Protein AF-0000000070115649 (afdb_homodimer)

Organism: Actinoplanes teichomyceticus (NCBI:txid1867)

Radius of gyration: 39.95 Å; Cα contacts (8 Å, |Δi|>4): 2301; chains: 2; bounding box: 101×120×76 Å

Foldseek 3Di:
DPPPPVVVVVVVVVVVVVVCCCVVVPCVPCPPVCVVVVPPPDLWPQFQDKDFFPWFFPFWEDFAQWIWTADQFKIWIAGNNPRHTQDMDGFRAWAWAADHCQIWIWTHHWPFDWIFTARRRHRDTPDIDRFFLEWEHANQWIWTWGDDPAQWIKIWIAGRRVRHTDAIETDTDQPPSGRYYDPDFQAAQWFWDPLAASCQQGHHHDDQWTWGHHPQKTFIAGSNVRYRFDIDHADVLWDWYQAQQWTKIWHWADDPNDIWIKIFTAHTPVRDTQDIDTQKAQPQDDPRRRRDHHGHEERFWTWTAGNVGWIFIAGSNRGDTQDTGDNQKDWQTYYPAWTWIDHAQKIFIAGSVVSGTQDMDGRQRPWHWYDHPQFIWIDDDQWIWTAGRRHRHTFDIIRRSWGFRYDDNFFTWTDDIRMITTNGGD/DPPPPVVVVVVVVVVVVVVVCCVVPPCVVCPPVCVVVVPPPPLWPQFQDKDFFPWFFPFWDDFAQWIWTADQFKIWIAGNNPRHTQDMDGFRAWAWAADHCQIWIWTHHAPFDWIFTADRRHRDTPDIDRFFLEWEHANQWIWTWGDDPAFFIKIWIAGRRVRHTPAMETDTHQPDSGSYYDPDFQAAQWFWDPLAASCQQGHHHDDQWTWGHHPQKTFIAGSNVRYRFDIDHADVLWDWYQAQQWTKIWHWADDPNDIWIKIFTAHTDVRDTQDIDTQKAQPQDDPRRRRDHHGHEERFWTWTAGNVGWIFIAGSNRGDTQDTGDNQKDWQTYYPAWTWIDHAQKIFIAGSVVSGTQDMDGRQRPWIWYDHPAFIWIDDDQWIWTAGRRHRHTFDIIRRSWGFRYQDNFFTWTDDIRMITTNGGD

pLDDT: mean 89.56, std 16.12, range [23.77, 98.81]

Secondary structure (DSSP, 8-state):
--GGGSHHHHHHHHHHHHHHHHHTTS--S-HHHHHHHTS---SSTT-SEEEE-SS--SEEEEETTEEEEE-SS-EEEEETTT--EEEEE--SEEEEES-GGG-EEEEE-TTS--EEEE-TTT--EEEEESSEEEEEEETTEEEEEEE-STT-EEEEEE-TTT--EEEEEEE---S---SSBS---SSPBPB--TTB-TTTT-PPPPPSEEEEEETTEEEEEETTTTEEEEEE---TTEEEEEETTEEEEEEEEEETTEEEEEEEEEETTTTEEEEEEET-B-S-B-STT-B-SPPBB-SSEEEEE-TTS-EEEEETTT--EEEE--TT-EEEEE-SSEEEEEETTEEEEEETTTTEEEEEEES-TT-EEEE-SS-EEEEETTEEEEE-TTT--EEEEEE--PEEEEE-SSEEEEEETTEEEEEE--/-GGGGSHHHHHHHHHHHHHHHHHTTS--S-HHHHHHHTS---SSTT-SEEEE-SS--SEEEEETTEEEEE-SS-EEEEETTT--EEEEE--SEEEEES-GGG-EEEEE-TTS--EEEE-TTT--EEEEESSEEEEEEETTEEEEEEE-STT-EEEEEE-TTT--EEEEEE----S---SSBS---SSPBPB--TTB-TTTT-PPPPPSEEEEEETTEEEEEETTTTEEEEEE---TTEEEEEETTEEEEEEEEEETTEEEEEEEEEETTTTEEEEEEET-B-S-B-GGG-B-SPPBB-SSEEEEE-TTS-EEEEETTT--EEEE--TT-EEEEE-SSEEEEEETTEEEEEETTTTEEEEEEES-TT-EEEE-SS-EEEEETTEEEEE-TTT--EEEEEE--PEEEEE-SSEEEEEETTEEEEEE--

InterPro domains:
  IPR002372 Pyrrolo-quinoline quinone repeat domain [PF13360] (263-397)
  IPR011047 Quinoprotein alcohol dehydrogenase-like superfamily [SSF50998] (36-276)
  IPR011047 Quinoprotein alcohol dehydrogenase-like superfamily [SSF50998] (149-415)
  IPR015943 WD40/YVTN repeat-like-containing domain superfamily [G3DSA:2.130.10.10] (150-422)

Structure (mmCIF, N/CA/C/O backbone):
data_AF-0000000070115649-model_v1
#
loop_
_entity.id
_entity.type
_entity.pdbx_description
1 polymer 'Putative pyrroloquinoline-quinone binding quinoprotein'
#
loop_
_atom_site.group_PDB
_atom_site.id
_atom_site.type_symbol
_atom_site.label_atom_id
_atom_site.label_alt_id
_atom_site.label_comp_id
_atom_site.label_asym_id
_atom_site.label_entity_id
_atom_site.label_seq_id
_atom_site.pdbx_PDB_ins_code
_atom_site.Cartn_x
_atom_site.Cartn_y
_atom_site.Cartn_z
_atom_site.occupancy
_atom_site.B_iso_or_equiv
_atom_site.auth_seq_id
_atom_site.auth_comp_id
_atom_site.auth_asym_id
_atom_site.auth_atom_id
_atom_site.pdbx_PDB_model_num
ATOM 1 N N . MET A 1 1 ? -28 -70.875 47.688 1 23.77 1 MET A N 1
ATOM 2 C CA . MET A 1 1 ? -28.188 -70.625 46.25 1 23.77 1 MET A CA 1
ATOM 3 C C . MET A 1 1 ? -27.078 -69.812 45.688 1 23.77 1 MET A C 1
ATOM 5 O O . MET A 1 1 ? -27.281 -68.625 45.344 1 23.77 1 MET A O 1
ATOM 9 N N . ALA A 1 2 ? -25.859 -70.062 46.188 1 33.75 2 ALA A N 1
ATOM 10 C CA . ALA A 1 2 ? -24.5 -69.5 46.281 1 33.75 2 ALA A CA 1
ATOM 11 C C . ALA A 1 2 ? -23.797 -69.625 44.938 1 33.75 2 ALA A C 1
ATOM 13 O O . ALA A 1 2 ? -22.859 -68.875 44.656 1 33.75 2 ALA A O 1
ATOM 14 N N . SER A 1 3 ? -24.188 -70.688 44.219 1 32.72 3 SER A N 1
ATOM 15 C CA . SER A 1 3 ? -23.172 -71.25 43.312 1 32.72 3 SER A CA 1
ATOM 16 C C . SER A 1 3 ? -23.109 -70.5 42 1 32.72 3 SER A C 1
ATOM 18 O O . SER A 1 3 ? -22.297 -70.812 41.125 1 32.72 3 SER A O 1
ATOM 20 N N . SER A 1 4 ? -24.234 -69.812 41.656 1 34.62 4 SER A N 1
ATOM 21 C CA . SER A 1 4 ? -24.391 -69.5 40.25 1 34.62 4 SER A CA 1
ATOM 22 C C . SER A 1 4 ? -23.578 -68.25 39.875 1 34.62 4 SER A C 1
ATOM 24 O O . SER A 1 4 ? -23.641 -67.812 38.719 1 34.62 4 SER A O 1
ATOM 26 N N . GLY A 1 5 ? -22.969 -67.562 40.906 1 35.31 5 GLY A N 1
ATOM 27 C CA . GLY A 1 5 ? -22.453 -66.25 40.625 1 35.31 5 GLY A CA 1
ATOM 28 C C . GLY A 1 5 ? -21.109 -66.312 39.938 1 35.31 5 GLY A C 1
ATOM 29 O O . GLY A 1 5 ? -20.531 -65.25 39.625 1 35.31 5 GLY A O 1
ATOM 30 N N . ALA A 1 6 ? -20.266 -67.5 40.062 1 36.81 6 ALA A N 1
ATOM 31 C CA . ALA A 1 6 ? -18.859 -67.5 39.688 1 36.81 6 ALA A CA 1
ATOM 32 C C . ALA A 1 6 ? -18.703 -67.625 38.188 1 36.81 6 ALA A C 1
ATOM 34 O O . ALA A 1 6 ? -17.625 -67.438 37.625 1 36.81 6 ALA A O 1
ATOM 35 N N . VAL A 1 7 ? -19.75 -68.188 37.531 1 37.25 7 VAL A N 1
ATOM 36 C CA . VAL A 1 7 ? -19.562 -68.5 36.094 1 37.25 7 VAL A CA 1
ATOM 37 C C . VAL A 1 7 ? -19.594 -67.188 35.312 1 37.25 7 VAL A C 1
ATOM 39 O O . VAL A 1 7 ? -19.078 -67.125 34.188 1 37.25 7 VAL A O 1
ATOM 42 N N . LYS A 1 8 ? -20.328 -66.125 35.844 1 47.12 8 LYS A N 1
ATOM 43 C CA . LYS A 1 8 ? -20.469 -64.938 35.062 1 47.12 8 LYS A CA 1
ATOM 44 C C . LYS A 1 8 ? -19.172 -64.125 35.031 1 47.12 8 LYS A C 1
ATOM 46 O O . LYS A 1 8 ? -18.984 -63.25 34.156 1 47.12 8 LYS A O 1
ATOM 51 N N . GLY A 1 9 ? -18.266 -64.375 35.938 1 41.25 9 GLY A N 1
ATOM 52 C CA . GLY A 1 9 ? -17 -63.656 35.969 1 41.25 9 GLY A CA 1
ATOM 53 C C . GLY A 1 9 ? -16.047 -64.125 34.875 1 41.25 9 GLY A C 1
ATOM 54 O O . GLY A 1 9 ? -15.227 -63.312 34.406 1 41.25 9 GLY A O 1
ATOM 55 N N . LEU A 1 10 ? -16.094 -65.5 34.594 1 45.78 10 LEU A N 1
ATOM 56 C CA . LEU A 1 10 ? -15.109 -66.062 33.688 1 45.78 10 LEU A CA 1
ATOM 57 C C . LEU A 1 10 ? -15.43 -65.625 32.25 1 45.78 10 LEU A C 1
ATOM 59 O O . LEU A 1 10 ? -14.523 -65.438 31.438 1 45.78 10 LEU A O 1
ATOM 63 N N . THR A 1 11 ? -16.75 -65.438 31.938 1 48.25 11 THR A N 1
ATOM 64 C CA . THR A 1 11 ? -17.125 -65.125 30.578 1 48.25 11 THR A CA 1
ATOM 65 C C . THR A 1 11 ? -16.719 -63.656 30.266 1 48.25 11 THR A C 1
ATOM 67 O O . THR A 1 11 ? -16.328 -63.344 29.141 1 48.25 11 THR A O 1
ATOM 70 N N . LEU A 1 12 ? -16.75 -62.781 31.359 1 49.69 12 LEU A N 1
ATOM 71 C CA . LEU A 1 12 ? -16.375 -61.406 31.078 1 49.69 12 LEU A CA 1
ATOM 72 C C . LEU A 1 12 ? -14.867 -61.281 30.859 1 49.69 12 LEU A C 1
ATOM 74 O O . LEU A 1 12 ? -14.414 -60.5 30.016 1 49.69 12 LEU A O 1
ATOM 78 N N . VAL A 1 13 ? -14.07 -62.125 31.531 1 48.62 13 VAL A N 1
ATOM 79 C CA . VAL A 1 13 ? -12.625 -62.031 31.375 1 48.62 13 VAL A CA 1
ATOM 80 C C . VAL A 1 13 ? -12.219 -62.562 30 1 48.62 13 VAL A C 1
ATOM 82 O O . VAL A 1 13 ? -11.297 -62.031 29.375 1 48.62 13 VAL A O 1
ATOM 85 N N . ALA A 1 14 ? -12.969 -63.594 29.438 1 48.34 14 ALA A N 1
ATOM 86 C CA . ALA A 1 14 ? -12.578 -64.125 28.141 1 48.34 14 ALA A CA 1
ATOM 87 C C . ALA A 1 14 ? -12.875 -63.125 27.031 1 48.34 14 ALA A C 1
ATOM 89 O O . ALA A 1 14 ? -12.078 -62.938 26.109 1 48.34 14 ALA A O 1
ATOM 90 N N . ALA A 1 15 ? -14.109 -62.375 27.156 1 51.25 15 ALA A N 1
ATOM 91 C CA . ALA A 1 15 ? -14.406 -61.406 26.125 1 51.25 15 ALA A CA 1
ATOM 92 C C . ALA A 1 15 ? -13.43 -60.219 26.188 1 51.25 15 ALA A C 1
ATOM 94 O O . ALA A 1 15 ? -12.992 -59.719 25.156 1 51.25 15 ALA A O 1
ATOM 95 N N . VAL A 1 16 ? -13.023 -59.844 27.453 1 52.16 16 VAL A N 1
ATOM 96 C CA . VAL A 1 16 ? -12.07 -58.719 27.562 1 52.16 16 VAL A CA 1
ATOM 97 C C . VAL A 1 16 ? -10.695 -59.188 27.094 1 52.16 16 VAL A C 1
ATOM 99 O O . VAL A 1 16 ? -9.953 -58.438 26.469 1 52.16 16 VAL A O 1
ATOM 102 N N . THR A 1 17 ? -10.367 -60.5 27.281 1 49.09 17 THR A N 1
ATOM 103 C CA . THR A 1 17 ? -9.047 -60.938 26.859 1 49.09 17 THR A CA 1
ATOM 104 C C . THR A 1 17 ? -8.961 -61.031 25.344 1 49.09 17 THR A C 1
ATOM 106 O O . THR A 1 17 ? -7.938 -60.688 24.75 1 49.09 17 THR A O 1
ATOM 109 N N . VAL A 1 18 ? -10.125 -61.5 24.688 1 48.66 18 VAL A N 1
ATOM 110 C CA . VAL A 1 18 ? -10.055 -61.562 23.219 1 48.66 18 VAL A CA 1
ATOM 111 C C . VAL A 1 18 ? -9.969 -60.156 22.656 1 48.66 18 VAL A C 1
ATOM 113 O O . VAL A 1 18 ? -9.242 -59.906 21.688 1 48.66 18 VAL A O 1
ATOM 116 N N . THR A 1 19 ? -10.711 -59.125 23.328 1 50.22 19 THR A N 1
ATOM 117 C CA . THR A 1 19 ? -10.609 -57.75 22.844 1 50.22 19 THR A CA 1
ATOM 118 C C . THR A 1 19 ? -9.227 -57.188 23.109 1 50.22 19 THR A C 1
ATOM 120 O O . THR A 1 19 ? -8.656 -56.469 22.266 1 50.22 19 THR A O 1
ATOM 123 N N . VAL A 1 20 ? -8.602 -57.469 24.312 1 48.81 20 VAL A N 1
ATOM 124 C CA . VAL A 1 20 ? -7.277 -56.906 24.594 1 48.81 20 VAL A CA 1
ATOM 125 C C . VAL A 1 20 ? -6.234 -57.625 23.719 1 48.81 20 VAL A C 1
ATOM 127 O O . VAL A 1 20 ? -5.32 -56.969 23.203 1 48.81 20 VAL A O 1
ATOM 130 N N . LEU A 1 21 ? -6.305 -58.969 23.562 1 46.81 21 LEU A N 1
ATOM 131 C CA . LEU A 1 21 ? -5.27 -59.594 22.766 1 46.81 21 LEU A CA 1
ATOM 132 C C . LEU A 1 21 ? -5.422 -59.25 21.281 1 46.81 21 LEU A C 1
ATOM 134 O O . LEU A 1 21 ? -4.43 -59.125 20.562 1 46.81 21 LEU A O 1
ATOM 138 N N . ALA A 1 22 ? -6.672 -59.094 20.672 1 45.41 22 ALA A N 1
ATOM 139 C CA . ALA A 1 22 ? -6.863 -58.562 19.312 1 45.41 22 ALA A CA 1
ATOM 140 C C . ALA A 1 22 ? -6.402 -57.125 19.203 1 45.41 22 ALA A C 1
ATOM 142 O O . ALA A 1 22 ? -5.812 -56.719 18.188 1 45.41 22 ALA A O 1
ATOM 143 N N . ALA A 1 23 ? -6.625 -56.281 20.281 1 46.41 23 ALA A N 1
ATOM 144 C CA . ALA A 1 23 ? -6.215 -54.875 20.234 1 46.41 23 ALA A CA 1
ATOM 145 C C . ALA A 1 23 ? -4.703 -54.75 20.422 1 46.41 23 ALA A C 1
ATOM 147 O O . ALA A 1 23 ? -4.105 -53.75 19.984 1 46.41 23 ALA A O 1
ATOM 148 N N . THR A 1 24 ? -4.172 -55.594 21.266 1 49.28 24 THR A N 1
ATOM 149 C CA . THR A 1 24 ? -2.744 -55.438 21.516 1 49.28 24 THR A CA 1
ATOM 150 C C . THR A 1 24 ? -1.923 -56.156 20.453 1 49.28 24 THR A C 1
ATOM 152 O O . THR A 1 24 ? -0.7 -56.25 20.578 1 49.28 24 THR A O 1
ATOM 155 N N . GLY A 1 25 ? -2.361 -56.375 19.188 1 45.03 25 GLY A N 1
ATOM 156 C CA . GLY A 1 25 ? -1.685 -56.906 18.016 1 45.03 25 GLY A CA 1
ATOM 157 C C . GLY A 1 25 ? -1.082 -58.281 18.234 1 45.03 25 GLY A C 1
ATOM 158 O O . GLY A 1 25 ? -0.319 -58.75 17.391 1 45.03 25 GLY A O 1
ATOM 159 N N . MET A 1 26 ? -1.043 -58.844 19.391 1 45.41 26 MET A N 1
ATOM 160 C CA . MET A 1 26 ? -0.317 -60.094 19.594 1 45.41 26 MET A CA 1
ATOM 161 C C . MET A 1 26 ? -1.029 -61.25 18.891 1 45.41 26 MET A C 1
ATOM 163 O O . MET A 1 26 ? -0.406 -62.281 18.562 1 45.41 26 MET A O 1
ATOM 167 N N . TRP A 1 27 ? -2.281 -61.562 19.062 1 44.88 27 TRP A N 1
ATOM 168 C CA . TRP A 1 27 ? -2.971 -62.625 18.359 1 44.88 27 TRP A CA 1
ATOM 169 C C . TRP A 1 27 ? -3.986 -62.094 17.375 1 44.88 27 TRP A C 1
ATOM 171 O O . TRP A 1 27 ? -4.941 -61.406 17.75 1 44.88 27 TRP A O 1
ATOM 181 N N . ASN A 1 28 ? -3.48 -61.656 16.203 1 44.94 28 ASN A N 1
ATOM 182 C CA . ASN A 1 28 ? -4.391 -61.312 15.109 1 44.94 28 ASN A CA 1
ATOM 183 C C . ASN A 1 28 ? -4.914 -62.562 14.406 1 44.94 28 ASN A C 1
ATOM 185 O O . ASN A 1 28 ? -4.207 -63.156 13.602 1 44.94 28 ASN A O 1
ATOM 189 N N . PRO A 1 29 ? -5.891 -63.25 14.984 1 49.03 29 PRO A N 1
ATOM 190 C CA . PRO A 1 29 ? -6.332 -64.5 14.406 1 49.03 29 PRO A CA 1
ATOM 191 C C . PRO A 1 29 ? -6.824 -64.375 12.961 1 49.03 29 PRO A C 1
ATOM 193 O O . PRO A 1 29 ? -6.984 -65.375 12.258 1 49.03 29 PRO A O 1
ATOM 196 N N . PHE A 1 30 ? -7.398 -63.25 12.703 1 45.03 30 PHE A N 1
ATOM 197 C CA . PHE A 1 30 ? -7.891 -63.188 11.336 1 45.03 30 PHE A CA 1
ATOM 198 C C . PHE A 1 30 ? -7.016 -62.281 10.492 1 45.03 30 PHE A C 1
ATOM 200 O O . PHE A 1 30 ? -7.387 -61.125 10.227 1 45.03 30 PHE A O 1
ATOM 207 N N . PRO A 1 31 ? -5.789 -62.656 10.242 1 46 31 PRO A N 1
ATOM 208 C CA . PRO A 1 31 ? -4.918 -61.781 9.438 1 46 31 PRO A CA 1
ATOM 209 C C . PRO A 1 31 ? -5.52 -61.438 8.078 1 46 31 PRO A C 1
ATOM 211 O O . PRO A 1 31 ? -5.32 -60.344 7.57 1 46 31 PRO A O 1
ATOM 214 N N . GLY A 1 32 ? -6.211 -62.438 7.543 1 43.94 32 GLY A N 1
ATOM 215 C CA . GLY A 1 32 ? -6.785 -62.219 6.227 1 43.94 32 GLY A CA 1
ATOM 216 C C . GLY A 1 32 ? -7.887 -61.156 6.227 1 43.94 32 GLY A C 1
ATOM 217 O O . GLY A 1 32 ? -8.109 -60.5 5.223 1 43.94 32 GLY A O 1
ATOM 218 N N . LEU A 1 33 ? -8.789 -61.219 7.277 1 44 33 LEU A N 1
ATOM 219 C CA . LEU A 1 33 ? -9.883 -60.281 7.355 1 44 33 LEU A CA 1
ATOM 220 C C . LEU A 1 33 ? -9.352 -58.844 7.445 1 44 33 LEU A C 1
ATOM 222 O O . LEU A 1 33 ? -9.906 -57.938 6.832 1 44 33 LEU A O 1
ATOM 226 N N . TRP A 1 34 ? -8.289 -58.625 8.164 1 42.06 34 TRP A N 1
ATOM 227 C CA . TRP A 1 34 ? -7.707 -57.312 8.188 1 42.06 34 TRP A CA 1
ATOM 228 C C . TRP A 1 34 ? -7.191 -56.906 6.812 1 42.06 34 TRP A C 1
ATOM 230 O O . TRP A 1 34 ? -7.277 -55.719 6.426 1 42.06 34 TRP A O 1
ATOM 240 N N . LYS A 1 35 ? -6.543 -57.812 6.074 1 46.47 35 LYS A N 1
ATOM 241 C CA . LYS A 1 35 ? -6.176 -57.531 4.688 1 46.47 35 LYS A CA 1
ATOM 242 C C . LYS A 1 35 ? -7.398 -57.188 3.854 1 46.47 35 LYS A C 1
ATOM 244 O O . LYS A 1 35 ? -7.328 -56.312 2.988 1 46.47 35 LYS A O 1
ATOM 249 N N . TRP A 1 36 ? -8.492 -57.906 4.043 1 42.72 36 TRP A N 1
ATOM 250 C CA . TRP A 1 36 ? -9.742 -57.562 3.367 1 42.72 36 TRP A CA 1
ATOM 251 C C . TRP A 1 36 ? -10.297 -56.25 3.869 1 42.72 36 TRP A C 1
ATOM 253 O O . TRP A 1 36 ? -10.758 -55.406 3.076 1 42.72 36 TRP A O 1
ATOM 263 N N . ILE A 1 37 ? -10.43 -56.031 5.223 1 43.5 37 ILE A N 1
ATOM 264 C CA . ILE A 1 37 ? -10.891 -54.781 5.781 1 43.5 37 ILE A CA 1
ATOM 265 C C . ILE A 1 37 ? -9.922 -53.656 5.387 1 43.5 37 ILE A C 1
ATOM 267 O O . ILE A 1 37 ? -10.344 -52.531 5.129 1 43.5 37 ILE A O 1
ATOM 271 N N . SER A 1 38 ? -8.656 -53.969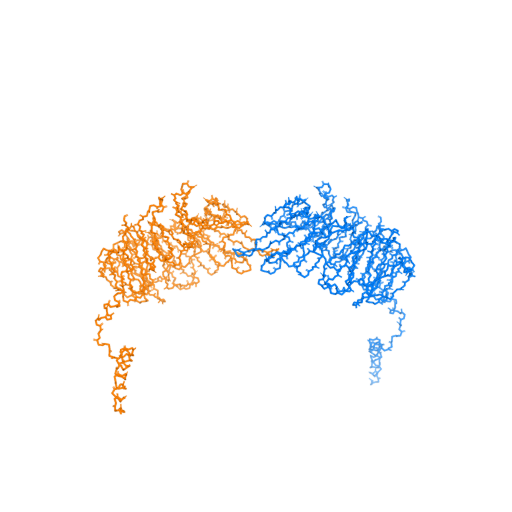 5.461 1 42.44 38 SER A N 1
ATOM 272 C CA . SER A 1 38 ? -7.707 -52.938 5.074 1 42.44 38 SER A CA 1
ATOM 273 C C . SER A 1 38 ? -7.719 -52.719 3.566 1 42.44 38 SER A C 1
ATOM 275 O O . SER A 1 38 ? -6.867 -52 3.035 1 42.44 38 SER A O 1
ATOM 277 N N . THR A 1 39 ? -8.266 -53.594 2.842 1 46.75 39 THR A N 1
ATOM 278 C CA . THR A 1 39 ? -8.375 -53.312 1.414 1 46.75 39 THR A CA 1
ATOM 279 C C . THR A 1 39 ? -9.086 -52 1.175 1 46.75 39 THR A C 1
ATOM 281 O O . THR A 1 39 ? -10.258 -51.844 1.517 1 46.75 39 THR A O 1
ATOM 284 N N . SER A 1 40 ? -8.359 -50.875 1.215 1 55.25 40 SER A N 1
ATOM 285 C CA . SER A 1 40 ? -8.781 -49.5 0.942 1 55.25 40 SER A CA 1
ATOM 286 C C . SER A 1 40 ? -9.789 -49.438 -0.206 1 55.25 40 SER A C 1
ATOM 288 O O . SER A 1 40 ? -9.609 -50.125 -1.219 1 55.25 40 SER A O 1
ATOM 290 N N . GLY A 1 41 ? -11.078 -49.406 0.107 1 68.75 41 GLY A N 1
ATOM 291 C CA . GLY A 1 41 ? -12.055 -49.125 -0.932 1 68.75 41 GLY A CA 1
ATOM 292 C C . GLY A 1 41 ? -11.477 -48.375 -2.104 1 68.75 41 GLY A C 1
ATOM 293 O O . GLY A 1 41 ? -10.312 -47.969 -2.07 1 68.75 41 GLY A O 1
ATOM 294 N N . PRO A 1 42 ? -12.172 -48.469 -3.262 1 83.88 42 PRO A N 1
ATOM 295 C CA . PRO A 1 42 ? -11.695 -47.75 -4.434 1 83.88 42 PRO A CA 1
ATOM 296 C C . PRO A 1 42 ? -11.406 -46.281 -4.137 1 83.88 42 PRO A C 1
ATOM 298 O O . PRO A 1 42 ? -12.156 -45.625 -3.393 1 83.88 42 PRO A O 1
ATOM 301 N N . LEU A 1 43 ? -10.148 -45.875 -4.531 1 91.75 43 LEU A N 1
ATOM 302 C CA . LEU A 1 43 ? -9.766 -44.469 -4.379 1 91.75 43 LEU A CA 1
ATOM 303 C C . LEU A 1 43 ? -10.844 -43.531 -4.965 1 91.75 43 LEU A C 1
ATOM 305 O O . LEU A 1 43 ? -11.086 -42.469 -4.438 1 91.75 43 LEU A O 1
ATOM 309 N N . ALA A 1 44 ? -11.398 -43.969 -6.078 1 92.44 44 ALA A N 1
ATOM 310 C CA . ALA A 1 44 ? -12.484 -43.25 -6.762 1 92.44 44 ALA A CA 1
ATOM 311 C C . ALA A 1 44 ? -13.281 -44.219 -7.652 1 92.44 44 ALA A C 1
ATOM 313 O O . ALA A 1 44 ? -12.727 -45.188 -8.18 1 92.44 44 ALA A O 1
ATOM 314 N N . PRO A 1 45 ? -14.586 -43.969 -7.742 1 93.06 45 PRO A N 1
ATOM 315 C CA . PRO A 1 45 ? -15.344 -44.781 -8.703 1 93.06 45 PRO A CA 1
ATOM 316 C C . PRO A 1 45 ? -14.867 -44.562 -10.141 1 93.06 45 PRO A C 1
ATOM 318 O O . PRO A 1 45 ? -14.445 -43.469 -10.508 1 93.06 45 PRO A O 1
ATOM 321 N N . GLY A 1 46 ? -14.883 -45.594 -10.898 1 93.44 46 GLY A N 1
ATOM 322 C CA . GLY A 1 46 ? -14.617 -45.469 -12.32 1 93.44 46 GLY A CA 1
ATOM 323 C C . GLY A 1 46 ? -13.141 -45.594 -12.664 1 93.44 46 GLY A C 1
ATOM 324 O O . GLY A 1 46 ? -12.75 -45.375 -13.812 1 93.44 46 GLY A O 1
ATOM 325 N N . THR A 1 47 ? -12.328 -45.938 -11.648 1 96.38 47 THR A N 1
ATOM 326 C CA . THR A 1 47 ? -10.906 -46.094 -11.938 1 96.38 47 THR A CA 1
ATOM 327 C C . THR A 1 47 ? -10.672 -47.375 -12.766 1 96.38 47 THR A C 1
ATOM 329 O O . THR A 1 47 ? -11.344 -48.375 -12.57 1 96.38 47 THR A O 1
ATOM 332 N N . ARG A 1 48 ? -9.82 -47.281 -13.727 1 96.5 48 ARG A N 1
ATOM 333 C CA . ARG A 1 48 ? -9.477 -48.438 -14.562 1 96.5 48 ARG A CA 1
ATOM 334 C C . ARG A 1 48 ? -8.672 -49.469 -13.773 1 96.5 48 ARG A C 1
ATOM 336 O O . ARG A 1 48 ? -8.867 -50.688 -13.938 1 96.5 48 ARG A O 1
ATOM 343 N N . TRP A 1 49 ? -7.742 -49 -13.039 1 97.06 49 TRP A N 1
ATOM 344 C CA . TRP A 1 49 ? -6.953 -49.844 -12.148 1 97.06 49 TRP A CA 1
ATOM 345 C C . TRP A 1 49 ? -6.59 -49.094 -10.875 1 97.06 49 TRP A C 1
ATOM 347 O O . TRP A 1 49 ? -6.66 -47.875 -10.82 1 97.06 49 TRP A O 1
ATOM 357 N N . GLN A 1 50 ? -6.289 -49.844 -9.867 1 96.06 50 GLN A N 1
ATOM 358 C CA . GLN A 1 50 ? -5.746 -49.344 -8.602 1 96.06 50 GLN A CA 1
ATOM 359 C C . GLN A 1 50 ? -4.586 -50.25 -8.141 1 96.06 50 GLN A C 1
ATOM 361 O O . GLN A 1 50 ? -4.641 -51.469 -8.258 1 96.06 50 GLN A O 1
ATOM 366 N N . GLN A 1 51 ? -3.578 -49.594 -7.812 1 95 51 GLN A N 1
ATOM 367 C CA . GLN A 1 51 ? -2.35 -50.281 -7.422 1 95 51 GLN A CA 1
ATOM 368 C C . GLN A 1 51 ? -1.887 -49.844 -6.039 1 95 51 GLN A C 1
ATOM 370 O O . GLN A 1 51 ? -1.898 -48.656 -5.734 1 95 51 GLN A O 1
ATOM 375 N N . GLN A 1 52 ? -1.468 -50.812 -5.203 1 95.06 52 GLN A N 1
ATOM 376 C CA . GLN A 1 52 ? -0.85 -50.469 -3.924 1 95.06 52 GLN A CA 1
ATOM 377 C C . GLN A 1 52 ? 0.667 -50.375 -4.059 1 95.06 52 GLN A C 1
ATOM 379 O O . GLN A 1 52 ? 1.33 -51.312 -4.449 1 95.06 52 GLN A O 1
ATOM 384 N N . LEU A 1 53 ? 1.155 -49.281 -3.756 1 96 53 LEU A N 1
ATOM 385 C CA . LEU A 1 53 ? 2.578 -49 -3.879 1 96 53 LEU A CA 1
ATOM 386 C C . LEU A 1 53 ? 3.334 -49.438 -2.627 1 96 53 LEU A C 1
ATOM 388 O O . LEU A 1 53 ? 2.721 -49.719 -1.597 1 96 53 LEU A O 1
ATOM 392 N N . GLY A 1 54 ? 4.637 -49.5 -2.795 1 93.94 54 GLY A N 1
ATOM 393 C CA . GLY A 1 54 ? 5.484 -49.875 -1.67 1 93.94 54 GLY A CA 1
ATOM 394 C C . GLY A 1 54 ? 5.551 -48.781 -0.604 1 93.94 54 GLY A C 1
ATOM 395 O O . GLY A 1 54 ? 5.93 -49.062 0.537 1 93.94 54 GLY A O 1
ATOM 396 N N . GLY A 1 55 ? 5.191 -47.656 -0.912 1 94.69 55 GLY A N 1
ATOM 397 C CA . GLY A 1 55 ? 5.172 -46.5 -0.048 1 94.69 55 GLY A CA 1
ATOM 398 C C . GLY A 1 55 ? 4.457 -45.312 -0.669 1 94.69 55 GLY A C 1
ATOM 399 O O . GLY A 1 55 ? 4.016 -45.375 -1.818 1 94.69 55 GLY A O 1
ATOM 400 N N . ALA A 1 56 ? 4.359 -44.281 0.167 1 95.81 56 ALA A N 1
ATOM 401 C CA . ALA A 1 56 ? 3.775 -43.062 -0.376 1 95.81 56 ALA A CA 1
ATOM 402 C C . ALA A 1 56 ? 4.715 -42.406 -1.384 1 95.81 56 ALA A C 1
ATOM 404 O O . ALA A 1 56 ? 5.883 -42.156 -1.08 1 95.81 56 ALA A O 1
ATOM 405 N N . PRO A 1 57 ? 4.238 -42.125 -2.514 1 97.31 57 PRO A N 1
ATOM 406 C CA . PRO A 1 57 ? 5.133 -41.531 -3.525 1 97.31 57 PRO A CA 1
ATOM 407 C C . PRO A 1 57 ? 5.41 -40.062 -3.293 1 97.31 57 PRO A C 1
ATOM 409 O O . PRO A 1 57 ? 4.578 -39.344 -2.723 1 97.31 57 PRO A O 1
ATOM 412 N N . GLN A 1 58 ? 6.57 -39.594 -3.717 1 95.06 58 GLN A N 1
ATOM 413 C CA . GLN A 1 58 ? 6.934 -38.188 -3.711 1 95.06 58 GLN A CA 1
ATOM 414 C C . GLN A 1 58 ? 6.422 -37.469 -4.965 1 95.06 58 GLN A C 1
ATOM 416 O O . GLN A 1 58 ? 6.066 -36.281 -4.918 1 95.06 58 GLN A O 1
ATOM 421 N N . SER A 1 59 ? 6.398 -38.188 -6.059 1 96.19 59 SER A N 1
ATOM 422 C CA . SER A 1 59 ? 5.844 -37.688 -7.312 1 96.19 59 SER A CA 1
ATOM 423 C C . SER A 1 59 ? 5.359 -38.812 -8.195 1 96.19 59 SER A C 1
ATOM 425 O O . SER A 1 59 ? 5.809 -39.969 -8.055 1 96.19 59 SER A O 1
ATOM 427 N N . VAL A 1 60 ? 4.41 -38.531 -8.992 1 98.31 60 VAL A N 1
ATOM 428 C CA . VAL A 1 60 ? 3.885 -39.469 -9.992 1 98.31 60 VAL A CA 1
ATOM 429 C C . VAL A 1 60 ? 3.715 -38.719 -11.328 1 98.31 60 VAL A C 1
ATOM 431 O O . VAL A 1 60 ? 3.086 -37.656 -11.383 1 98.31 60 VAL A O 1
ATOM 434 N N . ALA A 1 61 ? 4.297 -39.281 -12.344 1 97.88 61 ALA A N 1
ATOM 435 C CA . ALA A 1 61 ? 4.227 -38.625 -13.656 1 97.88 61 ALA A CA 1
ATOM 436 C C . ALA A 1 61 ? 3.947 -39.656 -14.75 1 97.88 61 ALA A C 1
ATOM 438 O O . ALA A 1 61 ? 4.121 -40.875 -14.539 1 97.88 61 ALA A O 1
ATOM 439 N N . ILE A 1 62 ? 3.477 -39.156 -15.82 1 97.88 62 ILE A N 1
ATOM 440 C CA . ILE A 1 62 ? 3.285 -40 -17 1 97.88 62 ILE A CA 1
ATOM 441 C C . ILE A 1 62 ? 4.383 -39.719 -18.016 1 97.88 62 ILE A C 1
ATOM 443 O O . ILE A 1 62 ? 4.641 -38.562 -18.359 1 97.88 62 ILE A O 1
ATOM 447 N N . ALA A 1 63 ? 5.023 -40.719 -18.484 1 98 63 ALA A N 1
ATOM 448 C CA . ALA A 1 63 ? 5.98 -40.656 -19.578 1 98 63 ALA A CA 1
ATOM 449 C C . ALA A 1 63 ? 5.625 -41.688 -20.656 1 98 63 ALA A C 1
ATOM 451 O O . ALA A 1 63 ? 5.949 -42.875 -20.531 1 98 63 ALA A O 1
ATOM 452 N N . GLY A 1 64 ? 5.004 -41.156 -21.734 1 95.06 64 GLY A N 1
ATOM 453 C CA . GLY A 1 64 ? 4.48 -42.094 -22.734 1 95.06 64 GLY A CA 1
ATOM 454 C C . GLY A 1 64 ? 3.387 -43 -22.188 1 95.06 64 GLY A C 1
ATOM 455 O O . GLY A 1 64 ? 2.359 -42.5 -21.719 1 95.06 64 GLY A O 1
ATOM 456 N N . GLU A 1 65 ? 3.738 -44.312 -22.219 1 96.38 65 GLU A N 1
ATOM 457 C CA . GLU A 1 65 ? 2.758 -45.281 -21.766 1 96.38 65 GLU A CA 1
ATOM 458 C C . GLU A 1 65 ? 3.125 -45.844 -20.375 1 96.38 65 GLU A C 1
ATOM 460 O O . GLU A 1 65 ? 2.691 -46.938 -20 1 96.38 65 GLU A O 1
ATOM 465 N N . SER A 1 66 ? 3.904 -45.094 -19.734 1 98.31 66 SER A N 1
ATOM 466 C CA . SER A 1 66 ? 4.363 -45.531 -18.422 1 98.31 66 SER A CA 1
ATOM 467 C C . SER A 1 66 ? 4.004 -44.5 -17.344 1 98.31 66 SER A C 1
ATOM 469 O O . SER A 1 66 ? 3.969 -43.312 -17.594 1 98.31 66 SER A O 1
ATOM 471 N N . VAL A 1 67 ? 3.723 -45 -16.188 1 98.62 67 VAL A N 1
ATOM 472 C CA . VAL A 1 67 ? 3.58 -44.188 -14.969 1 98.62 67 VAL A CA 1
ATOM 473 C C . VAL A 1 67 ? 4.859 -44.281 -14.141 1 98.62 67 VAL A C 1
ATOM 475 O O . VAL A 1 67 ? 5.293 -45.375 -13.758 1 98.62 67 VAL A O 1
ATOM 478 N N . ILE A 1 68 ? 5.496 -43.156 -13.906 1 98.75 68 ILE A N 1
ATOM 479 C CA . ILE A 1 68 ? 6.742 -43.094 -13.156 1 98.75 68 ILE A CA 1
ATOM 480 C C . ILE A 1 68 ? 6.457 -42.688 -11.711 1 98.75 68 ILE A C 1
ATOM 482 O O . ILE A 1 68 ? 5.898 -41.594 -11.461 1 98.75 68 ILE A O 1
ATOM 486 N N . VAL A 1 69 ? 6.801 -43.5 -10.781 1 98.69 69 VAL A N 1
ATOM 487 C CA . VAL A 1 69 ? 6.57 -43.281 -9.359 1 98.69 69 VAL A CA 1
ATOM 488 C C . VAL A 1 69 ? 7.902 -43.062 -8.648 1 98.69 69 VAL A C 1
ATOM 490 O O . VAL A 1 69 ? 8.773 -43.906 -8.664 1 98.69 69 VAL A O 1
ATOM 493 N N . GLU A 1 70 ? 8.031 -41.906 -8.055 1 97.56 70 GLU A N 1
ATOM 494 C CA . GLU A 1 70 ? 9.227 -41.531 -7.297 1 97.56 70 GLU A CA 1
ATOM 495 C C . GLU A 1 70 ? 9.008 -41.75 -5.801 1 97.56 70 GLU A C 1
ATOM 497 O O . GLU A 1 70 ? 8.055 -41.219 -5.223 1 97.56 70 GLU A O 1
ATOM 502 N N . TYR A 1 71 ? 9.898 -42.562 -5.227 1 96.44 71 TYR A N 1
ATOM 503 C CA . TYR A 1 71 ? 9.953 -42.688 -3.775 1 96.44 71 TYR A CA 1
ATOM 504 C C . TYR A 1 71 ? 11.164 -41.969 -3.201 1 96.44 71 TYR A C 1
ATOM 506 O O . TYR A 1 71 ? 11.805 -41.188 -3.898 1 96.44 71 TYR A O 1
ATOM 514 N N . ARG A 1 72 ? 11.461 -42.188 -1.917 1 93.31 72 ARG A N 1
ATOM 515 C CA . ARG A 1 72 ? 12.578 -41.531 -1.251 1 93.31 72 ARG A CA 1
ATOM 516 C C . ARG A 1 72 ? 13.914 -42.031 -1.774 1 93.31 72 ARG A C 1
ATOM 518 O O . ARG A 1 72 ? 14.867 -41.281 -1.919 1 93.31 72 ARG A O 1
ATOM 525 N N . THR A 1 73 ? 13.875 -43.469 -2.232 1 95 73 THR A N 1
ATOM 526 C CA . THR A 1 73 ? 15.18 -44.031 -2.568 1 95 73 THR A CA 1
ATOM 527 C C . THR A 1 73 ? 15.078 -44.875 -3.832 1 95 73 THR A C 1
ATOM 529 O O . THR A 1 73 ? 16 -45.656 -4.145 1 95 73 THR A O 1
ATOM 532 N N . SER A 1 74 ? 14.023 -44.875 -4.453 1 97.38 74 SER A N 1
ATOM 533 C CA . SER A 1 74 ? 13.867 -45.656 -5.676 1 97.38 74 SER A CA 1
ATOM 534 C C . SER A 1 74 ? 12.836 -45.031 -6.605 1 97.38 74 SER A C 1
ATOM 536 O O . SER A 1 74 ? 12.055 -44.156 -6.188 1 97.38 74 SER A O 1
ATOM 538 N N . VAL A 1 75 ? 12.867 -45.438 -7.812 1 98.31 75 VAL A N 1
ATOM 539 C CA . VAL A 1 75 ? 11.906 -45.062 -8.852 1 98.31 75 VAL A CA 1
ATOM 540 C C . VAL A 1 75 ? 11.352 -46.312 -9.523 1 98.31 75 VAL A C 1
ATOM 542 O O . VAL A 1 75 ? 12.102 -47.219 -9.844 1 98.31 75 VAL A O 1
ATOM 545 N N . GLU A 1 76 ? 10.094 -46.312 -9.656 1 98.69 76 GLU A N 1
ATOM 546 C CA . GLU A 1 76 ? 9.438 -47.438 -10.344 1 98.69 76 GLU A CA 1
ATOM 547 C C . GLU A 1 76 ? 8.609 -46.938 -11.523 1 98.69 76 GLU A C 1
ATOM 549 O O . GLU A 1 76 ? 8.102 -45.812 -11.508 1 98.69 76 GLU A O 1
ATOM 554 N N . ALA A 1 77 ? 8.516 -47.844 -12.461 1 98.75 77 ALA A N 1
ATOM 555 C CA . ALA A 1 77 ? 7.629 -47.562 -13.586 1 98.75 77 ALA A CA 1
ATOM 556 C C . ALA A 1 77 ? 6.543 -48.625 -13.703 1 98.75 77 ALA A C 1
ATOM 558 O O . ALA A 1 77 ? 6.809 -49.812 -13.508 1 98.75 77 ALA A O 1
ATOM 559 N N . TYR A 1 78 ? 5.379 -48.188 -13.984 1 98.62 78 TYR A N 1
ATOM 560 C CA . TYR A 1 78 ? 4.234 -49.062 -14.219 1 98.62 78 TYR A CA 1
ATOM 561 C C . TYR A 1 78 ? 3.639 -48.812 -15.602 1 98.62 78 TYR A C 1
ATOM 563 O O . TYR A 1 78 ? 3.701 -47.688 -16.125 1 98.62 78 TYR A O 1
ATOM 571 N N . ASN A 1 79 ? 3.125 -49.875 -16.156 1 98.12 79 ASN A N 1
ATOM 572 C CA . ASN A 1 79 ? 2.389 -49.719 -17.391 1 98.12 79 ASN A CA 1
ATOM 573 C C . ASN A 1 79 ? 1.098 -48.906 -17.172 1 98.12 79 ASN A C 1
ATOM 575 O O . ASN A 1 79 ? 0.321 -49.25 -16.281 1 98.12 79 ASN A O 1
ATOM 579 N N . LEU A 1 80 ? 0.888 -47.938 -17.969 1 97.62 80 LEU A N 1
ATOM 580 C CA . LEU A 1 80 ? -0.248 -47.031 -17.781 1 97.62 80 LEU A CA 1
ATOM 581 C C . LEU A 1 80 ? -1.565 -47.781 -17.969 1 97.62 80 LEU A C 1
ATOM 583 O O . LEU A 1 80 ? -2.562 -47.469 -17.328 1 97.62 80 LEU A O 1
ATOM 587 N N . THR A 1 81 ? -1.619 -48.75 -18.844 1 96.19 81 THR A N 1
ATOM 588 C CA . THR A 1 81 ? -2.848 -49.469 -19.188 1 96.19 81 THR A CA 1
ATOM 589 C C . THR A 1 81 ? -3.123 -50.594 -18.203 1 96.19 81 THR A C 1
ATOM 591 O O . THR A 1 81 ? -4.266 -50.781 -17.781 1 96.19 81 THR A O 1
ATOM 594 N N . THR A 1 82 ? -2.002 -51.25 -17.719 1 95.38 82 THR A N 1
ATOM 595 C CA . THR A 1 82 ? -2.211 -52.5 -16.984 1 95.38 82 THR A CA 1
ATOM 596 C C . THR A 1 82 ? -1.789 -52.344 -15.523 1 95.38 82 THR A C 1
ATOM 598 O O . THR A 1 82 ? -2.113 -53.156 -14.68 1 95.38 82 THR A O 1
ATOM 601 N N . ALA A 1 83 ? -0.995 -51.344 -15.227 1 95.62 83 ALA A N 1
ATOM 602 C CA . ALA A 1 83 ? -0.484 -51.031 -13.891 1 95.62 83 ALA A CA 1
ATOM 603 C C . ALA A 1 83 ? 0.563 -52.031 -13.453 1 95.62 83 ALA A C 1
ATOM 605 O O . ALA A 1 83 ? 0.92 -52.125 -12.273 1 95.62 83 ALA A O 1
ATOM 606 N N . VAL A 1 84 ? 0.962 -52.875 -14.422 1 97 84 VAL A N 1
ATOM 607 C CA . VAL A 1 84 ? 2.023 -53.812 -14.094 1 97 84 VAL A CA 1
ATOM 608 C C . VAL A 1 84 ? 3.354 -53.062 -13.961 1 97 84 VAL A C 1
ATOM 610 O O . VAL A 1 84 ? 3.666 -52.188 -14.766 1 97 84 VAL A O 1
ATOM 613 N N . ARG A 1 85 ? 4.062 -53.438 -12.953 1 98 85 ARG A N 1
ATOM 614 C CA . ARG A 1 85 ? 5.379 -52.812 -12.789 1 98 85 ARG A CA 1
ATOM 615 C C . ARG A 1 85 ? 6.305 -53.188 -13.938 1 98 85 ARG A C 1
ATOM 617 O O . ARG A 1 85 ? 6.402 -54.375 -14.297 1 98 85 ARG A O 1
ATOM 624 N N . LEU A 1 86 ? 6.934 -52.344 -14.453 1 98.5 86 LEU A N 1
ATOM 625 C CA . LEU A 1 86 ? 7.809 -52.531 -15.602 1 98.5 86 LEU A CA 1
ATOM 626 C C . LEU A 1 86 ? 9.266 -52.656 -15.156 1 98.5 86 LEU A C 1
ATOM 628 O O . LEU A 1 86 ? 9.992 -53.531 -15.617 1 98.5 86 LEU A O 1
ATOM 632 N N . TRP A 1 87 ? 9.734 -51.781 -14.383 1 98.5 87 TRP A N 1
ATOM 633 C CA . TRP A 1 87 ? 11.117 -51.75 -13.914 1 98.5 87 TRP A CA 1
ATOM 634 C C . TRP A 1 87 ? 11.234 -50.969 -12.625 1 98.5 87 TRP A C 1
ATOM 636 O O . TRP A 1 87 ? 10.297 -50.281 -12.219 1 98.5 87 TRP A O 1
ATOM 646 N N . GLU A 1 88 ? 12.25 -51.094 -11.93 1 98.19 88 GLU A N 1
ATOM 647 C CA . GLU A 1 88 ? 12.664 -50.344 -10.742 1 98.19 88 GLU A CA 1
ATOM 648 C C . GLU A 1 88 ? 14.117 -49.906 -10.867 1 98.19 88 GLU A C 1
ATOM 650 O O . GLU A 1 88 ? 14.961 -50.625 -11.398 1 98.19 88 GLU A O 1
ATOM 655 N N . ALA A 1 89 ? 14.352 -48.75 -10.438 1 98 89 ALA A N 1
ATOM 656 C CA . ALA A 1 89 ? 15.711 -48.219 -10.438 1 98 89 ALA A CA 1
ATOM 657 C C . ALA A 1 89 ? 16.047 -47.594 -9.078 1 98 89 ALA A C 1
ATOM 659 O O . ALA A 1 89 ? 15.188 -47.031 -8.414 1 98 89 ALA A O 1
ATOM 660 N N . ASP A 1 90 ? 17.312 -47.781 -8.703 1 97 90 ASP A N 1
ATOM 661 C CA . ASP A 1 90 ? 17.828 -47.125 -7.504 1 97 90 ASP A CA 1
ATOM 662 C C . ASP A 1 90 ? 18.156 -45.688 -7.77 1 97 90 ASP A C 1
ATOM 664 O O . ASP A 1 90 ? 19.141 -45.375 -8.43 1 97 90 ASP A O 1
ATOM 668 N N . ALA A 1 91 ? 17.312 -44.781 -7.355 1 96.81 91 ALA A N 1
ATOM 669 C CA . ALA A 1 91 ? 17.438 -43.344 -7.547 1 96.81 91 ALA A CA 1
ATOM 670 C C . ALA A 1 91 ? 16.672 -42.562 -6.473 1 96.81 91 ALA A C 1
ATOM 672 O O . ALA A 1 91 ? 15.695 -43.094 -5.922 1 96.81 91 ALA A O 1
ATOM 673 N N . ASP A 1 92 ? 17.109 -41.312 -6.141 1 95 92 ASP A N 1
ATOM 674 C CA . ASP A 1 92 ? 16.5 -40.5 -5.086 1 95 92 ASP A CA 1
ATOM 675 C C . ASP A 1 92 ? 15.516 -39.5 -5.672 1 95 92 ASP A C 1
ATOM 677 O O . ASP A 1 92 ? 14.695 -38.938 -4.945 1 95 92 ASP A O 1
ATOM 681 N N . TRP A 1 93 ? 15.578 -39.219 -6.949 1 95.44 93 TRP A N 1
ATOM 682 C CA . TRP A 1 93 ? 14.633 -38.312 -7.59 1 95.44 93 TRP A CA 1
ATOM 683 C C . TRP A 1 93 ? 14.375 -38.719 -9.031 1 95.44 93 TRP A C 1
ATOM 685 O O . TRP A 1 93 ? 15.156 -39.469 -9.625 1 95.44 93 TRP A O 1
ATOM 695 N N . ALA A 1 94 ? 13.227 -38.281 -9.578 1 96.88 94 ALA A N 1
ATOM 696 C CA . ALA A 1 94 ? 12.844 -38.531 -10.961 1 96.88 94 ALA A CA 1
ATOM 697 C C . ALA A 1 94 ? 12.023 -37.375 -11.531 1 96.88 94 ALA A C 1
ATOM 699 O O . ALA A 1 94 ? 11.281 -36.719 -10.797 1 96.88 94 ALA A O 1
ATOM 700 N N . THR A 1 95 ? 12.203 -37.125 -12.727 1 96.94 95 THR A N 1
ATOM 701 C CA . THR A 1 95 ? 11.391 -36.219 -13.508 1 96.94 95 THR A CA 1
ATOM 702 C C . THR A 1 95 ? 11.266 -36.688 -14.953 1 96.94 95 THR A C 1
ATOM 704 O O . THR A 1 95 ? 11.852 -37.688 -15.328 1 96.94 95 THR A O 1
ATOM 707 N N . VAL A 1 96 ? 10.414 -36.031 -15.641 1 98.12 96 VAL A N 1
ATOM 708 C CA . VAL A 1 96 ? 10.148 -36.469 -17.016 1 98.12 96 VAL A CA 1
ATOM 709 C C . VAL A 1 96 ? 10.492 -35.344 -17.984 1 98.12 96 VAL A C 1
ATOM 711 O O . VAL A 1 96 ? 10.234 -34.156 -17.703 1 98.12 96 VAL A O 1
ATOM 714 N N . ALA A 1 97 ? 11.094 -35.688 -19.109 1 98.56 97 ALA A N 1
ATOM 715 C CA . ALA A 1 97 ? 11.352 -34.781 -20.234 1 98.56 97 ALA A CA 1
ATOM 716 C C . ALA A 1 97 ? 10.789 -35.375 -21.531 1 98.56 97 ALA A C 1
ATOM 718 O O . ALA A 1 97 ? 10.5 -36.562 -21.609 1 98.56 97 ALA A O 1
ATOM 719 N N . GLY A 1 98 ? 10.609 -34.469 -22.484 1 97.75 98 GLY A N 1
ATOM 720 C CA . GLY A 1 98 ? 10.055 -34.938 -23.75 1 97.75 98 GLY A CA 1
ATOM 721 C C . GLY A 1 98 ? 8.539 -35 -23.734 1 97.75 98 GLY A C 1
ATOM 722 O O . GLY A 1 98 ? 7.895 -34.594 -22.766 1 97.75 98 GLY A O 1
ATOM 723 N N . ARG A 1 99 ? 8.016 -35.5 -24.891 1 94 99 ARG A N 1
ATOM 724 C CA . ARG A 1 99 ? 6.562 -35.625 -25.031 1 94 99 ARG A CA 1
ATOM 725 C C . ARG A 1 99 ? 6.191 -36.875 -25.781 1 94 99 ARG A C 1
ATOM 727 O O . ARG A 1 99 ? 6.945 -37.344 -26.625 1 94 99 ARG A O 1
ATOM 734 N N . GLY A 1 100 ? 5.055 -37.406 -25.375 1 91.81 100 GLY A N 1
ATOM 735 C CA . GLY A 1 100 ? 4.543 -38.562 -26.078 1 91.81 100 GLY A CA 1
ATOM 736 C C . GLY A 1 100 ? 5.527 -39.719 -26.094 1 91.81 100 GLY A C 1
ATOM 737 O O . GLY A 1 100 ? 6.062 -40.094 -25.062 1 91.81 100 GLY A O 1
ATOM 738 N N . ALA A 1 101 ? 5.75 -40.156 -27.266 1 90.25 101 ALA A N 1
ATOM 739 C CA . ALA A 1 101 ? 6.617 -41.344 -27.453 1 90.25 101 ALA A CA 1
ATOM 740 C C . ALA A 1 101 ? 8.078 -40.969 -27.219 1 90.25 101 ALA A C 1
ATOM 742 O O . ALA A 1 101 ? 8.922 -41.844 -27.016 1 90.25 101 ALA A O 1
ATOM 743 N N . ASP A 1 102 ? 8.367 -39.719 -27.25 1 93.88 102 ASP A N 1
ATOM 744 C CA . ASP A 1 102 ? 9.75 -39.281 -27.078 1 93.88 102 ASP A CA 1
ATOM 745 C C . ASP A 1 102 ? 10.047 -38.938 -25.625 1 93.88 102 ASP A C 1
ATOM 747 O O . ASP A 1 102 ? 11.141 -38.469 -25.297 1 93.88 102 ASP A O 1
ATOM 751 N N . ALA A 1 103 ? 9.094 -39.25 -24.75 1 98 103 ALA A N 1
ATOM 752 C CA . ALA A 1 103 ? 9.305 -38.969 -23.328 1 98 103 ALA A CA 1
ATOM 753 C C . ALA A 1 103 ? 10.375 -39.875 -22.75 1 98 103 ALA A C 1
ATOM 755 O O . ALA A 1 103 ? 10.508 -41.031 -23.156 1 98 103 ALA A O 1
ATOM 756 N N . VAL A 1 104 ? 11.141 -39.344 -21.844 1 98.69 104 VAL A N 1
ATOM 757 C CA . VAL A 1 104 ? 12.164 -40.062 -21.125 1 98.69 104 VAL A CA 1
ATOM 758 C C . VAL A 1 104 ? 12.055 -39.781 -19.625 1 98.69 104 VAL A C 1
ATOM 760 O O . VAL A 1 104 ? 11.367 -38.812 -19.219 1 98.69 104 VAL A O 1
ATOM 763 N N . VAL A 1 105 ? 12.648 -40.625 -18.828 1 98.69 105 VAL A N 1
ATOM 764 C CA . VAL A 1 105 ? 12.727 -40.406 -17.375 1 98.69 105 VAL A CA 1
ATOM 765 C C . VAL A 1 105 ? 14.133 -39.969 -16.984 1 98.69 105 VAL A C 1
ATOM 767 O O . VAL A 1 105 ? 15.117 -40.594 -17.391 1 98.69 105 VAL A O 1
ATOM 770 N N . VAL A 1 106 ? 14.234 -38.906 -16.328 1 98.25 106 VAL A N 1
ATOM 771 C CA . VAL A 1 106 ? 15.516 -38.406 -15.812 1 98.25 106 VAL A CA 1
ATOM 772 C C . VAL A 1 106 ? 15.594 -38.688 -14.305 1 98.25 106 VAL A C 1
ATOM 774 O O . VAL A 1 106 ? 14.719 -38.25 -13.547 1 98.25 106 VAL A O 1
ATOM 777 N N . THR A 1 107 ? 16.641 -39.406 -13.859 1 97.62 107 THR A N 1
ATOM 778 C CA . THR A 1 107 ? 16.766 -39.781 -12.461 1 97.62 107 THR A CA 1
ATOM 779 C C . THR A 1 107 ? 18.172 -39.469 -11.938 1 97.62 107 THR A C 1
ATOM 781 O O . THR A 1 107 ? 19.094 -39.281 -12.727 1 97.62 107 THR A O 1
ATOM 784 N N . GLY A 1 108 ? 18.25 -39.375 -10.609 1 95.38 108 GLY A N 1
ATOM 785 C CA . GLY A 1 108 ? 19.531 -39.188 -9.961 1 95.38 108 GLY A CA 1
ATOM 786 C C . GLY A 1 108 ? 19.484 -39.375 -8.461 1 95.38 108 GLY A C 1
ATOM 787 O O . GLY A 1 108 ? 18.5 -39.906 -7.934 1 95.38 108 GLY A O 1
ATOM 788 N N . ARG A 1 109 ? 20.625 -39.094 -7.875 1 92.56 109 ARG A N 1
ATOM 789 C CA . ARG A 1 109 ? 20.781 -39.25 -6.434 1 92.56 109 ARG A CA 1
ATOM 790 C C . ARG A 1 109 ? 20.969 -37.875 -5.777 1 92.56 109 ARG A C 1
ATOM 792 O O . ARG A 1 109 ? 21.562 -36.969 -6.367 1 92.56 109 ARG A O 1
ATOM 799 N N . LEU A 1 110 ? 20.391 -37.75 -4.57 1 89.56 110 LEU A N 1
ATOM 800 C CA . LEU A 1 110 ? 20.594 -36.531 -3.816 1 89.56 110 LEU A CA 1
ATOM 801 C C . LEU A 1 110 ? 22.047 -36.375 -3.383 1 89.56 110 LEU A C 1
ATOM 803 O O . LEU A 1 110 ? 22.688 -37.375 -2.996 1 89.56 110 LEU A O 1
ATOM 807 N N . LEU A 1 111 ? 22.594 -35.188 -3.438 1 86.19 111 LEU A N 1
ATOM 808 C CA . LEU A 1 111 ? 23.922 -34.812 -2.98 1 86.19 111 LEU A CA 1
ATOM 809 C C . LEU A 1 111 ? 25 -35.531 -3.797 1 86.19 111 LEU A C 1
ATOM 811 O O . LEU A 1 111 ? 26.109 -35.75 -3.318 1 86.19 111 LEU A O 1
ATOM 815 N N . THR A 1 112 ? 24.625 -36.062 -4.891 1 87.94 112 THR A N 1
ATOM 816 C CA . THR A 1 112 ? 25.547 -36.688 -5.828 1 87.94 112 THR A CA 1
ATOM 817 C C . THR A 1 112 ? 25.422 -36.062 -7.215 1 87.94 112 THR A C 1
ATOM 819 O O . THR A 1 112 ? 24.297 -35.906 -7.723 1 87.94 112 THR A O 1
ATOM 822 N N . LYS A 1 113 ? 26.5 -35.812 -7.805 1 89.31 113 LYS A N 1
ATOM 823 C CA . LYS A 1 113 ? 26.5 -35.281 -9.156 1 89.31 113 LYS A CA 1
ATOM 824 C C . LYS A 1 113 ? 26.016 -36.312 -10.164 1 89.31 113 LYS A C 1
ATOM 826 O O . LYS A 1 113 ? 26.203 -37.5 -9.977 1 89.31 113 LYS A O 1
ATOM 831 N N . GLY A 1 114 ? 25.422 -35.75 -11.258 1 92.19 114 GLY A N 1
ATOM 832 C CA . GLY A 1 114 ? 25.078 -36.594 -12.375 1 92.19 114 GLY A CA 1
ATOM 833 C C . GLY A 1 114 ? 23.609 -36.969 -12.391 1 92.19 114 GLY A C 1
ATOM 834 O O . GLY A 1 114 ? 22.875 -36.688 -11.445 1 92.19 114 GLY A O 1
ATOM 835 N N . TYR A 1 115 ? 23.234 -37.625 -13.469 1 95.81 115 TYR A N 1
ATOM 836 C CA . TYR A 1 115 ? 21.875 -38.125 -13.672 1 95.81 115 TYR A CA 1
ATOM 837 C C . TYR A 1 115 ? 21.844 -39.188 -14.781 1 95.81 115 TYR A C 1
ATOM 839 O O . TYR A 1 115 ? 22.828 -39.375 -15.492 1 95.81 115 TYR A O 1
ATOM 847 N N . GLN A 1 116 ? 20.812 -39.875 -14.836 1 97.75 116 GLN A N 1
ATOM 848 C CA . GLN A 1 116 ? 20.578 -40.844 -15.898 1 97.75 116 GLN A CA 1
ATOM 849 C C . GLN A 1 116 ? 19.281 -40.562 -16.641 1 97.75 116 GLN A C 1
ATOM 851 O O . GLN A 1 116 ? 18.328 -40.062 -16.062 1 97.75 116 GLN A O 1
ATOM 856 N N . VAL A 1 117 ? 19.328 -40.844 -17.906 1 98.56 117 VAL A N 1
ATOM 857 C CA . VAL A 1 117 ? 18.141 -40.781 -18.734 1 98.56 117 VAL A CA 1
ATOM 858 C C . VAL A 1 117 ? 17.688 -42.219 -19.062 1 98.56 117 VAL A C 1
ATOM 860 O O . VAL A 1 117 ? 18.422 -42.969 -19.688 1 98.56 117 VAL A O 1
ATOM 863 N N . LEU A 1 118 ? 16.469 -42.5 -18.656 1 98.69 118 LEU A N 1
ATOM 864 C CA . LEU A 1 118 ? 15.984 -43.875 -18.812 1 98.69 118 LEU A CA 1
ATOM 865 C C . LEU A 1 118 ? 14.836 -43.938 -19.828 1 98.69 118 LEU A C 1
ATOM 867 O O . LEU A 1 118 ? 14.07 -42.969 -19.953 1 98.69 118 LEU A O 1
ATOM 871 N N . ASP A 1 119 ? 14.812 -45.031 -20.516 1 98.38 119 ASP A N 1
ATOM 872 C CA . ASP A 1 119 ? 13.609 -45.344 -21.297 1 98.38 119 ASP A CA 1
ATOM 873 C C . ASP A 1 119 ? 12.43 -45.656 -20.375 1 98.38 119 ASP A C 1
ATOM 875 O O . ASP A 1 119 ? 12.531 -46.5 -19.484 1 98.38 119 ASP A O 1
ATOM 879 N N . PRO A 1 120 ? 11.32 -45.062 -20.547 1 98.38 120 PRO A N 1
ATOM 880 C CA . PRO A 1 120 ? 10.227 -45.219 -19.594 1 98.38 120 PRO A CA 1
ATOM 881 C C . PRO A 1 120 ? 9.648 -46.625 -19.594 1 98.38 120 PRO A C 1
ATOM 883 O O . PRO A 1 120 ? 9.109 -47.094 -18.578 1 98.38 120 PRO A O 1
ATOM 886 N N . ARG A 1 121 ? 9.672 -47.312 -20.703 1 97.31 121 ARG A N 1
ATOM 887 C CA . ARG A 1 121 ? 9.047 -48.625 -20.812 1 97.31 121 ARG A CA 1
ATOM 888 C C . ARG A 1 121 ? 9.969 -49.719 -20.281 1 97.31 121 ARG A C 1
ATOM 890 O O . ARG A 1 121 ? 9.508 -50.688 -19.641 1 97.31 121 ARG A O 1
ATOM 897 N N . THR A 1 122 ? 11.281 -49.531 -20.5 1 97.94 122 THR A N 1
ATOM 898 C CA . THR A 1 122 ? 12.188 -50.656 -20.219 1 97.94 122 THR A CA 1
ATOM 899 C C . THR A 1 122 ? 13.055 -50.344 -19 1 97.94 122 THR A C 1
ATOM 901 O O . THR A 1 122 ? 13.617 -51.25 -18.391 1 97.94 122 THR A O 1
ATOM 904 N N . GLY A 1 123 ? 13.25 -49.094 -18.734 1 98.25 123 GLY A N 1
ATOM 905 C CA . GLY A 1 123 ? 14.148 -48.719 -17.656 1 98.25 123 GLY A CA 1
ATOM 906 C C . GLY A 1 123 ? 15.609 -48.719 -18.078 1 98.25 123 GLY A C 1
ATOM 907 O O . GLY A 1 123 ? 16.484 -48.438 -17.25 1 98.25 123 GLY A O 1
ATOM 908 N N . THR A 1 124 ? 15.844 -49 -19.344 1 97.94 124 THR A N 1
ATOM 909 C CA . THR A 1 124 ? 17.219 -49.031 -19.828 1 97.94 124 THR A CA 1
ATOM 910 C C . THR A 1 124 ? 17.828 -47.625 -19.812 1 97.94 124 THR A C 1
ATOM 912 O O . THR A 1 124 ? 17.156 -46.656 -20.188 1 97.94 124 THR A O 1
ATOM 915 N N . VAL A 1 125 ? 19.047 -47.594 -19.422 1 98 125 VAL A N 1
ATOM 916 C CA . VAL A 1 125 ? 19.766 -46.312 -19.406 1 98 125 VAL A CA 1
ATOM 917 C C . VAL A 1 125 ? 20.141 -45.906 -20.828 1 98 125 VAL A C 1
ATOM 919 O O . VAL A 1 125 ? 20.891 -46.625 -21.5 1 98 125 VAL A O 1
ATOM 922 N N . ARG A 1 126 ? 19.688 -44.781 -21.266 1 97.31 126 ARG A N 1
ATOM 923 C CA . ARG A 1 126 ? 20.016 -44.281 -22.594 1 97.31 126 ARG A CA 1
ATOM 924 C C . ARG A 1 126 ? 21.219 -43.344 -22.547 1 97.31 126 ARG A C 1
ATOM 926 O O . ARG A 1 126 ? 21.953 -43.25 -23.531 1 97.31 126 ARG A O 1
ATOM 933 N N . ARG A 1 127 ? 21.312 -42.688 -21.484 1 96.94 127 ARG A N 1
ATOM 934 C CA . ARG A 1 127 ? 22.406 -41.75 -21.266 1 96.94 127 ARG A CA 1
ATOM 935 C C . ARG A 1 127 ? 22.734 -41.594 -19.781 1 96.94 127 ARG A C 1
ATOM 937 O O . ARG A 1 127 ? 21.844 -41.688 -18.938 1 96.94 127 ARG A O 1
ATOM 944 N N . SER A 1 128 ? 23.984 -41.406 -19.578 1 96.56 128 SER A N 1
ATOM 945 C CA . SER A 1 128 ? 24.453 -41.188 -18.203 1 96.56 128 SER A CA 1
ATOM 946 C C . SER A 1 128 ? 25.391 -40 -18.109 1 96.56 128 SER A C 1
ATOM 948 O O . SER A 1 128 ? 26.25 -39.812 -18.984 1 96.56 128 SER A O 1
ATOM 950 N N . ASP A 1 129 ? 25.125 -39.219 -17.156 1 94.19 129 ASP A N 1
ATOM 951 C CA . ASP A 1 129 ? 26 -38.094 -16.797 1 94.19 129 ASP A CA 1
ATOM 952 C C . ASP A 1 129 ? 26.5 -38.25 -15.359 1 94.19 129 ASP A C 1
ATOM 954 O O . ASP A 1 129 ? 25.734 -38.625 -14.461 1 94.19 129 ASP A O 1
ATOM 958 N N . THR A 1 130 ? 27.828 -37.875 -15.172 1 92.69 130 THR A N 1
ATOM 959 C CA . THR A 1 130 ? 28.391 -38.031 -13.828 1 92.69 130 THR A CA 1
ATOM 960 C C . THR A 1 130 ? 28.812 -36.656 -13.273 1 92.69 130 THR A C 1
ATOM 962 O O . THR A 1 130 ? 29.359 -36.594 -12.172 1 92.69 130 THR A O 1
ATOM 965 N N . GLU A 1 131 ? 28.516 -35.625 -13.969 1 89.19 131 GLU A N 1
ATOM 966 C CA . GLU A 1 131 ? 29.156 -34.375 -13.578 1 89.19 131 GLU A CA 1
ATOM 967 C C . GLU A 1 131 ? 28.109 -33.312 -13.281 1 89.19 131 GLU A C 1
ATOM 969 O O . GLU A 1 131 ? 28.406 -32.312 -12.617 1 89.19 131 GLU A O 1
ATOM 974 N N . ALA A 1 132 ? 26.938 -33.406 -13.789 1 90.69 132 ALA A N 1
ATOM 975 C CA . ALA A 1 132 ? 25.938 -32.344 -13.68 1 90.69 132 ALA A CA 1
ATOM 976 C C . ALA A 1 132 ? 25.578 -32.094 -12.219 1 90.69 132 ALA A C 1
ATOM 978 O O . ALA A 1 132 ? 25.438 -33.031 -11.438 1 90.69 132 ALA A O 1
ATOM 979 N N . THR A 1 133 ? 25.469 -30.828 -11.836 1 87.69 133 THR A N 1
ATOM 980 C CA . THR A 1 133 ? 25.094 -30.453 -10.477 1 87.69 133 THR A CA 1
ATOM 981 C C . THR A 1 133 ? 23.625 -30.094 -10.398 1 87.69 133 THR A C 1
ATOM 983 O O . THR A 1 133 ? 23.047 -30.047 -9.305 1 87.69 133 THR A O 1
ATOM 986 N N . ALA A 1 134 ? 22.969 -29.875 -11.5 1 90.75 134 ALA A N 1
ATOM 987 C CA . ALA A 1 134 ? 21.547 -29.578 -11.586 1 90.75 134 ALA A CA 1
ATOM 988 C C . ALA A 1 134 ? 20.984 -29.969 -12.945 1 90.75 134 ALA A C 1
ATOM 990 O O . ALA A 1 134 ? 21.703 -29.953 -13.945 1 90.75 134 ALA A O 1
ATOM 991 N N . VAL A 1 135 ? 19.719 -30.281 -12.953 1 93.94 135 VAL A N 1
ATOM 992 C CA . VAL A 1 135 ? 19.078 -30.672 -14.203 1 93.94 135 VAL A CA 1
ATOM 993 C C . VAL A 1 135 ? 17.656 -30.078 -14.25 1 93.94 135 VAL A C 1
ATOM 995 O O . VAL A 1 135 ? 16.938 -30.109 -13.25 1 93.94 135 VAL A O 1
ATOM 998 N N . TRP A 1 136 ? 17.266 -29.469 -15.344 1 95.12 136 TRP A N 1
ATOM 999 C CA . TRP A 1 136 ? 15.906 -29.047 -15.641 1 95.12 136 TRP A CA 1
ATOM 1000 C C . TRP A 1 136 ? 15.336 -29.812 -16.828 1 95.12 136 TRP A C 1
ATOM 1002 O O . TRP A 1 136 ? 16.047 -30.078 -17.797 1 95.12 136 TRP A O 1
ATOM 1012 N N . THR A 1 137 ? 14.109 -30.219 -16.75 1 97.44 137 THR A N 1
ATOM 1013 C CA . THR A 1 137 ? 13.516 -31.031 -17.797 1 97.44 137 THR A CA 1
ATOM 1014 C C . THR A 1 137 ? 12.344 -30.312 -18.453 1 97.44 137 THR A C 1
ATOM 1016 O O . THR A 1 137 ? 11.539 -29.672 -17.766 1 97.44 137 THR A O 1
ATOM 1019 N N . TYR A 1 138 ? 12.273 -30.297 -19.734 1 97.94 138 TYR A N 1
ATOM 1020 C CA . TYR A 1 138 ? 11.258 -29.703 -20.578 1 97.94 138 TYR A CA 1
ATOM 1021 C C . TYR A 1 138 ? 10.766 -30.688 -21.641 1 97.94 138 TYR A C 1
ATOM 1023 O O . TYR A 1 138 ? 11.359 -31.75 -21.812 1 97.94 138 TYR A O 1
ATOM 1031 N N . GLN A 1 139 ? 9.727 -30.312 -22.312 1 97.75 139 GLN A N 1
ATOM 1032 C CA . GLN A 1 139 ? 9.219 -31.156 -23.391 1 97.75 139 GLN A CA 1
ATOM 1033 C C . GLN A 1 139 ? 10.25 -31.297 -24.5 1 97.75 139 GLN A C 1
ATOM 1035 O O . GLN A 1 139 ? 10.328 -32.344 -25.156 1 97.75 139 GLN A O 1
ATOM 1040 N N . ASN A 1 140 ? 11.008 -30.234 -24.656 1 97.62 140 ASN A N 1
ATOM 1041 C CA . ASN A 1 140 ? 11.898 -30.203 -25.812 1 97.62 140 ASN A CA 1
ATOM 1042 C C . ASN A 1 140 ? 13.359 -30.109 -25.391 1 97.62 140 ASN A C 1
ATOM 1044 O O . ASN A 1 140 ? 14.195 -29.641 -26.172 1 97.62 140 ASN A O 1
ATOM 1048 N N . GLY A 1 141 ? 13.617 -30.547 -24.094 1 97.88 141 GLY A N 1
ATOM 1049 C CA . GLY A 1 141 ? 15.023 -30.484 -23.734 1 97.88 141 GLY A CA 1
ATOM 1050 C C . GLY A 1 141 ? 15.281 -30.891 -22.297 1 97.88 141 GLY A C 1
ATOM 1051 O O . GLY A 1 141 ? 14.383 -30.859 -21.453 1 97.88 141 GLY A O 1
ATOM 1052 N N . ILE A 1 142 ? 16.422 -31.375 -22.078 1 97.88 142 ILE A N 1
ATOM 1053 C CA . ILE A 1 142 ? 17.031 -31.531 -20.766 1 97.88 142 ILE A CA 1
ATOM 1054 C C . ILE A 1 142 ? 18.203 -30.562 -20.609 1 97.88 142 ILE A C 1
ATOM 1056 O O . ILE A 1 142 ? 19.156 -30.594 -21.375 1 97.88 142 ILE A O 1
ATOM 1060 N N . VAL A 1 143 ? 18.078 -29.672 -19.641 1 95.88 143 VAL A N 1
ATOM 1061 C CA . VAL A 1 143 ? 19.125 -28.672 -19.406 1 95.88 143 VAL A CA 1
ATOM 1062 C C . VAL A 1 143 ? 19.906 -29.047 -18.141 1 95.88 143 VAL A C 1
ATOM 1064 O O . VAL A 1 143 ? 19.328 -29.25 -17.078 1 95.88 143 VAL A O 1
ATOM 1067 N N . ASP A 1 144 ? 21.188 -29.156 -18.266 1 93.94 144 ASP A N 1
ATOM 1068 C CA . ASP A 1 144 ? 21.984 -29.484 -17.078 1 93.94 144 ASP A CA 1
ATOM 1069 C C . ASP A 1 144 ? 23.109 -28.469 -16.875 1 93.94 144 ASP A C 1
ATOM 1071 O O . ASP A 1 144 ? 23.469 -27.75 -17.812 1 93.94 144 ASP A O 1
ATOM 1075 N N . LEU A 1 145 ? 23.484 -28.312 -15.703 1 91.19 145 LEU A N 1
ATOM 1076 C CA . LEU A 1 145 ? 24.594 -27.438 -15.305 1 91.19 145 LEU A CA 1
ATOM 1077 C C . LEU A 1 145 ? 25.766 -28.25 -14.781 1 91.19 145 LEU A C 1
ATOM 1079 O O . LEU A 1 145 ? 25.609 -29.094 -13.891 1 91.19 145 LEU A O 1
ATOM 1083 N N . ARG A 1 146 ? 26.859 -28.031 -15.391 1 89.56 146 ARG A N 1
ATOM 1084 C CA . ARG A 1 146 ? 28.109 -28.656 -14.953 1 89.56 146 ARG A CA 1
ATOM 1085 C C . ARG A 1 146 ? 29.094 -27.609 -14.461 1 89.56 146 ARG A C 1
ATOM 1087 O O . ARG A 1 146 ? 29.344 -26.625 -15.141 1 89.56 146 ARG A O 1
ATOM 1094 N N . CYS A 1 147 ? 29.547 -27.875 -13.25 1 84.94 147 CYS A N 1
ATOM 1095 C CA . CYS A 1 147 ? 30.547 -26.953 -12.711 1 84.94 147 CYS A CA 1
ATOM 1096 C C . CYS A 1 147 ? 31.844 -27.688 -12.383 1 84.94 147 CYS A C 1
ATOM 1098 O O . CYS A 1 147 ? 31.828 -28.688 -11.648 1 84.94 147 CYS A O 1
ATOM 1100 N N . ALA A 1 148 ? 32.844 -27.516 -13.133 1 76.38 148 ALA A N 1
ATOM 1101 C CA . ALA A 1 148 ? 34.125 -28.109 -12.828 1 76.38 148 ALA A CA 1
ATOM 1102 C C . ALA A 1 148 ? 34.688 -27.562 -11.523 1 76.38 148 ALA A C 1
ATOM 1104 O O . ALA A 1 148 ? 33.938 -27.156 -10.641 1 76.38 148 ALA A O 1
ATOM 1105 N N . ASP A 1 149 ? 35.938 -26.938 -11.539 1 66.06 149 ASP A N 1
ATOM 1106 C CA . ASP A 1 149 ? 36.594 -26.312 -10.391 1 66.06 149 ASP A CA 1
ATOM 1107 C C . ASP A 1 149 ? 36.188 -24.859 -10.25 1 66.06 149 ASP A C 1
ATOM 1109 O O . ASP A 1 149 ? 36.25 -24.094 -11.211 1 66.06 149 ASP A O 1
ATOM 1113 N N . GLY A 1 150 ? 35.562 -24.547 -9.195 1 64.12 150 GLY A N 1
ATOM 1114 C CA . GLY A 1 150 ? 35.25 -23.172 -8.844 1 64.12 150 GLY A CA 1
ATOM 1115 C C . GLY A 1 150 ? 34.031 -22.609 -9.57 1 64.12 150 GLY A C 1
ATOM 1116 O O . GLY A 1 150 ? 32.969 -23.234 -9.57 1 64.12 150 GLY A O 1
ATOM 1117 N N . ASP A 1 151 ? 34.188 -21.469 -10.234 1 70.06 151 ASP A N 1
ATOM 1118 C CA . ASP A 1 151 ? 33.125 -20.625 -10.82 1 70.06 151 ASP A CA 1
ATOM 1119 C C . ASP A 1 151 ? 33 -20.891 -12.32 1 70.06 151 ASP A C 1
ATOM 1121 O O . ASP A 1 151 ? 32.281 -20.188 -13.016 1 70.06 151 ASP A O 1
ATOM 1125 N N . ASP A 1 152 ? 33.656 -22.016 -12.82 1 79.62 152 ASP A N 1
ATOM 1126 C CA . ASP A 1 152 ? 33.531 -22.312 -14.242 1 79.62 152 ASP A CA 1
ATOM 1127 C C . ASP A 1 152 ? 32.438 -23.312 -14.516 1 79.62 152 ASP A C 1
ATOM 1129 O O . ASP A 1 152 ? 32.656 -24.531 -14.414 1 79.62 152 ASP A O 1
ATOM 1133 N N . CYS A 1 153 ? 31.156 -22.844 -14.82 1 87.38 153 CYS A N 1
ATOM 1134 C CA . CYS A 1 153 ? 30 -23.703 -15.055 1 87.38 153 CYS A CA 1
ATOM 1135 C C . CYS A 1 153 ? 29.547 -23.609 -16.5 1 87.38 153 CYS A C 1
ATOM 1137 O O . CYS A 1 153 ? 29.828 -22.625 -17.188 1 87.38 153 CYS A O 1
ATOM 1139 N N . ARG A 1 154 ? 29.016 -24.656 -16.953 1 91.31 154 ARG A N 1
ATOM 1140 C CA . ARG A 1 154 ? 28.469 -24.734 -18.312 1 91.31 154 ARG A CA 1
ATOM 1141 C C . ARG A 1 154 ? 27.047 -25.281 -18.297 1 91.31 154 ARG A C 1
ATOM 1143 O O . ARG A 1 154 ? 26.781 -26.297 -17.641 1 91.31 154 ARG A O 1
ATOM 1150 N N . LEU A 1 155 ? 26.156 -24.516 -18.891 1 93.06 155 LEU A N 1
ATOM 1151 C CA . LEU A 1 155 ? 24.781 -24.953 -19.078 1 93.06 155 LEU A CA 1
ATOM 1152 C C . LEU A 1 155 ? 24.594 -25.594 -20.453 1 93.06 155 LEU A C 1
ATOM 1154 O O . LEU A 1 155 ? 24.969 -25 -21.469 1 93.06 155 LEU A O 1
ATOM 1158 N N . THR A 1 156 ? 24.094 -26.766 -20.484 1 95.31 156 THR A N 1
ATOM 1159 C CA . THR A 1 156 ? 23.953 -27.484 -21.75 1 95.31 156 THR A CA 1
ATOM 1160 C C . THR A 1 156 ? 22.547 -28.047 -21.891 1 95.31 156 THR A C 1
ATOM 1162 O O . THR A 1 156 ? 21.984 -28.578 -20.938 1 95.31 156 THR A O 1
ATOM 1165 N N . ALA A 1 157 ? 21.984 -27.875 -23.062 1 97.5 157 ALA A N 1
ATOM 1166 C CA . ALA A 1 157 ? 20.688 -28.484 -23.375 1 97.5 157 ALA A CA 1
ATOM 1167 C C . ALA A 1 157 ? 20.844 -29.688 -24.297 1 97.5 157 ALA A C 1
ATOM 1169 O O . ALA A 1 157 ? 21.656 -29.672 -25.234 1 97.5 157 ALA A O 1
ATOM 1170 N N . TRP A 1 158 ? 20.094 -30.688 -24 1 97.69 158 TRP A N 1
ATOM 1171 C CA . TRP A 1 158 ? 20.109 -31.938 -24.734 1 97.69 158 TRP A CA 1
ATOM 1172 C C . TRP A 1 158 ? 18.734 -32.281 -25.25 1 97.69 158 TRP A C 1
ATOM 1174 O O . TRP A 1 158 ? 17.734 -32.062 -24.562 1 97.69 158 TRP A O 1
ATOM 1184 N N . ASP A 1 159 ? 18.734 -32.844 -26.438 1 97.62 159 ASP A N 1
ATOM 1185 C CA . ASP A 1 159 ? 17.484 -33.438 -26.875 1 97.62 159 ASP A CA 1
ATOM 1186 C C . ASP A 1 159 ? 17.078 -34.594 -25.938 1 97.62 159 ASP A C 1
ATOM 1188 O O . ASP A 1 159 ? 17.891 -35.469 -25.625 1 97.62 159 ASP A O 1
ATOM 1192 N N . PRO A 1 160 ? 15.859 -34.656 -25.5 1 97.12 160 PRO A N 1
ATOM 1193 C CA . PRO A 1 160 ? 15.492 -35.625 -24.484 1 97.12 160 PRO A CA 1
ATOM 1194 C C . PRO A 1 160 ? 15.703 -37.062 -24.953 1 97.12 160 PRO A C 1
ATOM 1196 O O . PRO A 1 160 ? 16.312 -37.875 -24.25 1 97.12 160 PRO A O 1
ATOM 1199 N N . ARG A 1 161 ? 15.25 -37.375 -26.156 1 93.44 161 ARG A N 1
ATOM 1200 C CA . ARG A 1 161 ? 15.289 -38.781 -26.594 1 93.44 161 ARG A CA 1
ATOM 1201 C C . ARG A 1 161 ? 16.594 -39.062 -27.344 1 93.44 161 ARG A C 1
ATOM 1203 O O . ARG A 1 161 ? 17.266 -40.062 -27.047 1 93.44 161 ARG A O 1
ATOM 1210 N N . ALA A 1 162 ? 17 -38.188 -28.219 1 94.38 162 ALA A N 1
ATOM 1211 C CA . ALA A 1 162 ? 18.172 -38.438 -29.047 1 94.38 162 ALA A CA 1
ATOM 1212 C C . ALA A 1 162 ? 19.469 -38.281 -28.25 1 94.38 162 ALA A C 1
ATOM 1214 O O . ALA A 1 162 ? 20.484 -38.906 -28.562 1 94.38 162 ALA A O 1
ATOM 1215 N N . GLY A 1 163 ? 19.391 -37.438 -27.281 1 95.31 163 GLY A N 1
ATOM 1216 C CA . GLY A 1 163 ? 20.562 -37.188 -26.469 1 95.31 163 GLY A CA 1
ATOM 1217 C C . GLY A 1 163 ? 21.594 -36.312 -27.125 1 95.31 163 GLY A C 1
ATOM 1218 O O . GLY A 1 163 ? 22.734 -36.188 -26.641 1 95.31 163 GLY A O 1
ATOM 1219 N N . THR A 1 164 ? 21.219 -35.781 -28.25 1 96.81 164 THR A N 1
ATOM 1220 C CA . THR A 1 164 ? 22.125 -34.875 -28.938 1 96.81 164 THR A CA 1
ATOM 1221 C C . THR A 1 164 ? 22.125 -33.5 -28.266 1 96.81 164 THR A C 1
ATOM 1223 O O . THR A 1 164 ? 21.094 -33.031 -27.781 1 96.81 164 THR A O 1
ATOM 1226 N N . ARG A 1 165 ? 23.297 -32.906 -28.219 1 96.69 165 ARG A N 1
ATOM 1227 C CA . ARG A 1 165 ? 23.422 -31.578 -27.656 1 96.69 165 ARG A CA 1
ATOM 1228 C C . ARG A 1 165 ? 22.703 -30.547 -28.5 1 96.69 165 ARG A C 1
ATOM 1230 O O . ARG A 1 165 ? 22.859 -30.516 -29.719 1 96.69 165 ARG A O 1
ATOM 1237 N N . LEU A 1 166 ? 21.906 -29.75 -27.891 1 96.88 166 LEU A N 1
ATOM 1238 C CA . LEU A 1 166 ? 21.203 -28.672 -28.578 1 96.88 166 LEU A CA 1
ATOM 1239 C C . LEU A 1 166 ? 22.016 -27.375 -28.531 1 96.88 166 LEU A C 1
ATOM 1241 O O . LEU A 1 166 ? 22.188 -26.719 -29.562 1 96.88 166 LEU A O 1
ATOM 1245 N N . TRP A 1 167 ? 22.516 -26.953 -27.438 1 96 167 TRP A N 1
ATOM 1246 C CA . TRP A 1 167 ? 23.391 -25.797 -27.234 1 96 167 TRP A CA 1
ATOM 1247 C C . TRP A 1 167 ? 24.156 -25.938 -25.922 1 96 167 TRP A C 1
ATOM 1249 O O . TRP A 1 167 ? 23.844 -26.781 -25.094 1 96 167 TRP A O 1
ATOM 1259 N N . SER A 1 168 ? 25.172 -25.25 -25.781 1 95.12 168 SER A N 1
ATOM 1260 C CA . SER A 1 168 ? 26.016 -25.203 -24.594 1 95.12 168 SER A CA 1
ATOM 1261 C C . SER A 1 168 ? 26.594 -23.797 -24.375 1 95.12 168 SER A C 1
ATOM 1263 O O . SER A 1 168 ? 27.141 -23.203 -25.312 1 95.12 168 SER A O 1
ATOM 1265 N N . VAL A 1 169 ? 26.406 -23.359 -23.203 1 92.81 169 VAL A N 1
ATOM 1266 C CA . VAL A 1 169 ? 26.844 -22 -22.938 1 92.81 169 VAL A CA 1
ATOM 1267 C C . VAL A 1 169 ? 27.609 -21.953 -21.609 1 92.81 169 VAL A C 1
ATOM 1269 O O . VAL A 1 169 ? 27.156 -22.531 -20.609 1 92.81 169 VAL A O 1
ATOM 1272 N N . PRO A 1 170 ? 28.828 -21.359 -21.688 1 88 170 PRO A N 1
ATOM 1273 C CA . PRO A 1 170 ? 29.469 -21.125 -20.391 1 88 170 PRO A CA 1
ATOM 1274 C C . PRO A 1 170 ? 28.688 -20.156 -19.516 1 88 170 PRO A C 1
ATOM 1276 O O . PRO A 1 170 ? 28.203 -19.125 -20 1 88 170 PRO A O 1
ATOM 1279 N N . THR A 1 171 ? 28.422 -20.719 -18.359 1 82.38 171 THR A N 1
ATOM 1280 C CA . THR A 1 171 ? 27.75 -19.859 -17.391 1 82.38 171 THR A CA 1
ATOM 1281 C C . THR A 1 171 ? 28.625 -19.625 -16.172 1 82.38 171 THR A C 1
ATOM 1283 O O . THR A 1 171 ? 29.625 -20.312 -15.977 1 82.38 171 THR A O 1
ATOM 1286 N N . GLY A 1 172 ? 28.812 -18.5 -15.547 1 70.94 172 GLY A N 1
ATOM 1287 C CA . GLY A 1 172 ? 29.469 -18.328 -14.258 1 70.94 172 GLY A CA 1
ATOM 1288 C C . GLY A 1 172 ? 28.844 -19.188 -13.164 1 70.94 172 GLY A C 1
ATOM 1289 O O . GLY A 1 172 ? 27.891 -19.938 -13.414 1 70.94 172 GLY A O 1
ATOM 1290 N N . GLY A 1 173 ? 29.547 -19.406 -11.922 1 61.41 173 GLY A N 1
ATOM 1291 C CA . GLY A 1 173 ? 29.094 -20.219 -10.797 1 61.41 173 GLY A CA 1
ATOM 1292 C C . GLY A 1 173 ? 27.656 -19.938 -10.406 1 61.41 173 GLY A C 1
ATOM 1293 O O . GLY A 1 173 ? 27.125 -18.859 -10.688 1 61.41 173 GLY A O 1
ATOM 1294 N N . ILE A 1 174 ? 26.922 -20.969 -10.414 1 62.66 174 ILE A N 1
ATOM 1295 C CA . ILE A 1 174 ? 25.594 -20.797 -9.82 1 62.66 174 ILE A CA 1
ATOM 1296 C C . ILE A 1 174 ? 25.656 -21.062 -8.32 1 62.66 174 ILE A C 1
ATOM 1298 O O . ILE A 1 174 ? 26.5 -21.844 -7.863 1 62.66 174 ILE A O 1
ATOM 1302 N N . GLY A 1 175 ? 25.594 -19.969 -7.539 1 55.22 175 GLY A N 1
ATOM 1303 C CA . GLY A 1 175 ? 25.609 -20.344 -6.133 1 55.22 175 GLY A CA 1
ATOM 1304 C C . GLY A 1 175 ? 25.25 -21.797 -5.902 1 55.22 175 GLY A C 1
ATOM 1305 O O . GLY A 1 175 ? 25.328 -22.625 -6.82 1 55.22 175 GLY A O 1
ATOM 1306 N N . PHE A 1 176 ? 24.109 -22.188 -5.141 1 50.03 176 PHE A N 1
ATOM 1307 C CA . PHE A 1 176 ? 23.812 -23.438 -4.453 1 50.03 176 PHE A CA 1
ATOM 1308 C C . PHE A 1 176 ? 23.172 -24.438 -5.406 1 50.03 176 PHE A C 1
ATOM 1310 O O . PHE A 1 176 ? 22.219 -24.109 -6.113 1 50.03 176 PHE A O 1
ATOM 1317 N N . VAL A 1 177 ? 23.688 -25.203 -6.18 1 56.91 177 VAL A N 1
ATOM 1318 C CA . VAL A 1 177 ? 22.906 -26.094 -7.031 1 56.91 177 VAL A CA 1
ATOM 1319 C C . VAL A 1 177 ? 22.547 -27.359 -6.262 1 56.91 177 VAL A C 1
ATOM 1321 O O . VAL A 1 177 ? 23.406 -28.203 -5.984 1 56.91 177 VAL A O 1
ATOM 1324 N N . LEU A 1 178 ? 21.734 -27.562 -5.305 1 54.78 178 LEU A N 1
ATOM 1325 C CA . LEU A 1 178 ? 21.5 -28.688 -4.406 1 54.78 178 LEU A CA 1
ATOM 1326 C C . LEU A 1 178 ? 21.406 -29.984 -5.184 1 54.78 178 LEU A C 1
ATOM 1328 O O . LEU A 1 178 ? 20.828 -30.031 -6.273 1 54.78 178 LEU A O 1
ATOM 1332 N N . HIS A 1 179 ? 21.391 -30.812 -5.586 1 62.72 179 HIS A N 1
ATOM 1333 C CA . HIS A 1 179 ? 21.438 -32.219 -6.02 1 62.72 179 HIS A CA 1
ATOM 1334 C C . HIS A 1 179 ? 20.047 -32.781 -6.188 1 62.72 179 HIS A C 1
ATOM 1336 O O . HIS A 1 179 ? 19.812 -33.969 -5.871 1 62.72 179 HIS A O 1
ATOM 1342 N N . ALA A 1 180 ? 18.891 -31.922 -6.762 1 75.25 180 ALA A N 1
ATOM 1343 C CA . ALA A 1 180 ? 17.594 -32.406 -7.18 1 75.25 180 ALA A CA 1
ATOM 1344 C C . ALA A 1 180 ? 17.203 -31.859 -8.547 1 75.25 180 ALA A C 1
ATOM 1346 O O . ALA A 1 180 ? 17.922 -31.047 -9.125 1 75.25 180 ALA A O 1
ATOM 1347 N N . ALA A 1 181 ? 16.172 -32.438 -9.164 1 88.06 181 ALA A N 1
ATOM 1348 C CA . ALA A 1 181 ? 15.703 -31.984 -10.469 1 88.06 181 ALA A CA 1
ATOM 1349 C C . ALA A 1 181 ? 14.898 -30.688 -10.336 1 88.06 181 ALA A C 1
ATOM 1351 O O . ALA A 1 181 ? 14.281 -30.438 -9.305 1 88.06 181 ALA A O 1
ATOM 1352 N N . ASN A 1 182 ? 15.055 -29.875 -11.305 1 91.38 182 ASN A N 1
ATOM 1353 C CA . ASN A 1 182 ? 14.227 -28.703 -11.547 1 91.38 182 ASN A CA 1
ATOM 1354 C C . ASN A 1 182 ? 14.289 -27.703 -10.383 1 91.38 182 ASN A C 1
ATOM 1356 O O . ASN A 1 182 ? 13.258 -27.297 -9.867 1 91.38 182 ASN A O 1
ATOM 1360 N N . PRO A 1 183 ? 15.516 -27.359 -9.977 1 89.44 183 PRO A N 1
ATOM 1361 C CA . PRO A 1 183 ? 15.562 -26.297 -8.969 1 89.44 183 PRO A CA 1
ATOM 1362 C C . PRO A 1 183 ? 14.852 -25.031 -9.422 1 89.44 183 PRO A C 1
ATOM 1364 O O . PRO A 1 183 ? 14.766 -24.75 -10.625 1 89.44 183 PRO A O 1
ATOM 1367 N N . ASP A 1 184 ? 14.414 -24.25 -8.492 1 89.19 184 ASP A N 1
ATOM 1368 C CA . ASP A 1 184 ? 13.633 -23.047 -8.781 1 89.19 184 ASP A CA 1
ATOM 1369 C C . ASP A 1 184 ? 14.445 -22.047 -9.594 1 89.19 184 ASP A C 1
ATOM 1371 O O . ASP A 1 184 ? 15.633 -21.844 -9.336 1 89.19 184 ASP A O 1
ATOM 1375 N N . LEU A 1 185 ? 13.828 -21.5 -10.531 1 92.06 185 LEU A N 1
ATOM 1376 C CA . LEU A 1 185 ? 14.352 -20.391 -11.32 1 92.06 185 LEU A CA 1
ATOM 1377 C C . LEU A 1 185 ? 13.531 -19.125 -11.102 1 92.06 185 LEU A C 1
ATOM 1379 O O . LEU A 1 185 ? 12.406 -19.203 -10.602 1 92.06 185 LEU A O 1
ATOM 1383 N N . PRO A 1 186 ? 14.148 -17.906 -11.383 1 93.88 186 PRO A N 1
ATOM 1384 C CA . PRO A 1 186 ? 13.398 -16.672 -11.195 1 93.88 186 PRO A CA 1
ATOM 1385 C C . PRO A 1 186 ? 12.375 -16.422 -12.305 1 93.88 186 PRO A C 1
ATOM 1387 O O . PRO A 1 186 ? 12.562 -15.547 -13.141 1 93.88 186 PRO A O 1
ATOM 1390 N N . ASP A 1 187 ? 11.375 -17.156 -12.344 1 95.94 187 ASP A N 1
ATOM 1391 C CA . ASP A 1 187 ? 10.227 -17.031 -13.234 1 95.94 187 ASP A CA 1
ATOM 1392 C C . ASP A 1 187 ? 8.922 -17 -12.445 1 95.94 187 ASP A C 1
ATOM 1394 O O . ASP A 1 187 ? 8.914 -16.625 -11.266 1 95.94 187 ASP A O 1
ATOM 1398 N N . ALA A 1 188 ? 7.816 -17.203 -13.141 1 97.31 188 ALA A N 1
ATOM 1399 C CA . ALA A 1 188 ? 6.539 -17.188 -12.438 1 97.31 188 ALA A CA 1
ATOM 1400 C C . ALA A 1 188 ? 6.215 -18.578 -11.875 1 97.31 188 ALA A C 1
ATOM 1402 O O . ALA A 1 188 ? 6.523 -19.594 -12.492 1 97.31 188 ALA A O 1
ATOM 1403 N N . ARG A 1 189 ? 5.582 -18.562 -10.773 1 94.81 189 ARG A N 1
ATOM 1404 C CA . ARG A 1 189 ? 5.148 -19.797 -10.141 1 94.81 189 ARG A CA 1
ATOM 1405 C C . ARG A 1 189 ? 3.709 -20.125 -10.523 1 94.81 189 ARG A C 1
ATOM 1407 O O . ARG A 1 189 ? 2.869 -19.234 -10.633 1 94.81 189 ARG A O 1
ATOM 1414 N N . ARG A 1 190 ? 3.502 -21.359 -10.586 1 92.25 190 ARG A N 1
ATOM 1415 C CA . ARG A 1 190 ? 2.154 -21.812 -10.922 1 92.25 190 ARG A CA 1
ATOM 1416 C C . ARG A 1 190 ? 1.19 -21.562 -9.766 1 92.25 190 ARG A C 1
ATOM 1418 O O . ARG A 1 190 ? 1.543 -21.781 -8.602 1 92.25 190 ARG A O 1
ATOM 1425 N N . LEU A 1 191 ? 0.091 -21.078 -10.188 1 93.75 191 LEU A N 1
ATOM 1426 C CA . LEU A 1 191 ? -1.022 -20.969 -9.25 1 93.75 191 LEU A CA 1
ATOM 1427 C C . LEU A 1 191 ? -1.914 -22.203 -9.32 1 93.75 191 LEU A C 1
ATOM 1429 O O . LEU A 1 191 ? -2.252 -22.672 -10.414 1 93.75 191 LEU A O 1
ATOM 1433 N N . GLY A 1 192 ? -2.221 -22.734 -8.086 1 89.94 192 GLY A N 1
ATOM 1434 C CA . GLY A 1 192 ? -3.043 -23.938 -8.086 1 89.94 192 GLY A CA 1
ATOM 1435 C C . GLY A 1 192 ? -3.625 -24.266 -6.727 1 89.94 192 GLY A C 1
ATOM 1436 O O . GLY A 1 192 ? -3.834 -23.359 -5.906 1 89.94 192 GLY A O 1
ATOM 1437 N N . SER A 1 193 ? -4.039 -25.531 -6.676 1 92.25 193 SER A N 1
ATOM 1438 C CA . SER A 1 193 ? -4.66 -26.047 -5.461 1 92.25 193 SER A CA 1
ATOM 1439 C C . SER A 1 193 ? -3.752 -27.047 -4.762 1 92.25 193 SER A C 1
ATOM 1441 O O . SER A 1 193 ? -3.039 -27.812 -5.418 1 92.25 193 SER A O 1
ATOM 1443 N N . ALA A 1 194 ? -3.893 -27.109 -3.459 1 92 194 ALA A N 1
ATOM 1444 C CA . ALA A 1 194 ? -3.102 -28.062 -2.672 1 92 194 ALA A CA 1
ATOM 1445 C C . ALA A 1 194 ? -3.477 -29.5 -3.002 1 92 194 ALA A C 1
ATOM 1447 O O . ALA A 1 194 ? -2.676 -30.422 -2.807 1 92 194 ALA A O 1
ATOM 1448 N N . ASP A 1 195 ? -4.66 -29.688 -3.57 1 96 195 ASP A N 1
ATOM 1449 C CA . ASP A 1 195 ? -5.172 -31.031 -3.863 1 96 195 ASP A CA 1
ATOM 1450 C C . ASP A 1 195 ? -4.699 -31.5 -5.234 1 96 195 ASP A C 1
ATOM 1452 O O . ASP A 1 195 ? -5.004 -32.625 -5.645 1 96 195 ASP A O 1
ATOM 1456 N N . VAL A 1 196 ? -4.008 -30.656 -5.902 1 97.81 196 VAL A N 1
ATOM 1457 C CA . VAL A 1 196 ? -3.406 -31 -7.191 1 97.81 196 VAL A CA 1
ATOM 1458 C C . VAL A 1 196 ? -1.902 -30.734 -7.141 1 97.81 196 VAL A C 1
ATOM 1460 O O . VAL A 1 196 ? -1.466 -29.656 -6.715 1 97.81 196 VAL A O 1
ATOM 1463 N N . ASP A 1 197 ? -1.222 -31.719 -7.527 1 96.88 197 ASP A N 1
ATOM 1464 C CA . ASP A 1 197 ? 0.232 -31.594 -7.488 1 96.88 197 ASP A CA 1
ATOM 1465 C C . ASP A 1 197 ? 0.712 -30.453 -8.383 1 96.88 197 ASP A C 1
ATOM 1467 O O . ASP A 1 197 ? 0.177 -30.25 -9.477 1 96.88 197 ASP A O 1
ATOM 1471 N N . ASP A 1 198 ? 1.788 -29.797 -8.023 1 92.75 198 ASP A N 1
ATOM 1472 C CA . ASP A 1 198 ? 2.334 -28.656 -8.773 1 92.75 198 ASP A CA 1
ATOM 1473 C C . ASP A 1 198 ? 2.809 -29.094 -10.156 1 92.75 198 ASP A C 1
ATOM 1475 O O . ASP A 1 198 ? 2.838 -28.281 -11.086 1 92.75 198 ASP A O 1
ATOM 1479 N N . ASP A 1 199 ? 3.129 -30.391 -10.297 1 94.31 199 ASP A N 1
ATOM 1480 C CA . ASP A 1 199 ? 3.676 -30.875 -11.562 1 94.31 199 ASP A CA 1
ATOM 1481 C C . ASP A 1 199 ? 2.637 -31.703 -12.328 1 94.31 199 ASP A C 1
ATOM 1483 O O . ASP A 1 199 ? 2.986 -32.469 -13.211 1 94.31 199 ASP A O 1
ATOM 1487 N N . ALA A 1 200 ? 1.396 -31.453 -11.922 1 97.38 200 ALA A N 1
ATOM 1488 C CA . ALA A 1 200 ? 0.328 -32.25 -12.516 1 97.38 200 ALA A CA 1
ATOM 1489 C C . ALA A 1 200 ? 0.271 -32.062 -14.023 1 97.38 200 ALA A C 1
ATOM 1491 O O . ALA A 1 200 ? -0.215 -32.938 -14.75 1 97.38 200 ALA A O 1
ATOM 1492 N N . ALA A 1 201 ? 0.781 -30.953 -14.516 1 96.31 201 ALA A N 1
ATOM 1493 C CA . ALA A 1 201 ? 0.688 -30.609 -15.93 1 96.31 201 ALA A CA 1
ATOM 1494 C C . ALA A 1 201 ? 1.793 -31.281 -16.734 1 96.31 201 ALA A C 1
ATOM 1496 O O . ALA A 1 201 ? 1.758 -31.281 -17.969 1 96.31 201 ALA A O 1
ATOM 1497 N N . GLY A 1 202 ? 2.77 -31.891 -16.078 1 95.44 202 GLY A N 1
ATOM 1498 C CA . GLY A 1 202 ? 3.916 -32.406 -16.797 1 95.44 202 GLY A CA 1
ATOM 1499 C C . GLY A 1 202 ? 4.883 -31.328 -17.25 1 95.44 202 GLY A C 1
ATOM 1500 O O . GLY A 1 202 ? 4.723 -30.172 -16.906 1 95.44 202 GLY A O 1
ATOM 1501 N N . PRO A 1 203 ? 5.91 -31.75 -17.953 1 96.38 203 PRO A N 1
ATOM 1502 C CA . PRO A 1 203 ? 6.926 -30.781 -18.391 1 96.38 203 PRO A CA 1
ATOM 1503 C C . PRO A 1 203 ? 6.375 -29.75 -19.359 1 96.38 203 PRO A C 1
ATOM 1505 O O . PRO A 1 203 ? 5.527 -30.078 -20.203 1 96.38 203 PRO A O 1
ATOM 1508 N N . ALA A 1 204 ? 6.871 -28.562 -19.25 1 96 204 ALA A N 1
ATOM 1509 C CA . ALA A 1 204 ? 6.516 -27.469 -20.172 1 96 204 ALA A CA 1
ATOM 1510 C C . ALA A 1 204 ? 7.508 -27.391 -21.328 1 96 204 ALA A C 1
ATOM 1512 O O . ALA A 1 204 ? 8.523 -28.094 -21.344 1 96 204 ALA A O 1
ATOM 1513 N N . VAL A 1 205 ? 7.094 -26.578 -22.328 1 96.69 205 VAL A N 1
ATOM 1514 C CA . VAL A 1 205 ? 8.07 -26.234 -23.359 1 96.69 205 VAL A CA 1
ATOM 1515 C C . VAL A 1 205 ? 9.109 -25.266 -22.781 1 96.69 205 VAL A C 1
ATOM 1517 O O . VAL A 1 205 ? 8.766 -24.344 -22.031 1 96.69 205 VAL A O 1
ATOM 1520 N N . MET A 1 206 ? 10.359 -25.531 -23.062 1 97.31 206 MET A N 1
ATOM 1521 C CA . MET A 1 206 ? 11.445 -24.672 -22.594 1 97.31 206 MET A CA 1
ATOM 1522 C C . MET A 1 206 ? 11.203 -23.234 -23.016 1 97.31 206 MET A C 1
ATOM 1524 O O . MET A 1 206 ? 10.984 -22.938 -24.188 1 97.31 206 MET A O 1
ATOM 1528 N N . PRO A 1 207 ? 11.188 -22.297 -22.109 1 96.81 207 PRO A N 1
ATOM 1529 C CA . PRO A 1 207 ? 11.008 -20.891 -22.484 1 96.81 207 PRO A CA 1
ATOM 1530 C C . PRO A 1 207 ? 12.18 -20.328 -23.297 1 96.81 207 PRO A C 1
ATOM 1532 O O . PRO A 1 207 ? 13.281 -20.891 -23.234 1 96.81 207 PRO A O 1
ATOM 1535 N N . GLY A 1 208 ? 11.922 -19.266 -24 1 96.44 208 GLY A N 1
ATOM 1536 C CA . GLY A 1 208 ? 12.938 -18.641 -24.828 1 96.44 208 GLY A CA 1
ATOM 1537 C C . GLY A 1 208 ? 14.062 -18.031 -24.016 1 96.44 208 GLY A C 1
ATOM 1538 O O . GLY A 1 208 ? 15.18 -17.859 -24.516 1 96.44 208 GLY A O 1
ATOM 1539 N N . LEU A 1 209 ? 13.75 -17.641 -22.828 1 97.25 209 LEU A N 1
ATOM 1540 C CA . LEU A 1 209 ? 14.734 -17.125 -21.891 1 97.25 209 LEU A CA 1
ATOM 1541 C C . LEU A 1 209 ? 14.68 -17.875 -20.578 1 97.25 209 LEU A C 1
ATOM 1543 O O . LEU A 1 209 ? 13.594 -18.172 -20.062 1 97.25 209 LEU A O 1
ATOM 1547 N N . LEU A 1 210 ? 15.852 -18.188 -20.031 1 94.81 210 LEU A N 1
ATOM 1548 C CA . LEU A 1 210 ? 16 -18.766 -18.688 1 94.81 210 LEU A CA 1
ATOM 1549 C C . LEU A 1 210 ? 16.859 -17.859 -17.812 1 94.81 210 LEU A C 1
ATOM 1551 O O . LEU A 1 210 ? 17.891 -17.359 -18.25 1 94.81 210 LEU A O 1
ATOM 1555 N N . GLY A 1 211 ? 16.391 -17.594 -16.625 1 93.25 211 GLY A N 1
ATOM 1556 C CA . GLY A 1 211 ? 17.219 -16.938 -15.633 1 93.25 211 GLY A CA 1
ATOM 1557 C C . GLY A 1 211 ? 17.906 -17.906 -14.695 1 93.25 211 GLY A C 1
ATOM 1558 O O . GLY A 1 211 ? 17.234 -18.688 -14 1 93.25 211 GLY A O 1
ATOM 1559 N N . ILE A 1 212 ? 19.188 -17.875 -14.664 1 90.31 212 ILE A N 1
ATOM 1560 C CA . ILE A 1 212 ? 19.984 -18.734 -13.789 1 90.31 212 ILE A CA 1
ATOM 1561 C C . ILE A 1 212 ? 20.562 -17.906 -12.648 1 90.31 212 ILE A C 1
ATOM 1563 O O . ILE A 1 212 ? 21.359 -17 -12.875 1 90.31 212 ILE A O 1
ATOM 1567 N N . PRO A 1 213 ? 20.172 -18.203 -11.422 1 87.44 213 PRO A N 1
ATOM 1568 C CA . PRO A 1 213 ? 20.719 -17.438 -10.305 1 87.44 213 PRO A CA 1
ATOM 1569 C C . PRO A 1 213 ? 22.219 -17.688 -10.102 1 87.44 213 PRO A C 1
ATOM 1571 O O . PRO A 1 213 ? 22.688 -18.828 -10.219 1 87.44 213 PRO A O 1
ATOM 1574 N N . ASP A 1 214 ? 22.922 -16.609 -9.867 1 82.06 214 ASP A N 1
ATOM 1575 C CA . ASP A 1 214 ? 24.375 -16.656 -9.68 1 82.06 214 ASP A CA 1
ATOM 1576 C C . ASP A 1 214 ? 24.812 -15.625 -8.641 1 82.06 214 ASP A C 1
ATOM 1578 O O . ASP A 1 214 ? 25.203 -14.5 -8.992 1 82.06 214 ASP A O 1
ATOM 1582 N N . ASP A 1 215 ? 24.969 -15.969 -7.438 1 80.19 215 ASP A N 1
ATOM 1583 C CA . ASP A 1 215 ? 25.531 -15.125 -6.387 1 80.19 215 ASP A CA 1
ATOM 1584 C C . ASP A 1 215 ? 24.891 -13.734 -6.402 1 80.19 215 ASP A C 1
ATOM 1586 O O . ASP A 1 215 ? 25.594 -12.727 -6.5 1 80.19 215 ASP A O 1
ATOM 1590 N N . GLY A 1 216 ? 23.578 -13.711 -6.371 1 82.94 216 GLY A N 1
ATOM 1591 C CA . GLY A 1 216 ? 22.859 -12.445 -6.285 1 82.94 216 GLY A CA 1
ATOM 1592 C C . GLY A 1 216 ? 22.562 -11.836 -7.641 1 82.94 216 GLY A C 1
ATOM 1593 O O . GLY A 1 216 ? 21.875 -10.812 -7.727 1 82.94 216 GLY A O 1
ATOM 1594 N N . ARG A 1 217 ? 23.188 -12.398 -8.672 1 91.12 217 ARG A N 1
ATOM 1595 C CA . ARG A 1 217 ? 22.891 -11.992 -10.047 1 91.12 217 ARG A CA 1
ATOM 1596 C C . ARG A 1 217 ? 22.078 -13.055 -10.766 1 91.12 217 ARG A C 1
ATOM 1598 O O . ARG A 1 217 ? 21.953 -14.18 -10.281 1 91.12 217 ARG A O 1
ATOM 1605 N N . ILE A 1 218 ? 21.453 -12.648 -11.859 1 92.56 218 ILE A N 1
ATOM 1606 C CA . ILE A 1 218 ? 20.719 -13.562 -12.719 1 92.56 218 ILE A CA 1
ATOM 1607 C C . ILE A 1 218 ? 21.328 -13.555 -14.117 1 92.56 218 ILE A C 1
ATOM 1609 O O . ILE A 1 218 ? 21.453 -12.5 -14.75 1 92.56 218 ILE A O 1
ATOM 1613 N N . ARG A 1 219 ? 21.812 -14.672 -14.523 1 92.81 219 ARG A N 1
ATOM 1614 C CA . ARG A 1 219 ? 22.25 -14.828 -15.906 1 92.81 219 ARG A CA 1
ATOM 1615 C C . ARG A 1 219 ? 21.094 -15.227 -16.797 1 92.81 219 ARG A C 1
ATOM 1617 O O . ARG A 1 219 ? 20.516 -16.312 -16.641 1 92.81 219 ARG A O 1
ATOM 1624 N N . VAL A 1 220 ? 20.766 -14.367 -17.625 1 95.44 220 VAL A N 1
ATOM 1625 C CA . VAL A 1 220 ? 19.672 -14.609 -18.562 1 95.44 220 VAL A CA 1
ATOM 1626 C C . VAL A 1 220 ? 20.188 -15.305 -19.812 1 95.44 220 VAL A C 1
ATOM 1628 O O . VAL A 1 220 ? 21.016 -14.742 -20.547 1 95.44 220 VAL A O 1
ATOM 1631 N N . VAL A 1 221 ? 19.719 -16.5 -20.016 1 95.31 221 VAL A N 1
ATOM 1632 C CA . VAL A 1 221 ? 20.188 -17.312 -21.125 1 95.31 221 VAL A CA 1
ATOM 1633 C C . VAL A 1 221 ? 19.141 -17.375 -22.219 1 95.31 221 VAL A C 1
ATOM 1635 O O . VAL A 1 221 ? 17.969 -17.672 -21.969 1 95.31 221 VAL A O 1
ATOM 1638 N N . ASP A 1 222 ? 19.562 -17 -23.406 1 96.25 222 ASP A N 1
ATOM 1639 C CA . ASP A 1 222 ? 18.734 -17.203 -24.594 1 96.25 222 ASP A CA 1
ATOM 1640 C C . ASP A 1 222 ? 18.797 -18.656 -25.062 1 96.25 222 ASP A C 1
ATOM 1642 O O . ASP A 1 222 ? 19.828 -19.125 -25.531 1 96.25 222 ASP A O 1
ATOM 1646 N N . THR A 1 223 ? 17.703 -19.391 -24.984 1 95.62 223 THR A N 1
ATOM 1647 C CA . THR A 1 223 ? 17.719 -20.828 -25.188 1 95.62 223 THR A CA 1
ATOM 1648 C C . THR A 1 223 ? 17.672 -21.172 -26.672 1 95.62 223 THR A C 1
ATOM 1650 O O . THR A 1 223 ? 17.906 -22.328 -27.047 1 95.62 223 THR A O 1
ATOM 1653 N N . ALA A 1 224 ? 17.281 -20.219 -27.5 1 90.69 224 ALA A N 1
ATOM 1654 C CA . ALA A 1 224 ? 17.297 -20.453 -28.938 1 90.69 224 ALA A CA 1
ATOM 1655 C C . ALA A 1 224 ? 18.719 -20.359 -29.484 1 90.69 224 ALA A C 1
ATOM 1657 O O . ALA A 1 224 ? 19.094 -21.125 -30.375 1 90.69 224 ALA A O 1
ATOM 1658 N N . ARG A 1 225 ? 19.469 -19.484 -28.938 1 87.75 225 ARG A N 1
ATOM 1659 C CA . ARG A 1 225 ? 20.797 -19.234 -29.469 1 87.75 225 ARG A CA 1
ATOM 1660 C C . ARG A 1 225 ? 21.875 -19.906 -28.609 1 87.75 225 ARG A C 1
ATOM 1662 O O . ARG A 1 225 ? 23.016 -20.078 -29.062 1 87.75 225 ARG A O 1
ATOM 1669 N N . GLY A 1 226 ? 21.531 -20.266 -27.422 1 89.44 226 GLY A N 1
ATOM 1670 C CA . GLY A 1 226 ? 22.5 -20.859 -26.516 1 89.44 226 GLY A CA 1
ATOM 1671 C C . GLY A 1 226 ? 23.594 -19.891 -26.078 1 89.44 226 GLY A C 1
ATOM 1672 O O . GLY A 1 226 ? 24.781 -20.203 -26.188 1 89.44 226 GLY A O 1
ATOM 1673 N N . ARG A 1 227 ? 23.156 -18.719 -25.641 1 92.88 227 ARG A N 1
ATOM 1674 C CA . ARG A 1 227 ? 24.109 -17.719 -25.156 1 92.88 227 ARG A CA 1
ATOM 1675 C C . ARG A 1 227 ? 23.562 -16.969 -23.953 1 92.88 227 ARG A C 1
ATOM 1677 O O . ARG A 1 227 ? 22.344 -16.875 -23.781 1 92.88 227 ARG A O 1
ATOM 1684 N N . VAL A 1 228 ? 24.484 -16.531 -23.172 1 92.75 228 VAL A N 1
ATOM 1685 C CA . VAL A 1 228 ? 24.078 -15.602 -22.125 1 92.75 228 VAL A CA 1
ATOM 1686 C C . VAL A 1 228 ? 23.734 -14.25 -22.734 1 92.75 228 VAL A C 1
ATOM 1688 O O . VAL A 1 228 ? 24.609 -13.578 -23.297 1 92.75 228 VAL A O 1
ATOM 1691 N N . ALA A 1 229 ? 22.516 -13.883 -22.625 1 94.44 229 ALA A N 1
ATOM 1692 C CA . ALA A 1 229 ? 22.047 -12.648 -23.25 1 94.44 229 ALA A CA 1
ATOM 1693 C C . ALA A 1 229 ? 22.328 -11.438 -22.359 1 94.44 229 ALA A C 1
ATOM 1695 O O . ALA A 1 229 ? 22.547 -10.336 -22.859 1 94.44 229 ALA A O 1
ATOM 1696 N N . GLN A 1 230 ? 22.25 -11.633 -21.062 1 93.25 230 GLN A N 1
ATOM 1697 C CA . GLN A 1 230 ? 22.359 -10.531 -20.125 1 93.25 230 GLN A CA 1
ATOM 1698 C C . GLN A 1 230 ? 22.625 -11.047 -18.703 1 93.25 230 GLN A C 1
ATOM 1700 O O . GLN A 1 230 ? 22.203 -12.148 -18.359 1 93.25 230 GLN A O 1
ATOM 1705 N N . THR A 1 231 ? 23.438 -10.383 -18.031 1 92.5 231 THR A N 1
ATOM 1706 C CA . THR A 1 231 ? 23.578 -10.586 -16.594 1 92.5 231 THR A CA 1
ATOM 1707 C C . THR A 1 231 ? 23 -9.398 -15.82 1 92.5 231 THR A C 1
ATOM 1709 O O . THR A 1 231 ? 23.359 -8.25 -16.078 1 92.5 231 THR A O 1
ATOM 1712 N N . VAL A 1 232 ? 22.062 -9.719 -14.969 1 94.25 232 VAL A N 1
ATOM 1713 C CA . VAL A 1 232 ? 21.375 -8.633 -14.273 1 94.25 232 VAL A CA 1
ATOM 1714 C C . VAL A 1 232 ? 21.547 -8.781 -12.766 1 94.25 232 VAL A C 1
ATOM 1716 O O . VAL A 1 232 ? 21.484 -9.898 -12.234 1 94.25 232 VAL A O 1
ATOM 1719 N N . ARG A 1 233 ? 21.812 -7.723 -12.109 1 93.56 233 ARG A N 1
ATOM 1720 C CA . ARG A 1 233 ? 21.844 -7.656 -10.656 1 93.56 233 ARG A CA 1
ATOM 1721 C C . ARG A 1 233 ? 20.719 -6.762 -10.133 1 93.56 233 ARG A C 1
ATOM 1723 O O . ARG A 1 233 ? 20.688 -5.562 -10.422 1 93.56 233 ARG A O 1
ATOM 1730 N N . PRO A 1 234 ? 19.734 -7.367 -9.422 1 94.31 234 PRO A N 1
ATOM 1731 C CA . PRO A 1 234 ? 18.688 -6.516 -8.867 1 94.31 234 PRO A CA 1
ATOM 1732 C C . PRO A 1 234 ? 19.219 -5.48 -7.883 1 94.31 234 PRO A C 1
ATOM 1734 O O . PRO A 1 234 ? 20.172 -5.758 -7.141 1 94.31 234 PRO A O 1
ATOM 1737 N N . GLY A 1 235 ? 18.703 -4.285 -7.918 1 93.5 235 GLY A N 1
ATOM 1738 C CA . GLY A 1 235 ? 19 -3.287 -6.906 1 93.5 235 GLY A CA 1
ATOM 1739 C C . GLY A 1 235 ? 18.297 -3.537 -5.59 1 93.5 235 GLY A C 1
ATOM 1740 O O . GLY A 1 235 ? 17.578 -4.539 -5.441 1 93.5 235 GLY A O 1
ATOM 1741 N N . ALA A 1 236 ? 18.609 -2.66 -4.617 1 89.06 236 ALA A N 1
ATOM 1742 C CA . ALA A 1 236 ? 17.906 -2.74 -3.338 1 89.06 236 ALA A CA 1
ATOM 1743 C C . ALA A 1 236 ? 16.391 -2.656 -3.529 1 89.06 236 ALA A C 1
ATOM 1745 O O . ALA A 1 236 ? 15.906 -1.812 -4.285 1 89.06 236 ALA A O 1
ATOM 1746 N N . GLY A 1 237 ? 15.672 -3.564 -2.926 1 90.31 237 GLY A N 1
ATOM 1747 C CA . GLY A 1 237 ? 14.219 -3.562 -3.006 1 90.31 237 GLY A CA 1
ATOM 1748 C C . GLY A 1 237 ? 13.695 -4.105 -4.32 1 90.31 237 GLY A C 1
ATOM 1749 O O . GLY A 1 237 ? 12.531 -3.877 -4.672 1 90.31 237 GLY A O 1
ATOM 1750 N N . GLN A 1 238 ? 14.578 -4.738 -5.086 1 95.38 238 GLN A N 1
ATOM 1751 C CA . GLN A 1 238 ? 14.164 -5.238 -6.391 1 95.38 238 GLN A CA 1
ATOM 1752 C C . GLN A 1 238 ? 14.289 -6.758 -6.465 1 95.38 238 GLN A C 1
ATOM 1754 O O . GLN A 1 238 ? 15.078 -7.355 -5.723 1 95.38 238 GLN A O 1
ATOM 1759 N N . ARG A 1 239 ? 13.523 -7.348 -7.305 1 95.88 239 ARG A N 1
ATOM 1760 C CA . ARG A 1 239 ? 13.609 -8.758 -7.668 1 95.88 239 ARG A CA 1
ATOM 1761 C C . ARG A 1 239 ? 13.484 -8.945 -9.18 1 95.88 239 ARG A C 1
ATOM 1763 O O . ARG A 1 239 ? 12.742 -8.211 -9.836 1 95.88 239 ARG A O 1
ATOM 1770 N N . ILE A 1 240 ? 14.18 -9.938 -9.672 1 97.12 240 ILE A N 1
ATOM 1771 C CA . ILE A 1 240 ? 14.156 -10.211 -11.109 1 97.12 240 ILE A CA 1
ATOM 1772 C C . ILE A 1 240 ? 13.336 -11.469 -11.383 1 97.12 240 ILE A C 1
ATOM 1774 O O . ILE A 1 240 ? 13.461 -12.469 -10.672 1 97.12 240 ILE A O 1
ATOM 1778 N N . ALA A 1 241 ? 12.484 -11.398 -12.328 1 97.75 241 ALA A N 1
ATOM 1779 C CA . ALA A 1 241 ? 11.781 -12.555 -12.883 1 97.75 241 ALA A CA 1
ATOM 1780 C C . ALA A 1 241 ? 11.875 -12.57 -14.406 1 97.75 241 ALA A C 1
ATOM 1782 O O . ALA A 1 241 ? 11.82 -11.523 -15.047 1 97.75 241 ALA A O 1
ATOM 1783 N N . VAL A 1 242 ? 12.039 -13.703 -14.93 1 97.88 242 VAL A N 1
ATOM 1784 C CA . VAL A 1 242 ? 12.078 -13.867 -16.375 1 97.88 242 VAL A CA 1
ATOM 1785 C C . VAL A 1 242 ? 10.781 -14.516 -16.859 1 97.88 242 VAL A C 1
ATOM 1787 O O . VAL A 1 242 ? 10.555 -15.703 -16.625 1 97.88 242 VAL A O 1
ATOM 1790 N N . VAL A 1 243 ? 9.883 -13.734 -17.5 1 98.19 243 VAL A N 1
ATOM 1791 C CA . VAL A 1 243 ? 8.57 -14.172 -17.953 1 98.19 243 VAL A CA 1
ATOM 1792 C C . VAL A 1 243 ? 8.242 -13.539 -19.297 1 98.19 243 VAL A C 1
ATOM 1794 O O . VAL A 1 243 ? 8.531 -12.359 -19.531 1 98.19 243 VAL A O 1
ATOM 1797 N N . GLY A 1 244 ? 7.672 -14.273 -20.234 1 97.62 244 GLY A N 1
ATOM 1798 C CA . GLY A 1 244 ? 7.23 -13.742 -21.516 1 97.62 244 GLY A CA 1
ATOM 1799 C C . GLY A 1 244 ? 8.375 -13.281 -22.391 1 97.62 244 GLY A C 1
ATOM 1800 O O . GLY A 1 244 ? 8.234 -12.32 -23.156 1 97.62 244 GLY A O 1
ATOM 1801 N N . GLY A 1 245 ? 9.531 -13.852 -22.156 1 97.38 245 GLY A N 1
ATOM 1802 C CA . GLY A 1 245 ? 10.688 -13.438 -22.938 1 97.38 245 GLY A CA 1
ATOM 1803 C C . GLY A 1 245 ? 11.234 -12.086 -22.531 1 97.38 245 GLY A C 1
ATOM 1804 O O . GLY A 1 245 ? 11.828 -11.375 -23.344 1 97.38 245 GLY A O 1
ATOM 1805 N N . ARG A 1 246 ? 10.922 -11.688 -21.312 1 98.25 246 ARG A N 1
ATOM 1806 C CA . ARG A 1 246 ? 11.367 -10.406 -20.781 1 98.25 246 ARG A CA 1
ATOM 1807 C C . ARG A 1 246 ? 12.055 -10.586 -19.438 1 98.25 246 ARG A C 1
ATOM 1809 O O . ARG A 1 246 ? 11.828 -11.578 -18.75 1 98.25 246 ARG A O 1
ATOM 1816 N N . VAL A 1 247 ? 12.938 -9.688 -19.156 1 98.38 247 VAL A N 1
ATOM 1817 C CA . VAL A 1 247 ? 13.492 -9.547 -17.828 1 98.38 247 VAL A CA 1
ATOM 1818 C C . VAL A 1 247 ? 12.688 -8.516 -17.031 1 98.38 247 VAL A C 1
ATOM 1820 O O . VAL A 1 247 ? 12.734 -7.324 -17.328 1 98.38 247 VAL A O 1
ATOM 1823 N N . LEU A 1 248 ? 11.938 -8.984 -16.078 1 98.5 248 LEU A N 1
ATOM 1824 C CA . LEU A 1 248 ? 11.102 -8.109 -15.258 1 98.5 248 LEU A CA 1
ATOM 1825 C C . LEU A 1 248 ? 11.836 -7.703 -13.984 1 98.5 248 LEU A C 1
ATOM 1827 O O . LEU A 1 248 ? 12.344 -8.555 -13.25 1 98.5 248 LEU A O 1
ATOM 1831 N N . THR A 1 249 ? 11.984 -6.461 -13.789 1 98.19 249 THR A N 1
ATOM 1832 C CA . THR A 1 249 ? 12.422 -5.922 -12.508 1 98.19 249 THR A CA 1
ATOM 1833 C C . THR A 1 249 ? 11.219 -5.48 -11.68 1 98.19 249 THR A C 1
ATOM 1835 O O . THR A 1 249 ? 10.508 -4.543 -12.047 1 98.19 249 THR A O 1
ATOM 1838 N N . VAL A 1 250 ? 10.961 -6.195 -10.625 1 98.06 250 VAL A N 1
ATOM 1839 C CA . VAL A 1 250 ? 9.875 -5.898 -9.695 1 98.06 250 VAL A CA 1
ATOM 1840 C C . VAL A 1 250 ? 10.406 -5.055 -8.539 1 98.06 250 VAL A C 1
ATOM 1842 O O . VAL A 1 250 ? 11.414 -5.398 -7.922 1 98.06 250 VAL A O 1
ATOM 1845 N N . THR A 1 251 ? 9.742 -3.955 -8.273 1 96.75 251 THR A N 1
ATOM 1846 C CA . THR A 1 251 ? 10.188 -3.039 -7.23 1 96.75 251 THR A CA 1
ATOM 1847 C C . THR A 1 251 ? 9.094 -2.818 -6.195 1 96.75 251 THR A C 1
ATOM 1849 O O . THR A 1 251 ? 7.91 -2.734 -6.543 1 96.75 251 THR A O 1
ATOM 1852 N N . GLY A 1 252 ? 9.461 -2.807 -4.945 1 95 252 GLY A N 1
ATOM 1853 C CA . GLY A 1 252 ? 8.617 -2.389 -3.834 1 95 252 GLY A CA 1
ATOM 1854 C C . GLY A 1 252 ? 9.266 -1.341 -2.951 1 95 252 GLY A C 1
ATOM 1855 O O . GLY A 1 252 ? 10.422 -1.488 -2.553 1 95 252 GLY A O 1
ATOM 1856 N N . THR A 1 253 ? 8.547 -0.251 -2.686 1 92.38 253 THR A N 1
ATOM 1857 C CA . THR A 1 253 ? 9.047 0.846 -1.865 1 92.38 253 THR A CA 1
ATOM 1858 C C . THR A 1 253 ? 8.062 1.182 -0.75 1 92.38 253 THR A C 1
ATOM 1860 O O . THR A 1 253 ? 6.867 1.339 -0.999 1 92.38 253 THR A O 1
ATOM 1863 N N . ALA A 1 254 ? 8.594 1.188 0.477 1 91.19 254 ALA A N 1
ATOM 1864 C CA . ALA A 1 254 ? 7.781 1.612 1.614 1 91.19 254 ALA A CA 1
ATOM 1865 C C . ALA A 1 254 ? 7.773 3.133 1.745 1 91.19 254 ALA A C 1
ATOM 1867 O O . ALA A 1 254 ? 8.828 3.758 1.857 1 91.19 254 ALA A O 1
ATOM 1868 N N . ARG A 1 255 ? 6.629 3.723 1.669 1 89.81 255 ARG A N 1
ATOM 1869 C CA . ARG A 1 255 ? 6.441 5.16 1.852 1 89.81 255 ARG A CA 1
ATOM 1870 C C . ARG A 1 255 ? 4.996 5.48 2.219 1 89.81 255 ARG A C 1
ATOM 1872 O O . ARG A 1 255 ? 4.074 4.789 1.787 1 89.81 255 ARG A O 1
ATOM 1879 N N . ASP A 1 256 ? 4.723 6.551 3.023 1 88.62 256 ASP A N 1
ATOM 1880 C CA . ASP A 1 256 ? 3.393 7.051 3.35 1 88.62 256 ASP A CA 1
ATOM 1881 C C . ASP A 1 256 ? 2.58 6 4.102 1 88.62 256 ASP A C 1
ATOM 1883 O O . ASP A 1 256 ? 1.361 5.918 3.936 1 88.62 256 ASP A O 1
ATOM 1887 N N . GLY A 1 257 ? 3.254 5.098 4.77 1 86.12 257 GLY A N 1
ATOM 1888 C CA . GLY A 1 257 ? 2.572 4.082 5.551 1 86.12 257 GLY A CA 1
ATOM 1889 C C . GLY A 1 257 ? 2.027 2.943 4.707 1 86.12 257 GLY A C 1
ATOM 1890 O O . GLY A 1 257 ? 1.115 2.23 5.133 1 86.12 257 GLY A O 1
ATOM 1891 N N . THR A 1 258 ? 2.5 2.828 3.441 1 90.81 258 THR A N 1
ATOM 1892 C CA . THR A 1 258 ? 2.064 1.776 2.531 1 90.81 258 THR A CA 1
ATOM 1893 C C . THR A 1 258 ? 3.207 1.343 1.618 1 90.81 258 THR A C 1
ATOM 1895 O O . THR A 1 258 ? 4.344 1.785 1.787 1 90.81 258 THR A O 1
ATOM 1898 N N . CYS A 1 259 ? 2.91 0.407 0.761 1 93.5 259 CYS A N 1
ATOM 1899 C CA . CYS A 1 259 ? 3.881 -0.074 -0.216 1 93.5 259 CYS A CA 1
ATOM 1900 C C . CYS A 1 259 ? 3.488 0.345 -1.627 1 93.5 259 CYS A C 1
ATOM 1902 O O . CYS A 1 259 ? 2.33 0.196 -2.023 1 93.5 259 CYS A O 1
ATOM 1904 N N . TYR A 1 260 ? 4.438 0.978 -2.312 1 93.25 260 TYR A N 1
ATOM 1905 C CA . TYR A 1 260 ? 4.285 1.243 -3.738 1 93.25 260 TYR A CA 1
ATOM 1906 C C . TYR A 1 260 ? 5.043 0.217 -4.57 1 93.25 260 TYR A C 1
ATOM 1908 O O . TYR A 1 260 ? 6.207 -0.077 -4.293 1 93.25 260 TYR A O 1
ATOM 1916 N N . TYR A 1 261 ? 4.398 -0.338 -5.527 1 95.81 261 TYR A N 1
ATOM 1917 C CA . TYR A 1 261 ? 5.004 -1.373 -6.355 1 95.81 261 TYR A CA 1
ATOM 1918 C C . TYR A 1 261 ? 5.094 -0.927 -7.812 1 95.81 261 TYR A C 1
ATOM 1920 O O . TYR A 1 261 ? 4.418 0.021 -8.219 1 95.81 261 TYR A O 1
ATOM 1928 N N . GLY A 1 262 ? 5.934 -1.562 -8.547 1 96.94 262 GLY A N 1
ATOM 1929 C CA . GLY A 1 262 ? 6.09 -1.334 -9.969 1 96.94 262 GLY A CA 1
ATOM 1930 C C . GLY A 1 262 ? 6.852 -2.445 -10.672 1 96.94 262 GLY A C 1
ATOM 1931 O O . GLY A 1 262 ? 7.547 -3.23 -10.031 1 96.94 262 GLY A O 1
ATOM 1932 N N . VAL A 1 263 ? 6.668 -2.506 -11.969 1 98.5 263 VAL A N 1
ATOM 1933 C CA . VAL A 1 263 ? 7.336 -3.508 -12.789 1 98.5 263 VAL A CA 1
ATOM 1934 C C . VAL A 1 263 ? 7.898 -2.852 -14.047 1 98.5 263 VAL A C 1
ATOM 1936 O O . VAL A 1 263 ? 7.219 -2.055 -14.695 1 98.5 263 VAL A O 1
ATOM 1939 N N . VAL A 1 264 ? 9.102 -3.1 -14.336 1 98.56 264 VAL A N 1
ATOM 1940 C CA . VAL A 1 264 ? 9.727 -2.715 -15.594 1 98.56 264 VAL A CA 1
ATOM 1941 C C . VAL A 1 264 ? 10.195 -3.961 -16.344 1 98.56 264 VAL A C 1
ATOM 1943 O O . VAL A 1 264 ? 10.922 -4.793 -15.781 1 98.56 264 VAL A O 1
ATOM 1946 N N . ALA A 1 265 ? 9.773 -4.121 -17.547 1 98.69 265 ALA A N 1
ATOM 1947 C CA . ALA A 1 265 ? 10.172 -5.258 -18.375 1 98.69 265 ALA A CA 1
ATOM 1948 C C . ALA A 1 265 ? 11.109 -4.816 -19.5 1 98.69 265 ALA A C 1
ATOM 1950 O O . ALA A 1 265 ? 10.781 -3.902 -20.25 1 98.69 265 ALA A O 1
ATOM 1951 N N . THR A 1 266 ? 12.219 -5.473 -19.625 1 98.25 266 THR A N 1
ATOM 1952 C CA . THR A 1 266 ? 13.203 -5.145 -20.641 1 98.25 266 THR A CA 1
ATOM 1953 C C . THR A 1 266 ? 13.469 -6.344 -21.547 1 98.25 266 THR A C 1
ATOM 1955 O O . THR A 1 266 ? 13.125 -7.477 -21.188 1 98.25 266 THR A O 1
ATOM 1958 N N . SER A 1 267 ? 13.984 -6.062 -22.672 1 96.94 267 SER A N 1
ATOM 1959 C CA . SER A 1 267 ? 14.336 -7.102 -23.625 1 96.94 267 SER A CA 1
ATOM 1960 C C . SER A 1 267 ? 15.852 -7.305 -23.703 1 96.94 267 SER A C 1
ATOM 1962 O O . SER A 1 267 ? 16.578 -6.398 -24.094 1 96.94 267 SER A O 1
ATOM 1964 N N . PRO A 1 268 ? 16.312 -8.461 -23.359 1 94.38 268 PRO A N 1
ATOM 1965 C CA . PRO A 1 268 ? 17.75 -8.727 -23.531 1 94.38 268 PRO A CA 1
ATOM 1966 C C . PRO A 1 268 ? 18.141 -8.883 -24.984 1 94.38 268 PRO A C 1
ATOM 1968 O O . PRO A 1 268 ? 17.328 -9.305 -25.812 1 94.38 268 PRO A O 1
ATOM 1971 N N . PRO A 1 269 ? 19.391 -8.477 -25.484 1 91.31 269 PRO A N 1
ATOM 1972 C CA . PRO A 1 269 ? 20.5 -8.039 -24.625 1 91.31 269 PRO A CA 1
ATOM 1973 C C . PRO A 1 269 ? 20.484 -6.531 -24.375 1 91.31 269 PRO A C 1
ATOM 1975 O O . PRO A 1 269 ? 21.281 -6.027 -23.578 1 91.31 269 PRO A O 1
ATOM 1978 N N . SER A 1 270 ? 19.594 -5.746 -25.031 1 88.31 270 SER A N 1
ATOM 1979 C CA . SER A 1 270 ? 19.656 -4.289 -25.062 1 88.31 270 SER A CA 1
ATOM 1980 C C . SER A 1 270 ? 19.297 -3.699 -23.703 1 88.31 270 SER A C 1
ATOM 1982 O O . SER A 1 270 ? 19.75 -2.607 -23.344 1 88.31 270 SER A O 1
ATOM 1984 N N . GLY A 1 271 ? 18.547 -4.352 -23 1 88.5 271 GLY A N 1
ATOM 1985 C CA . GLY A 1 271 ? 18.031 -3.777 -21.766 1 88.5 271 GLY A CA 1
ATOM 1986 C C . GLY A 1 271 ? 16.984 -2.701 -22 1 88.5 271 GLY A C 1
ATOM 1987 O O . GLY A 1 271 ? 16.625 -1.975 -21.062 1 88.5 271 GLY A O 1
ATOM 1988 N N . ARG A 1 272 ? 16.516 -2.547 -23.234 1 96.19 272 ARG A N 1
ATOM 1989 C CA . ARG A 1 272 ? 15.492 -1.565 -23.547 1 96.19 272 ARG A CA 1
ATOM 1990 C C . ARG A 1 272 ? 14.18 -1.898 -22.844 1 96.19 272 ARG A C 1
ATOM 1992 O O . ARG A 1 272 ? 13.75 -3.053 -22.844 1 96.19 272 ARG A O 1
ATOM 1999 N N . VAL A 1 273 ? 13.555 -0.833 -22.328 1 98.25 273 VAL A N 1
ATOM 2000 C CA . VAL A 1 273 ? 12.266 -1.022 -21.672 1 98.25 273 VAL A CA 1
ATOM 2001 C C . VAL A 1 273 ? 11.188 -1.307 -22.703 1 98.25 273 VAL A C 1
ATOM 2003 O O . VAL A 1 273 ? 11 -0.527 -23.641 1 98.25 273 VAL A O 1
ATOM 2006 N N . VAL A 1 274 ? 10.555 -2.381 -22.609 1 98.56 274 VAL A N 1
ATOM 2007 C CA . VAL A 1 274 ? 9.453 -2.744 -23.5 1 98.56 274 VAL A CA 1
ATOM 2008 C C . VAL A 1 274 ? 8.125 -2.271 -22.906 1 98.56 274 VAL A C 1
ATOM 2010 O O . VAL A 1 274 ? 7.273 -1.736 -23.609 1 98.56 274 VAL A O 1
ATOM 2013 N N . TRP A 1 275 ? 7.93 -2.467 -21.609 1 98.56 275 TRP A N 1
ATOM 2014 C CA . TRP A 1 275 ? 6.762 -1.938 -20.906 1 98.56 275 TRP A CA 1
ATOM 2015 C C . TRP A 1 275 ? 7.074 -1.661 -19.453 1 98.56 275 TRP A C 1
ATOM 2017 O O . TRP A 1 275 ? 8.039 -2.197 -18.906 1 98.56 275 TRP A O 1
ATOM 2027 N N . LYS A 1 276 ? 6.406 -0.764 -18.922 1 98.44 276 LYS A N 1
ATOM 2028 C CA . LYS A 1 276 ? 6.492 -0.365 -17.531 1 98.44 276 LYS A CA 1
ATOM 2029 C C . LYS A 1 276 ? 5.105 -0.109 -16.938 1 98.44 276 LYS A C 1
ATOM 2031 O O . LYS A 1 276 ? 4.234 0.442 -17.625 1 98.44 276 LYS A O 1
ATOM 2036 N N . ARG A 1 277 ? 4.887 -0.542 -15.758 1 97.94 277 ARG A N 1
ATOM 2037 C CA . ARG A 1 277 ? 3.625 -0.326 -15.055 1 97.94 277 ARG A CA 1
ATOM 2038 C C . ARG A 1 277 ? 3.867 0.121 -13.617 1 97.94 277 ARG A C 1
ATOM 2040 O O . ARG A 1 277 ? 4.242 -0.687 -12.766 1 97.94 277 ARG A O 1
ATOM 2047 N N . ASP A 1 278 ? 3.523 1.412 -13.383 1 95.38 278 ASP A N 1
ATOM 2048 C CA . ASP A 1 278 ? 3.518 1.896 -12.008 1 95.38 278 ASP A CA 1
ATOM 2049 C C . ASP A 1 278 ? 2.283 1.401 -11.25 1 95.38 278 ASP A C 1
ATOM 2051 O O . ASP A 1 278 ? 1.179 1.39 -11.805 1 95.38 278 ASP A O 1
ATOM 2055 N N . GLY A 1 279 ? 2.486 0.952 -10.062 1 96 279 GLY A N 1
ATOM 2056 C CA . GLY A 1 279 ? 1.369 0.557 -9.219 1 96 279 GLY A CA 1
ATOM 2057 C C . GLY A 1 279 ? 1.004 -0.909 -9.359 1 96 279 GLY A C 1
ATOM 2058 O O . GLY A 1 279 ? 0.161 -1.417 -8.617 1 96 279 GLY A O 1
ATOM 2059 N N . LEU A 1 280 ? 1.66 -1.604 -10.281 1 97.56 280 LEU A N 1
ATOM 2060 C CA . LEU A 1 280 ? 1.378 -3.023 -10.453 1 97.56 280 LEU A CA 1
ATOM 2061 C C . LEU A 1 280 ? 2.041 -3.848 -9.359 1 97.56 280 LEU A C 1
ATOM 2063 O O . LEU A 1 280 ? 3.266 -3.824 -9.211 1 97.56 280 LEU A O 1
ATOM 2067 N N . ASN A 1 281 ? 1.234 -4.531 -8.586 1 97.56 281 ASN A N 1
ATOM 2068 C CA . ASN A 1 281 ? 1.672 -5.43 -7.527 1 97.56 281 ASN A CA 1
ATOM 2069 C C . ASN A 1 281 ? 1.629 -6.887 -7.977 1 97.56 281 ASN A C 1
ATOM 2071 O O . ASN A 1 281 ? 0.551 -7.438 -8.211 1 97.56 281 ASN A O 1
ATOM 2075 N N . LEU A 1 282 ? 2.744 -7.516 -8.055 1 98.12 282 LEU A N 1
ATOM 2076 C CA . LEU A 1 282 ? 2.789 -8.914 -8.477 1 98.12 282 LEU A CA 1
ATOM 2077 C C . LEU A 1 282 ? 2.771 -9.844 -7.266 1 98.12 282 LEU A C 1
ATOM 2079 O O . LEU A 1 282 ? 3.064 -11.031 -7.387 1 98.12 282 LEU A O 1
ATOM 2083 N N . ARG A 1 283 ? 2.527 -9.273 -6.098 1 95.69 283 ARG A N 1
ATOM 2084 C CA . ARG A 1 283 ? 2.355 -10 -4.848 1 95.69 283 ARG A CA 1
ATOM 2085 C C . ARG A 1 283 ? 3.607 -10.797 -4.504 1 95.69 283 ARG A C 1
ATOM 2087 O O . ARG A 1 283 ? 3.521 -11.969 -4.133 1 95.69 283 ARG A O 1
ATOM 2094 N N . THR A 1 284 ? 4.703 -10.141 -4.691 1 95.81 284 THR A N 1
ATOM 2095 C CA . THR A 1 284 ? 5.98 -10.797 -4.441 1 95.81 284 THR A CA 1
ATOM 2096 C C . THR A 1 284 ? 6.543 -10.398 -3.082 1 95.81 284 THR A C 1
ATOM 2098 O O . THR A 1 284 ? 7.547 -10.953 -2.629 1 95.81 284 THR A O 1
ATOM 2101 N N . ALA A 1 285 ? 5.852 -9.359 -2.465 1 92.31 285 ALA A N 1
ATOM 2102 C CA . ALA A 1 285 ? 6.395 -8.82 -1.222 1 92.31 285 ALA A CA 1
ATOM 2103 C C . ALA A 1 285 ? 5.805 -9.531 -0.009 1 92.31 285 ALA A C 1
ATOM 2105 O O . ALA A 1 285 ? 4.637 -9.93 -0.023 1 92.31 285 ALA A O 1
ATOM 2106 N N . GLU A 1 286 ? 6.547 -9.836 0.907 1 76.5 286 GLU A N 1
ATOM 2107 C CA . GLU A 1 286 ? 6.086 -10.336 2.197 1 76.5 286 GLU A CA 1
ATOM 2108 C C . GLU A 1 286 ? 6.098 -9.234 3.254 1 76.5 286 GLU A C 1
ATOM 2110 O O . GLU A 1 286 ? 5.18 -8.414 3.316 1 76.5 286 GLU A O 1
ATOM 2115 N N . SER A 1 287 ? 7.438 -8.984 3.857 1 73.19 287 SER A N 1
ATOM 2116 C CA . SER A 1 287 ? 7.605 -7.969 4.895 1 73.19 287 SER A CA 1
ATOM 2117 C C . SER A 1 287 ? 8.25 -6.707 4.34 1 73.19 287 SER A C 1
ATOM 2119 O O . SER A 1 287 ? 9.039 -6.773 3.395 1 73.19 287 SER A O 1
ATOM 2121 N N . ASP A 1 288 ? 7.934 -5.492 4.742 1 80.69 288 ASP A N 1
ATOM 2122 C CA . ASP A 1 288 ? 8.602 -4.215 4.527 1 80.69 288 ASP A CA 1
ATOM 2123 C C . ASP A 1 288 ? 8.586 -3.83 3.049 1 80.69 288 ASP A C 1
ATOM 2125 O O . ASP A 1 288 ? 9.523 -3.207 2.553 1 80.69 288 ASP A O 1
ATOM 2129 N N . CYS A 1 289 ? 7.688 -4.395 2.174 1 91.88 289 CYS A N 1
ATOM 2130 C CA . CYS A 1 289 ? 7.441 -4.039 0.781 1 91.88 289 CYS A CA 1
ATOM 2131 C C . CYS A 1 289 ? 8.492 -4.656 -0.134 1 91.88 289 CYS A C 1
ATOM 2133 O O . CYS A 1 289 ? 8.414 -4.52 -1.355 1 91.88 289 CYS A O 1
ATOM 2135 N N . ARG A 1 290 ? 9.5 -5.379 0.418 1 91.31 290 ARG A N 1
ATOM 2136 C CA . ARG A 1 290 ? 10.57 -5.977 -0.379 1 91.31 290 ARG A CA 1
ATOM 2137 C C . ARG A 1 290 ? 10.086 -7.254 -1.065 1 91.31 290 ARG A C 1
ATOM 2139 O O . ARG A 1 290 ? 9.562 -8.156 -0.411 1 91.31 290 ARG A O 1
ATOM 2146 N N . PRO A 1 291 ? 10.281 -7.297 -2.377 1 92.69 291 PRO A N 1
ATOM 2147 C CA . PRO A 1 291 ? 9.922 -8.531 -3.072 1 92.69 291 PRO A CA 1
ATOM 2148 C C . PRO A 1 291 ? 10.812 -9.711 -2.68 1 92.69 291 PRO A C 1
ATOM 2150 O O . PRO A 1 291 ? 12.039 -9.617 -2.762 1 92.69 291 PRO A O 1
ATOM 2153 N N . GLU A 1 292 ? 10.188 -10.797 -2.182 1 91.44 292 GLU A N 1
ATOM 2154 C CA . GLU A 1 292 ? 10.953 -11.938 -1.688 1 91.44 292 GLU A CA 1
ATOM 2155 C C . GLU A 1 292 ? 10.523 -13.234 -2.375 1 91.44 292 GLU A C 1
ATOM 2157 O O . GLU A 1 292 ? 11.227 -14.242 -2.297 1 91.44 292 GLU A O 1
ATOM 2162 N N . ARG A 1 293 ? 9.461 -13.242 -3.072 1 92.94 293 ARG A N 1
ATOM 2163 C CA . ARG A 1 293 ? 9 -14.453 -3.754 1 92.94 293 ARG A CA 1
ATOM 2164 C C . ARG A 1 293 ? 8.734 -14.18 -5.23 1 92.94 293 ARG A C 1
ATOM 2166 O O . ARG A 1 293 ? 8.625 -13.016 -5.645 1 92.94 293 ARG A O 1
ATOM 2173 N N . ASP A 1 294 ? 8.633 -15.203 -5.984 1 94.44 294 ASP A N 1
ATOM 2174 C CA . ASP A 1 294 ? 8.352 -15.078 -7.414 1 94.44 294 ASP A CA 1
ATOM 2175 C C . ASP A 1 294 ? 6.875 -14.773 -7.656 1 94.44 294 ASP A C 1
ATOM 2177 O O . ASP A 1 294 ? 6.016 -15.156 -6.855 1 94.44 294 ASP A O 1
ATOM 2181 N N . PRO A 1 295 ? 6.594 -14.086 -8.719 1 97.5 295 PRO A N 1
ATOM 2182 C CA . PRO A 1 295 ? 5.188 -13.836 -9.047 1 97.5 295 PRO A CA 1
ATOM 2183 C C . PRO A 1 295 ? 4.445 -15.102 -9.469 1 97.5 295 PRO A C 1
ATOM 2185 O O . PRO A 1 295 ? 5.07 -16.109 -9.797 1 97.5 295 PRO A O 1
ATOM 2188 N N . ALA A 1 296 ? 3.15 -15.023 -9.383 1 97.38 296 ALA A N 1
ATOM 2189 C CA . ALA A 1 296 ? 2.322 -16.141 -9.844 1 97.38 296 ALA A CA 1
ATOM 2190 C C . ALA A 1 296 ? 1.981 -15.984 -11.32 1 97.38 296 ALA A C 1
ATOM 2192 O O . ALA A 1 296 ? 1.816 -14.867 -11.82 1 97.38 296 ALA A O 1
ATOM 2193 N N . GLY A 1 297 ? 1.898 -17.047 -12.023 1 97.75 297 GLY A N 1
ATOM 2194 C CA . GLY A 1 297 ? 1.531 -17.031 -13.43 1 97.75 297 GLY A CA 1
ATOM 2195 C C . GLY A 1 297 ? 1.999 -18.25 -14.195 1 97.75 297 GLY A C 1
ATOM 2196 O O . GLY A 1 297 ? 2.059 -19.344 -13.633 1 97.75 297 GLY A O 1
ATOM 2197 N N . GLY A 1 298 ? 2.066 -18.078 -15.516 1 96.56 298 GLY A N 1
ATOM 2198 C CA . GLY A 1 298 ? 2.668 -19.047 -16.422 1 96.56 298 GLY A CA 1
ATOM 2199 C C . GLY A 1 298 ? 4.008 -18.594 -16.969 1 96.56 298 GLY A C 1
ATOM 2200 O O . GLY A 1 298 ? 4.766 -17.906 -16.281 1 96.56 298 GLY A O 1
ATOM 2201 N N . TYR A 1 299 ? 4.312 -19.094 -18.109 1 96.44 299 TYR A N 1
ATOM 2202 C CA . TYR A 1 299 ? 5.562 -18.719 -18.75 1 96.44 299 TYR A CA 1
ATOM 2203 C C . TYR A 1 299 ? 5.418 -17.375 -19.453 1 96.44 299 TYR A C 1
ATOM 2205 O O . TYR A 1 299 ? 6.414 -16.688 -19.719 1 96.44 299 TYR A O 1
ATOM 2213 N N . ASP A 1 300 ? 4.121 -17 -19.703 1 97.62 300 ASP A N 1
ATOM 2214 C CA . ASP A 1 300 ? 3.898 -15.781 -20.469 1 97.62 300 ASP A CA 1
ATOM 2215 C C . ASP A 1 300 ? 2.912 -14.859 -19.75 1 97.62 300 ASP A C 1
ATOM 2217 O O . ASP A 1 300 ? 2.785 -13.688 -20.094 1 97.62 300 ASP A O 1
ATOM 2221 N N . VAL A 1 301 ? 2.188 -15.383 -18.828 1 98.44 301 VAL A N 1
ATOM 2222 C CA . VAL A 1 301 ? 1.111 -14.648 -18.172 1 98.44 301 VAL A CA 1
ATOM 2223 C C . VAL A 1 301 ? 1.448 -14.445 -16.703 1 98.44 301 VAL A C 1
ATOM 2225 O O . VAL A 1 301 ? 1.961 -15.359 -16.047 1 98.44 301 VAL A O 1
ATOM 2228 N N . LEU A 1 302 ? 1.182 -13.281 -16.172 1 98.56 302 LEU A N 1
ATOM 2229 C CA . LEU A 1 302 ? 1.404 -12.938 -14.766 1 98.56 302 LEU A CA 1
ATOM 2230 C C . LEU A 1 302 ? 0.096 -12.547 -14.086 1 98.56 302 LEU A C 1
ATOM 2232 O O . LEU A 1 302 ? -0.756 -11.898 -14.703 1 98.56 302 LEU A O 1
ATOM 2236 N N . LEU A 1 303 ? 0.004 -12.922 -12.852 1 98.69 303 LEU A N 1
ATOM 2237 C CA . LEU A 1 303 ? -1.058 -12.414 -11.992 1 98.69 303 LEU A CA 1
ATOM 2238 C C . LEU A 1 303 ? -0.597 -11.164 -11.242 1 98.69 303 LEU A C 1
ATOM 2240 O O . LEU A 1 303 ? 0.465 -11.172 -10.617 1 98.69 303 LEU A O 1
ATOM 2244 N N . GLY A 1 304 ? -1.347 -10.109 -11.383 1 98.31 304 GLY A N 1
ATOM 2245 C CA . GLY A 1 304 ? -1.083 -8.875 -10.664 1 98.31 304 GLY A CA 1
ATOM 2246 C C . GLY A 1 304 ? -2.318 -8.297 -10 1 98.31 304 GLY A C 1
ATOM 2247 O O . GLY A 1 304 ? -3.432 -8.781 -10.219 1 98.31 304 GLY A O 1
ATOM 2248 N N . VAL A 1 305 ? -2.102 -7.301 -9.18 1 97.31 305 VAL A N 1
ATOM 2249 C CA . VAL A 1 305 ? -3.154 -6.535 -8.523 1 97.31 305 VAL A CA 1
ATOM 2250 C C . VAL A 1 305 ? -2.916 -5.039 -8.742 1 97.31 305 VAL A C 1
ATOM 2252 O O . VAL A 1 305 ? -1.792 -4.559 -8.594 1 97.31 305 VAL A O 1
ATOM 2255 N N . ASP A 1 306 ? -3.951 -4.352 -9.164 1 96.31 306 ASP A N 1
ATOM 2256 C CA . ASP A 1 306 ? -3.795 -2.916 -9.367 1 96.31 306 ASP A CA 1
ATOM 2257 C C . ASP A 1 306 ? -3.881 -2.156 -8.047 1 96.31 306 ASP A C 1
ATOM 2259 O O . ASP A 1 306 ? -4.098 -2.758 -6.996 1 96.31 306 ASP A O 1
ATOM 2263 N N . PRO A 1 307 ? -3.633 -0.893 -8.047 1 94.12 307 PRO A N 1
ATOM 2264 C CA . PRO A 1 307 ? -3.561 -0.148 -6.789 1 94.12 307 PRO A CA 1
ATOM 2265 C C . PRO A 1 307 ? -4.898 -0.092 -6.059 1 94.12 307 PRO A C 1
ATOM 2267 O O . PRO A 1 307 ? -4.965 0.373 -4.918 1 94.12 307 PRO A O 1
ATOM 2270 N N . TYR A 1 308 ? -5.973 -0.533 -6.656 1 93.81 308 TYR A N 1
ATOM 2271 C CA . TYR A 1 308 ? -7.297 -0.503 -6.043 1 93.81 308 TYR A CA 1
ATOM 2272 C C . TYR A 1 308 ? -7.703 -1.887 -5.551 1 93.81 308 TYR A C 1
ATOM 2274 O O . TYR A 1 308 ? -8.828 -2.082 -5.086 1 93.81 308 TYR A O 1
ATOM 2282 N N . GLY A 1 309 ? -6.809 -2.859 -5.68 1 94.44 309 GLY A N 1
ATOM 2283 C CA . GLY A 1 309 ? -7.035 -4.188 -5.129 1 94.44 309 GLY A CA 1
ATOM 2284 C C . GLY A 1 309 ? -7.711 -5.129 -6.109 1 94.44 309 GLY A C 1
ATOM 2285 O O . GLY A 1 309 ? -8.234 -6.172 -5.711 1 94.44 309 GLY A O 1
ATOM 2286 N N . ARG A 1 310 ? -7.77 -4.762 -7.328 1 96.81 310 ARG A N 1
ATOM 2287 C CA . ARG A 1 310 ? -8.383 -5.613 -8.344 1 96.81 310 ARG A CA 1
ATOM 2288 C C . ARG A 1 310 ? -7.332 -6.48 -9.031 1 96.81 310 ARG A C 1
ATOM 2290 O O . ARG A 1 310 ? -6.293 -5.984 -9.461 1 96.81 310 ARG A O 1
ATOM 2297 N N . GLN A 1 311 ? -7.629 -7.762 -9.141 1 98.12 311 GLN A N 1
ATOM 2298 C CA . GLN A 1 311 ? -6.695 -8.68 -9.781 1 98.12 311 GLN A CA 1
ATOM 2299 C C . GLN A 1 311 ? -6.738 -8.539 -11.305 1 98.12 311 GLN A C 1
ATOM 2301 O O . GLN A 1 311 ? -7.793 -8.258 -11.875 1 98.12 311 GLN A O 1
ATOM 2306 N N . GLU A 1 312 ? -5.621 -8.656 -11.891 1 98.38 312 GLU A N 1
ATOM 2307 C CA . GLU A 1 312 ? -5.516 -8.633 -13.352 1 98.38 312 GLU A CA 1
ATOM 2308 C C . GLU A 1 312 ? -4.516 -9.672 -13.852 1 98.38 312 GLU A C 1
ATOM 2310 O O . GLU A 1 312 ? -3.584 -10.039 -13.133 1 98.38 312 GLU A O 1
ATOM 2315 N N . LEU A 1 313 ? -4.73 -10.234 -14.953 1 98.81 313 LEU A N 1
ATOM 2316 C CA . LEU A 1 313 ? -3.781 -11.07 -15.68 1 98.81 313 LEU A CA 1
ATOM 2317 C C . LEU A 1 313 ? -3.113 -10.281 -16.797 1 98.81 313 LEU A C 1
ATOM 2319 O O . LEU A 1 313 ? -3.789 -9.609 -17.578 1 98.81 313 LEU A O 1
ATOM 2323 N N . ILE A 1 314 ? -1.796 -10.383 -16.844 1 98.69 314 ILE A N 1
ATOM 2324 C CA . ILE A 1 314 ? -1.002 -9.516 -17.703 1 98.69 314 ILE A CA 1
ATOM 2325 C C . ILE A 1 314 ? -0.078 -10.359 -18.578 1 98.69 314 ILE A C 1
ATOM 2327 O O . ILE A 1 314 ? 0.488 -11.352 -18.109 1 98.69 314 ILE A O 1
ATOM 2331 N N . SER A 1 315 ? 0.071 -9.93 -19.812 1 98.69 315 SER A N 1
ATOM 2332 C CA . SER A 1 315 ? 1.085 -10.531 -20.672 1 98.69 315 SER A CA 1
ATOM 2333 C C . SER A 1 315 ? 2.488 -10.102 -20.25 1 98.69 315 SER A C 1
ATOM 2335 O O . SER A 1 315 ? 2.811 -8.914 -20.266 1 98.69 315 SER A O 1
ATOM 2337 N N . GLY A 1 316 ? 3.305 -11.016 -19.938 1 98.38 316 GLY A N 1
ATOM 2338 C CA . GLY A 1 316 ? 4.684 -10.703 -19.594 1 98.38 316 GLY A CA 1
ATOM 2339 C C . GLY A 1 316 ? 5.469 -10.117 -20.75 1 98.38 316 GLY A C 1
ATOM 2340 O O . GLY A 1 316 ? 6.434 -9.375 -20.531 1 98.38 316 GLY A O 1
ATOM 2341 N N . SER A 1 317 ? 5.062 -10.328 -21.969 1 98.25 317 SER A N 1
ATOM 2342 C CA . SER A 1 317 ? 5.824 -9.961 -23.156 1 98.25 317 SER A CA 1
ATOM 2343 C C . SER A 1 317 ? 5.688 -8.469 -23.453 1 98.25 317 SER A C 1
ATOM 2345 O O . SER A 1 317 ? 6.656 -7.82 -23.844 1 98.25 317 SER A O 1
ATOM 2347 N N . ASP A 1 318 ? 4.398 -7.973 -23.219 1 98.38 318 ASP A N 1
ATOM 2348 C CA . ASP A 1 318 ? 4.203 -6.59 -23.656 1 98.38 318 ASP A CA 1
ATOM 2349 C C . ASP A 1 318 ? 3.418 -5.797 -22.609 1 98.38 318 ASP A C 1
ATOM 2351 O O . ASP A 1 318 ? 3.109 -4.621 -22.828 1 98.38 318 ASP A O 1
ATOM 2355 N N . GLY A 1 319 ? 3.035 -6.383 -21.531 1 98.31 319 GLY A N 1
ATOM 2356 C CA . GLY A 1 319 ? 2.42 -5.664 -20.438 1 98.31 319 GLY A CA 1
ATOM 2357 C C . GLY A 1 319 ? 0.927 -5.461 -20.609 1 98.31 319 GLY A C 1
ATOM 2358 O O . GLY A 1 319 ? 0.269 -4.871 -19.75 1 98.31 319 GLY A O 1
ATOM 2359 N N . ARG A 1 320 ? 0.298 -5.953 -21.703 1 97.69 320 ARG A N 1
ATOM 2360 C CA . ARG A 1 320 ? -1.132 -5.789 -21.938 1 97.69 320 ARG A CA 1
ATOM 2361 C C . ARG A 1 320 ? -1.953 -6.531 -20.891 1 97.69 320 ARG A C 1
ATOM 2363 O O . ARG A 1 320 ? -1.56 -7.605 -20.438 1 97.69 320 ARG A O 1
ATOM 2370 N N . ILE A 1 321 ? -3.078 -5.977 -20.547 1 98.5 321 ILE A N 1
ATOM 2371 C CA . ILE A 1 321 ? -4.031 -6.637 -19.672 1 98.5 321 ILE A CA 1
ATOM 2372 C C . ILE A 1 321 ? -4.809 -7.695 -20.438 1 98.5 321 ILE A C 1
ATOM 2374 O O . ILE A 1 321 ? -5.48 -7.383 -21.438 1 98.5 321 ILE A O 1
ATOM 2378 N N . LEU A 1 322 ? -4.742 -8.883 -20 1 98.56 322 LEU A N 1
ATOM 2379 C CA . LEU A 1 322 ? -5.422 -9.992 -20.656 1 98.56 322 LEU A CA 1
ATOM 2380 C C . LEU A 1 322 ? -6.777 -10.258 -20.016 1 98.56 322 LEU A C 1
ATOM 2382 O O . LEU A 1 322 ? -7.664 -10.844 -20.641 1 98.56 322 LEU A O 1
ATOM 2386 N N . TRP A 1 323 ? -6.922 -9.93 -18.844 1 98.5 323 TRP A N 1
ATOM 2387 C CA . TRP A 1 323 ? -8.141 -10.023 -18.047 1 98.5 323 TRP A CA 1
ATOM 2388 C C . TRP A 1 323 ? -8.102 -9.039 -16.875 1 98.5 323 TRP A C 1
ATOM 2390 O O . TRP A 1 323 ? -7.059 -8.852 -16.25 1 98.5 323 TRP A O 1
ATOM 2400 N N . TYR A 1 324 ? -9.195 -8.469 -16.562 1 98 324 TYR A N 1
ATOM 2401 C CA . TYR A 1 324 ? -9.328 -7.508 -15.477 1 98 324 TYR A CA 1
ATOM 2402 C C . TYR A 1 324 ? -10.539 -7.824 -14.609 1 98 324 TYR A C 1
ATOM 2404 O O . TYR A 1 324 ? -11.672 -7.777 -15.086 1 98 324 TYR A O 1
ATOM 2412 N N . GLY A 1 325 ? -10.328 -8.148 -13.344 1 97.06 325 GLY A N 1
ATOM 2413 C CA . GLY A 1 325 ? -11.391 -8.594 -12.453 1 97.06 325 GLY A CA 1
ATOM 2414 C C . GLY A 1 325 ? -12.055 -7.461 -11.703 1 97.06 325 GLY A C 1
ATOM 2415 O O . GLY A 1 325 ? -11.461 -6.395 -11.523 1 97.06 325 GLY A O 1
ATOM 2416 N N . ASP A 1 326 ? -13.234 -7.746 -11.32 1 93.88 326 ASP A N 1
ATOM 2417 C CA . ASP A 1 326 ? -13.828 -6.844 -10.336 1 93.88 326 ASP A CA 1
ATOM 2418 C C . ASP A 1 326 ? -13.281 -7.121 -8.938 1 93.88 326 ASP A C 1
ATOM 2420 O O . ASP A 1 326 ? -12.438 -8.008 -8.758 1 93.88 326 ASP A O 1
ATOM 2424 N N . ARG A 1 327 ? -13.68 -6.387 -7.941 1 88.62 327 ARG A N 1
ATOM 2425 C CA . ARG A 1 327 ? -13.109 -6.445 -6.602 1 88.62 327 ARG A CA 1
ATOM 2426 C C . ARG A 1 327 ? -13.352 -7.809 -5.961 1 88.62 327 ARG A C 1
ATOM 2428 O O . ARG A 1 327 ? -12.57 -8.25 -5.113 1 88.62 327 ARG A O 1
ATOM 2435 N N . SER A 1 328 ? -14.336 -8.523 -6.398 1 91.69 328 SER A N 1
ATOM 2436 C CA . SER A 1 328 ? -14.703 -9.781 -5.754 1 91.69 328 SER A CA 1
ATOM 2437 C C . SER A 1 328 ? -14.133 -10.969 -6.512 1 91.69 328 SER A C 1
ATOM 2439 O O . SER A 1 328 ? -14.219 -12.109 -6.047 1 91.69 328 SER A O 1
ATOM 2441 N N . ALA A 1 329 ? -13.555 -10.711 -7.645 1 96.5 329 ALA A N 1
ATOM 2442 C CA . ALA A 1 329 ? -13.062 -11.812 -8.469 1 96.5 329 ALA A CA 1
ATOM 2443 C C . ALA A 1 329 ? -11.703 -12.305 -7.98 1 96.5 329 ALA A C 1
ATOM 2445 O O . ALA A 1 329 ? -10.875 -11.508 -7.535 1 96.5 329 ALA A O 1
ATOM 2446 N N . GLU A 1 330 ? -11.508 -13.594 -8.07 1 97.44 330 GLU A N 1
ATOM 2447 C CA . GLU A 1 330 ? -10.258 -14.219 -7.652 1 97.44 330 GLU A CA 1
ATOM 2448 C C . GLU A 1 330 ? -9.758 -15.211 -8.695 1 97.44 330 GLU A C 1
ATOM 2450 O O . GLU A 1 330 ? -10.508 -16.094 -9.133 1 97.44 330 GLU A O 1
ATOM 2455 N N . VAL A 1 331 ? -8.531 -15.039 -9.109 1 98.31 331 VAL A N 1
ATOM 2456 C CA . VAL A 1 331 ? -7.918 -16.016 -10 1 98.31 331 VAL A CA 1
ATOM 2457 C C . VAL A 1 331 ? -7.477 -17.234 -9.211 1 98.31 331 VAL A C 1
ATOM 2459 O O . VAL A 1 331 ? -6.641 -17.141 -8.305 1 98.31 331 VAL A O 1
ATOM 2462 N N . LEU A 1 332 ? -7.984 -18.422 -9.547 1 98 332 LEU A N 1
ATOM 2463 C CA . LEU A 1 332 ? -7.668 -19.656 -8.828 1 98 332 LEU A CA 1
ATOM 2464 C C . LEU A 1 332 ? -6.477 -20.359 -9.461 1 98 332 LEU A C 1
ATOM 2466 O O . LEU A 1 332 ? -5.711 -21.047 -8.773 1 98 332 LEU A O 1
ATOM 2470 N N . ALA A 1 333 ? -6.359 -20.281 -10.734 1 98.31 333 ALA A N 1
ATOM 2471 C CA . ALA A 1 333 ? -5.316 -20.953 -11.508 1 98.31 333 ALA A CA 1
ATOM 2472 C C . ALA A 1 333 ? -5.121 -20.297 -12.867 1 98.31 333 ALA A C 1
ATOM 2474 O O . ALA A 1 333 ? -6.047 -19.688 -13.406 1 98.31 333 ALA A O 1
ATOM 2475 N N . VAL A 1 334 ? -3.955 -20.406 -13.359 1 98.19 334 VAL A N 1
ATOM 2476 C CA . VAL A 1 334 ? -3.676 -19.781 -14.656 1 98.19 334 VAL A CA 1
ATOM 2477 C C . VAL A 1 334 ? -2.479 -20.469 -15.305 1 98.19 334 VAL A C 1
ATOM 2479 O O . VAL A 1 334 ? -1.533 -20.875 -14.625 1 98.19 334 VAL A O 1
ATOM 2482 N N . ASP A 1 335 ? -2.555 -20.719 -16.562 1 97.12 335 ASP A N 1
ATOM 2483 C CA . ASP A 1 335 ? -1.401 -20.969 -17.422 1 97.12 335 ASP A CA 1
ATOM 2484 C C . ASP A 1 335 ? -1.368 -20.016 -18.609 1 97.12 335 ASP A C 1
ATOM 2486 O O . ASP A 1 335 ? -1.889 -18.891 -18.516 1 97.12 335 ASP A O 1
ATOM 2490 N N . ASP A 1 336 ? -0.717 -20.359 -19.688 1 97.69 336 ASP A N 1
ATOM 2491 C CA . ASP A 1 336 ? -0.521 -19.375 -20.75 1 97.69 336 ASP A CA 1
ATOM 2492 C C . ASP A 1 336 ? -1.711 -19.359 -21.703 1 97.69 336 ASP A C 1
ATOM 2494 O O . ASP A 1 336 ? -1.777 -18.531 -22.609 1 97.69 336 ASP A O 1
ATOM 2498 N N . ARG A 1 337 ? -2.721 -20.219 -21.469 1 97.94 337 ARG A N 1
ATOM 2499 C CA . ARG A 1 337 ? -3.834 -20.328 -22.406 1 97.94 337 ARG A CA 1
ATOM 2500 C C . ARG A 1 337 ? -5.16 -20.016 -21.719 1 97.94 337 ARG A C 1
ATOM 2502 O O . ARG A 1 337 ? -6.051 -19.406 -22.328 1 97.94 337 ARG A O 1
ATOM 2509 N N . TYR A 1 338 ? -5.238 -20.469 -20.422 1 98.5 338 TYR A N 1
ATOM 2510 C CA . TYR A 1 338 ? -6.516 -20.344 -19.734 1 98.5 338 TYR A CA 1
ATOM 2511 C C . TYR A 1 338 ? -6.312 -19.906 -18.281 1 98.5 338 TYR A C 1
ATOM 2513 O O . TYR A 1 338 ? -5.227 -20.062 -17.719 1 98.5 338 TYR A O 1
ATOM 2521 N N . ALA A 1 339 ? -7.301 -19.344 -17.703 1 98.75 339 ALA A N 1
ATOM 2522 C CA . ALA A 1 339 ? -7.379 -19.047 -16.281 1 98.75 339 ALA A CA 1
ATOM 2523 C C . ALA A 1 339 ? -8.719 -19.5 -15.695 1 98.75 339 ALA A C 1
ATOM 2525 O O . ALA A 1 339 ? -9.703 -19.609 -16.422 1 98.75 339 ALA A O 1
ATOM 2526 N N . VAL A 1 340 ? -8.734 -19.797 -14.43 1 98.69 340 VAL A N 1
ATOM 2527 C CA . VAL A 1 340 ? -9.953 -20.094 -13.688 1 98.69 340 VAL A CA 1
ATOM 2528 C C . VAL A 1 340 ? -10.234 -18.984 -12.68 1 98.69 340 VAL A C 1
ATOM 2530 O O . VAL A 1 340 ? -9.414 -18.719 -11.797 1 98.69 340 VAL A O 1
ATOM 2533 N N . ILE A 1 341 ? -11.375 -18.391 -12.844 1 98.62 341 ILE A N 1
ATOM 2534 C CA . ILE A 1 341 ? -11.75 -17.219 -12.047 1 98.62 341 ILE A CA 1
ATOM 2535 C C . ILE A 1 341 ? -12.945 -17.562 -11.164 1 98.62 341 ILE A C 1
ATOM 2537 O O . ILE A 1 341 ? -13.922 -18.156 -11.625 1 98.62 341 ILE A O 1
ATOM 2541 N N . ARG A 1 342 ? -12.867 -17.219 -9.922 1 98.19 342 ARG A N 1
ATOM 2542 C CA . ARG A 1 342 ? -14 -17.359 -9.016 1 98.19 342 ARG A CA 1
ATOM 2543 C C . ARG A 1 342 ? -14.672 -16 -8.773 1 98.19 342 ARG A C 1
ATOM 2545 O O . ARG A 1 342 ? -13.992 -14.992 -8.594 1 98.19 342 ARG A O 1
ATOM 2552 N N . SER A 1 343 ? -15.883 -15.969 -8.836 1 96.06 343 SER A N 1
ATOM 2553 C CA . SER A 1 343 ? -16.734 -14.875 -8.398 1 96.06 343 SER A CA 1
ATOM 2554 C C . SER A 1 343 ? -17.953 -15.391 -7.641 1 96.06 343 SER A C 1
ATOM 2556 O O . SER A 1 343 ? -18.859 -15.992 -8.242 1 96.06 343 SER A O 1
ATOM 2558 N N . GLY A 1 344 ? -18.016 -15.117 -6.379 1 95.06 344 GLY A N 1
ATOM 2559 C CA . GLY A 1 344 ? -19.078 -15.703 -5.57 1 95.06 344 GLY A CA 1
ATOM 2560 C C . GLY A 1 344 ? -19.016 -17.219 -5.512 1 95.06 344 GLY A C 1
ATOM 2561 O O . GLY A 1 344 ? -17.984 -17.781 -5.129 1 95.06 344 GLY A O 1
ATOM 2562 N N . ASP A 1 345 ? -20.125 -17.828 -5.922 1 95.25 345 ASP A N 1
ATOM 2563 C CA . ASP A 1 345 ? -20.219 -19.281 -5.879 1 95.25 345 ASP A CA 1
ATOM 2564 C C . ASP A 1 345 ? -19.969 -19.891 -7.254 1 95.25 345 ASP A C 1
ATOM 2566 O O . ASP A 1 345 ? -20.281 -21.062 -7.484 1 95.25 345 ASP A O 1
ATOM 2570 N N . THR A 1 346 ? -19.453 -19.078 -8.109 1 96.69 346 THR A N 1
ATOM 2571 C CA . THR A 1 346 ? -19.266 -19.516 -9.492 1 96.69 346 THR A CA 1
ATOM 2572 C C . THR A 1 346 ? -17.797 -19.484 -9.883 1 96.69 346 THR A C 1
ATOM 2574 O O . THR A 1 346 ? -17.062 -18.562 -9.516 1 96.69 346 THR A O 1
ATOM 2577 N N . ILE A 1 347 ? -17.359 -20.562 -10.57 1 97.62 347 ILE A N 1
ATOM 2578 C CA . ILE A 1 347 ? -16.047 -20.516 -11.211 1 97.62 347 ILE A CA 1
ATOM 2579 C C . ILE A 1 347 ? -16.203 -20.5 -12.727 1 97.62 347 ILE A C 1
ATOM 2581 O O . ILE A 1 347 ? -17.125 -21.141 -13.266 1 97.62 347 ILE A O 1
ATOM 2585 N N . ARG A 1 348 ? -15.391 -19.734 -13.398 1 98.31 348 ARG A N 1
ATOM 2586 C CA . ARG A 1 348 ? -15.43 -19.594 -14.852 1 98.31 348 ARG A CA 1
ATOM 2587 C C . ARG A 1 348 ? -14.047 -19.812 -15.461 1 98.31 348 ARG A C 1
ATOM 2589 O O . ARG A 1 348 ? -13.031 -19.516 -14.828 1 98.31 348 ARG A O 1
ATOM 2596 N N . GLY A 1 349 ? -14.086 -20.422 -16.641 1 98.62 349 GLY A N 1
ATOM 2597 C CA . GLY A 1 349 ? -12.867 -20.531 -17.422 1 98.62 349 GLY A CA 1
ATOM 2598 C C . GLY A 1 349 ? -12.68 -19.375 -18.391 1 98.62 349 GLY A C 1
ATOM 2599 O O . GLY A 1 349 ? -13.625 -18.984 -19.078 1 98.62 349 GLY A O 1
ATOM 2600 N N . TRP A 1 350 ? -11.531 -18.719 -18.359 1 98.62 350 TRP A N 1
ATOM 2601 C CA . TRP A 1 350 ? -11.164 -17.625 -19.266 1 98.62 350 TRP A CA 1
ATOM 2602 C C . TRP A 1 350 ? -10.156 -18.094 -20.312 1 98.62 350 TRP A C 1
ATOM 2604 O O . TRP A 1 350 ? -9.148 -18.719 -19.969 1 98.62 350 TRP A O 1
ATOM 2614 N N . SER A 1 351 ? -10.453 -17.844 -21.531 1 98.75 351 SER A N 1
ATOM 2615 C CA . SER A 1 351 ? -9.531 -18.141 -22.625 1 98.75 351 SER A CA 1
ATOM 2616 C C . SER A 1 351 ? -8.773 -16.906 -23.062 1 98.75 351 SER A C 1
ATOM 2618 O O . SER A 1 351 ? -9.383 -15.906 -23.469 1 98.75 351 SER A O 1
ATOM 2620 N N . PHE A 1 352 ? -7.512 -16.891 -23.062 1 98.38 352 PHE A N 1
ATOM 2621 C CA . PHE A 1 352 ? -6.727 -15.75 -23.5 1 98.38 352 PHE A CA 1
ATOM 2622 C C . PHE A 1 352 ? -6.82 -15.562 -25.016 1 98.38 352 PHE A C 1
ATOM 2624 O O . PHE A 1 352 ? -6.859 -14.43 -25.5 1 98.38 352 PHE A O 1
ATOM 2631 N N . ALA A 1 353 ? -6.863 -16.656 -25.75 1 97.56 353 ALA A N 1
ATOM 2632 C CA . ALA A 1 353 ? -6.949 -16.578 -27.203 1 97.56 353 ALA A CA 1
ATOM 2633 C C . ALA A 1 353 ? -8.266 -15.945 -27.641 1 97.56 353 ALA A C 1
ATOM 2635 O O . ALA A 1 353 ? -8.297 -15.148 -28.578 1 97.56 353 ALA A O 1
ATOM 2636 N N . LYS A 1 354 ? -9.297 -16.266 -26.875 1 97.69 354 LYS A N 1
ATOM 2637 C CA . LYS A 1 354 ? -10.617 -15.766 -27.25 1 97.69 354 LYS A CA 1
ATOM 2638 C C . LYS A 1 354 ? -10.938 -14.453 -26.531 1 97.69 354 LYS A C 1
ATOM 2640 O O . LYS A 1 354 ? -11.812 -13.703 -26.969 1 97.69 354 LYS A O 1
ATOM 2645 N N . GLY A 1 355 ? -10.344 -14.234 -25.406 1 97.5 355 GLY A N 1
ATOM 2646 C CA . GLY A 1 355 ? -10.555 -13.016 -24.641 1 97.5 355 GLY A CA 1
ATOM 2647 C C . GLY A 1 355 ? -11.914 -12.969 -23.953 1 97.5 355 GLY A C 1
ATOM 2648 O O . GLY A 1 355 ? -12.539 -11.914 -23.859 1 97.5 355 GLY A O 1
ATOM 2649 N N . ARG A 1 356 ? -12.375 -14.141 -23.594 1 97.75 356 ARG A N 1
ATOM 2650 C CA . ARG A 1 356 ? -13.688 -14.195 -22.953 1 97.75 356 ARG A CA 1
ATOM 2651 C C . ARG A 1 356 ? -13.812 -15.438 -22.078 1 97.75 356 ARG A C 1
ATOM 2653 O O . ARG A 1 356 ? -12.961 -16.328 -22.141 1 97.75 356 ARG A O 1
ATOM 2660 N N . MET A 1 357 ? -14.844 -15.469 -21.297 1 97.56 357 MET A N 1
ATOM 2661 C CA . MET A 1 357 ? -15.195 -16.656 -20.516 1 97.56 357 MET A CA 1
ATOM 2662 C C . MET A 1 357 ? -15.719 -17.766 -21.422 1 97.56 357 MET A C 1
ATOM 2664 O O . MET A 1 357 ? -16.562 -17.516 -22.297 1 97.56 357 MET A O 1
ATOM 2668 N N . VAL A 1 358 ? -15.297 -18.953 -21.25 1 98.38 358 VAL A N 1
ATOM 2669 C CA . VAL A 1 358 ? -15.656 -20 -22.188 1 98.38 358 VAL A CA 1
ATOM 2670 C C . VAL A 1 358 ? -16.469 -21.078 -21.484 1 98.38 358 VAL A C 1
ATOM 2672 O O . VAL A 1 358 ? -17.125 -21.906 -22.125 1 98.38 358 VAL A O 1
ATOM 2675 N N . TRP A 1 359 ? -16.562 -21.172 -20.203 1 98.25 359 TRP A N 1
ATOM 2676 C CA . TRP A 1 359 ? -17.422 -22.094 -19.453 1 98.25 359 TRP A CA 1
ATOM 2677 C C . TRP A 1 359 ? -17.672 -21.578 -18.047 1 98.25 359 TRP A C 1
ATOM 2679 O O . TRP A 1 359 ? -17.016 -20.641 -17.594 1 98.25 359 TRP A O 1
ATOM 2689 N N . ARG A 1 360 ? -18.625 -22.109 -17.406 1 97.5 360 ARG A N 1
ATOM 2690 C CA . ARG A 1 360 ? -19.047 -21.734 -16.062 1 97.5 360 ARG A CA 1
ATOM 2691 C C . ARG A 1 360 ? -19.484 -22.953 -15.258 1 97.5 360 ARG A C 1
ATOM 2693 O O . ARG A 1 360 ? -20.125 -23.844 -15.789 1 97.5 360 ARG A O 1
ATOM 2700 N N . GLN A 1 361 ? -19.062 -22.984 -14.031 1 95.38 361 GLN A N 1
ATOM 2701 C CA . GLN A 1 361 ? -19.531 -23.969 -13.062 1 95.38 361 GLN A CA 1
ATOM 2702 C C . GLN A 1 361 ? -20.109 -23.281 -11.82 1 95.38 361 GLN A C 1
ATOM 2704 O O . GLN A 1 361 ? -19.422 -22.453 -11.203 1 95.38 361 GLN A O 1
ATOM 2709 N N . ASN A 1 362 ? -21.297 -23.688 -11.414 1 95.25 362 ASN A N 1
ATOM 2710 C CA . ASN A 1 362 ? -21.922 -23.109 -10.227 1 95.25 362 ASN A CA 1
ATOM 2711 C C . ASN A 1 362 ? -21.703 -23.984 -9 1 95.25 362 ASN A C 1
ATOM 2713 O O . ASN A 1 362 ? -21.312 -25.156 -9.117 1 95.25 362 ASN A O 1
ATOM 2717 N N . GLY A 1 363 ? -21.953 -23.422 -7.852 1 91.94 363 GLY A N 1
ATOM 2718 C CA . GLY A 1 363 ? -21.859 -24.156 -6.602 1 91.94 363 GLY A CA 1
ATOM 2719 C C . GLY A 1 363 ? -20.438 -24.516 -6.219 1 91.94 363 GLY A C 1
ATOM 2720 O O . GLY A 1 363 ? -20.172 -25.594 -5.688 1 91.94 363 GLY A O 1
ATOM 2721 N N . ARG A 1 364 ? -19.5 -23.641 -6.531 1 89.75 364 ARG A N 1
ATOM 2722 C CA . ARG A 1 364 ? -18.078 -23.938 -6.344 1 89.75 364 ARG A CA 1
ATOM 2723 C C . ARG A 1 364 ? -17.422 -22.859 -5.496 1 89.75 364 ARG A C 1
ATOM 2725 O O . ARG A 1 364 ? -16.266 -22.469 -5.75 1 89.75 364 ARG A O 1
ATOM 2732 N N . ALA A 1 365 ? -18.062 -22.359 -4.453 1 90.19 365 ALA A N 1
ATOM 2733 C CA . ALA A 1 365 ? -17.594 -21.219 -3.676 1 90.19 365 ALA A CA 1
ATOM 2734 C C . ALA A 1 365 ? -16.281 -21.547 -2.975 1 90.19 365 ALA A C 1
ATOM 2736 O O . ALA A 1 365 ? -15.445 -20.656 -2.773 1 90.19 365 ALA A O 1
ATOM 2737 N N . LYS A 1 366 ? -15.984 -22.781 -2.633 1 92.62 366 LYS A N 1
ATOM 2738 C CA . LYS A 1 366 ? -14.789 -23.125 -1.877 1 92.62 366 LYS A CA 1
ATOM 2739 C C . LYS A 1 366 ? -13.859 -24.016 -2.695 1 92.62 366 LYS A C 1
ATOM 2741 O O . LYS A 1 366 ? -12.961 -24.656 -2.145 1 92.62 366 LYS A O 1
ATOM 2746 N N . ALA A 1 367 ? -14.047 -24.016 -3.975 1 95.5 367 ALA A N 1
ATOM 2747 C CA . ALA A 1 367 ? -13.289 -24.922 -4.824 1 95.5 367 ALA A CA 1
ATOM 2748 C C . ALA A 1 367 ? -11.867 -24.422 -5.051 1 95.5 367 ALA A C 1
ATOM 2750 O O . ALA A 1 367 ? -11.633 -23.203 -5.07 1 95.5 367 ALA A O 1
ATOM 2751 N N . GLY A 1 368 ? -10.922 -25.359 -5.145 1 97.38 368 GLY A N 1
ATOM 2752 C CA . GLY A 1 368 ? -9.625 -25.109 -5.758 1 97.38 368 GLY A CA 1
ATOM 2753 C C . GLY A 1 368 ? -9.555 -25.547 -7.207 1 97.38 368 GLY A C 1
ATOM 2754 O O . GLY A 1 368 ? -10.43 -26.266 -7.684 1 97.38 368 GLY A O 1
ATOM 2755 N N . ALA A 1 369 ? -8.555 -25 -7.852 1 98.25 369 ALA A N 1
ATOM 2756 C CA . ALA A 1 369 ? -8.43 -25.375 -9.258 1 98.25 369 ALA A CA 1
ATOM 2757 C C . ALA A 1 369 ? -6.965 -25.391 -9.695 1 98.25 369 ALA A C 1
ATOM 2759 O O . ALA A 1 369 ? -6.125 -24.719 -9.094 1 98.25 369 ALA A O 1
ATOM 2760 N N . ALA A 1 370 ? -6.719 -26.141 -10.688 1 98.31 370 ALA A N 1
ATOM 2761 C CA . ALA A 1 370 ? -5.449 -26.172 -11.406 1 98.31 370 ALA A CA 1
ATOM 2762 C C . ALA A 1 370 ? -5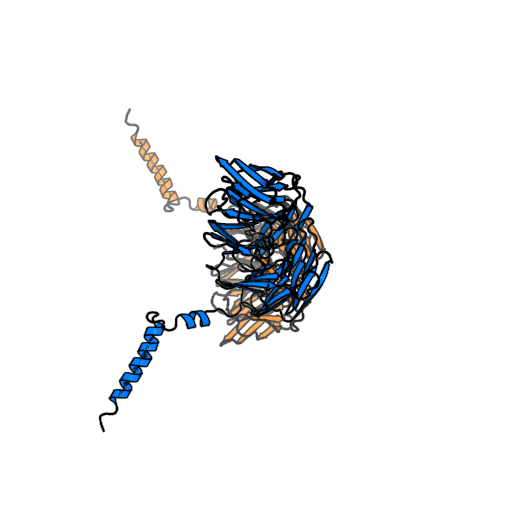.68 -26.312 -12.914 1 98.31 370 ALA A C 1
ATOM 2764 O O . ALA A 1 370 ? -6.59 -27.031 -13.344 1 98.31 370 ALA A O 1
ATOM 2765 N N . VAL A 1 371 ? -4.875 -25.609 -13.641 1 98.25 371 VAL A N 1
ATOM 2766 C CA . VAL A 1 371 ? -4.973 -25.703 -15.094 1 98.25 371 VAL A CA 1
ATOM 2767 C C . VAL A 1 371 ? -3.807 -26.531 -15.641 1 98.25 371 VAL A C 1
ATOM 2769 O O . VAL A 1 371 ? -2.65 -26.297 -15.281 1 98.25 371 VAL A O 1
ATOM 2772 N N . THR A 1 372 ? -4.129 -27.547 -16.438 1 97.56 372 THR A N 1
ATOM 2773 C CA . THR A 1 372 ? -3.148 -28.344 -17.172 1 97.56 372 THR A CA 1
ATOM 2774 C C . THR A 1 372 ? -3.465 -28.344 -18.672 1 97.56 372 THR A C 1
ATOM 2776 O O . THR A 1 372 ? -4.535 -27.891 -19.078 1 97.56 372 THR A O 1
ATOM 2779 N N . PRO A 1 373 ? -2.516 -28.781 -19.484 1 96.44 373 PRO A N 1
ATOM 2780 C CA . PRO A 1 373 ? -2.789 -28.844 -20.922 1 96.44 373 PRO A CA 1
ATOM 2781 C C . PRO A 1 373 ? -3.971 -29.75 -21.266 1 96.44 373 PRO A C 1
ATOM 2783 O O . PRO A 1 373 ? -4.629 -29.547 -22.281 1 96.44 373 PRO A O 1
ATOM 2786 N N . HIS A 1 374 ? -4.336 -30.656 -20.406 1 97.5 374 HIS A N 1
ATOM 2787 C CA . HIS A 1 374 ? -5.289 -31.688 -20.797 1 97.5 374 HIS A CA 1
ATOM 2788 C C . HIS A 1 374 ? -6.609 -31.531 -20.047 1 97.5 374 HIS A C 1
ATOM 2790 O O . HIS A 1 374 ? -7.629 -32.094 -20.453 1 97.5 374 HIS A O 1
ATOM 2796 N N . ALA A 1 375 ? -6.512 -30.797 -18.938 1 98.62 375 ALA A N 1
ATOM 2797 C CA . ALA A 1 375 ? -7.738 -30.641 -18.156 1 98.62 375 ALA A CA 1
ATOM 2798 C C . ALA A 1 375 ? -7.605 -29.5 -17.156 1 98.62 375 ALA A C 1
ATOM 2800 O O . ALA A 1 375 ? -6.5 -29.172 -16.719 1 98.62 375 ALA A O 1
ATOM 2801 N N . VAL A 1 376 ? -8.695 -28.891 -16.875 1 98.69 376 VAL A N 1
ATOM 2802 C CA . VAL A 1 376 ? -8.844 -28.094 -15.648 1 98.69 376 VAL A CA 1
ATOM 2803 C C . VAL A 1 376 ? -9.367 -28.984 -14.523 1 98.69 376 VAL A C 1
ATOM 2805 O O . VAL A 1 376 ? -10.422 -29.594 -14.648 1 98.69 376 VAL A O 1
ATOM 2808 N N . ILE A 1 377 ? -8.648 -29.016 -13.438 1 98.75 377 ILE A N 1
ATOM 2809 C CA . ILE A 1 377 ? -9.047 -29.828 -12.289 1 98.75 377 ILE A CA 1
ATOM 2810 C C . ILE A 1 377 ? -9.68 -28.938 -11.219 1 98.75 377 ILE A C 1
ATOM 2812 O O . ILE A 1 377 ? -9.039 -28.016 -10.719 1 98.75 377 ILE A O 1
ATOM 2816 N N . VAL A 1 378 ? -10.875 -29.188 -10.922 1 98.38 378 VAL A N 1
ATOM 2817 C CA . VAL A 1 378 ? -11.586 -28.5 -9.859 1 98.38 378 VAL A CA 1
ATOM 2818 C C . VAL A 1 378 ? -11.797 -29.438 -8.672 1 98.38 378 VAL A C 1
ATOM 2820 O O . VAL A 1 378 ? -12.289 -30.547 -8.836 1 98.38 378 VAL A O 1
ATOM 2823 N N . VAL A 1 379 ? -11.375 -29.016 -7.543 1 97.56 379 VAL A N 1
ATOM 2824 C CA . VAL A 1 379 ? -11.531 -29.828 -6.336 1 97.56 379 VAL A CA 1
ATOM 2825 C C . VAL A 1 379 ? -12.406 -29.078 -5.328 1 97.56 379 VAL A C 1
ATOM 2827 O O . VAL A 1 379 ? -12.141 -27.922 -5 1 97.56 379 VAL A O 1
ATOM 2830 N N . SER A 1 380 ? -13.406 -29.734 -4.895 1 92.75 380 SER A N 1
ATOM 2831 C CA . SER A 1 380 ? -14.297 -29.141 -3.906 1 92.75 380 SER A CA 1
ATOM 2832 C C . SER A 1 380 ? -14.953 -30.203 -3.035 1 92.75 380 SER A C 1
ATOM 2834 O O . SER A 1 380 ? -15.633 -31.109 -3.545 1 92.75 380 SER A O 1
ATOM 2836 N N . SER A 1 381 ? -14.844 -30.172 -1.714 1 88.81 381 SER A N 1
ATOM 2837 C CA . SER A 1 381 ? -15.594 -30.984 -0.761 1 88.81 381 SER A CA 1
ATOM 2838 C C . SER A 1 381 ? -15.477 -32.469 -1.093 1 88.81 381 SER A C 1
ATOM 2840 O O . SER A 1 381 ? -16.5 -33.156 -1.205 1 88.81 381 SER A O 1
ATOM 2842 N N . GLY A 1 382 ? -14.352 -33 -1.388 1 91.69 382 GLY A N 1
ATOM 2843 C CA . GLY A 1 382 ? -14.156 -34.438 -1.636 1 91.69 382 GLY A CA 1
ATOM 2844 C C . GLY A 1 382 ? -14.547 -34.844 -3.041 1 91.69 382 GLY A C 1
ATOM 2845 O O . GLY A 1 382 ? -14.914 -36 -3.27 1 91.69 382 GLY A O 1
ATOM 2846 N N . ARG A 1 383 ? -14.641 -33.906 -3.859 1 95.75 383 ARG A N 1
ATOM 2847 C CA . ARG A 1 383 ? -14.984 -34.156 -5.254 1 95.75 383 ARG A CA 1
ATOM 2848 C C . ARG A 1 383 ? -13.922 -33.594 -6.195 1 95.75 383 ARG A C 1
ATOM 2850 O O . ARG A 1 383 ? -13.422 -32.5 -5.988 1 95.75 383 ARG A O 1
ATOM 2857 N N . VAL A 1 384 ? -13.57 -34.375 -7.168 1 97.56 384 VAL A N 1
ATOM 2858 C CA . VAL A 1 384 ? -12.648 -33.969 -8.219 1 97.56 384 VAL A CA 1
ATOM 2859 C C . VAL A 1 384 ? -13.367 -33.938 -9.562 1 97.56 384 VAL A C 1
ATOM 2861 O O . VAL A 1 384 ? -13.977 -34.938 -9.969 1 97.56 384 VAL A O 1
ATOM 2864 N N . THR A 1 385 ? -13.352 -32.781 -10.18 1 97.75 385 THR A N 1
ATOM 2865 C CA . THR A 1 385 ? -13.922 -32.625 -11.516 1 97.75 385 THR A CA 1
ATOM 2866 C C . THR A 1 385 ? -12.844 -32.219 -12.516 1 97.75 385 THR A C 1
ATOM 2868 O O . THR A 1 385 ? -12.109 -31.266 -12.281 1 97.75 385 THR A O 1
ATOM 2871 N N . ALA A 1 386 ? -12.68 -33 -13.555 1 98.62 386 ALA A N 1
ATOM 2872 C CA . ALA A 1 386 ? -11.805 -32.656 -14.672 1 98.62 386 ALA A CA 1
ATOM 2873 C C . ALA A 1 386 ? -12.609 -32.062 -15.836 1 98.62 386 ALA A C 1
ATOM 2875 O O . ALA A 1 386 ? -13.547 -32.719 -16.312 1 98.62 386 ALA A O 1
ATOM 2876 N N . LEU A 1 387 ? -12.25 -30.891 -16.25 1 98.69 387 LEU A N 1
ATOM 2877 C CA . LEU A 1 387 ? -12.945 -30.203 -17.344 1 98.69 387 LEU A CA 1
ATOM 2878 C C . LEU A 1 387 ? -12.023 -30.016 -18.531 1 98.69 387 LEU A C 1
ATOM 2880 O O . LEU A 1 387 ? -10.828 -29.766 -18.359 1 98.69 387 LEU A O 1
ATOM 2884 N N . ASP A 1 388 ? -12.633 -30.156 -19.672 1 98.5 388 ASP A N 1
ATOM 2885 C CA . ASP A 1 388 ? -11.898 -29.688 -20.844 1 98.5 388 ASP A CA 1
ATOM 2886 C C . ASP A 1 388 ? -11.602 -28.188 -20.75 1 98.5 388 ASP A C 1
ATOM 2888 O O . ASP A 1 388 ? -12.508 -27.375 -20.578 1 98.5 388 ASP A O 1
ATOM 2892 N N . PRO A 1 389 ? -10.398 -27.766 -20.875 1 98.12 389 PRO A N 1
ATOM 2893 C CA . PRO A 1 389 ? -10.055 -26.359 -20.641 1 98.12 389 PRO A CA 1
ATOM 2894 C C . PRO A 1 389 ? -10.758 -25.406 -21.594 1 98.12 389 PRO A C 1
ATOM 2896 O O . PRO A 1 389 ? -11.117 -24.297 -21.219 1 98.12 389 PRO A O 1
ATOM 2899 N N . ALA A 1 390 ? -10.977 -25.797 -22.844 1 98 390 ALA A N 1
ATOM 2900 C CA . ALA A 1 390 ? -11.508 -24.906 -23.859 1 98 390 ALA A CA 1
ATOM 2901 C C . ALA A 1 390 ? -13.031 -24.812 -23.781 1 98 390 ALA A C 1
ATOM 2903 O O . ALA A 1 390 ? -13.609 -23.75 -23.969 1 98 390 ALA A O 1
ATOM 2904 N N . SER A 1 391 ? -13.68 -25.984 -23.438 1 97.69 391 SER A N 1
ATOM 2905 C CA . SER A 1 391 ? -15.133 -26.016 -23.531 1 97.69 391 SER A CA 1
ATOM 2906 C C . SER A 1 391 ? -15.781 -26.094 -22.156 1 97.69 391 SER A C 1
ATOM 2908 O O . SER A 1 391 ? -16.953 -25.75 -22 1 97.69 391 SER A O 1
ATOM 2910 N N . GLY A 1 392 ? -15.07 -26.641 -21.219 1 98.06 392 GLY A N 1
ATOM 2911 C CA . GLY A 1 392 ? -15.664 -26.875 -19.922 1 98.06 392 GLY A CA 1
ATOM 2912 C C . GLY A 1 392 ? -16.422 -28.188 -19.828 1 98.06 392 GLY A C 1
ATOM 2913 O O . GLY A 1 392 ? -17.062 -28.469 -18.812 1 98.06 392 GLY A O 1
ATOM 2914 N N . ALA A 1 393 ? -16.328 -28.922 -20.922 1 98.12 393 ALA A N 1
ATOM 2915 C CA . ALA A 1 393 ? -16.984 -30.234 -20.875 1 98.12 393 ALA A CA 1
ATOM 2916 C C . ALA A 1 393 ? -16.375 -31.109 -19.781 1 98.12 393 ALA A C 1
ATOM 2918 O O . ALA A 1 393 ? -15.148 -31.125 -19.594 1 98.12 393 ALA A O 1
ATOM 2919 N N . VAL A 1 394 ? -17.188 -31.844 -19.078 1 98.12 394 VAL A N 1
ATOM 2920 C CA . VAL A 1 394 ? -16.734 -32.688 -17.969 1 98.12 394 VAL A CA 1
ATOM 2921 C C . VAL A 1 394 ? -16.062 -33.938 -18.531 1 98.12 394 VAL A C 1
ATOM 2923 O O . VAL A 1 394 ? -16.672 -34.688 -19.281 1 98.12 394 VAL A O 1
ATOM 2926 N N . ARG A 1 395 ? -14.875 -34.125 -18.219 1 98.19 395 ARG A N 1
ATOM 2927 C CA . ARG A 1 395 ? -14.125 -35.312 -18.625 1 98.19 395 ARG A CA 1
ATOM 2928 C C . ARG A 1 395 ? -14.141 -36.375 -17.547 1 98.19 395 ARG A C 1
ATOM 2930 O O . ARG A 1 395 ? -14.016 -37.562 -17.844 1 98.19 395 ARG A O 1
ATOM 2937 N N . ALA A 1 396 ? -14.242 -36 -16.344 1 98.06 396 ALA A N 1
ATOM 2938 C CA . ALA A 1 396 ? -14.359 -36.844 -15.172 1 98.06 396 ALA A CA 1
ATOM 2939 C C . ALA A 1 396 ? -14.992 -36.125 -14 1 98.06 396 ALA A C 1
ATOM 2941 O O . ALA A 1 396 ? -14.797 -34.906 -13.852 1 98.06 396 ALA A O 1
ATOM 2942 N N . ASP A 1 397 ? -15.781 -36.781 -13.195 1 96.94 397 ASP A N 1
ATOM 2943 C CA . ASP A 1 397 ? -16.438 -36.25 -12.008 1 96.94 397 ASP A CA 1
ATOM 2944 C C . ASP A 1 397 ? -16.641 -37.344 -10.969 1 96.94 397 ASP A C 1
ATOM 2946 O O . ASP A 1 397 ? -17.531 -38.188 -11.117 1 96.94 397 ASP A O 1
ATOM 2950 N N . VAL A 1 398 ? -15.797 -37.25 -9.953 1 97.12 398 VAL A N 1
ATOM 2951 C CA . VAL A 1 398 ? -15.859 -38.344 -9.008 1 97.12 398 VAL A CA 1
ATOM 2952 C C . VAL A 1 398 ? -15.734 -37.812 -7.578 1 97.12 398 VAL A C 1
ATOM 2954 O O . VAL A 1 398 ? -15.078 -36.812 -7.344 1 97.12 398 VAL A O 1
ATOM 2957 N N . ARG A 1 399 ? -16.406 -38.5 -6.621 1 96 399 ARG A N 1
ATOM 2958 C CA . ARG A 1 399 ? -16.156 -38.25 -5.199 1 96 399 ARG A CA 1
ATO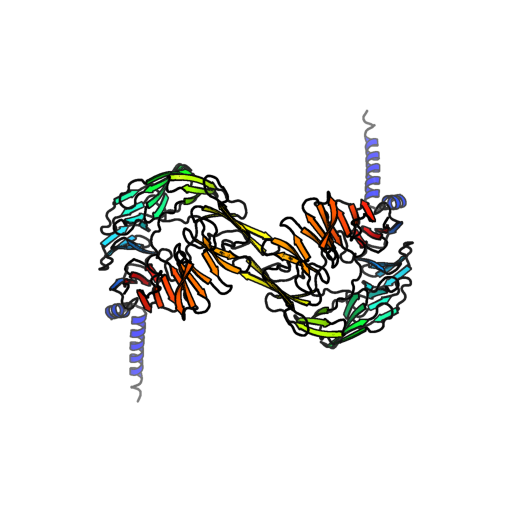M 2959 C C . ARG A 1 399 ? -14.891 -38.938 -4.734 1 96 399 ARG A C 1
ATOM 2961 O O . ARG A 1 399 ? -14.75 -40.156 -4.91 1 96 399 ARG A O 1
ATOM 2968 N N . THR A 1 400 ? -13.953 -38.25 -4.316 1 96.81 400 THR A N 1
ATOM 2969 C CA . THR A 1 400 ? -12.695 -38.812 -3.814 1 96.81 400 THR A CA 1
ATOM 2970 C C . THR A 1 400 ? -11.945 -37.781 -2.975 1 96.81 400 THR A C 1
ATOM 2972 O O . THR A 1 400 ? -12.062 -36.594 -3.211 1 96.81 400 THR A O 1
ATOM 2975 N N . ASP A 1 401 ? -11.219 -38.281 -2.072 1 94.25 401 ASP A N 1
ATOM 2976 C CA . ASP A 1 401 ? -10.344 -37.406 -1.281 1 94.25 401 ASP A CA 1
ATOM 2977 C C . ASP A 1 401 ? -8.891 -37.562 -1.728 1 94.25 401 ASP A C 1
ATOM 2979 O O . ASP A 1 401 ? -7.988 -37 -1.104 1 94.25 401 ASP A O 1
ATOM 2983 N N . ALA A 1 402 ? -8.719 -38.312 -2.826 1 96.81 402 ALA A N 1
ATOM 2984 C CA . ALA A 1 402 ? -7.359 -38.531 -3.328 1 96.81 402 ALA A CA 1
ATOM 2985 C C . ALA A 1 402 ? -6.805 -37.25 -3.957 1 96.81 402 ALA A C 1
ATOM 2987 O O . ALA A 1 402 ? -7.559 -36.438 -4.469 1 96.81 402 ALA A O 1
ATOM 2988 N N . LYS A 1 403 ? -5.508 -37.125 -3.891 1 97.44 403 LYS A N 1
ATOM 2989 C CA . LYS A 1 403 ? -4.797 -36.031 -4.551 1 97.44 403 LYS A CA 1
ATOM 2990 C C . LYS A 1 403 ? -4.547 -36.344 -6.023 1 97.44 403 LYS A C 1
ATOM 2992 O O . LYS A 1 403 ? -4.246 -37.5 -6.375 1 97.44 403 LYS A O 1
ATOM 2997 N N . VAL A 1 404 ? -4.754 -35.344 -6.855 1 98.38 404 VAL A N 1
ATOM 2998 C CA . VAL A 1 404 ? -4.422 -35.531 -8.266 1 98.38 404 VAL A CA 1
ATOM 2999 C C . VAL A 1 404 ? -2.934 -35.281 -8.477 1 98.38 404 VAL A C 1
ATOM 3001 O O . VAL A 1 404 ? -2.469 -34.125 -8.328 1 98.38 404 VAL A O 1
ATOM 3004 N N . PHE A 1 405 ? -2.199 -36.188 -8.922 1 98.25 405 PHE A N 1
ATOM 3005 C CA . PHE A 1 405 ? -0.76 -36.031 -9.094 1 98.25 405 PHE A CA 1
ATOM 3006 C C . PHE A 1 405 ? -0.425 -35.656 -10.531 1 98.25 405 PHE A C 1
ATOM 3008 O O . PHE A 1 405 ? 0.565 -34.969 -10.797 1 98.25 405 PHE A O 1
ATOM 3015 N N . THR A 1 406 ? -1.232 -36.25 -11.422 1 98.31 406 THR A N 1
ATOM 3016 C CA . THR A 1 406 ? -0.944 -36 -12.836 1 98.31 406 THR A CA 1
ATOM 3017 C C . THR A 1 406 ? -2.232 -35.969 -13.648 1 98.31 406 THR A C 1
ATOM 3019 O O . THR A 1 406 ? -3.133 -36.781 -13.438 1 98.31 406 THR A O 1
ATOM 3022 N N . ALA A 1 407 ? -2.281 -35.062 -14.531 1 98.31 407 ALA A N 1
ATOM 3023 C CA . ALA A 1 407 ? -3.32 -35 -15.555 1 98.31 407 ALA A CA 1
ATOM 3024 C C . ALA A 1 407 ? -2.736 -35.281 -16.938 1 98.31 407 ALA A C 1
ATOM 3026 O O . ALA A 1 407 ? -2.107 -34.406 -17.531 1 98.31 407 ALA A O 1
ATOM 3027 N N . GLY A 1 408 ? -2.971 -36.438 -17.406 1 97 408 GLY A N 1
ATOM 3028 C CA . GLY A 1 408 ? -2.488 -36.812 -18.734 1 97 408 GLY A CA 1
ATOM 3029 C C . GLY A 1 408 ? -3.547 -36.688 -19.812 1 97 408 GLY A C 1
ATOM 3030 O O . GLY A 1 408 ? -4.668 -36.25 -19.531 1 97 408 GLY A O 1
ATOM 3031 N N . PRO A 1 409 ? -3.188 -37.031 -21.031 1 95.75 409 PRO A N 1
ATOM 3032 C CA . PRO A 1 409 ? -4.121 -36.906 -22.156 1 95.75 409 PRO A CA 1
ATOM 3033 C C . PRO A 1 409 ? -5.355 -37.781 -22 1 95.75 409 PRO A C 1
ATOM 3035 O O . PRO A 1 409 ? -6.434 -37.438 -22.484 1 95.75 409 PRO A O 1
ATOM 3038 N N . GLY A 1 410 ? -5.172 -38.875 -21.312 1 97.19 410 GLY A N 1
ATOM 3039 C CA . GLY A 1 410 ? -6.258 -39.812 -21.281 1 97.19 410 GLY A CA 1
ATOM 3040 C C . GLY A 1 410 ? -6.957 -39.906 -19.938 1 97.19 410 GLY A C 1
ATOM 3041 O O . GLY A 1 410 ? -7.977 -40.562 -19.797 1 97.19 410 GLY A O 1
ATOM 3042 N N . GLY A 1 411 ? -6.359 -39.312 -18.984 1 98.19 411 GLY A N 1
ATOM 3043 C CA . GLY A 1 411 ? -6.965 -39.438 -17.672 1 98.19 411 GLY A CA 1
ATOM 3044 C C . GLY A 1 411 ? -6.09 -38.844 -16.562 1 98.19 411 GLY A C 1
ATOM 3045 O O . GLY A 1 411 ? -5.078 -38.219 -16.844 1 98.19 411 GLY A O 1
ATOM 3046 N N . LEU A 1 412 ? -6.566 -39.062 -15.328 1 98.56 412 LEU A N 1
ATOM 3047 C CA . LEU A 1 412 ? -5.895 -38.562 -14.133 1 98.56 412 LEU A CA 1
ATOM 3048 C C . LEU A 1 412 ? -5.227 -39.688 -13.367 1 98.56 412 LEU A C 1
ATOM 3050 O O . LEU A 1 412 ? -5.73 -40.812 -13.344 1 98.56 412 LEU A O 1
ATOM 3054 N N . LEU A 1 413 ? -4.137 -39.406 -12.75 1 98.69 413 LEU A N 1
ATOM 3055 C CA . LEU A 1 413 ? -3.551 -40.281 -11.734 1 98.69 413 LEU A CA 1
ATOM 3056 C C . LEU A 1 413 ? -3.85 -39.75 -10.336 1 98.69 413 LEU A C 1
ATOM 3058 O O . LEU A 1 413 ? -3.469 -38.625 -9.992 1 98.69 413 LEU A O 1
ATOM 3062 N N . LEU A 1 414 ? -4.543 -40.562 -9.523 1 98.38 414 LEU A N 1
ATOM 3063 C CA . LEU A 1 414 ? -4.949 -40.25 -8.156 1 98.38 414 LEU A CA 1
ATOM 3064 C C . LEU A 1 414 ? -4.113 -41 -7.148 1 98.38 414 LEU A C 1
ATOM 3066 O O . LEU A 1 414 ? -3.803 -42.188 -7.367 1 98.38 414 LEU A O 1
ATOM 3070 N N . VAL A 1 415 ? -3.74 -40.312 -6.059 1 97.94 415 VAL A N 1
ATOM 3071 C CA . VAL A 1 415 ? -2.988 -41 -5.016 1 97.94 415 VAL A CA 1
ATOM 3072 C C . VAL A 1 415 ? -3.557 -40.625 -3.645 1 97.94 415 VAL A C 1
ATOM 3074 O O . VAL A 1 415 ? -3.877 -39.469 -3.389 1 97.94 415 VAL A O 1
ATOM 3077 N N . SER A 1 416 ? -3.709 -41.562 -2.801 1 96.56 416 SER A N 1
ATOM 3078 C CA . SER A 1 416 ? -3.99 -41.406 -1.375 1 96.56 416 SER A CA 1
ATOM 3079 C C . SER A 1 416 ? -3.162 -42.406 -0.556 1 96.56 416 SER A C 1
ATOM 3081 O O . SER A 1 416 ? -3.355 -43.625 -0.655 1 96.56 416 SER A O 1
ATOM 3083 N N . GLY A 1 417 ? -2.225 -41.844 0.244 1 94.69 417 GLY A N 1
ATOM 3084 C CA . GLY A 1 417 ? -1.291 -42.719 0.915 1 94.69 417 GLY A CA 1
ATOM 3085 C C . GLY A 1 417 ? -0.443 -43.531 -0.047 1 94.69 417 GLY A C 1
ATOM 3086 O O . GLY A 1 417 ? 0.307 -42.969 -0.847 1 94.69 417 GLY A O 1
ATOM 3087 N N . ARG A 1 418 ? -0.698 -44.906 0.041 1 95.31 418 ARG A N 1
ATOM 3088 C CA . ARG A 1 418 ? 0.088 -45.812 -0.809 1 95.31 418 ARG A CA 1
ATOM 3089 C C . ARG A 1 418 ? -0.737 -46.312 -1.989 1 95.31 418 ARG A C 1
ATOM 3091 O O . ARG A 1 418 ? -0.267 -47.125 -2.777 1 95.31 418 ARG A O 1
ATOM 3098 N N . ASP A 1 419 ? -1.94 -45.781 -2.096 1 96.5 419 ASP A N 1
ATOM 3099 C CA . ASP A 1 419 ? -2.799 -46.25 -3.182 1 96.5 419 ASP A CA 1
ATOM 3100 C C . ASP A 1 419 ? -2.725 -45.312 -4.379 1 96.5 419 ASP A C 1
ATOM 3102 O O . ASP A 1 419 ? -2.877 -44.094 -4.227 1 96.5 419 ASP A O 1
ATOM 3106 N N . MET A 1 420 ? -2.484 -45.812 -5.508 1 97.94 420 MET A N 1
ATOM 3107 C CA . MET A 1 420 ? -2.484 -45.094 -6.773 1 97.94 420 MET A CA 1
ATOM 3108 C C . MET A 1 420 ? -3.543 -45.656 -7.723 1 97.94 420 MET A C 1
ATOM 3110 O O . MET A 1 420 ? -3.725 -46.875 -7.816 1 97.94 420 MET A O 1
ATOM 3114 N N . ALA A 1 421 ? -4.258 -44.781 -8.375 1 98.06 421 ALA A N 1
ATOM 3115 C CA . ALA A 1 421 ? -5.281 -45.219 -9.312 1 98.06 421 ALA A CA 1
ATOM 3116 C C . ALA A 1 421 ? -5.289 -44.375 -10.57 1 98.06 421 ALA A C 1
ATOM 3118 O O . ALA A 1 421 ? -4.863 -43.219 -10.531 1 98.06 421 ALA A O 1
ATOM 3119 N N . TYR A 1 422 ? -5.684 -44.969 -11.617 1 98.25 422 TYR A N 1
ATOM 3120 C CA . TYR A 1 422 ? -5.855 -44.281 -12.883 1 98.25 422 TYR A CA 1
ATOM 3121 C C . TYR A 1 422 ? -7.332 -44.094 -13.203 1 98.25 422 TYR A C 1
ATOM 3123 O O . TYR A 1 422 ? -8.086 -45.062 -13.297 1 98.25 422 TYR A O 1
ATOM 3131 N N . LEU A 1 423 ? -7.723 -42.812 -13.305 1 98 423 LEU A N 1
ATOM 3132 C CA . LEU A 1 423 ? -9.086 -42.438 -13.656 1 98 423 LEU A CA 1
ATOM 3133 C C . LEU A 1 423 ? -9.164 -41.938 -15.102 1 98 423 LEU A C 1
ATOM 3135 O O . LEU A 1 423 ? -8.805 -40.812 -15.391 1 98 423 LEU A O 1
ATOM 3139 N N . PRO A 1 424 ? -9.617 -42.781 -16.031 1 97.69 424 PRO A N 1
ATOM 3140 C CA . PRO A 1 424 ? -9.711 -42.344 -17.422 1 97.69 424 PRO A CA 1
ATOM 3141 C C . PRO A 1 424 ? -10.781 -41.281 -17.641 1 97.69 424 PRO A C 1
ATOM 3143 O O . PRO A 1 424 ? -11.766 -41.25 -16.891 1 97.69 424 PRO A O 1
ATOM 3146 N N . TYR A 1 425 ? -10.477 -40.5 -18.625 1 97.75 425 TYR A N 1
ATOM 3147 C CA . TYR A 1 425 ? -11.516 -39.562 -19.031 1 97.75 425 TYR A CA 1
ATOM 3148 C C . TYR A 1 425 ? -12.656 -40.281 -19.734 1 97.75 425 TYR A C 1
ATOM 3150 O O . TYR A 1 425 ? -12.469 -41.375 -20.281 1 97.75 425 TYR A O 1
ATOM 3158 N N . GLY A 1 426 ? -13.891 -39.719 -19.703 1 89.56 426 GLY A N 1
ATOM 3159 C CA . GLY A 1 426 ? -15.039 -40.281 -20.406 1 89.56 426 GLY A CA 1
ATOM 3160 C C . GLY A 1 426 ? -15.406 -39.5 -21.656 1 89.56 426 GLY A C 1
ATOM 3161 O O . GLY A 1 426 ? -14.961 -38.375 -21.844 1 89.56 426 GLY A O 1
ATOM 3162 N N . MET B 1 1 ? 73.25 28.281 39.281 1 23.98 1 MET B N 1
ATOM 3163 C CA . MET B 1 1 ? 72.312 29.188 38.656 1 23.98 1 MET B CA 1
ATOM 3164 C C . MET B 1 1 ? 70.875 28.703 38.875 1 23.98 1 MET B C 1
ATOM 3166 O O . MET B 1 1 ? 70 29.047 38.125 1 23.98 1 MET B O 1
ATOM 3170 N N . ALA B 1 2 ? 70.75 27.922 39.938 1 33.44 2 ALA B N 1
ATOM 3171 C CA . ALA B 1 2 ? 69.75 26.984 40.406 1 33.44 2 ALA B CA 1
ATOM 3172 C C . ALA B 1 2 ? 68.5 27.703 41 1 33.44 2 ALA B C 1
ATOM 3174 O O . ALA B 1 2 ? 67.5 27.078 41.312 1 33.44 2 ALA B O 1
ATOM 3175 N N . SER B 1 3 ? 68.812 29 41.312 1 32.47 3 SER B N 1
ATOM 3176 C CA . SER B 1 3 ? 67.875 29.562 42.281 1 32.47 3 SER B CA 1
ATOM 3177 C C . SER B 1 3 ? 66.562 29.953 41.625 1 32.47 3 SER B C 1
ATOM 3179 O O . SER B 1 3 ? 65.625 30.453 42.281 1 32.47 3 SER B O 1
ATOM 3181 N N . SER B 1 4 ? 66.625 30.172 40.281 1 34.5 4 SER B N 1
ATOM 3182 C CA . SER B 1 4 ? 65.562 30.969 39.688 1 34.5 4 SER B CA 1
ATOM 3183 C C . SER B 1 4 ? 64.312 30.125 39.438 1 34.5 4 SER B C 1
ATOM 3185 O O . SER B 1 4 ? 63.344 30.594 38.844 1 34.5 4 SER B O 1
ATOM 3187 N N . GLY B 1 5 ? 64.312 28.766 39.844 1 34.38 5 GLY B N 1
ATOM 3188 C CA . GLY B 1 5 ? 63.281 27.875 39.375 1 34.38 5 GLY B CA 1
ATOM 3189 C C . GLY B 1 5 ? 62 28 40.188 1 34.38 5 GLY B C 1
ATOM 3190 O O . GLY B 1 5 ? 61 27.344 39.906 1 34.38 5 GLY B O 1
ATOM 3191 N N . ALA B 1 6 ? 62.094 28.406 41.594 1 36.56 6 ALA B N 1
ATOM 3192 C CA . ALA B 1 6 ? 60.969 28.234 42.531 1 36.56 6 ALA B CA 1
ATOM 3193 C C . ALA B 1 6 ? 59.906 29.312 42.312 1 36.56 6 ALA B C 1
ATOM 3195 O O . ALA B 1 6 ? 58.781 29.156 42.781 1 36.56 6 ALA B O 1
ATOM 3196 N N . VAL B 1 7 ? 60.312 30.469 41.812 1 37.72 7 VAL B N 1
ATOM 3197 C CA . VAL B 1 7 ? 59.344 31.562 41.719 1 37.72 7 VAL B CA 1
ATOM 3198 C C . VAL B 1 7 ? 58.344 31.266 40.625 1 37.72 7 VAL B C 1
ATOM 3200 O O . VAL B 1 7 ? 57.25 31.828 40.594 1 37.72 7 VAL B O 1
ATOM 3203 N N . LYS B 1 8 ? 58.75 30.391 39.562 1 45.88 8 LYS B N 1
ATOM 3204 C CA . LYS B 1 8 ? 57.844 30.156 38.469 1 45.88 8 LYS B CA 1
ATOM 3205 C C . LYS B 1 8 ? 56.688 29.234 38.875 1 45.88 8 LYS B C 1
ATOM 3207 O O . LYS B 1 8 ? 55.688 29.141 38.188 1 45.88 8 LYS B O 1
ATOM 3212 N N . GLY B 1 9 ? 56.812 28.578 40 1 40.31 9 GLY B N 1
ATOM 3213 C CA . GLY B 1 9 ? 55.75 27.688 40.438 1 40.31 9 GLY B CA 1
ATOM 3214 C C . GLY B 1 9 ? 54.562 28.406 41.031 1 40.31 9 GLY B C 1
ATOM 3215 O O . GLY B 1 9 ? 53.438 27.938 40.938 1 40.31 9 GLY B O 1
ATOM 3216 N N . LEU B 1 10 ? 54.906 29.547 41.812 1 45.16 10 LEU B N 1
ATOM 3217 C CA . LEU B 1 10 ? 53.844 30.203 42.531 1 45.16 10 LEU B CA 1
ATOM 3218 C C . LEU B 1 10 ? 52.938 31 41.594 1 45.16 10 LEU B C 1
ATOM 3220 O O . LEU B 1 10 ? 51.75 31.109 41.812 1 45.16 10 LEU B O 1
ATOM 3224 N N . THR B 1 11 ? 53.531 31.484 40.438 1 47.19 11 THR B N 1
ATOM 3225 C CA . THR B 1 11 ? 52.688 32.25 39.5 1 47.19 11 THR B CA 1
ATOM 3226 C C . THR B 1 11 ? 51.719 31.344 38.75 1 47.19 11 THR B C 1
ATOM 3228 O O . THR B 1 11 ? 50.625 31.75 38.438 1 47.19 11 THR B O 1
ATOM 3231 N N . LEU B 1 12 ? 52.188 30.016 38.562 1 48.72 12 LEU B N 1
ATOM 3232 C CA . LEU B 1 12 ? 51.25 29.125 37.875 1 48.72 12 LEU B CA 1
ATOM 3233 C C . LEU B 1 12 ? 50.094 28.719 38.781 1 48.72 12 LEU B C 1
ATOM 3235 O O . LEU B 1 12 ? 48.969 28.594 38.312 1 48.72 12 LEU B O 1
ATOM 3239 N N . VAL B 1 13 ? 50.312 28.672 40.062 1 49.16 13 VAL B N 1
ATOM 3240 C CA . VAL B 1 13 ? 49.219 28.25 40.969 1 49.16 13 VAL B CA 1
ATOM 3241 C C . VAL B 1 13 ? 48.219 29.391 41.094 1 49.16 13 VAL B C 1
ATOM 3243 O O . VAL B 1 13 ? 47 29.141 41.156 1 49.16 13 VAL B O 1
ATOM 3246 N N . ALA B 1 14 ? 48.688 30.703 41.062 1 48.47 14 ALA B N 1
ATOM 3247 C CA . ALA B 1 14 ? 47.75 31.797 41.188 1 48.47 14 ALA B CA 1
ATOM 3248 C C . ALA B 1 14 ? 46.844 31.906 39.969 1 48.47 14 ALA B C 1
ATOM 3250 O O . ALA B 1 14 ? 45.656 32.156 40.094 1 48.47 14 ALA B O 1
ATOM 3251 N N . ALA B 1 15 ? 47.5 31.703 38.719 1 50.94 15 ALA B N 1
ATOM 3252 C CA . ALA B 1 15 ? 46.625 31.766 37.531 1 50.94 15 ALA B CA 1
ATOM 3253 C C . ALA B 1 15 ? 45.656 30.609 37.5 1 50.94 15 ALA B C 1
ATOM 3255 O O . ALA B 1 15 ? 44.5 30.781 37.094 1 50.94 15 ALA B O 1
ATOM 3256 N N . VAL B 1 16 ? 46.094 29.391 38 1 51.81 16 VAL B N 1
ATOM 3257 C CA . VAL B 1 16 ? 45.156 28.266 38 1 51.81 16 VAL B CA 1
ATOM 3258 C C . VAL B 1 16 ? 44.094 28.469 39.062 1 51.81 16 VAL B C 1
ATOM 3260 O O . VAL B 1 16 ? 42.938 28.125 38.875 1 51.81 16 VAL B O 1
ATOM 3263 N N . THR B 1 17 ? 44.438 29.172 40.156 1 49.22 17 THR B N 1
ATOM 3264 C CA . THR B 1 17 ? 43.438 29.344 41.219 1 49.22 17 THR B CA 1
ATOM 3265 C C . THR B 1 17 ? 42.406 30.359 40.781 1 49.22 17 THR B C 1
ATOM 3267 O O . THR B 1 17 ? 41.219 30.188 41.062 1 49.22 17 THR B O 1
ATOM 3270 N N . VAL B 1 18 ? 42.875 31.5 40.062 1 48.59 18 VAL B N 1
ATOM 3271 C CA . VAL B 1 18 ? 41.844 32.438 39.656 1 48.59 18 VAL B CA 1
ATOM 3272 C C . VAL B 1 18 ? 40.938 31.812 38.594 1 48.59 18 VAL B C 1
ATOM 3274 O O . VAL B 1 18 ? 39.719 32.031 38.594 1 48.59 18 VAL B O 1
ATOM 3277 N N . THR B 1 19 ? 41.562 30.891 37.656 1 50.34 19 THR B N 1
ATOM 3278 C CA . THR B 1 19 ? 40.688 30.219 36.688 1 50.34 19 THR B CA 1
ATOM 3279 C C . THR B 1 19 ? 39.781 29.203 37.375 1 50.34 19 THR B C 1
ATOM 3281 O O . THR B 1 19 ? 38.625 29.094 37.031 1 50.34 19 THR B O 1
ATOM 3284 N N . VAL B 1 20 ? 40.281 28.469 38.406 1 49.16 20 VAL B N 1
ATOM 3285 C CA . VAL B 1 20 ? 39.406 27.484 39.062 1 49.16 20 VAL B CA 1
ATOM 3286 C C . VAL B 1 20 ? 38.375 28.219 39.906 1 49.16 20 VAL B C 1
ATOM 3288 O O . VAL B 1 20 ? 37.188 27.828 39.938 1 49.16 20 VAL B O 1
ATOM 3291 N N . LEU B 1 21 ? 38.719 29.281 40.656 1 47.53 21 LEU B N 1
ATOM 3292 C CA . LEU B 1 21 ? 37.719 29.922 41.469 1 47.53 21 LEU B CA 1
ATOM 3293 C C . LEU B 1 21 ? 36.688 30.672 40.625 1 47.53 21 LEU B C 1
ATOM 3295 O O . LEU B 1 21 ? 35.531 30.734 40.969 1 47.53 21 LEU B O 1
ATOM 3299 N N . ALA B 1 22 ? 37.062 31.359 39.469 1 47.69 22 ALA B N 1
ATOM 3300 C CA . ALA B 1 22 ? 36.094 31.953 38.531 1 47.69 22 ALA B CA 1
ATOM 3301 C C . ALA B 1 22 ? 35.219 30.875 37.875 1 47.69 22 ALA B C 1
ATOM 3303 O O . ALA B 1 22 ? 34.031 31.078 37.688 1 47.69 22 ALA B O 1
ATOM 3304 N N . ALA B 1 23 ? 35.812 29.641 37.531 1 48.09 23 ALA B N 1
ATOM 3305 C CA . ALA B 1 23 ? 35.031 28.578 36.906 1 48.09 23 ALA B CA 1
ATOM 3306 C C . ALA B 1 23 ? 34.125 27.906 37.938 1 48.09 23 ALA B C 1
ATOM 3308 O O . ALA B 1 23 ? 33.125 27.266 37.562 1 48.09 23 ALA B O 1
ATOM 3309 N N . THR B 1 24 ? 34.531 27.797 39.188 1 50.44 24 THR B N 1
ATOM 3310 C CA . THR B 1 24 ? 33.719 27.062 40.125 1 50.44 24 THR B CA 1
ATOM 3311 C C . THR B 1 24 ? 32.688 28 40.781 1 50.44 24 THR B C 1
ATOM 3313 O O . THR B 1 24 ? 31.969 27.609 41.688 1 50.44 24 THR B O 1
ATOM 3316 N N . GLY B 1 25 ? 32.156 29.109 40.219 1 45.41 25 GLY B N 1
ATOM 3317 C CA . GLY B 1 25 ? 31.062 30 40.562 1 45.41 25 GLY B CA 1
ATOM 3318 C C . GLY B 1 25 ? 31.25 30.656 41.938 1 45.41 25 GLY B C 1
ATOM 3319 O O . GLY B 1 25 ? 30.328 31.297 42.438 1 45.41 25 GLY B O 1
ATOM 3320 N N . MET B 1 26 ? 32.219 30.344 42.75 1 45.78 26 MET B N 1
ATOM 3321 C CA . MET B 1 26 ? 32.25 30.891 44.094 1 45.78 26 MET B CA 1
ATOM 3322 C C . MET B 1 26 ? 32.594 32.375 44.062 1 45.78 26 MET B C 1
ATOM 3324 O O . MET B 1 26 ? 32.25 33.094 45 1 45.78 26 MET B O 1
ATOM 3328 N N . TRP B 1 27 ? 33.625 32.875 43.5 1 44.94 27 TRP B N 1
ATOM 3329 C CA . TRP B 1 27 ? 33.938 34.312 43.469 1 44.94 27 TRP B CA 1
ATOM 3330 C C . TRP B 1 27 ? 33.812 34.844 42.062 1 44.94 27 TRP B C 1
ATOM 3332 O O . TRP B 1 27 ? 34.5 34.438 41.125 1 44.94 27 TRP B O 1
ATOM 3342 N N . ASN B 1 28 ? 32.531 35.125 41.625 1 44.88 28 ASN B N 1
ATOM 3343 C CA . ASN B 1 28 ? 32.312 35.844 40.375 1 44.88 28 ASN B CA 1
ATOM 3344 C C . ASN B 1 28 ? 32.562 37.344 40.562 1 44.88 28 ASN B C 1
ATOM 3346 O O . ASN B 1 28 ? 31.734 38.062 41.125 1 44.88 28 ASN B O 1
ATOM 3350 N N . PRO B 1 29 ? 33.812 37.812 40.594 1 49.09 29 PRO B N 1
ATOM 3351 C CA . PRO B 1 29 ? 34.094 39.219 40.875 1 49.09 29 PRO B CA 1
ATOM 3352 C C . PRO B 1 29 ? 33.406 40.156 39.875 1 49.09 29 PRO B C 1
ATOM 3354 O O . PRO B 1 29 ? 33.344 41.375 40.125 1 49.09 29 PRO B O 1
ATOM 3357 N N . PHE B 1 30 ? 33.25 39.719 38.719 1 45.19 30 PHE B N 1
ATOM 3358 C CA . PHE B 1 30 ? 32.625 40.656 37.781 1 45.19 30 PHE B CA 1
ATOM 3359 C C . PHE B 1 30 ? 31.203 40.281 37.5 1 45.19 30 PHE B C 1
ATOM 3361 O O . PHE B 1 30 ? 30.906 39.719 36.438 1 45.19 30 PHE B O 1
ATOM 3368 N N . PRO B 1 31 ? 30.328 40.344 38.438 1 45.88 31 PRO B N 1
ATOM 3369 C CA . PRO B 1 31 ? 28.938 39.969 38.188 1 45.88 31 PRO B CA 1
ATOM 3370 C C . PRO B 1 31 ? 28.297 40.75 37.031 1 45.88 31 PRO B C 1
ATOM 3372 O O . PRO B 1 31 ? 27.484 40.188 36.281 1 45.88 31 PRO B O 1
ATOM 3375 N N . GLY B 1 32 ? 28.703 42 36.969 1 43.56 32 GLY B N 1
ATOM 3376 C CA . GLY B 1 32 ? 28.109 42.812 35.938 1 43.56 32 GLY B CA 1
ATOM 3377 C C . GLY B 1 32 ? 28.531 42.406 34.531 1 43.56 32 GLY B C 1
ATOM 3378 O O . GLY B 1 32 ? 27.797 42.625 33.562 1 43.56 32 GLY B O 1
ATOM 3379 N N . LEU B 1 33 ? 29.859 42.094 34.344 1 43.81 33 LEU B N 1
ATOM 3380 C CA . LEU B 1 33 ? 30.344 41.719 33.031 1 43.81 33 LEU B CA 1
ATOM 3381 C C . LEU B 1 33 ? 29.625 40.469 32.531 1 43.81 33 LEU B C 1
ATOM 3383 O O . LEU B 1 33 ? 29.297 40.375 31.344 1 43.81 33 LEU B O 1
ATOM 3387 N N . TRP B 1 34 ? 29.328 39.531 33.375 1 41.75 34 TRP B N 1
ATOM 3388 C CA . TRP B 1 34 ? 28.547 38.375 32.938 1 41.75 34 TRP B CA 1
ATOM 3389 C C . TRP B 1 34 ? 27.141 38.812 32.531 1 41.75 34 TRP B C 1
ATOM 3391 O O . TRP B 1 34 ? 26.578 38.219 31.594 1 41.75 34 TRP B O 1
ATOM 3401 N N . LYS B 1 35 ? 26.484 39.719 33.25 1 46.47 35 LYS B N 1
ATOM 3402 C CA . LYS B 1 35 ? 25.203 40.281 32.812 1 46.47 35 LYS B CA 1
ATOM 3403 C C . LYS B 1 35 ? 25.344 40.938 31.438 1 46.47 35 LYS B C 1
ATOM 3405 O O . LYS B 1 35 ? 24.438 40.812 30.609 1 46.47 35 LYS B O 1
ATOM 3410 N N . TRP B 1 36 ? 26.422 41.656 31.219 1 42.59 36 TRP B N 1
ATOM 3411 C CA . TRP B 1 36 ? 26.688 42.25 29.906 1 42.59 36 TRP B CA 1
ATOM 3412 C C . TRP B 1 36 ? 27 41.156 28.891 1 42.59 36 TRP B C 1
ATOM 3414 O O . TRP B 1 36 ? 26.5 41.188 27.75 1 42.59 36 TRP B O 1
ATOM 3424 N N . ILE B 1 37 ? 27.953 40.188 29.172 1 43.31 37 ILE B N 1
ATOM 3425 C CA . ILE B 1 37 ? 28.25 39.094 28.266 1 43.31 37 ILE B CA 1
ATOM 3426 C C . ILE B 1 37 ? 27 38.219 28.062 1 43.31 37 ILE B C 1
ATOM 3428 O O . ILE B 1 37 ? 26.766 37.719 26.969 1 43.31 37 ILE B O 1
ATOM 3432 N N . SER B 1 38 ? 26.312 38 29.156 1 42.19 38 SER B N 1
ATOM 3433 C CA . SER B 1 38 ? 25.094 37.219 29 1 42.19 38 SER B CA 1
ATOM 3434 C C . SER B 1 38 ? 24.016 38 28.281 1 42.19 38 SER B C 1
ATOM 3436 O O . SER B 1 38 ? 22.859 37.562 28.219 1 42.19 38 SER B O 1
ATOM 3438 N N . THR B 1 39 ? 24.156 39.281 28.188 1 46.5 39 THR B N 1
ATOM 3439 C CA . THR B 1 39 ? 23.188 40 27.406 1 46.5 39 THR B CA 1
ATOM 3440 C C . THR B 1 39 ? 23.094 39.438 25.984 1 46.5 39 THR B C 1
ATOM 3442 O O . THR B 1 39 ? 24.062 39.469 25.234 1 46.5 39 THR B O 1
ATOM 3445 N N . SER B 1 40 ? 22.344 38.344 25.797 1 54.75 40 SER B N 1
ATOM 3446 C CA . SER B 1 40 ? 22.016 37.688 24.547 1 54.75 40 SER B CA 1
ATOM 3447 C C . SER B 1 40 ? 21.844 38.656 23.391 1 54.75 40 SER B C 1
ATOM 3449 O O . SER B 1 40 ? 21.234 39.719 23.562 1 54.75 40 SER B O 1
ATOM 3451 N N . GLY B 1 41 ? 22.891 38.875 22.594 1 68.31 41 GLY B N 1
ATOM 3452 C CA . GLY B 1 41 ? 22.719 39.625 21.359 1 68.31 41 GLY B CA 1
ATOM 3453 C C . GLY B 1 41 ? 21.281 39.594 20.859 1 68.31 41 GLY B C 1
ATOM 3454 O O . GLY B 1 41 ? 20.422 38.906 21.406 1 68.31 41 GLY B O 1
ATOM 3455 N N . PRO B 1 42 ? 20.984 40.625 20.016 1 83.88 42 PRO B N 1
ATOM 3456 C CA . PRO B 1 42 ? 19.625 40.656 19.469 1 83.88 42 PRO B CA 1
ATOM 3457 C C . PRO B 1 42 ? 19.188 39.312 18.859 1 83.88 42 PRO B C 1
ATOM 3459 O O . PRO B 1 42 ? 20 38.625 18.234 1 83.88 42 PRO B O 1
ATOM 3462 N N . LEU B 1 43 ? 17.984 38.875 19.328 1 91.81 43 LEU B N 1
ATOM 3463 C CA . LEU B 1 43 ? 17.406 37.656 18.781 1 91.81 43 LEU B CA 1
ATOM 3464 C C . LEU B 1 43 ? 17.406 37.688 17.266 1 91.81 43 LEU B C 1
ATOM 3466 O O . LEU B 1 43 ? 17.594 36.656 16.609 1 91.81 43 LEU B O 1
ATOM 3470 N N . ALA B 1 44 ? 17.125 38.844 16.719 1 92.5 44 ALA B N 1
ATOM 3471 C CA . ALA B 1 44 ? 17.141 39.125 15.281 1 92.5 44 ALA B CA 1
ATOM 3472 C C . ALA B 1 44 ? 17.328 40.594 14.984 1 92.5 44 ALA B C 1
ATOM 3474 O O . ALA B 1 44 ? 16.906 41.438 15.766 1 92.5 44 ALA B O 1
ATOM 3475 N N . PRO B 1 45 ? 18.047 40.875 13.883 1 93.12 45 PRO B N 1
ATOM 3476 C CA . PRO B 1 45 ? 18.109 42.281 13.492 1 93.12 45 PRO B CA 1
ATOM 3477 C C . PRO B 1 45 ? 16.75 42.875 13.164 1 93.12 45 PRO B C 1
ATOM 3479 O O . PRO B 1 45 ? 15.883 42.156 12.633 1 93.12 45 PRO B O 1
ATOM 3482 N N . GLY B 1 46 ? 16.547 44.062 13.516 1 93.5 46 GLY B N 1
ATOM 3483 C CA . GLY B 1 46 ? 15.352 44.781 13.102 1 93.5 46 GLY B CA 1
ATOM 3484 C C . GLY B 1 46 ? 14.188 44.625 14.07 1 93.5 46 GLY B C 1
ATOM 3485 O O . GLY B 1 46 ? 13.07 45.062 13.781 1 93.5 46 GLY B O 1
ATOM 3486 N N . THR B 1 47 ? 14.477 44 15.227 1 96.38 47 THR B N 1
ATOM 3487 C CA . THR B 1 47 ? 13.414 43.844 16.219 1 96.38 47 THR B CA 1
ATOM 3488 C C . THR B 1 47 ? 13.07 45.219 16.828 1 96.38 47 THR B C 1
ATOM 3490 O O . THR B 1 47 ? 13.961 46.031 17.078 1 96.38 47 THR B O 1
ATOM 3493 N N . ARG B 1 48 ? 11.836 45.469 17.031 1 96.5 48 ARG B N 1
ATOM 3494 C CA . ARG B 1 48 ? 11.383 46.719 17.672 1 96.5 48 ARG B CA 1
ATOM 3495 C C . ARG B 1 48 ? 11.727 46.719 19.156 1 96.5 48 ARG B C 1
ATOM 3497 O O . ARG B 1 48 ? 12.117 47.75 19.703 1 96.5 48 ARG B O 1
ATOM 3504 N N . TRP B 1 49 ? 11.484 45.625 19.781 1 97.06 49 TRP B N 1
ATOM 3505 C CA . TRP B 1 49 ? 11.852 45.438 21.188 1 97.06 49 TRP B CA 1
ATOM 3506 C C . TRP B 1 49 ? 12.273 44 21.453 1 97.06 49 TRP B C 1
ATOM 3508 O O . TRP B 1 49 ? 11.977 43.094 20.656 1 97.06 49 TRP B O 1
ATOM 3518 N N . GLN B 1 50 ? 12.992 43.812 22.484 1 96.06 50 GLN B N 1
ATOM 3519 C CA . GLN B 1 50 ? 13.375 42.531 23.031 1 96.06 50 GLN B CA 1
ATOM 3520 C C . GLN B 1 50 ? 13.211 42.531 24.547 1 96.06 50 GLN B C 1
ATOM 3522 O O . GLN B 1 50 ? 13.547 43.5 25.234 1 96.06 50 GLN B O 1
ATOM 3527 N N . GLN B 1 51 ? 12.602 41.531 24.984 1 95.06 51 GLN B N 1
ATOM 3528 C CA . GLN B 1 51 ? 12.289 41.406 26.406 1 95.06 51 GLN B CA 1
ATOM 3529 C C . GLN B 1 51 ? 12.805 40.094 26.953 1 95.06 51 GLN B C 1
ATOM 3531 O O . GLN B 1 51 ? 12.672 39.031 26.312 1 95.06 51 GLN B O 1
ATOM 3536 N N . GLN B 1 52 ? 13.406 40.156 28.141 1 95.06 52 GLN B N 1
ATOM 3537 C CA . GLN B 1 52 ? 13.789 38.938 28.844 1 95.06 52 GLN B CA 1
ATOM 3538 C C . GLN B 1 52 ? 12.68 38.469 29.781 1 95.06 52 GLN B C 1
ATOM 3540 O O . GLN B 1 52 ? 12.273 39.188 30.688 1 95.06 52 GLN B O 1
ATOM 3545 N N . LEU B 1 53 ? 12.234 37.344 29.578 1 95.94 53 LEU B N 1
ATOM 3546 C CA . LEU B 1 53 ? 11.141 36.75 30.328 1 95.94 53 LEU B CA 1
ATOM 3547 C C . LEU B 1 53 ? 11.656 36.062 31.594 1 95.94 53 LEU B C 1
ATOM 3549 O O . LEU B 1 53 ? 12.859 35.812 31.719 1 95.94 53 LEU B O 1
ATOM 3553 N N . GLY B 1 54 ? 10.719 35.812 32.469 1 93.94 54 GLY B N 1
ATOM 3554 C CA . GLY B 1 54 ? 11.062 35.125 33.688 1 93.94 54 GLY B CA 1
ATOM 3555 C C . GLY B 1 54 ? 11.422 33.656 33.469 1 93.94 54 GLY B C 1
ATOM 3556 O O . GLY B 1 54 ? 12.055 33.031 34.344 1 93.94 54 GLY B O 1
ATOM 3557 N N . GLY B 1 55 ? 11.078 33.156 32.406 1 94.69 55 GLY B N 1
ATOM 3558 C CA . GLY B 1 55 ? 11.32 31.781 32 1 94.69 55 GLY B CA 1
ATOM 3559 C C . GLY B 1 55 ? 10.984 31.516 30.547 1 94.69 55 GLY B C 1
ATOM 3560 O O . GLY B 1 55 ? 10.516 32.406 29.844 1 94.69 55 GLY B O 1
ATOM 3561 N N . ALA B 1 56 ? 11.305 30.281 30.156 1 95.75 56 ALA B N 1
ATOM 3562 C CA . ALA B 1 56 ? 10.93 29.922 28.797 1 95.75 56 ALA B CA 1
ATOM 3563 C C . ALA B 1 56 ? 9.414 29.781 28.672 1 95.75 56 ALA B C 1
ATOM 3565 O O . ALA B 1 56 ? 8.789 29.047 29.438 1 95.75 56 ALA B O 1
ATOM 3566 N N . PRO B 1 57 ? 8.859 30.422 27.734 1 97.31 57 PRO B N 1
ATOM 3567 C CA . PRO B 1 57 ? 7.398 30.344 27.625 1 97.31 57 PRO B CA 1
ATOM 3568 C C . PRO B 1 57 ? 6.918 29.047 26.984 1 97.31 57 PRO B C 1
ATOM 3570 O O . PRO B 1 57 ? 7.637 28.453 26.188 1 97.31 57 PRO B O 1
ATOM 3573 N N . GLN B 1 58 ? 5.711 28.609 27.344 1 95 58 GLN B N 1
ATOM 3574 C CA . GLN B 1 58 ? 5.043 27.484 26.734 1 95 58 GLN B CA 1
ATOM 3575 C C . GLN B 1 58 ? 4.285 27.906 25.469 1 95 58 GLN B C 1
ATOM 3577 O O . GLN B 1 58 ? 4.172 27.125 24.516 1 95 58 GLN B O 1
ATOM 3582 N N . SER B 1 59 ? 3.771 29.094 25.484 1 96.12 59 SER B N 1
ATOM 3583 C CA . SER B 1 59 ? 3.107 29.672 24.328 1 96.12 59 SER B CA 1
ATOM 3584 C C . SER B 1 59 ? 3.16 31.203 24.375 1 96.12 59 SER B C 1
ATOM 3586 O O . SER B 1 59 ? 3.328 31.797 25.438 1 96.12 59 SER B O 1
ATOM 3588 N N . VAL B 1 60 ? 3.146 31.781 23.25 1 98.31 60 VAL B N 1
ATOM 3589 C CA . VAL B 1 60 ? 3.078 33.219 23.078 1 98.31 60 VAL B CA 1
ATOM 3590 C C . VAL B 1 60 ? 2.041 33.562 22 1 98.31 60 VAL B C 1
ATOM 3592 O O . VAL B 1 60 ? 2.088 33.031 20.891 1 98.31 60 VAL B O 1
ATOM 3595 N N . ALA B 1 61 ? 1.117 34.406 22.375 1 97.88 61 ALA B N 1
ATOM 3596 C CA . ALA B 1 61 ? 0.055 34.781 21.438 1 97.88 61 ALA B CA 1
ATOM 3597 C C . ALA B 1 61 ? -0.205 36.281 21.469 1 97.88 61 ALA B C 1
ATOM 3599 O O . ALA B 1 61 ? 0.205 36.969 22.406 1 97.88 61 ALA B O 1
ATOM 3600 N N . ILE B 1 62 ? -0.788 36.719 20.438 1 97.88 62 ILE B N 1
ATOM 3601 C CA . ILE B 1 62 ? -1.218 38.125 20.375 1 97.88 62 ILE B CA 1
ATOM 3602 C C . ILE B 1 62 ? -2.729 38.188 20.594 1 97.88 62 ILE B C 1
ATOM 3604 O O . ILE B 1 62 ? -3.49 37.469 19.938 1 97.88 62 ILE B O 1
ATOM 3608 N N . ALA B 1 63 ? -3.164 39 21.469 1 98 63 ALA B N 1
ATOM 3609 C CA . ALA B 1 63 ? -4.562 39.344 21.688 1 98 63 ALA B CA 1
ATOM 3610 C C . ALA B 1 63 ? -4.762 40.875 21.672 1 98 63 ALA B C 1
ATOM 3612 O O . ALA B 1 63 ? -4.52 41.531 22.672 1 98 63 ALA B O 1
ATOM 3613 N N . GLY B 1 64 ? -5.27 41.344 20.531 1 94.94 64 GLY B N 1
ATOM 3614 C CA . GLY B 1 64 ? -5.336 42.812 20.375 1 94.94 64 GLY B CA 1
ATOM 3615 C C . GLY B 1 64 ? -3.971 43.469 20.375 1 94.94 64 GLY B C 1
ATOM 3616 O O . GLY B 1 64 ? -3.115 43.125 19.547 1 94.94 64 GLY B O 1
ATOM 3617 N N . GLU B 1 65 ? -3.809 44.344 21.406 1 96.31 65 GLU B N 1
ATOM 3618 C CA . GLU B 1 65 ? -2.549 45.062 21.516 1 96.31 65 GLU B CA 1
ATOM 3619 C C . GLU B 1 65 ? -1.664 44.5 22.609 1 96.31 65 GLU B C 1
ATOM 3621 O O . GLU B 1 65 ? -0.783 45.188 23.125 1 96.31 65 GLU B O 1
ATOM 3626 N N . SER B 1 66 ? -1.956 43.281 22.922 1 98.31 66 SER B N 1
ATOM 3627 C CA . SER B 1 66 ? -1.205 42.656 24 1 98.31 66 SER B CA 1
ATOM 3628 C C . SER B 1 66 ? -0.532 41.375 23.531 1 98.31 66 SER B C 1
ATOM 3630 O O . SER B 1 66 ? -1.059 40.688 22.672 1 98.31 66 SER B O 1
ATOM 3632 N N . VAL B 1 67 ? 0.602 41.094 24.078 1 98.62 67 VAL B N 1
ATOM 3633 C CA . VAL B 1 67 ? 1.286 39.812 23.938 1 98.62 67 VAL B CA 1
ATOM 3634 C C . VAL B 1 67 ? 1.051 38.969 25.188 1 98.62 67 VAL B C 1
ATOM 3636 O O . VAL B 1 67 ? 1.368 39.406 26.297 1 98.62 67 VAL B O 1
ATOM 3639 N N . ILE B 1 68 ? 0.46 37.812 25 1 98.75 68 ILE B N 1
ATOM 3640 C CA . ILE B 1 68 ? 0.148 36.906 26.109 1 98.75 68 ILE B CA 1
ATOM 3641 C C . ILE B 1 68 ? 1.209 35.812 26.203 1 98.75 68 ILE B C 1
ATOM 3643 O O . ILE B 1 68 ? 1.407 35.062 25.25 1 98.75 68 ILE B O 1
ATOM 3647 N N . VAL B 1 69 ? 1.879 35.719 27.297 1 98.69 69 VAL B N 1
ATOM 3648 C CA . VAL B 1 69 ? 2.941 34.75 27.531 1 98.69 69 VAL B CA 1
ATOM 3649 C C . VAL B 1 69 ? 2.502 33.75 28.578 1 98.69 69 VAL B C 1
ATOM 3651 O O . VAL B 1 69 ? 2.201 34.094 29.719 1 98.69 69 VAL B O 1
ATOM 3654 N N . GLU B 1 70 ? 2.471 32.5 28.172 1 97.5 70 GLU B N 1
ATOM 3655 C CA . GLU B 1 70 ? 2.115 31.406 29.062 1 97.5 70 GLU B CA 1
ATOM 3656 C C . GLU B 1 70 ? 3.359 30.703 29.609 1 97.5 70 GLU B C 1
ATOM 3658 O O . GLU B 1 70 ? 4.207 30.25 28.828 1 97.5 70 GLU B O 1
ATOM 3663 N N . TYR B 1 71 ? 3.424 30.672 30.906 1 96.5 71 TYR B N 1
ATOM 3664 C CA . TYR B 1 71 ? 4.438 29.859 31.578 1 96.5 71 TYR B CA 1
ATOM 3665 C C . TYR B 1 71 ? 3.824 28.594 32.188 1 96.5 71 TYR B C 1
ATOM 3667 O O . TYR B 1 71 ? 2.676 28.266 31.875 1 96.5 71 TYR B O 1
ATOM 3675 N N . ARG B 1 72 ? 4.586 27.859 33 1 93.06 72 ARG B N 1
ATOM 3676 C CA . ARG B 1 72 ? 4.117 26.625 33.594 1 93.06 72 ARG B CA 1
ATOM 3677 C C . ARG B 1 72 ? 3.051 26.891 34.656 1 93.06 72 ARG B C 1
ATOM 3679 O O . ARG B 1 72 ? 2.096 26.125 34.812 1 93.06 72 ARG B O 1
ATOM 3686 N N . THR B 1 73 ? 3.211 28.234 35.344 1 94.88 73 THR B N 1
ATOM 3687 C CA . THR B 1 73 ? 2.316 28.453 36.469 1 94.88 73 THR B CA 1
ATOM 3688 C C . THR B 1 73 ? 1.769 29.875 36.469 1 94.88 73 THR B C 1
ATOM 3690 O O . THR B 1 73 ? 1.205 30.328 37.438 1 94.88 73 THR B O 1
ATOM 3693 N N . SER B 1 74 ? 2.021 30.562 35.469 1 97.25 74 SER B N 1
ATOM 3694 C CA . SER B 1 74 ? 1.514 31.938 35.406 1 97.25 74 SER B CA 1
ATOM 3695 C C . SER B 1 74 ? 1.342 32.375 33.969 1 97.25 74 SER B C 1
ATOM 3697 O O . SER B 1 74 ? 1.872 31.734 33.031 1 97.25 74 SER B O 1
ATOM 3699 N N . VAL B 1 75 ? 0.602 33.406 33.781 1 98.25 75 VAL B N 1
ATOM 3700 C CA . VAL B 1 75 ? 0.384 34.062 32.5 1 98.25 75 VAL B CA 1
ATOM 3701 C C . VAL B 1 75 ? 0.665 35.562 32.625 1 98.25 75 VAL B C 1
ATOM 3703 O O . VAL B 1 75 ? 0.245 36.188 33.625 1 98.25 75 VAL B O 1
ATOM 3706 N N . GLU B 1 76 ? 1.421 36.031 31.734 1 98.69 76 GLU B N 1
ATOM 3707 C CA . GLU B 1 76 ? 1.713 37.469 31.703 1 98.69 76 GLU B CA 1
ATOM 3708 C C . GLU B 1 76 ? 1.284 38.094 30.391 1 98.69 76 GLU B C 1
ATOM 3710 O O . GLU B 1 76 ? 1.283 37.438 29.344 1 98.69 76 GLU B O 1
ATOM 3715 N N . ALA B 1 77 ? 0.945 39.375 30.531 1 98.75 77 ALA B N 1
ATOM 3716 C CA . ALA B 1 77 ? 0.66 40.125 29.328 1 98.75 77 ALA B CA 1
ATOM 3717 C C . ALA B 1 77 ? 1.615 41.312 29.188 1 98.75 77 ALA B C 1
ATOM 3719 O O . ALA B 1 77 ? 1.947 41.969 30.172 1 98.75 77 ALA B O 1
ATOM 3720 N N . TYR B 1 78 ? 2.051 41.531 28 1 98.62 78 TYR B N 1
ATOM 3721 C CA . TYR B 1 78 ? 2.904 42.656 27.656 1 98.62 78 TYR B CA 1
ATOM 3722 C C . TYR B 1 78 ? 2.258 43.531 26.578 1 98.62 78 TYR B C 1
ATOM 3724 O O . TYR B 1 78 ? 1.508 43.031 25.734 1 98.62 78 TYR B O 1
ATOM 3732 N N . ASN B 1 79 ? 2.535 44.781 26.688 1 98.12 79 ASN B N 1
ATOM 3733 C CA . ASN B 1 79 ? 2.092 45.656 25.609 1 98.12 79 ASN B CA 1
ATOM 3734 C C . ASN B 1 79 ? 2.838 45.375 24.312 1 98.12 79 ASN B C 1
ATOM 3736 O O . ASN B 1 79 ? 4.066 45.281 24.297 1 98.12 79 ASN B O 1
ATOM 3740 N N . LEU B 1 80 ? 2.121 45.188 23.25 1 97.62 80 LEU B N 1
ATOM 3741 C CA . LEU B 1 80 ? 2.711 44.781 21.969 1 97.62 80 LEU B CA 1
ATOM 3742 C C . LEU B 1 80 ? 3.666 45.844 21.453 1 97.62 80 LEU B C 1
ATOM 3744 O O . LEU B 1 80 ? 4.672 45.531 20.812 1 97.62 80 LEU B O 1
ATOM 3748 N N . THR B 1 81 ? 3.406 47.125 21.688 1 96.12 81 THR B N 1
ATOM 3749 C CA . THR B 1 81 ? 4.188 48.219 21.156 1 96.12 81 THR B CA 1
ATOM 3750 C C . THR B 1 81 ? 5.402 48.531 22.031 1 96.12 81 THR B C 1
ATOM 3752 O O . THR B 1 81 ? 6.496 48.75 21.516 1 96.12 81 THR B O 1
ATOM 3755 N N . THR B 1 82 ? 5.211 48.344 23.406 1 95.38 82 THR B N 1
ATOM 3756 C CA . THR B 1 82 ? 6.25 48.875 24.297 1 95.38 82 THR B CA 1
ATOM 3757 C C . THR B 1 82 ? 6.938 47.719 25.031 1 95.38 82 THR B C 1
ATOM 3759 O O . THR B 1 82 ? 7.996 47.906 25.641 1 95.38 82 THR B O 1
ATOM 3762 N N . ALA B 1 83 ? 6.305 46.562 25.062 1 95.69 83 ALA B N 1
ATOM 3763 C CA . ALA B 1 83 ? 6.805 45.344 25.734 1 95.69 83 ALA B CA 1
ATOM 3764 C C . ALA B 1 83 ? 6.75 45.5 27.25 1 95.69 83 ALA B C 1
ATOM 3766 O O . ALA B 1 83 ? 7.371 44.719 27.969 1 95.69 83 ALA B O 1
ATOM 3767 N N . VAL B 1 84 ? 6.074 46.562 27.672 1 96.94 84 VAL B N 1
ATOM 3768 C CA . VAL B 1 84 ? 5.91 46.719 29.109 1 96.94 84 VAL B CA 1
ATOM 3769 C C . VAL B 1 84 ? 4.906 45.688 29.625 1 96.94 84 VAL B C 1
ATOM 3771 O O . VAL B 1 84 ? 3.867 45.469 29 1 96.94 84 VAL B O 1
ATOM 3774 N N . ARG B 1 85 ? 5.246 45.094 30.719 1 98 85 ARG B N 1
ATOM 3775 C CA . ARG B 1 85 ? 4.312 44.156 31.312 1 98 85 ARG B CA 1
ATOM 3776 C C . ARG B 1 85 ? 3.033 44.844 31.766 1 98 85 ARG B C 1
ATOM 3778 O O . ARG B 1 85 ? 3.082 45.875 32.406 1 98 85 ARG B O 1
ATOM 3785 N N . LEU B 1 86 ? 1.999 44.312 31.469 1 98.5 86 LEU B N 1
ATOM 3786 C CA . LEU B 1 86 ? 0.7 44.906 31.781 1 98.5 86 LEU B CA 1
ATOM 3787 C C . LEU B 1 86 ? 0.091 44.25 33.031 1 98.5 86 LEU B C 1
ATOM 3789 O O . LEU B 1 86 ? -0.421 44.938 33.906 1 98.5 86 LEU B O 1
ATOM 3793 N N . TRP B 1 87 ? 0.054 43.031 33.094 1 98.5 87 TRP B N 1
ATOM 3794 C CA . TRP B 1 87 ? -0.521 42.281 34.219 1 98.5 87 TRP B CA 1
ATOM 3795 C C . TRP B 1 87 ? 0.049 40.875 34.281 1 98.5 87 TRP B C 1
ATOM 3797 O O . TRP B 1 87 ? 0.727 40.406 33.344 1 98.5 87 TRP B O 1
ATOM 3807 N N . GLU B 1 88 ? -0.098 40.219 35.344 1 98.12 88 GLU B N 1
ATOM 3808 C CA . GLU B 1 88 ? 0.223 38.844 35.594 1 98.12 88 GLU B CA 1
ATOM 3809 C C . GLU B 1 88 ? -0.944 38.125 36.281 1 98.12 88 GLU B C 1
ATOM 3811 O O . GLU B 1 88 ? -1.65 38.719 37.094 1 98.12 88 GLU B O 1
ATOM 3816 N N . ALA B 1 89 ? -1.143 36.969 35.906 1 98 89 ALA B N 1
ATOM 3817 C CA . ALA B 1 89 ? -2.189 36.125 36.5 1 98 89 ALA B CA 1
ATOM 3818 C C . ALA B 1 89 ? -1.659 34.75 36.875 1 98 89 ALA B C 1
ATOM 3820 O O . ALA B 1 89 ? -0.812 34.188 36.156 1 98 89 ALA B O 1
ATOM 3821 N N . ASP B 1 90 ? -2.17 34.281 38 1 97 90 ASP B N 1
ATOM 3822 C CA . ASP B 1 90 ? -1.871 32.906 38.406 1 97 90 ASP B CA 1
ATOM 3823 C C . ASP B 1 90 ? -2.723 31.906 37.625 1 97 90 ASP B C 1
ATOM 3825 O O . ASP B 1 90 ? -3.918 31.766 37.875 1 97 90 ASP B O 1
ATOM 3829 N N . ALA B 1 91 ? -2.164 31.266 36.656 1 96.62 91 ALA B N 1
ATOM 3830 C CA . ALA B 1 91 ? -2.828 30.312 35.781 1 96.62 91 ALA B CA 1
ATOM 3831 C C . ALA B 1 91 ? -1.822 29.328 35.156 1 96.62 91 ALA B C 1
ATOM 3833 O O . ALA B 1 91 ? -0.645 29.656 35 1 96.62 91 ALA B O 1
ATOM 3834 N N . ASP B 1 92 ? -2.285 28.078 34.812 1 95 92 ASP B N 1
ATOM 3835 C CA . ASP B 1 92 ? -1.411 27.031 34.281 1 95 92 ASP B CA 1
ATOM 3836 C C . ASP B 1 92 ? -1.482 26.969 32.781 1 95 92 ASP B C 1
ATOM 3838 O O . ASP B 1 92 ? -0.628 26.359 32.125 1 95 92 ASP B O 1
ATOM 3842 N N . TRP B 1 93 ? -2.486 27.531 32.156 1 95.38 93 TRP B N 1
ATOM 3843 C CA . TRP B 1 93 ? -2.596 27.562 30.703 1 95.38 93 TRP B CA 1
ATOM 3844 C C . TRP B 1 93 ? -3.297 28.844 30.234 1 95.38 93 TRP B C 1
ATOM 3846 O O . TRP B 1 93 ? -3.982 29.5 31.016 1 95.38 93 TRP B O 1
ATOM 3856 N N . ALA B 1 94 ? -3.07 29.219 28.969 1 96.75 94 ALA B N 1
ATOM 3857 C CA . ALA B 1 94 ? -3.703 30.375 28.344 1 96.75 94 ALA B CA 1
ATOM 3858 C C . ALA B 1 94 ? -3.922 30.141 26.859 1 96.75 94 ALA B C 1
ATOM 3860 O O . ALA B 1 94 ? -3.131 29.453 26.203 1 96.75 94 ALA B O 1
ATOM 3861 N N . THR B 1 95 ? -4.953 30.641 26.375 1 96.75 95 THR B N 1
ATOM 3862 C CA . THR B 1 95 ? -5.254 30.703 24.953 1 96.75 95 THR B CA 1
ATOM 3863 C C . THR B 1 95 ? -6.031 31.969 24.625 1 96.75 95 THR B C 1
ATOM 3865 O O . THR B 1 95 ? -6.352 32.75 25.516 1 96.75 95 THR B O 1
ATOM 3868 N N . VAL B 1 96 ? -6.152 32.188 23.359 1 98.06 96 VAL B N 1
ATOM 3869 C CA . VAL B 1 96 ? -6.793 33.438 22.938 1 98.06 96 VAL B CA 1
ATOM 3870 C C . VAL B 1 96 ? -8.039 33.125 22.125 1 98.06 96 VAL B C 1
ATOM 3872 O O . VAL B 1 96 ? -8.055 32.156 21.328 1 98.06 96 VAL B O 1
ATOM 3875 N N . ALA B 1 97 ? -9.109 33.875 22.328 1 98.56 97 ALA B N 1
ATOM 3876 C CA . ALA B 1 97 ? -10.336 33.844 21.547 1 98.56 97 ALA B CA 1
ATOM 3877 C C . ALA B 1 97 ? -10.688 35.219 21.031 1 98.56 97 ALA B C 1
ATOM 3879 O O . ALA B 1 97 ? -10.18 36.25 21.531 1 98.56 97 ALA B O 1
ATOM 3880 N N . GLY B 1 98 ? -11.508 35.219 20 1 97.75 98 GLY B N 1
ATOM 3881 C CA . GLY B 1 98 ? -11.875 36.5 19.422 1 97.75 98 GLY B CA 1
ATOM 3882 C C . GLY B 1 98 ? -10.859 37.031 18.422 1 97.75 98 GLY B C 1
ATOM 3883 O O . GLY B 1 98 ? -9.898 36.344 18.094 1 97.75 98 GLY B O 1
ATOM 3884 N N . ARG B 1 99 ? -11.18 38.25 17.922 1 93.94 99 ARG B N 1
ATOM 3885 C CA . ARG B 1 99 ? -10.297 38.906 16.953 1 93.94 99 ARG B CA 1
ATOM 3886 C C . ARG B 1 99 ? -10.172 40.375 17.203 1 93.94 99 ARG B C 1
ATOM 3888 O O . ARG B 1 99 ? -11.109 41.031 17.703 1 93.94 99 ARG B O 1
ATOM 3895 N N . GLY B 1 100 ? -9 40.844 16.875 1 91.62 100 GLY B N 1
ATOM 3896 C CA . GLY B 1 100 ? -8.781 42.281 16.984 1 91.62 100 GLY B CA 1
ATOM 3897 C C . GLY B 1 100 ? -9.078 42.844 18.375 1 91.62 100 GLY B C 1
ATOM 3898 O O . GLY B 1 100 ? -8.594 42.312 19.375 1 91.62 100 GLY B O 1
ATOM 3899 N N . ALA B 1 101 ? -9.906 43.812 18.375 1 90.06 101 ALA B N 1
ATOM 3900 C CA . ALA B 1 101 ? -10.234 44.5 19.625 1 90.06 101 ALA B CA 1
ATOM 3901 C C . ALA B 1 101 ? -11.141 43.625 20.484 1 90.06 101 ALA B C 1
ATOM 3903 O O . ALA B 1 101 ? -11.281 43.875 21.688 1 90.06 101 ALA B O 1
ATOM 3904 N N . ASP B 1 102 ? -11.742 42.656 19.906 1 93.81 102 ASP B N 1
ATOM 3905 C CA . ASP B 1 102 ? -12.664 41.781 20.641 1 93.81 102 ASP B CA 1
ATOM 3906 C C . ASP B 1 102 ? -11.945 40.562 21.188 1 93.81 102 ASP B C 1
ATOM 3908 O O . ASP B 1 102 ? -12.578 39.688 21.781 1 93.81 102 ASP B O 1
ATOM 3912 N N . ALA B 1 103 ? -10.641 40.531 21.047 1 98 103 ALA B N 1
ATOM 3913 C CA . ALA B 1 103 ? -9.875 39.406 21.547 1 98 103 ALA B CA 1
ATOM 3914 C C . ALA B 1 103 ? -9.883 39.375 23.062 1 98 103 ALA B C 1
ATOM 3916 O O . ALA B 1 103 ? -9.891 40.406 23.719 1 98 103 ALA B O 1
ATOM 3917 N N . VAL B 1 104 ? -9.914 38.188 23.609 1 98.69 104 VAL B N 1
ATOM 3918 C CA . VAL B 1 104 ? -9.84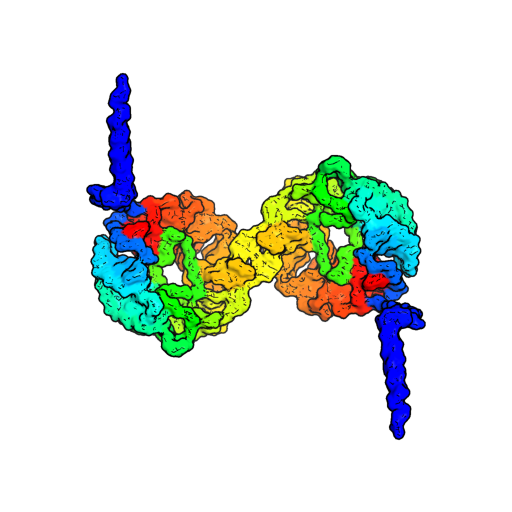4 37.938 25.047 1 98.69 104 VAL B CA 1
ATOM 3919 C C . VAL B 1 104 ? -8.828 36.844 25.344 1 98.69 104 VAL B C 1
ATOM 3921 O O . VAL B 1 104 ? -8.391 36.125 24.422 1 98.69 104 VAL B O 1
ATOM 3924 N N . VAL B 1 105 ? -8.398 36.781 26.562 1 98.62 105 VAL B N 1
ATOM 3925 C CA . VAL B 1 105 ? -7.504 35.719 27.031 1 98.62 105 VAL B CA 1
ATOM 3926 C C . VAL B 1 105 ? -8.281 34.719 27.875 1 98.62 105 VAL B C 1
ATOM 3928 O O . VAL B 1 105 ? -9.008 35.125 28.797 1 98.62 105 VAL B O 1
ATOM 3931 N N . VAL B 1 106 ? -8.211 33.5 27.531 1 98.19 106 VAL B N 1
ATOM 3932 C CA . VAL B 1 106 ? -8.836 32.438 28.312 1 98.19 106 VAL B CA 1
ATOM 3933 C C . VAL B 1 106 ? -7.77 31.672 29.094 1 98.19 106 VAL B C 1
ATOM 3935 O O . VAL B 1 106 ? -6.797 31.188 28.516 1 98.19 106 VAL B O 1
ATOM 3938 N N . THR B 1 107 ? -7.914 31.594 30.438 1 97.56 107 THR B N 1
ATOM 3939 C CA . THR B 1 107 ? -6.906 30.969 31.281 1 97.56 107 THR B CA 1
ATOM 3940 C C . THR B 1 107 ? -7.559 29.984 32.25 1 97.56 107 THR B C 1
ATOM 3942 O O . THR B 1 107 ? -8.766 30.047 32.469 1 97.56 107 THR B O 1
ATOM 3945 N N . GLY B 1 108 ? -6.707 29.078 32.75 1 95.31 108 GLY B N 1
ATOM 3946 C CA . GLY B 1 108 ? -7.156 28.125 33.75 1 95.31 108 GLY B CA 1
ATOM 3947 C C . GLY B 1 108 ? -6.02 27.375 34.406 1 95.31 108 GLY B C 1
ATOM 3948 O O . GLY B 1 108 ? -4.852 27.719 34.25 1 95.31 108 GLY B O 1
ATOM 3949 N N . ARG B 1 109 ? -6.445 26.469 35.25 1 92.5 109 ARG B N 1
ATOM 3950 C CA . ARG B 1 109 ? -5.508 25.609 35.969 1 92.5 109 ARG B CA 1
ATOM 3951 C C . ARG B 1 109 ? -5.594 24.172 35.5 1 92.5 109 ARG B C 1
ATOM 3953 O O . ARG B 1 109 ? -6.672 23.688 35.125 1 92.5 109 ARG B O 1
ATOM 3960 N N . LEU B 1 110 ? -4.426 23.5 35.469 1 89.5 110 LEU B N 1
ATOM 3961 C CA . LEU B 1 110 ? -4.414 22.094 35.125 1 89.5 110 LEU B CA 1
ATOM 3962 C C . LEU B 1 110 ? -5.102 21.266 36.188 1 89.5 110 LEU B C 1
ATOM 3964 O O . LEU B 1 110 ? -4.941 21.531 37.375 1 89.5 110 LEU B O 1
ATOM 3968 N N . LEU B 1 111 ? -5.848 20.266 35.812 1 86 111 LEU B N 1
ATOM 3969 C CA . LEU B 1 111 ? -6.516 19.297 36.688 1 86 111 LEU B CA 1
ATOM 3970 C C . LEU B 1 111 ? -7.555 19.984 37.562 1 86 111 LEU B C 1
ATOM 3972 O O . LEU B 1 111 ? -7.875 19.5 38.656 1 86 111 LEU B O 1
ATOM 3976 N N . THR B 1 112 ? -7.898 21.141 37.25 1 87.62 112 THR B N 1
ATOM 3977 C CA . THR B 1 112 ? -8.945 21.891 37.906 1 87.62 112 THR B CA 1
ATOM 3978 C C . THR B 1 112 ? -10.023 22.344 36.938 1 87.62 112 THR B C 1
ATOM 3980 O O . THR B 1 112 ? -9.703 22.875 35.844 1 87.62 112 THR B O 1
ATOM 3983 N N . LYS B 1 113 ? -11.227 22.188 37.312 1 89.19 113 LYS B N 1
ATOM 3984 C CA . LYS B 1 113 ? -12.328 22.625 36.469 1 89.19 113 LYS B CA 1
ATOM 3985 C C . LYS B 1 113 ? -12.391 24.156 36.406 1 89.19 113 LYS B C 1
ATOM 3987 O O . LYS B 1 113 ? -12 24.844 37.344 1 89.19 113 LYS B O 1
ATOM 3992 N N . GLY B 1 114 ? -12.953 24.594 35.219 1 92.12 114 GLY B N 1
ATOM 3993 C CA . GLY B 1 114 ? -13.242 26 35.094 1 92.12 114 GLY B CA 1
ATOM 3994 C C . GLY B 1 114 ? -12.18 26.766 34.312 1 92.12 114 GLY B C 1
ATOM 3995 O O . GLY B 1 114 ? -11.141 26.188 33.969 1 92.12 114 GLY B O 1
ATOM 3996 N N . TYR B 1 115 ? -12.477 28 34.031 1 95.69 115 TYR B N 1
ATOM 3997 C CA . TYR B 1 115 ? -11.586 28.922 33.344 1 95.69 115 TYR B CA 1
ATOM 3998 C C . TYR B 1 115 ? -12.008 30.359 33.562 1 95.69 115 TYR B C 1
ATOM 4000 O O . TYR B 1 115 ? -13.086 30.625 34.094 1 95.69 115 TYR B O 1
ATOM 4008 N N . GLN B 1 116 ? -11.156 31.234 33.25 1 97.62 116 GLN B N 1
ATOM 4009 C CA . GLN B 1 116 ? -11.453 32.656 33.312 1 97.62 116 GLN B CA 1
ATOM 4010 C C . GLN B 1 116 ? -11.211 33.344 31.953 1 97.62 116 GLN B C 1
ATOM 4012 O O . GLN B 1 116 ? -10.344 32.906 31.188 1 97.62 116 GLN B O 1
ATOM 4017 N N . VAL B 1 117 ? -12.039 34.281 31.672 1 98.56 117 VAL B N 1
ATOM 4018 C CA . VAL B 1 117 ? -11.852 35.125 30.5 1 98.56 117 VAL B CA 1
ATOM 4019 C C . VAL B 1 117 ? -11.352 36.5 30.938 1 98.56 117 VAL B C 1
ATOM 4021 O O . VAL B 1 117 ? -12.016 37.219 31.703 1 98.56 117 VAL B O 1
ATOM 4024 N N . LEU B 1 118 ? -10.18 36.844 30.438 1 98.69 118 LEU B N 1
ATOM 4025 C CA . LEU B 1 118 ? -9.547 38.094 30.875 1 98.69 118 LEU B CA 1
ATOM 4026 C C . LEU B 1 118 ? -9.484 39.094 29.75 1 98.69 118 LEU B C 1
ATOM 4028 O O . LEU B 1 118 ? -9.367 38.719 28.578 1 98.69 118 LEU B O 1
ATOM 4032 N N . ASP B 1 119 ? -9.602 40.344 30.141 1 98.38 119 ASP B N 1
ATOM 4033 C CA . ASP B 1 119 ? -9.258 41.406 29.219 1 98.38 119 ASP B CA 1
ATOM 4034 C C . ASP B 1 119 ? -7.762 41.438 28.938 1 98.38 119 ASP B C 1
ATOM 4036 O O . ASP B 1 119 ? -6.949 41.469 29.859 1 98.38 119 ASP B O 1
ATOM 4040 N N . PRO B 1 120 ? -7.352 41.438 27.734 1 98.38 120 PRO B N 1
ATOM 4041 C CA . PRO B 1 120 ? -5.926 41.312 27.422 1 98.38 120 PRO B CA 1
ATOM 4042 C C . PRO B 1 120 ? -5.113 42.531 27.906 1 98.38 120 PRO B C 1
ATOM 4044 O O . PRO B 1 120 ? -3.922 42.406 28.188 1 98.38 120 PRO B O 1
ATOM 4047 N N . ARG B 1 121 ? -5.672 43.719 27.938 1 97.31 121 ARG B N 1
ATOM 4048 C CA . ARG B 1 121 ? -4.934 44.906 28.266 1 97.31 121 ARG B CA 1
ATOM 4049 C C . ARG B 1 121 ? -4.824 45.094 29.781 1 97.31 121 ARG B C 1
ATOM 4051 O O . ARG B 1 121 ? -3.791 45.531 30.297 1 97.31 121 ARG B O 1
ATOM 4058 N N . THR B 1 122 ? -5.906 44.688 30.484 1 97.88 122 THR B N 1
ATOM 4059 C CA . THR B 1 122 ? -5.953 45.031 31.906 1 97.88 122 THR B CA 1
ATOM 4060 C C . THR B 1 122 ? -5.762 43.781 32.781 1 97.88 122 THR B C 1
ATOM 4062 O O . THR B 1 122 ? -5.43 43.906 33.969 1 97.88 122 THR B O 1
ATOM 4065 N N . GLY B 1 123 ? -6.098 42.656 32.219 1 98.25 123 GLY B N 1
ATOM 4066 C CA . GLY B 1 123 ? -6.047 41.438 33.031 1 98.25 123 GLY B CA 1
ATOM 4067 C C . GLY B 1 123 ? -7.277 41.25 33.875 1 98.25 123 GLY B C 1
ATOM 4068 O O . GLY B 1 123 ? -7.363 40.281 34.625 1 98.25 123 GLY B O 1
ATOM 4069 N N . THR B 1 124 ? -8.211 42.156 33.75 1 97.94 124 THR B N 1
ATOM 4070 C CA . THR B 1 124 ? -9.438 42.031 34.531 1 97.94 124 THR B CA 1
ATOM 4071 C C . THR B 1 124 ? -10.258 40.844 34.094 1 97.94 124 THR B C 1
ATOM 4073 O O . THR B 1 124 ? -10.375 40.562 32.906 1 97.94 124 THR B O 1
ATOM 4076 N N . VAL B 1 125 ? -10.805 40.156 35.062 1 98 125 VAL B N 1
ATOM 4077 C CA . VAL B 1 125 ? -11.656 39 34.781 1 98 125 VAL B CA 1
ATOM 4078 C C . VAL B 1 125 ? -13.008 39.469 34.281 1 98 125 VAL B C 1
ATOM 4080 O O . VAL B 1 125 ? -13.742 40.188 34.969 1 98 125 VAL B O 1
ATOM 4083 N N . ARG B 1 126 ? -13.367 39.094 33.094 1 97.31 126 ARG B N 1
ATOM 4084 C CA . ARG B 1 126 ? -14.648 39.438 32.5 1 97.31 126 ARG B CA 1
ATOM 4085 C C . ARG B 1 126 ? -15.695 38.375 32.781 1 97.31 126 ARG B C 1
ATOM 4087 O O . ARG B 1 126 ? -16.891 38.656 32.875 1 97.31 126 ARG B O 1
ATOM 4094 N N . ARG B 1 127 ? -15.227 37.188 32.844 1 96.94 127 ARG B N 1
ATOM 4095 C CA . ARG B 1 127 ? -16.078 36.031 33.094 1 96.94 127 ARG B CA 1
ATOM 4096 C C . ARG B 1 127 ? -15.305 34.938 33.812 1 96.94 127 ARG B C 1
ATOM 4098 O O . ARG B 1 127 ? -14.109 34.75 33.562 1 96.94 127 ARG B O 1
ATOM 4105 N N . SER B 1 128 ? -16.031 34.281 34.625 1 96.56 128 SER B N 1
ATOM 4106 C CA . SER B 1 128 ? -15.445 33.125 35.344 1 96.56 128 SER B CA 1
ATOM 4107 C C . SER B 1 128 ? -16.375 31.922 35.281 1 96.56 128 SER B C 1
ATOM 4109 O O . SER B 1 128 ? -17.594 32.062 35.438 1 96.56 128 SER B O 1
ATOM 4111 N N . ASP B 1 129 ? -15.758 30.844 34.969 1 94.06 129 ASP B N 1
ATOM 4112 C CA . ASP B 1 129 ? -16.422 29.547 35.031 1 94.06 129 ASP B CA 1
ATOM 4113 C C . ASP B 1 129 ? -15.711 28.594 36 1 94.06 129 ASP B C 1
ATOM 4115 O O . ASP B 1 129 ? -14.477 28.562 36.031 1 94.06 129 ASP B O 1
ATOM 4119 N N . THR B 1 130 ? -16.562 27.812 36.75 1 92.56 130 THR B N 1
ATOM 4120 C CA . THR B 1 130 ? -15.945 26.922 37.75 1 92.56 130 THR B CA 1
ATOM 4121 C C . THR B 1 130 ? -16.266 25.469 37.406 1 92.56 130 THR B C 1
ATOM 4123 O O . THR B 1 130 ? -15.883 24.547 38.156 1 92.56 130 THR B O 1
ATOM 4126 N N . GLU B 1 131 ? -16.859 25.234 36.281 1 88.94 131 GLU B N 1
ATOM 4127 C CA . GLU B 1 131 ? -17.406 23.891 36.094 1 88.94 131 GLU B CA 1
ATOM 4128 C C . GLU B 1 131 ? -16.859 23.25 34.812 1 88.94 131 GLU B C 1
ATOM 4130 O O . GLU B 1 131 ? -16.906 22.031 34.656 1 88.94 131 GLU B O 1
ATOM 4135 N N . ALA B 1 132 ? -16.422 24 33.906 1 90.81 132 ALA B N 1
ATOM 4136 C CA . ALA B 1 132 ? -16.016 23.484 32.594 1 90.81 132 ALA B CA 1
ATOM 4137 C C . ALA B 1 132 ? -14.852 22.516 32.719 1 90.81 132 ALA B C 1
ATOM 4139 O O . ALA B 1 132 ? -13.93 22.75 33.5 1 90.81 132 ALA B O 1
ATOM 4140 N N . THR B 1 133 ? -14.914 21.391 32 1 87.75 133 THR B N 1
ATOM 4141 C CA . THR B 1 133 ? -13.852 20.391 32.031 1 87.75 133 THR B CA 1
ATOM 4142 C C . THR B 1 133 ? -12.938 20.562 30.812 1 87.75 133 THR B C 1
ATOM 4144 O O . THR B 1 133 ? -11.828 20.031 30.797 1 87.75 133 THR B O 1
ATOM 4147 N N . ALA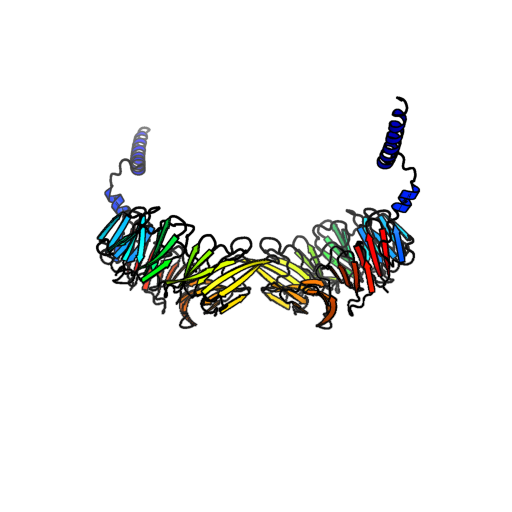 B 1 134 ? -13.359 21.266 29.812 1 90.62 134 ALA B N 1
ATOM 4148 C CA . ALA B 1 134 ? -12.578 21.562 28.609 1 90.62 134 ALA B CA 1
ATOM 4149 C C . ALA B 1 134 ? -13.039 22.859 27.969 1 90.62 134 ALA B C 1
ATOM 4151 O O . ALA B 1 134 ? -14.203 23.234 28.078 1 90.62 134 ALA B O 1
ATOM 4152 N N . VAL B 1 135 ? -12.133 23.484 27.281 1 93.81 135 VAL B N 1
ATOM 4153 C CA . VAL B 1 135 ? -12.453 24.734 26.609 1 93.81 135 VAL B CA 1
ATOM 4154 C C . VAL B 1 135 ? -11.758 24.781 25.25 1 93.81 135 VAL B C 1
ATOM 4156 O O . VAL B 1 135 ? -10.586 24.406 25.141 1 93.81 135 VAL B O 1
ATOM 4159 N N . TRP B 1 136 ? -12.445 25.125 24.188 1 95.06 136 TRP B N 1
ATOM 4160 C CA . TRP B 1 136 ? -11.898 25.422 22.875 1 95.06 136 TRP B CA 1
ATOM 4161 C C . TRP B 1 136 ? -12.102 26.891 22.516 1 95.06 136 TRP B C 1
ATOM 4163 O O . TRP B 1 136 ? -13.164 27.469 22.781 1 95.06 136 TRP B O 1
ATOM 4173 N N . THR B 1 137 ? -11.125 27.516 21.938 1 97.31 137 THR B N 1
ATOM 4174 C CA . THR B 1 137 ? -11.203 28.938 21.641 1 97.31 137 THR B CA 1
ATOM 4175 C C . THR B 1 137 ? -11.133 29.188 20.125 1 97.31 137 THR B C 1
ATOM 4177 O O . THR B 1 137 ? -10.336 28.547 19.438 1 97.31 137 THR B O 1
ATOM 4180 N N . TYR B 1 138 ? -11.977 29.984 19.609 1 97.94 138 TYR B N 1
ATOM 4181 C CA . TYR B 1 138 ? -12.094 30.391 18.203 1 97.94 138 TYR B CA 1
ATOM 4182 C C . TYR B 1 138 ? -12.203 31.906 18.078 1 97.94 138 TYR B C 1
ATOM 4184 O O . TYR B 1 138 ? -12.367 32.625 19.094 1 97.94 138 TYR B O 1
ATOM 4192 N N . GLN B 1 139 ? -12.094 32.375 16.891 1 97.75 139 GLN B N 1
ATOM 4193 C CA . GLN B 1 139 ? -12.258 33.812 16.641 1 97.75 139 GLN B CA 1
ATOM 4194 C C . GLN B 1 139 ? -13.656 34.281 17.031 1 97.75 139 GLN B C 1
ATOM 4196 O O . GLN B 1 139 ? -13.836 35.406 17.484 1 97.75 139 GLN B O 1
ATOM 4201 N N . ASN B 1 140 ? -14.586 33.375 16.859 1 97.56 140 ASN B N 1
ATOM 4202 C CA . ASN B 1 140 ? -15.977 33.781 17.016 1 97.56 140 ASN B CA 1
ATOM 4203 C C . ASN B 1 140 ? -16.672 33 18.125 1 97.56 140 ASN B C 1
ATOM 4205 O O . ASN B 1 140 ? -17.891 32.875 18.141 1 97.56 140 ASN B O 1
ATOM 4209 N N . GLY B 1 141 ? -15.805 32.438 19.062 1 97.81 141 GLY B N 1
ATOM 4210 C CA . GLY B 1 141 ? -16.484 31.734 20.125 1 97.81 141 GLY B CA 1
ATOM 4211 C C . GLY B 1 141 ? -15.539 31.062 21.109 1 97.81 141 GLY B C 1
ATOM 4212 O O . GLY B 1 141 ? -14.383 30.781 20.766 1 97.81 141 GLY B O 1
ATOM 4213 N N . ILE B 1 142 ? -15.969 30.922 22.266 1 97.88 142 ILE B N 1
ATOM 4214 C CA . ILE B 1 142 ? -15.406 30.031 23.281 1 97.88 142 ILE B CA 1
ATOM 4215 C C . ILE B 1 142 ? -16.359 28.875 23.547 1 97.88 142 ILE B C 1
ATOM 4217 O O . ILE B 1 142 ? -17.5 29.078 23.953 1 97.88 142 ILE B O 1
ATOM 4221 N N . VAL B 1 143 ? -15.875 27.656 23.266 1 95.75 143 VAL B N 1
ATOM 4222 C CA . VAL B 1 143 ? -16.703 26.484 23.469 1 95.75 143 VAL B CA 1
ATOM 4223 C C . VAL B 1 143 ? -16.234 25.719 24.719 1 95.75 143 VAL B C 1
ATOM 4225 O O . VAL B 1 143 ? -15.047 25.406 24.828 1 95.75 143 VAL B O 1
ATOM 4228 N N . ASP B 1 144 ? -17.094 25.484 25.625 1 93.88 144 ASP B N 1
ATOM 4229 C CA . ASP B 1 144 ? -16.688 24.734 26.812 1 93.88 144 ASP B CA 1
ATOM 4230 C C . ASP B 1 144 ? -17.609 23.531 27.031 1 93.88 144 ASP B C 1
ATOM 4232 O O . ASP B 1 144 ? -18.719 23.484 26.5 1 93.88 144 ASP B O 1
ATOM 4236 N N . LEU B 1 145 ? -17.078 22.578 27.641 1 91.31 145 LEU B N 1
ATOM 4237 C CA . LEU B 1 145 ? -17.781 21.359 28.016 1 91.31 145 LEU B CA 1
ATOM 4238 C C . LEU B 1 145 ? -17.938 21.266 29.531 1 91.31 145 LEU B C 1
ATOM 4240 O O . LEU B 1 145 ? -16.953 21.391 30.266 1 91.31 145 LEU B O 1
ATOM 4244 N N . ARG B 1 146 ? -19.141 21.141 29.922 1 89.56 146 ARG B N 1
ATOM 4245 C CA . ARG B 1 146 ? -19.453 20.922 31.328 1 89.56 146 ARG B CA 1
ATOM 4246 C C . ARG B 1 146 ? -20.078 19.547 31.562 1 89.56 146 ARG B C 1
ATOM 4248 O O . ARG B 1 146 ? -21.016 19.172 30.859 1 89.56 146 ARG B O 1
ATOM 4255 N N . CYS B 1 147 ? -19.453 18.844 32.469 1 85 147 CYS B N 1
ATOM 4256 C CA . CYS B 1 147 ? -20.016 17.531 32.812 1 85 147 CYS B CA 1
ATOM 4257 C C . CYS B 1 147 ? -20.406 17.469 34.281 1 85 147 CYS B C 1
ATOM 4259 O O . CYS B 1 147 ? -19.594 17.75 35.156 1 85 147 CYS B O 1
ATOM 4261 N N . ALA B 1 148 ? -21.641 17.453 34.531 1 76.38 148 ALA B N 1
ATOM 4262 C CA . ALA B 1 148 ? -22.094 17.281 35.906 1 76.38 148 ALA B CA 1
ATOM 4263 C C . ALA B 1 148 ? -21.734 15.898 36.438 1 76.38 148 ALA B C 1
ATOM 4265 O O . ALA B 1 148 ? -20.812 15.25 35.938 1 76.38 148 ALA B O 1
ATOM 4266 N N . ASP B 1 149 ? -22.688 15.133 37.094 1 65.56 149 ASP B N 1
ATOM 4267 C CA . ASP B 1 149 ? -22.516 13.773 37.594 1 65.56 149 ASP B CA 1
ATOM 4268 C C . ASP B 1 149 ? -22.641 12.75 36.469 1 65.56 149 ASP B C 1
ATOM 4270 O O . ASP B 1 149 ? -23.609 12.781 35.688 1 65.56 149 ASP B O 1
ATOM 4274 N N . GLY B 1 150 ? -21.625 12.078 36.156 1 63.78 150 GLY B N 1
ATOM 4275 C CA . GLY B 1 150 ? -21.641 10.945 35.25 1 63.78 150 GLY B CA 1
ATOM 4276 C C . GLY B 1 150 ? -21.516 11.359 33.781 1 63.78 150 GLY B C 1
ATOM 4277 O O . GLY B 1 150 ? -20.609 12.117 33.438 1 63.78 150 GLY B O 1
ATOM 4278 N N . ASP B 1 151 ? -22.391 10.906 32.938 1 70.31 151 ASP B N 1
ATOM 4279 C CA . ASP B 1 151 ? -22.375 10.969 31.469 1 70.31 151 ASP B CA 1
ATOM 4280 C C . ASP B 1 151 ? -23.234 12.125 30.953 1 70.31 151 ASP B C 1
ATOM 4282 O O . ASP B 1 151 ? -23.469 12.25 29.75 1 70.31 151 ASP B O 1
ATOM 4286 N N . ASP B 1 152 ? -23.641 13.078 31.891 1 79.81 152 ASP B N 1
ATOM 4287 C CA . ASP B 1 152 ? -24.469 14.195 31.438 1 79.81 152 ASP B CA 1
ATOM 4288 C C . ASP B 1 152 ? -23.625 15.438 31.188 1 79.81 152 ASP B C 1
ATOM 4290 O O . ASP B 1 152 ? -23.375 16.234 32.094 1 79.81 152 ASP B O 1
ATOM 4294 N N . CYS B 1 153 ? -23.125 15.656 29.906 1 87.5 153 CYS B N 1
ATOM 4295 C CA . CYS B 1 153 ? -22.266 16.781 29.547 1 87.5 153 CYS B CA 1
ATOM 4296 C C . CYS B 1 153 ? -23 17.75 28.609 1 87.5 153 CYS B C 1
ATOM 4298 O O . CYS B 1 153 ? -23.953 17.359 27.938 1 87.5 153 CYS B O 1
ATOM 4300 N N . ARG B 1 154 ? -22.656 18.969 28.75 1 91.31 154 ARG B N 1
ATOM 4301 C CA . ARG B 1 154 ? -23.203 20.016 27.906 1 91.31 154 ARG B CA 1
ATOM 4302 C C . ARG B 1 154 ? -22.109 20.844 27.266 1 91.31 154 ARG B C 1
ATOM 4304 O O . ARG B 1 154 ? -21.156 21.266 27.953 1 91.31 154 ARG B O 1
ATOM 4311 N N . LEU B 1 155 ? -22.188 20.969 25.953 1 93.06 155 LEU B N 1
ATOM 4312 C CA . LEU B 1 155 ? -21.297 21.828 25.203 1 93.06 155 LEU B CA 1
ATOM 4313 C C . LEU B 1 155 ? -21.938 23.188 24.969 1 93.06 155 LEU B C 1
ATOM 4315 O O . LEU B 1 155 ? -23.062 23.281 24.469 1 93.06 155 LEU B O 1
ATOM 4319 N N . THR B 1 156 ? -21.281 24.219 25.344 1 95.31 156 THR B N 1
ATOM 4320 C CA . THR B 1 156 ? -21.828 25.562 25.203 1 95.31 156 THR B CA 1
ATOM 4321 C C . THR B 1 156 ? -20.844 26.5 24.516 1 95.31 156 THR B C 1
ATOM 4323 O O . THR B 1 156 ? -19.641 26.469 24.828 1 95.31 156 THR B O 1
ATOM 4326 N N . ALA B 1 157 ? -21.344 27.266 23.594 1 97.5 157 ALA B N 1
ATOM 4327 C CA . ALA B 1 157 ? -20.531 28.297 22.953 1 97.5 157 ALA B CA 1
ATOM 4328 C C . ALA B 1 157 ? -20.906 29.688 23.469 1 97.5 157 ALA B C 1
ATOM 4330 O O . ALA B 1 157 ? -22.078 29.984 23.672 1 97.5 157 ALA B O 1
ATOM 4331 N N . TRP B 1 158 ? -19.875 30.453 23.656 1 97.62 158 TRP B N 1
ATOM 4332 C CA . TRP B 1 158 ? -20.031 31.812 24.188 1 97.62 158 TRP B CA 1
ATOM 4333 C C . TRP B 1 158 ? -19.375 32.844 23.25 1 97.62 158 TRP B C 1
ATOM 4335 O O . TRP B 1 158 ? -18.312 32.562 22.672 1 97.62 158 TRP B O 1
ATOM 4345 N N . ASP B 1 159 ? -20.031 33.938 23.141 1 97.56 159 ASP B N 1
ATOM 4346 C CA . ASP B 1 159 ? -19.328 35.062 22.5 1 97.56 159 ASP B CA 1
ATOM 4347 C C . ASP B 1 159 ? -18.062 35.438 23.266 1 97.56 159 ASP B C 1
ATOM 4349 O O . ASP B 1 159 ? -18.109 35.594 24.484 1 97.56 159 ASP B O 1
ATOM 4353 N N . PRO B 1 160 ? -16.953 35.594 22.625 1 97.12 160 PRO B N 1
ATOM 4354 C CA . PRO B 1 160 ? -15.703 35.781 23.359 1 97.12 160 PRO B CA 1
ATOM 4355 C C . PRO B 1 160 ? -15.727 37.062 24.219 1 97.12 160 PRO B C 1
ATOM 4357 O O . PRO B 1 160 ? -15.383 37 25.406 1 97.12 160 PRO B O 1
ATOM 4360 N N . ARG B 1 161 ? -16.156 38.156 23.641 1 93.44 161 ARG B N 1
ATOM 4361 C CA . ARG B 1 161 ? -16.062 39.406 24.359 1 93.44 161 ARG B CA 1
ATOM 4362 C C . ARG B 1 161 ? -17.328 39.688 25.172 1 93.44 161 ARG B C 1
ATOM 4364 O O . ARG B 1 161 ? -17.25 40 26.359 1 93.44 161 ARG B O 1
ATOM 4371 N N . ALA B 1 162 ? -18.469 39.438 24.594 1 94.31 162 ALA B N 1
ATOM 4372 C CA . ALA B 1 162 ? -19.734 39.781 25.25 1 94.31 162 ALA B CA 1
ATOM 4373 C C . ALA B 1 162 ? -20.062 38.75 26.344 1 94.31 162 ALA B C 1
ATOM 4375 O O . ALA B 1 162 ? -20.766 39.062 27.312 1 94.31 162 ALA B O 1
ATOM 4376 N N . GLY B 1 163 ? -19.625 37.562 26.141 1 95.31 163 GLY B N 1
ATOM 4377 C CA . GLY B 1 163 ? -19.891 36.531 27.109 1 95.31 163 GLY B CA 1
ATOM 4378 C C . GLY B 1 163 ? -21.297 35.969 27.031 1 95.31 163 GLY B C 1
ATOM 4379 O O . GLY B 1 163 ? -21.734 35.25 27.922 1 95.31 163 GLY B O 1
ATOM 4380 N N . THR B 1 164 ? -21.984 36.406 26 1 96.81 164 THR B N 1
ATOM 4381 C CA . THR B 1 164 ? -23.328 35.875 25.828 1 96.81 164 THR B CA 1
ATOM 4382 C C . THR B 1 164 ? -23.297 34.469 25.234 1 96.81 164 THR B C 1
ATOM 4384 O O . THR B 1 164 ? -22.438 34.156 24.406 1 96.81 164 THR B O 1
ATOM 4387 N N . ARG B 1 165 ? -24.203 33.656 25.703 1 96.69 165 ARG B N 1
ATOM 4388 C CA . ARG B 1 165 ? -24.312 32.281 25.188 1 96.69 165 ARG B CA 1
ATOM 4389 C C . ARG B 1 165 ? -24.75 32.312 23.719 1 96.69 165 ARG B C 1
ATOM 4391 O O . ARG B 1 165 ? -25.703 32.969 23.359 1 96.69 165 ARG B O 1
ATOM 4398 N N . LEU B 1 166 ? -24.062 31.594 22.906 1 96.75 166 LEU B N 1
ATOM 4399 C CA . LEU B 1 166 ? -24.422 31.469 21.484 1 96.75 166 LEU B CA 1
ATOM 4400 C C . LEU B 1 166 ? -25.312 30.25 21.266 1 96.75 166 LEU B C 1
ATOM 4402 O O . LEU B 1 166 ? -26.344 30.344 20.594 1 96.75 166 LEU B O 1
ATOM 4406 N N . TRP B 1 167 ? -25.016 29.109 21.766 1 95.94 167 TRP B N 1
ATOM 4407 C CA . TRP B 1 167 ? -25.781 27.875 21.734 1 95.94 167 TRP B CA 1
ATOM 4408 C C . TRP B 1 167 ? -25.328 26.922 22.828 1 95.94 167 TRP B C 1
ATOM 4410 O O . TRP B 1 167 ? -24.281 27.125 23.453 1 95.94 167 TRP B O 1
ATOM 4420 N N . SER B 1 168 ? -26.109 26.016 23.172 1 95 168 SER B N 1
ATOM 4421 C CA . SER B 1 168 ? -25.844 24.984 24.172 1 95 168 SER B CA 1
ATOM 4422 C C . SER B 1 168 ? -26.5 23.656 23.797 1 95 168 SER B C 1
ATOM 4424 O O . SER B 1 168 ? -27.688 23.625 23.438 1 95 168 SER B O 1
ATOM 4426 N N . VAL B 1 169 ? -25.688 22.625 23.844 1 92.81 169 VAL B N 1
ATOM 4427 C CA . VAL B 1 169 ? -26.219 21.328 23.406 1 92.81 169 VAL B CA 1
ATOM 4428 C C . VAL B 1 169 ? -25.797 20.25 24.391 1 92.81 169 VAL B C 1
ATOM 4430 O O . VAL B 1 169 ? -24.641 20.188 24.797 1 92.81 169 VAL B O 1
ATOM 4433 N N . PRO B 1 170 ? -26.781 19.422 24.75 1 88.5 170 PRO B N 1
ATOM 4434 C CA . PRO B 1 170 ? -26.359 18.25 25.516 1 88.5 170 PRO B CA 1
ATOM 4435 C C . PRO B 1 170 ? -25.578 17.234 24.688 1 88.5 170 PRO B C 1
ATOM 4437 O O . PRO B 1 170 ? -25.953 16.938 23.562 1 88.5 170 PRO B O 1
ATOM 4440 N N . THR B 1 171 ? -24.344 16.781 25 1 82.69 171 THR B N 1
ATOM 4441 C CA . THR B 1 171 ? -23.516 15.891 24.188 1 82.69 171 THR B CA 1
ATOM 4442 C C . THR B 1 171 ? -23.344 14.539 24.875 1 82.69 171 THR B C 1
ATOM 4444 O O . THR B 1 171 ? -22.938 13.562 24.234 1 82.69 171 THR B O 1
ATOM 4447 N N . GLY B 1 172 ? -23.734 14.234 25.984 1 73.62 172 GLY B N 1
ATOM 4448 C CA . GLY B 1 172 ? -23.375 13.031 26.719 1 73.62 172 GLY B CA 1
ATOM 4449 C C . GLY B 1 172 ? -21.938 13.031 27.203 1 73.62 172 GLY B C 1
ATOM 4450 O O . GLY B 1 172 ? -21.234 14.039 27.094 1 73.62 172 GLY B O 1
ATOM 4451 N N . GLY B 1 173 ? -21.297 11.883 27.844 1 63.06 173 GLY B N 1
ATOM 4452 C CA . GLY B 1 173 ? -19.984 11.805 28.469 1 63.06 173 GLY B CA 1
ATOM 4453 C C . GLY B 1 173 ? -18.844 11.914 27.469 1 63.06 173 GLY B C 1
ATOM 4454 O O . GLY B 1 173 ? -19.016 11.578 26.281 1 63.06 173 GLY B O 1
ATOM 4455 N N . ILE B 1 174 ? -17.953 12.828 27.719 1 63.25 174 ILE B N 1
ATOM 4456 C CA . ILE B 1 174 ? -16.734 12.797 26.922 1 63.25 174 ILE B CA 1
ATOM 4457 C C . ILE B 1 174 ? -15.648 12.031 27.656 1 63.25 174 ILE B C 1
ATOM 4459 O O . ILE B 1 174 ? -15.594 12.055 28.891 1 63.25 174 ILE B O 1
ATOM 4463 N N . GLY B 1 175 ? -15.242 10.781 27.234 1 55.38 175 GLY B N 1
ATOM 4464 C CA . GLY B 1 175 ? -14.227 10 27.922 1 55.38 175 GLY B CA 1
ATOM 4465 C C . GLY B 1 175 ? -13.18 10.852 28.609 1 55.38 175 GLY B C 1
ATOM 4466 O O . GLY B 1 175 ? -12.586 10.43 29.594 1 55.38 175 GLY B O 1
ATOM 4467 N N . PHE B 1 176 ? -12.391 11.758 28.016 1 53.22 176 PHE B N 1
ATOM 4468 C CA . PHE B 1 176 ? -11.148 12.234 28.609 1 53.22 176 PHE B CA 1
ATOM 4469 C C . PHE B 1 176 ? -11.234 13.719 28.938 1 53.22 176 PHE B C 1
ATOM 4471 O O . PHE B 1 176 ? -11.711 14.516 28.125 1 53.22 176 PHE B O 1
ATOM 4478 N N . VAL B 1 177 ? -11.555 13.992 30.188 1 54.41 177 VAL B N 1
ATOM 4479 C CA . VAL B 1 177 ? -11.617 15.398 30.562 1 54.41 177 VAL B CA 1
ATOM 4480 C C . VAL B 1 177 ? -10.211 15.984 30.609 1 54.41 177 VAL B C 1
ATOM 4482 O O . VAL B 1 177 ? -9.383 15.562 31.422 1 54.41 177 VAL B O 1
ATOM 4485 N N . LEU B 1 178 ? -9.609 16.562 29.547 1 58.59 178 LEU B N 1
ATOM 4486 C CA . LEU B 1 178 ? -8.359 17.25 29.266 1 58.59 178 LEU B CA 1
ATOM 4487 C C . LEU B 1 178 ? -8.242 18.531 30.109 1 58.59 178 LEU B C 1
ATOM 4489 O O . LEU B 1 178 ? -8.977 19.5 29.859 1 58.59 178 LEU B O 1
ATOM 4493 N N . HIS B 1 179 ? -7.918 18.703 31.219 1 62.38 179 HIS B N 1
ATOM 4494 C CA . HIS B 1 179 ? -7.762 19.906 32.031 1 62.38 179 HIS B CA 1
ATOM 4495 C C . HIS B 1 179 ? -6.848 20.922 31.344 1 62.38 179 HIS B C 1
ATOM 4497 O O . HIS B 1 179 ? -6.074 21.609 32 1 62.38 179 HIS B O 1
ATOM 4503 N N . ALA B 1 180 ? -6.84 21.062 29.984 1 74.19 180 ALA B N 1
ATOM 4504 C CA . ALA B 1 180 ? -6.121 22.109 29.25 1 74.19 180 ALA B CA 1
ATOM 4505 C C . ALA B 1 180 ? -6.965 22.656 28.109 1 74.19 180 ALA B C 1
ATOM 4507 O O . ALA B 1 180 ? -8.086 22.203 27.875 1 74.19 180 ALA B O 1
ATOM 4508 N N . ALA B 1 181 ? -6.547 23.781 27.578 1 87.81 181 ALA B N 1
ATOM 4509 C CA . ALA B 1 181 ? -7.27 24.406 26.484 1 87.81 181 ALA B CA 1
ATOM 4510 C C . ALA B 1 181 ? -7.055 23.656 25.172 1 87.81 181 ALA B C 1
ATOM 4512 O O . ALA B 1 181 ? -6.004 23.031 24.969 1 87.81 181 ALA B O 1
ATOM 4513 N N . ASN B 1 182 ? -8.07 23.594 24.391 1 91.06 182 ASN B N 1
ATOM 4514 C CA . ASN B 1 182 ? -8.07 23.156 23 1 91.06 182 ASN B CA 1
ATOM 4515 C C . ASN B 1 182 ? -7.617 21.703 22.875 1 91.06 182 ASN B C 1
ATOM 4517 O O . ASN B 1 182 ? -6.715 21.391 22.094 1 91.06 182 ASN B O 1
ATOM 4521 N N . PRO B 1 183 ? -8.242 20.828 23.672 1 89.38 183 PRO B N 1
ATOM 4522 C CA . PRO B 1 183 ? -7.91 19.422 23.422 1 89.38 183 PRO B CA 1
ATOM 4523 C C . PRO B 1 183 ? -8.156 19 21.969 1 89.38 183 PRO B C 1
ATOM 4525 O O . PRO B 1 183 ? -9.016 19.578 21.297 1 89.38 183 PRO B O 1
ATOM 4528 N N . ASP B 1 184 ? -7.48 17.984 21.547 1 89.44 184 ASP B N 1
ATOM 4529 C CA . ASP B 1 184 ? -7.543 17.547 20.156 1 89.44 184 ASP B CA 1
ATOM 4530 C C . ASP B 1 184 ? -8.945 17.062 19.781 1 89.44 184 ASP B C 1
ATOM 4532 O O . ASP B 1 184 ? -9.602 16.391 20.578 1 89.44 184 ASP B O 1
ATOM 4536 N N . LEU B 1 185 ? -9.359 17.469 18.688 1 92.19 185 LEU B N 1
ATOM 4537 C CA . LEU B 1 185 ? -10.586 17 18.062 1 92.19 185 LEU B CA 1
ATOM 4538 C C . LEU B 1 185 ? -10.289 16.203 16.797 1 92.19 185 LEU B C 1
ATOM 4540 O O . LEU B 1 185 ? -9.195 16.312 16.25 1 92.19 185 LEU B O 1
ATOM 4544 N N . PRO B 1 186 ? -11.273 15.297 16.359 1 94.38 186 PRO B N 1
ATOM 4545 C CA . PRO B 1 186 ? -11.039 14.523 15.148 1 94.38 186 PRO B CA 1
ATOM 4546 C C . PRO B 1 186 ? -11.219 15.352 13.875 1 94.38 186 PRO B C 1
ATOM 4548 O O . PRO B 1 186 ? -12.203 15.18 13.156 1 94.38 186 PRO B O 1
ATOM 4551 N N . ASP B 1 187 ? -10.359 16.219 13.617 1 96.19 187 ASP B N 1
ATOM 4552 C CA . ASP B 1 187 ? -10.273 17.031 12.414 1 96.19 187 ASP B CA 1
ATOM 4553 C C . ASP B 1 187 ? -8.891 16.922 11.766 1 96.19 187 ASP B C 1
ATOM 4555 O O . ASP B 1 187 ? -8.195 15.914 11.953 1 96.19 187 ASP B O 1
ATOM 4559 N N . ALA B 1 188 ? -8.578 17.859 10.898 1 97.31 188 ALA B N 1
ATOM 4560 C CA . ALA B 1 188 ? -7.258 17.812 10.266 1 97.31 188 ALA B CA 1
ATOM 4561 C C . ALA B 1 188 ? -6.23 18.578 11.102 1 97.31 188 ALA B C 1
ATOM 4563 O O . ALA B 1 188 ? -6.547 19.594 11.719 1 97.31 188 ALA B O 1
ATOM 4564 N N . ARG B 1 189 ? -5.066 18.078 11.07 1 94.75 189 ARG B N 1
ATOM 4565 C CA . ARG B 1 189 ? -3.959 18.734 11.773 1 94.75 189 ARG B CA 1
ATOM 4566 C C . ARG B 1 189 ? -3.189 19.656 10.836 1 94.75 189 ARG B C 1
ATOM 4568 O O . ARG B 1 189 ? -3.01 19.359 9.656 1 94.75 189 ARG B O 1
ATOM 4575 N N . ARG B 1 190 ? -2.707 20.641 11.438 1 92.12 190 ARG B N 1
ATOM 4576 C CA . ARG B 1 190 ? -1.93 21.594 10.648 1 92.12 190 ARG B CA 1
ATOM 4577 C C . ARG B 1 190 ? -0.579 21 10.258 1 92.12 190 ARG B C 1
ATOM 4579 O O . ARG B 1 190 ? 0.066 20.328 11.055 1 92.12 190 ARG B O 1
ATOM 4586 N N . LEU B 1 191 ? -0.308 21.234 9.023 1 93.69 191 LEU B N 1
ATOM 4587 C CA . LEU B 1 191 ? 1.027 20.922 8.531 1 93.69 191 LEU B CA 1
ATOM 4588 C C . LEU B 1 191 ? 1.945 22.141 8.633 1 93.69 191 LEU B C 1
ATOM 4590 O O . LEU B 1 191 ? 1.557 23.25 8.266 1 93.69 191 LEU B O 1
ATOM 4594 N N . GLY B 1 192 ? 3.16 21.859 9.227 1 89.81 192 GLY B N 1
ATOM 4595 C CA . GLY B 1 192 ? 4.066 22.984 9.391 1 89.81 192 GLY B CA 1
ATOM 4596 C C . GLY B 1 192 ? 5.488 22.562 9.695 1 89.81 192 GLY B C 1
ATOM 4597 O O . GLY B 1 192 ? 5.926 21.484 9.297 1 89.81 192 GLY B O 1
ATOM 4598 N N . SER B 1 193 ? 6.191 23.578 10.219 1 92.12 193 SER B N 1
ATOM 4599 C CA . SER B 1 193 ? 7.598 23.406 10.562 1 92.12 193 SER B CA 1
ATOM 4600 C C . SER B 1 193 ? 7.805 23.422 12.078 1 92.12 193 SER B C 1
ATOM 4602 O O . SER B 1 193 ? 7.117 24.141 12.797 1 92.12 193 SER B O 1
ATOM 4604 N N . ALA B 1 194 ? 8.82 22.703 12.508 1 92 194 ALA B N 1
ATOM 4605 C CA . ALA B 1 194 ? 9.141 22.656 13.93 1 92 194 ALA B CA 1
ATOM 4606 C C . ALA B 1 194 ? 9.609 24.016 14.438 1 92 194 ALA B C 1
ATOM 4608 O O . ALA B 1 194 ? 9.508 24.312 15.625 1 92 194 ALA B O 1
ATOM 4609 N N . ASP B 1 195 ? 10.055 24.875 13.516 1 96.06 195 ASP B N 1
ATOM 4610 C CA . ASP B 1 195 ? 10.594 26.188 13.875 1 96.06 195 ASP B CA 1
ATOM 4611 C C . ASP B 1 195 ? 9.492 27.234 13.992 1 96.06 195 ASP B C 1
ATOM 4613 O O . ASP B 1 195 ? 9.75 28.391 14.32 1 96.06 195 ASP B O 1
ATOM 4617 N N . VAL B 1 196 ? 8.305 26.812 13.688 1 97.81 196 VAL B N 1
ATOM 4618 C CA . VAL B 1 196 ? 7.129 27.656 13.836 1 97.81 196 VAL B CA 1
ATOM 4619 C C . VAL B 1 196 ? 6.105 26.969 14.734 1 97.81 196 VAL B C 1
ATOM 4621 O O . VAL B 1 196 ? 5.785 25.797 14.531 1 97.81 196 VAL B O 1
ATOM 4624 N N . ASP B 1 197 ? 5.699 27.703 15.664 1 96.88 197 ASP B N 1
ATOM 4625 C CA . ASP B 1 197 ? 4.746 27.141 16.609 1 96.88 197 ASP B CA 1
ATOM 4626 C C . ASP B 1 197 ? 3.457 26.719 15.906 1 96.88 197 ASP B C 1
ATOM 4628 O O . ASP B 1 197 ? 2.982 27.406 15.008 1 96.88 197 ASP B O 1
ATOM 4632 N N . ASP B 1 198 ? 2.809 25.688 16.391 1 92.75 198 ASP B N 1
ATOM 4633 C CA . ASP B 1 198 ? 1.584 25.156 15.797 1 92.75 198 ASP B CA 1
ATOM 4634 C C . ASP B 1 198 ? 0.45 26.172 15.883 1 92.75 198 ASP B C 1
ATOM 4636 O O . ASP B 1 198 ? -0.469 26.156 15.062 1 92.75 198 ASP B O 1
ATOM 4640 N N . ASP B 1 199 ? 0.545 27.094 16.844 1 94.31 199 ASP B N 1
ATOM 4641 C CA . ASP B 1 199 ? -0.53 28.062 17.062 1 94.31 199 ASP B CA 1
ATOM 4642 C C . ASP B 1 199 ? -0.133 29.453 16.562 1 94.31 199 ASP B C 1
ATOM 4644 O O . ASP B 1 199 ? -0.731 30.453 16.953 1 94.31 199 ASP B O 1
ATOM 4648 N N . ALA B 1 200 ? 0.882 29.406 15.695 1 97.44 200 ALA B N 1
ATOM 4649 C CA . ALA B 1 200 ? 1.411 30.688 15.227 1 97.44 200 ALA B CA 1
ATOM 4650 C C . ALA B 1 200 ? 0.337 31.5 14.5 1 97.44 200 ALA B C 1
ATOM 4652 O O . ALA B 1 200 ? 0.416 32.719 14.422 1 97.44 200 ALA B O 1
ATOM 4653 N N . ALA B 1 201 ? -0.68 30.828 13.992 1 96.31 201 ALA B N 1
ATOM 4654 C CA . ALA B 1 201 ? -1.711 31.469 13.18 1 96.31 201 ALA B CA 1
ATOM 4655 C C . ALA B 1 201 ? -2.779 32.125 14.062 1 96.31 201 ALA B C 1
ATOM 4657 O O . ALA B 1 201 ? -3.615 32.875 13.578 1 96.31 201 ALA B O 1
ATOM 4658 N N . GLY B 1 202 ? -2.768 31.859 15.352 1 95.44 202 GLY B N 1
ATOM 4659 C CA . GLY B 1 202 ? -3.852 32.312 16.203 1 95.44 202 GLY B CA 1
ATOM 4660 C C . GLY B 1 202 ? -5.129 31.516 16.031 1 95.44 202 GLY B C 1
ATOM 4661 O O . GLY B 1 202 ? -5.141 30.5 15.344 1 95.44 202 GLY B O 1
ATOM 4662 N N . PRO B 1 203 ? -6.152 31.922 16.75 1 96.31 203 PRO B N 1
ATOM 4663 C CA . PRO B 1 203 ? -7.41 31.172 16.703 1 96.31 203 PRO B CA 1
ATOM 4664 C C . PRO B 1 203 ? -8.055 31.203 15.312 1 96.31 203 PRO B C 1
ATOM 4666 O O . PRO B 1 203 ? -7.98 32.219 14.617 1 96.31 203 PRO B O 1
ATOM 4669 N N . ALA B 1 204 ? -8.672 30.109 14.961 1 95.94 204 ALA B N 1
ATOM 4670 C CA . ALA B 1 204 ? -9.414 30.016 13.703 1 95.94 204 ALA B CA 1
ATOM 4671 C C . ALA B 1 204 ? -10.891 30.359 13.906 1 95.94 204 ALA B C 1
ATOM 4673 O O . ALA B 1 204 ? -11.328 30.562 15.039 1 95.94 204 ALA B O 1
ATOM 4674 N N . VAL B 1 205 ? -11.562 30.516 12.758 1 96.69 205 VAL B N 1
ATOM 4675 C CA . VAL B 1 205 ? -13.016 30.594 12.828 1 96.69 205 VAL B CA 1
ATOM 4676 C C . VAL B 1 205 ? -13.594 29.219 13.172 1 96.69 205 VAL B C 1
ATOM 4678 O O . VAL B 1 205 ? -13.141 28.203 12.641 1 96.69 205 VAL B O 1
ATOM 4681 N N . MET B 1 206 ? -14.531 29.203 14.094 1 97.25 206 MET B N 1
ATOM 4682 C CA . MET B 1 206 ? -15.172 27.938 14.492 1 97.25 206 MET B CA 1
ATOM 4683 C C . MET B 1 206 ? -15.758 27.234 13.273 1 97.25 206 MET B C 1
ATOM 4685 O O . MET B 1 206 ? -16.516 27.828 12.508 1 97.25 206 MET B O 1
ATOM 4689 N N . PRO B 1 207 ? -15.414 26 13.023 1 96.81 207 PRO B N 1
ATOM 4690 C CA . PRO B 1 207 ? -15.992 25.281 11.891 1 96.81 207 PRO B CA 1
ATOM 4691 C C . PRO B 1 207 ? -17.484 25.016 12.062 1 96.81 207 PRO B C 1
ATOM 4693 O O . PRO B 1 207 ? -18 25.031 13.188 1 96.81 207 PRO B O 1
ATOM 4696 N N . GLY B 1 208 ? -18.141 24.75 10.953 1 96.38 208 GLY B N 1
ATOM 4697 C CA . GLY B 1 208 ? -19.562 24.5 10.977 1 96.38 208 GLY B CA 1
ATOM 4698 C C . GLY B 1 208 ? -19.938 23.203 11.672 1 96.38 208 GLY B C 1
ATOM 4699 O O . GLY B 1 208 ? -21.062 23.047 12.156 1 96.38 208 GLY B O 1
ATOM 4700 N N . LEU B 1 209 ? -19.031 22.297 11.664 1 97.31 209 LEU B N 1
ATOM 4701 C CA . LEU B 1 209 ? -19.188 21.031 12.367 1 97.31 209 LEU B CA 1
ATOM 4702 C C . LEU B 1 209 ? -18 20.781 13.289 1 97.31 209 LEU B C 1
ATOM 4704 O O . LEU B 1 209 ? -16.844 21.016 12.906 1 97.31 209 LEU B O 1
ATOM 4708 N N . LEU B 1 210 ? -18.281 20.297 14.492 1 95.31 210 LEU B N 1
ATOM 4709 C CA . LEU B 1 210 ? -17.266 19.844 15.438 1 95.31 210 LEU B CA 1
ATOM 4710 C C . LEU B 1 210 ? -17.5 18.375 15.812 1 95.31 210 LEU B C 1
ATOM 4712 O O . LEU B 1 210 ? -18.625 17.953 16.047 1 95.31 210 LEU B O 1
ATOM 4716 N N . GLY B 1 211 ? -16.453 17.594 15.766 1 93.81 211 GLY B N 1
ATOM 4717 C CA . GLY B 1 211 ? -16.516 16.25 16.312 1 93.81 211 GLY B CA 1
ATOM 4718 C C . GLY B 1 211 ? -16 16.156 17.734 1 93.81 211 GLY B C 1
ATOM 4719 O O . GLY B 1 211 ? -14.852 16.5 18 1 93.81 211 GLY B O 1
ATOM 4720 N N . ILE B 1 212 ? -16.828 15.719 18.625 1 90.5 212 ILE B N 1
ATOM 4721 C CA . ILE B 1 212 ? -16.469 15.547 20.031 1 90.5 212 ILE B CA 1
ATOM 4722 C C . ILE B 1 212 ? -16.312 14.055 20.344 1 90.5 212 ILE B C 1
ATOM 4724 O O . ILE B 1 212 ? -17.281 13.289 20.234 1 90.5 212 ILE B O 1
ATOM 4728 N N . PRO B 1 213 ? -15.117 13.641 20.719 1 87.81 213 PRO B N 1
ATOM 4729 C CA . PRO B 1 213 ? -14.945 12.219 21.047 1 87.81 213 PRO B CA 1
ATOM 4730 C C . PRO B 1 213 ? -15.711 11.805 22.297 1 87.81 213 PRO B C 1
ATOM 4732 O O . PRO B 1 213 ? -15.75 12.555 23.281 1 87.81 213 PRO B O 1
ATOM 4735 N N . ASP B 1 214 ? -16.359 10.664 22.219 1 82.31 214 ASP B N 1
ATOM 4736 C CA . ASP B 1 214 ? -17.172 10.133 23.312 1 82.31 214 ASP B CA 1
ATOM 4737 C C . ASP B 1 214 ? -17.062 8.609 23.375 1 82.31 214 ASP B C 1
ATOM 4739 O O . ASP B 1 214 ? -17.906 7.895 22.828 1 82.31 214 ASP B O 1
ATOM 4743 N N . ASP B 1 215 ? -16.219 8.07 24.141 1 79.81 215 ASP B N 1
ATOM 4744 C CA . ASP B 1 215 ? -16.125 6.637 24.406 1 79.81 215 ASP B CA 1
ATOM 4745 C C . ASP B 1 215 ? -16.141 5.84 23.109 1 79.81 215 ASP B C 1
ATOM 4747 O O . ASP B 1 215 ? -16.984 4.953 22.922 1 79.81 215 ASP B O 1
ATOM 4751 N N . GLY B 1 216 ? -15.281 6.203 22.188 1 83.19 216 GLY B N 1
ATOM 4752 C CA . GLY B 1 216 ? -15.141 5.457 20.953 1 83.19 216 GLY B CA 1
ATOM 4753 C C . GLY B 1 216 ? -16.062 5.953 19.844 1 83.19 216 GLY B C 1
ATOM 4754 O O . GLY B 1 216 ? -15.992 5.477 18.719 1 83.19 216 GLY B O 1
ATOM 4755 N N . ARG B 1 217 ? -17 6.812 20.25 1 91.06 217 ARG B N 1
ATOM 4756 C CA . ARG B 1 217 ? -17.875 7.457 19.266 1 91.06 217 ARG B CA 1
ATOM 4757 C C . ARG B 1 217 ? -17.516 8.922 19.094 1 91.06 217 ARG B C 1
ATOM 4759 O O . ARG B 1 217 ? -16.75 9.484 19.891 1 91.06 217 ARG B O 1
ATOM 4766 N N . ILE B 1 218 ? -17.984 9.492 18.016 1 93 218 ILE B N 1
ATOM 4767 C CA . ILE B 1 218 ? -17.828 10.914 17.75 1 93 218 ILE B CA 1
ATOM 4768 C C . ILE B 1 218 ? -19.188 11.586 17.656 1 93 218 ILE B C 1
ATOM 4770 O O . ILE B 1 218 ? -20.031 11.18 16.844 1 93 218 ILE B O 1
ATOM 4774 N N . ARG B 1 219 ? -19.438 12.5 18.516 1 93 219 ARG B N 1
ATOM 4775 C CA . ARG B 1 219 ? -20.625 13.336 18.406 1 93 219 ARG B CA 1
ATOM 4776 C C . ARG B 1 219 ? -20.375 14.539 17.5 1 93 219 ARG B C 1
ATOM 4778 O O . ARG B 1 219 ? -19.562 15.406 17.828 1 93 219 ARG B O 1
ATOM 4785 N N . VAL B 1 220 ? -21 14.531 16.438 1 95.81 220 VAL B N 1
ATOM 4786 C CA . VAL B 1 220 ? -20.859 15.625 15.477 1 95.81 220 VAL B CA 1
ATOM 4787 C C . VAL B 1 220 ? -21.844 16.734 15.805 1 95.81 220 VAL B C 1
ATOM 4789 O O . VAL B 1 220 ? -23.062 16.531 15.758 1 95.81 220 VAL B O 1
ATOM 4792 N N . VAL B 1 221 ? -21.312 17.875 16.125 1 95.5 221 VAL B N 1
ATOM 4793 C CA . VAL B 1 221 ? -22.125 19 16.562 1 95.5 221 VAL B CA 1
ATOM 4794 C C . VAL B 1 221 ? -22.188 20.047 15.453 1 95.5 221 VAL B C 1
ATOM 4796 O O . VAL B 1 221 ? -21.156 20.469 14.922 1 95.5 221 VAL B O 1
ATOM 4799 N N . ASP B 1 222 ? -23.391 20.375 15.078 1 96.19 222 ASP B N 1
ATOM 4800 C CA . ASP B 1 222 ? -23.609 21.516 14.188 1 96.19 222 ASP B CA 1
ATOM 4801 C C . ASP B 1 222 ? -23.516 22.844 14.953 1 96.19 222 ASP B C 1
ATOM 4803 O O . ASP B 1 222 ? -24.375 23.156 15.773 1 96.19 222 ASP B O 1
ATOM 4807 N N . THR B 1 223 ? -22.531 23.656 14.672 1 95.44 223 THR B N 1
ATOM 4808 C CA . THR B 1 223 ? -22.234 24.812 15.5 1 95.44 223 THR B CA 1
ATOM 4809 C C . THR B 1 223 ? -23.109 26 15.125 1 95.44 223 THR B C 1
ATOM 4811 O O . THR B 1 223 ? -23.172 27 15.844 1 95.44 223 THR B O 1
ATOM 4814 N N . ALA B 1 224 ? -23.734 25.938 13.969 1 90.31 224 ALA B N 1
ATOM 4815 C CA . ALA B 1 224 ? -24.672 26.984 13.57 1 90.31 224 ALA B CA 1
ATOM 4816 C C . ALA B 1 224 ? -26.016 26.828 14.289 1 90.31 224 ALA B C 1
ATOM 4818 O O . ALA B 1 224 ? -26.625 27.812 14.695 1 90.31 224 ALA B O 1
ATOM 4819 N N . ARG B 1 225 ? -26.406 25.594 14.484 1 87.56 225 ARG B N 1
ATOM 4820 C CA . ARG B 1 225 ? -27.719 25.328 15.047 1 87.56 225 ARG B CA 1
ATOM 4821 C C . ARG B 1 225 ? -27.625 24.953 16.531 1 87.56 225 ARG B C 1
ATOM 4823 O O . ARG B 1 225 ? -28.609 25 17.25 1 87.56 225 ARG B O 1
ATOM 4830 N N . GLY B 1 226 ? -26.453 24.578 16.953 1 88.94 226 GLY B N 1
ATOM 4831 C CA . GLY B 1 226 ? -26.266 24.156 18.328 1 88.94 226 GLY B CA 1
ATOM 4832 C C . GLY B 1 226 ? -26.969 22.859 18.641 1 88.94 226 GLY B C 1
ATOM 4833 O O . GLY B 1 226 ? -27.719 22.766 19.625 1 88.94 226 GLY B O 1
ATOM 4834 N N . ARG B 1 227 ? -26.75 21.844 17.797 1 93.25 227 ARG B N 1
ATOM 4835 C CA . ARG B 1 227 ? -27.344 20.531 18.016 1 93.25 227 ARG B CA 1
ATOM 4836 C C . ARG B 1 227 ? -26.359 19.422 17.625 1 93.25 227 ARG B C 1
ATOM 4838 O O . ARG B 1 227 ? -25.484 19.625 16.797 1 93.25 227 ARG B O 1
ATOM 4845 N N . VAL B 1 228 ? -26.578 18.344 18.281 1 92.81 228 VAL B N 1
ATOM 4846 C CA . VAL B 1 228 ? -25.875 17.141 17.828 1 92.81 228 VAL B CA 1
ATOM 4847 C C . VAL B 1 228 ? -26.5 16.641 16.531 1 92.81 228 VAL B C 1
ATOM 4849 O O . VAL B 1 228 ? -27.656 16.234 16.516 1 92.81 228 VAL B O 1
ATOM 4852 N N . ALA B 1 229 ? -25.75 16.703 15.492 1 94.56 229 ALA B N 1
ATOM 4853 C CA . ALA B 1 229 ? -26.266 16.344 14.172 1 94.56 229 ALA B CA 1
ATOM 4854 C C . ALA B 1 229 ? -26.219 14.836 13.953 1 94.56 229 ALA B C 1
ATOM 4856 O O . ALA B 1 229 ? -27.047 14.273 13.242 1 94.56 229 ALA B O 1
ATOM 4857 N N . GLN B 1 230 ? -25.203 14.203 14.492 1 93.56 230 GLN B N 1
ATOM 4858 C CA . GLN B 1 230 ? -24.969 12.789 14.242 1 93.56 230 GLN B CA 1
ATOM 4859 C C . GLN B 1 230 ? -24 12.203 15.273 1 93.56 230 GLN B C 1
ATOM 4861 O O . GLN B 1 230 ? -23.141 12.914 15.789 1 93.56 230 GLN B O 1
ATOM 4866 N N . THR B 1 231 ? -24.266 11.055 15.68 1 92.75 231 THR B N 1
ATOM 4867 C CA . THR B 1 231 ? -23.297 10.266 16.438 1 92.75 231 THR B CA 1
ATOM 4868 C C . THR B 1 231 ? -22.75 9.117 15.578 1 92.75 231 THR B C 1
ATOM 4870 O O . THR B 1 231 ? -23.531 8.336 15.023 1 92.75 231 THR B O 1
ATOM 4873 N N . VAL B 1 232 ? -21.453 9.117 15.445 1 94.56 232 VAL B N 1
ATOM 4874 C CA . VAL B 1 232 ? -20.859 8.117 14.555 1 94.56 232 VAL B CA 1
ATOM 4875 C C . VAL B 1 232 ? -19.891 7.242 15.336 1 94.56 232 VAL B C 1
ATOM 4877 O O . VAL B 1 232 ? -19.125 7.742 16.172 1 94.56 232 VAL B O 1
ATOM 4880 N N . ARG B 1 233 ? -19.938 5.98 15.102 1 93.81 233 ARG B N 1
ATOM 4881 C CA . ARG B 1 233 ? -18.953 5.027 15.625 1 93.81 233 ARG B CA 1
ATOM 4882 C C . ARG B 1 233 ? -18.141 4.41 14.492 1 93.81 233 ARG B C 1
ATOM 4884 O O . ARG B 1 233 ? -18.688 3.742 13.609 1 93.81 233 ARG B O 1
ATOM 4891 N N . PRO B 1 234 ? -16.828 4.715 14.461 1 94.31 234 PRO B N 1
ATOM 4892 C CA . PRO B 1 234 ? -16.016 4.086 13.414 1 94.31 234 PRO B CA 1
ATOM 4893 C C . PRO B 1 234 ? -16.016 2.562 13.516 1 94.31 234 PRO B C 1
ATOM 4895 O O . PRO B 1 234 ? -16.031 2.008 14.617 1 94.31 234 PRO B O 1
ATOM 4898 N N . GLY B 1 235 ? -16.047 1.883 12.391 1 93.38 235 GLY B N 1
ATOM 4899 C CA . GLY B 1 235 ? -15.852 0.443 12.359 1 93.38 235 GLY B CA 1
ATOM 4900 C C . GLY B 1 235 ? -14.398 0.037 12.516 1 93.38 235 GLY B C 1
ATOM 4901 O O . GLY B 1 235 ? -13.523 0.89 12.695 1 93.38 235 GLY B O 1
ATOM 4902 N N . ALA B 1 236 ? -14.211 -1.296 12.539 1 88.94 236 ALA B N 1
ATOM 4903 C CA . ALA B 1 236 ? -12.852 -1.812 12.594 1 88.94 236 ALA B CA 1
ATOM 4904 C C . ALA B 1 236 ? -12.016 -1.279 11.422 1 88.94 236 ALA B C 1
ATOM 4906 O O . ALA B 1 236 ? -12.477 -1.269 10.281 1 88.94 236 ALA B O 1
ATOM 4907 N N . GLY B 1 237 ? -10.852 -0.763 11.727 1 90.12 237 GLY B N 1
ATOM 4908 C CA . GLY B 1 237 ? -9.961 -0.259 10.695 1 90.12 237 GLY B CA 1
ATOM 4909 C C . GLY B 1 237 ? -10.359 1.107 10.172 1 90.12 237 GLY B C 1
ATOM 4910 O O . GLY B 1 237 ? -9.914 1.521 9.102 1 90.12 237 GLY B O 1
ATOM 4911 N N . GLN B 1 238 ? -11.273 1.762 10.891 1 95.38 238 GLN B N 1
ATOM 4912 C CA . GLN B 1 238 ? -11.75 3.057 10.422 1 95.38 238 GLN B CA 1
ATOM 4913 C C . GLN B 1 238 ? -11.406 4.164 11.414 1 95.38 238 GLN B C 1
ATOM 4915 O O . GLN B 1 238 ? -11.219 3.898 12.609 1 95.38 238 GLN B O 1
ATOM 4920 N N . ARG B 1 239 ? -11.305 5.355 10.93 1 95.94 239 ARG B N 1
ATOM 4921 C CA . ARG B 1 239 ? -11.18 6.574 11.727 1 95.94 239 ARG B CA 1
ATOM 4922 C C . ARG B 1 239 ? -12.078 7.676 11.188 1 95.94 239 ARG B C 1
ATOM 4924 O O . ARG B 1 239 ? -12.281 7.785 9.969 1 95.94 239 ARG B O 1
ATOM 4931 N N . ILE B 1 240 ? -12.57 8.484 12.094 1 97.31 240 ILE B N 1
ATOM 4932 C CA . ILE B 1 240 ? -13.469 9.57 11.711 1 97.31 240 ILE B CA 1
ATOM 4933 C C . ILE B 1 240 ? -12.742 10.906 11.812 1 97.31 240 ILE B C 1
ATOM 4935 O O . ILE B 1 240 ? -12.016 11.148 12.781 1 97.31 240 ILE B O 1
ATOM 4939 N N . ALA B 1 241 ? -12.867 11.703 10.836 1 97.81 241 ALA B N 1
ATOM 4940 C CA . ALA B 1 241 ? -12.438 13.094 10.859 1 97.81 241 ALA B CA 1
ATOM 4941 C C . ALA B 1 241 ? -13.547 14.023 10.367 1 97.81 241 ALA B C 1
ATOM 4943 O O . ALA B 1 241 ? -14.281 13.68 9.445 1 97.81 241 ALA B O 1
ATOM 4944 N N . VAL B 1 242 ? -13.664 15.117 10.992 1 98 242 VAL B N 1
ATOM 4945 C CA . VAL B 1 242 ? -14.648 16.109 10.578 1 98 242 VAL B CA 1
ATOM 4946 C C . VAL B 1 242 ? -13.938 17.281 9.898 1 98 242 VAL B C 1
ATOM 4948 O O . VAL B 1 242 ? -13.266 18.078 10.562 1 98 242 VAL B O 1
ATOM 4951 N N . VAL B 1 243 ? -14.039 17.391 8.555 1 98.19 243 VAL B N 1
ATOM 4952 C CA . VAL B 1 243 ? -13.359 18.391 7.75 1 98.19 243 VAL B CA 1
ATOM 4953 C C . VAL B 1 243 ? -14.281 18.875 6.629 1 98.19 243 VAL B C 1
ATOM 4955 O O . VAL B 1 243 ? -14.992 18.062 6.016 1 98.19 243 VAL B O 1
ATOM 4958 N N . GLY B 1 244 ? -14.328 20.156 6.332 1 97.62 244 GLY B N 1
ATOM 4959 C CA . GLY B 1 244 ? -15.094 20.688 5.223 1 97.62 244 GLY B CA 1
ATOM 4960 C C . GLY B 1 244 ? -16.594 20.547 5.402 1 97.62 244 GLY B C 1
ATOM 4961 O O . GLY B 1 244 ? -17.328 20.359 4.426 1 97.62 244 GLY B O 1
ATOM 4962 N N . GLY B 1 245 ? -17 20.469 6.637 1 97.38 245 GLY B N 1
ATOM 4963 C CA . GLY B 1 245 ? -18.422 20.281 6.891 1 97.38 245 GLY B CA 1
ATOM 4964 C C . GLY B 1 245 ? -18.906 18.875 6.59 1 97.38 245 GLY B C 1
ATOM 4965 O O . GLY B 1 245 ? -20.078 18.688 6.262 1 97.38 245 GLY B O 1
ATOM 4966 N N . ARG B 1 246 ? -17.984 17.938 6.586 1 98.25 246 ARG B N 1
ATOM 4967 C CA . ARG B 1 246 ? -18.312 16.547 6.301 1 98.25 246 ARG B CA 1
ATOM 4968 C C . ARG B 1 246 ? -17.766 15.625 7.391 1 98.25 246 ARG B C 1
ATOM 4970 O O . ARG B 1 246 ? -16.828 15.992 8.109 1 98.25 246 ARG B O 1
ATOM 4977 N N . VAL B 1 247 ? -18.438 14.531 7.551 1 98.38 247 VAL B N 1
ATOM 4978 C CA . VAL B 1 247 ? -17.906 13.43 8.344 1 98.38 247 VAL B CA 1
ATOM 4979 C C . VAL B 1 247 ? -17.156 12.453 7.445 1 98.38 247 VAL B C 1
ATOM 4981 O O . VAL B 1 247 ? -17.75 11.766 6.625 1 98.38 247 VAL B O 1
ATOM 4984 N N . LEU B 1 248 ? -15.867 12.422 7.57 1 98.56 248 LEU B N 1
ATOM 4985 C CA . LEU B 1 248 ? -15.023 11.547 6.762 1 98.56 248 LEU B CA 1
ATOM 4986 C C . LEU B 1 248 ? -14.742 10.242 7.488 1 98.56 248 LEU B C 1
ATOM 4988 O O . LEU B 1 248 ? -14.289 10.242 8.633 1 98.56 248 LEU B O 1
ATOM 4992 N N . THR B 1 249 ? -15.086 9.18 6.898 1 98.19 249 THR B N 1
ATOM 4993 C CA . THR B 1 249 ? -14.648 7.863 7.34 1 98.19 249 THR B CA 1
ATOM 4994 C C . THR B 1 249 ? -13.422 7.406 6.551 1 98.19 249 THR B C 1
ATOM 4996 O O . THR B 1 249 ? -13.508 7.176 5.344 1 98.19 249 THR B O 1
ATOM 4999 N N . VAL B 1 250 ? -12.312 7.348 7.211 1 98.06 250 VAL B N 1
ATOM 5000 C CA . VAL B 1 250 ? -11.055 6.898 6.625 1 98.06 250 VAL B CA 1
ATOM 5001 C C . VAL B 1 250 ? -10.859 5.41 6.898 1 98.06 250 VAL B C 1
ATOM 5003 O O . VAL B 1 250 ? -10.977 4.965 8.039 1 98.06 250 VAL B O 1
ATOM 5006 N N . THR B 1 251 ? -10.578 4.664 5.859 1 96.75 251 THR B N 1
ATOM 5007 C CA . THR B 1 251 ? -10.438 3.219 5.996 1 96.75 251 THR B CA 1
ATOM 5008 C C . THR B 1 251 ? -9.07 2.764 5.484 1 96.75 251 THR B C 1
ATOM 5010 O O . THR B 1 251 ? -8.578 3.281 4.48 1 96.75 251 THR B O 1
ATOM 5013 N N . GLY B 1 252 ? -8.438 1.867 6.191 1 95 252 GLY B N 1
ATOM 5014 C CA . GLY B 1 252 ? -7.254 1.147 5.762 1 95 252 GLY B CA 1
ATOM 5015 C C . GLY B 1 252 ? -7.383 -0.358 5.902 1 95 252 GLY B C 1
ATOM 5016 O O . GLY B 1 252 ? -7.809 -0.854 6.949 1 95 252 GLY B O 1
ATOM 5017 N N . THR B 1 253 ? -7.074 -1.076 4.84 1 92.38 253 THR B N 1
ATOM 5018 C CA . THR B 1 253 ? -7.168 -2.531 4.824 1 92.38 253 THR B CA 1
ATOM 5019 C C . THR B 1 253 ? -5.855 -3.152 4.348 1 92.38 253 THR B C 1
ATOM 5021 O O . THR B 1 253 ? -5.305 -2.74 3.324 1 92.38 253 THR B O 1
ATOM 5024 N N . ALA B 1 254 ? -5.355 -4.086 5.152 1 91.19 254 ALA B N 1
ATOM 5025 C CA . ALA B 1 254 ? -4.172 -4.84 4.754 1 91.19 254 ALA B CA 1
ATOM 5026 C C . ALA B 1 254 ? -4.547 -6.02 3.859 1 91.19 254 ALA B C 1
ATOM 5028 O O . ALA B 1 254 ? -5.352 -6.871 4.246 1 91.19 254 ALA B O 1
ATOM 5029 N N . ARG B 1 255 ? -4.051 -6.043 2.664 1 89.94 255 ARG B N 1
ATOM 5030 C CA . ARG B 1 255 ? -4.246 -7.137 1.719 1 89.94 255 ARG B CA 1
ATOM 5031 C C . ARG B 1 255 ? -3.15 -7.145 0.657 1 89.94 255 ARG B C 1
ATOM 5033 O O . ARG B 1 255 ? -2.639 -6.09 0.279 1 89.94 255 ARG B O 1
ATOM 5040 N N . ASP B 1 256 ? -2.752 -8.289 0.104 1 88.94 256 ASP B N 1
ATOM 5041 C CA . ASP B 1 256 ? -1.818 -8.445 -1.006 1 88.94 256 ASP B CA 1
ATOM 5042 C C . ASP B 1 256 ? -0.441 -7.895 -0.646 1 88.94 256 ASP B C 1
ATOM 5044 O O . ASP B 1 256 ? 0.26 -7.352 -1.504 1 88.94 256 ASP B O 1
ATOM 5048 N N . GLY B 1 257 ? -0.126 -7.879 0.645 1 86.75 257 GLY B N 1
ATOM 5049 C CA . GLY B 1 257 ? 1.178 -7.41 1.087 1 86.75 257 GLY B CA 1
ATOM 5050 C C . GLY B 1 257 ? 1.299 -5.898 1.099 1 86.75 257 GLY B C 1
ATOM 5051 O O . GLY B 1 257 ? 2.406 -5.359 1.07 1 86.75 257 GLY B O 1
ATOM 5052 N N . THR B 1 258 ? 0.157 -5.188 1.011 1 91.06 258 THR B N 1
ATOM 5053 C CA . THR B 1 258 ? 0.135 -3.73 1.019 1 91.06 258 THR B CA 1
ATOM 5054 C C . THR B 1 258 ? -1.107 -3.213 1.738 1 91.06 258 THR B C 1
ATOM 5056 O O . THR B 1 258 ? -1.871 -3.994 2.309 1 91.06 258 THR B O 1
ATOM 5059 N N . CYS B 1 259 ? -1.216 -1.907 1.804 1 93.5 259 CYS B N 1
ATOM 5060 C CA . CYS B 1 259 ? -2.377 -1.263 2.406 1 93.5 259 CYS B CA 1
ATOM 5061 C C . CYS B 1 259 ? -3.232 -0.578 1.348 1 93.5 259 CYS B C 1
ATOM 5063 O O . CYS B 1 259 ? -2.709 0.133 0.487 1 93.5 259 CYS B O 1
ATOM 5065 N N . TYR B 1 260 ? -4.52 -0.917 1.369 1 93.19 260 TYR B N 1
ATOM 5066 C CA . TYR B 1 260 ? -5.492 -0.187 0.565 1 93.19 260 TYR B CA 1
ATOM 5067 C C . TYR B 1 260 ? -6.246 0.829 1.413 1 93.19 260 TYR B C 1
ATOM 5069 O O . TYR B 1 260 ? -6.723 0.505 2.506 1 93.19 260 TYR B O 1
ATOM 5077 N N . TYR B 1 261 ? -6.332 2.029 0.951 1 95.75 261 TYR B N 1
ATOM 5078 C CA . TYR B 1 261 ? -6.98 3.098 1.702 1 95.75 261 TYR B CA 1
ATOM 5079 C C . TYR B 1 261 ? -8.188 3.641 0.947 1 95.75 261 TYR B C 1
ATOM 5081 O O . TYR B 1 261 ? -8.328 3.414 -0.257 1 95.75 261 TYR B O 1
ATOM 5089 N N . GLY B 1 262 ? -9.039 4.293 1.645 1 96.88 262 GLY B N 1
ATOM 5090 C CA . GLY B 1 262 ? -10.203 4.957 1.083 1 96.88 262 GLY B CA 1
ATOM 5091 C C . GLY B 1 262 ? -10.836 5.957 2.031 1 96.88 262 GLY B C 1
ATOM 5092 O O . GLY B 1 262 ? -10.602 5.906 3.24 1 96.88 262 GLY B O 1
ATOM 5093 N N . VAL B 1 263 ? -11.594 6.859 1.453 1 98.5 263 VAL B N 1
ATOM 5094 C CA . VAL B 1 263 ? -12.289 7.883 2.229 1 98.5 263 VAL B CA 1
ATOM 5095 C C . VAL B 1 263 ? -13.727 8.008 1.745 1 98.5 263 VAL B C 1
ATOM 5097 O O . VAL B 1 263 ? -13.984 8.047 0.539 1 98.5 263 VAL B O 1
ATOM 5100 N N . VAL B 1 264 ? -14.625 7.992 2.627 1 98.56 264 VAL B N 1
ATOM 5101 C CA . VAL B 1 264 ? -16.031 8.297 2.354 1 98.56 264 VAL B CA 1
ATOM 5102 C C . VAL B 1 264 ? -16.469 9.508 3.168 1 98.56 264 VAL B C 1
ATOM 5104 O O . VAL B 1 264 ? -16.281 9.547 4.387 1 98.56 264 VAL B O 1
ATOM 5107 N N . ALA B 1 265 ? -16.969 10.492 2.521 1 98.75 265 ALA B N 1
ATOM 5108 C CA . ALA B 1 265 ? -17.453 11.695 3.193 1 98.75 265 ALA B CA 1
ATOM 5109 C C . ALA B 1 265 ? -18.969 11.781 3.146 1 98.75 265 ALA B C 1
ATOM 5111 O O . ALA B 1 265 ? -19.578 11.688 2.072 1 98.75 265 ALA B O 1
ATOM 5112 N N . THR B 1 266 ? -19.578 11.992 4.266 1 98.31 266 THR B N 1
ATOM 5113 C CA . THR B 1 266 ? -21.031 12.078 4.367 1 98.31 266 THR B CA 1
ATOM 5114 C C . THR B 1 266 ? -21.453 13.422 4.953 1 98.31 266 THR B C 1
ATOM 5116 O O . THR B 1 266 ? -20.641 14.133 5.543 1 98.31 266 THR B O 1
ATOM 5119 N N . SER B 1 267 ? -22.656 13.742 4.73 1 96.94 267 SER B N 1
ATOM 5120 C CA . SER B 1 267 ? -23.234 14.977 5.258 1 96.94 267 SER B CA 1
ATOM 5121 C C . SER B 1 267 ? -24.203 14.695 6.402 1 96.94 267 SER B C 1
ATOM 5123 O O . SER B 1 267 ? -25.234 14.055 6.207 1 96.94 267 SER B O 1
ATOM 5125 N N . PRO B 1 268 ? -23.906 15.172 7.566 1 94.25 268 PRO B N 1
ATOM 5126 C CA . PRO B 1 268 ? -24.859 15.016 8.656 1 94.25 268 PRO B CA 1
ATOM 5127 C C . PRO B 1 268 ? -26.094 15.914 8.492 1 94.25 268 PRO B C 1
ATOM 5129 O O . PRO B 1 268 ? -26 16.984 7.875 1 94.25 268 PRO B O 1
ATOM 5132 N N . PRO B 1 269 ? -27.359 15.539 8.938 1 91.25 269 PRO B N 1
ATOM 5133 C CA . PRO B 1 269 ? -27.609 14.344 9.75 1 91.25 269 PRO B CA 1
ATOM 5134 C C . PRO B 1 269 ? -27.906 13.109 8.898 1 91.25 269 PRO B C 1
ATOM 5136 O O . PRO B 1 269 ? -28.031 12.008 9.438 1 91.25 269 PRO B O 1
ATOM 5139 N N . SER B 1 270 ? -28.047 13.242 7.551 1 88.25 270 SER B N 1
ATOM 5140 C CA . SER B 1 270 ? -28.562 12.18 6.688 1 88.25 270 SER B CA 1
ATOM 5141 C C . SER B 1 270 ? -27.578 11.023 6.578 1 88.25 270 SER B C 1
ATOM 5143 O O . SER B 1 270 ? -27.969 9.883 6.355 1 88.25 270 SER B O 1
ATOM 5145 N N . GLY B 1 271 ? -26.406 11.305 6.699 1 88.56 271 GLY B N 1
ATOM 5146 C CA . GLY B 1 271 ? -25.406 10.281 6.457 1 88.56 271 GLY B CA 1
ATOM 5147 C C . GLY B 1 271 ? -25.219 9.969 4.984 1 88.56 271 GLY B C 1
ATOM 5148 O O . GLY B 1 271 ? -24.562 8.984 4.629 1 88.56 271 GLY B O 1
ATOM 5149 N N . ARG B 1 272 ? -25.797 10.773 4.098 1 96.25 272 ARG B N 1
ATOM 5150 C CA . ARG B 1 272 ? -25.656 10.578 2.658 1 96.25 272 ARG B CA 1
ATOM 5151 C C . ARG B 1 272 ? -24.219 10.797 2.215 1 96.25 272 ARG B C 1
ATOM 5153 O O . ARG B 1 272 ? -23.578 11.758 2.635 1 96.25 272 ARG B O 1
ATOM 5160 N N . VAL B 1 273 ? -23.797 9.898 1.322 1 98.31 273 VAL B N 1
ATOM 5161 C CA . VAL B 1 273 ? -22.438 10.031 0.793 1 98.31 273 VAL B CA 1
ATOM 5162 C C . VAL B 1 273 ? -22.375 11.219 -0.167 1 98.31 273 VAL B C 1
ATOM 5164 O O . VAL B 1 273 ? -23.156 11.297 -1.124 1 98.31 273 VAL B O 1
ATOM 5167 N N . VAL B 1 274 ? -21.562 12.133 0.092 1 98.56 274 VAL B N 1
ATOM 5168 C CA . VAL B 1 274 ? -21.344 13.281 -0.776 1 98.56 274 VAL B CA 1
ATOM 5169 C C . VAL B 1 274 ? -20.219 12.984 -1.761 1 98.56 274 VAL B C 1
ATOM 5171 O O . VAL B 1 274 ? -20.312 13.305 -2.947 1 98.56 274 VAL B O 1
ATOM 5174 N N . TRP B 1 275 ? -19.125 12.375 -1.298 1 98.56 275 TRP B N 1
ATOM 5175 C CA . TRP B 1 275 ? -18.047 11.93 -2.178 1 98.56 275 TRP B CA 1
ATOM 5176 C C . TRP B 1 275 ? -17.328 10.727 -1.581 1 98.56 275 TRP B C 1
ATOM 5178 O O . TRP B 1 275 ? -17.406 10.477 -0.376 1 98.56 275 TRP B O 1
ATOM 5188 N N . LYS B 1 276 ? -16.797 9.969 -2.4 1 98.44 276 LYS B N 1
ATOM 5189 C CA . LYS B 1 276 ? -16 8.797 -2.061 1 98.44 276 LYS B CA 1
ATOM 5190 C C . LYS B 1 276 ? -14.781 8.68 -2.963 1 98.44 276 LYS B C 1
ATOM 5192 O O . LYS B 1 276 ? -14.852 8.961 -4.16 1 98.44 276 LYS B O 1
ATOM 5197 N N . ARG B 1 277 ? -13.68 8.32 -2.412 1 97.94 277 ARG B N 1
ATOM 5198 C CA . ARG B 1 277 ? -12.438 8.125 -3.156 1 97.94 277 ARG B CA 1
ATOM 5199 C C . ARG B 1 277 ? -11.742 6.844 -2.729 1 97.94 277 ARG B C 1
ATOM 5201 O O . ARG B 1 277 ? -11.148 6.785 -1.651 1 97.94 277 ARG B O 1
ATOM 5208 N N . ASP B 1 278 ? -11.75 5.879 -3.672 1 95.38 278 ASP B N 1
ATOM 5209 C CA . ASP B 1 278 ? -10.945 4.684 -3.461 1 95.38 278 ASP B CA 1
ATOM 5210 C C . ASP B 1 278 ? -9.469 4.961 -3.73 1 95.38 278 ASP B C 1
ATOM 5212 O O . ASP B 1 278 ? -9.125 5.652 -4.691 1 95.38 278 ASP B O 1
ATOM 5216 N N . GLY B 1 279 ? -8.633 4.492 -2.861 1 96 279 GLY B N 1
ATOM 5217 C CA . GLY B 1 279 ? -7.199 4.602 -3.078 1 96 279 GLY B CA 1
ATOM 5218 C C . GLY B 1 279 ? -6.602 5.863 -2.482 1 96 279 GLY B C 1
ATOM 5219 O O . GLY B 1 279 ? -5.379 6.031 -2.477 1 96 279 GLY B O 1
ATOM 5220 N N . LEU B 1 280 ? -7.449 6.73 -1.937 1 97.56 280 LEU B N 1
ATOM 5221 C CA . LEU B 1 280 ? -6.945 7.953 -1.32 1 97.56 280 LEU B CA 1
ATOM 5222 C C . LEU B 1 280 ? -6.359 7.664 0.058 1 97.56 280 LEU B C 1
ATOM 5224 O O . LEU B 1 280 ? -7.062 7.176 0.945 1 97.56 280 LEU B O 1
ATOM 5228 N N . ASN B 1 281 ? -5.09 7.941 0.213 1 97.56 281 ASN B N 1
ATOM 5229 C CA . ASN B 1 281 ? -4.359 7.797 1.469 1 97.56 281 ASN B CA 1
ATOM 5230 C C . ASN B 1 281 ? -4.188 9.141 2.172 1 97.56 281 ASN B C 1
ATOM 5232 O O . ASN B 1 281 ? -3.48 10.023 1.678 1 97.56 281 ASN B O 1
ATOM 5236 N N . LEU B 1 282 ? -4.781 9.297 3.299 1 98.12 282 LEU B N 1
ATOM 5237 C CA . LEU B 1 282 ? -4.664 10.547 4.035 1 98.12 282 LEU B CA 1
ATOM 5238 C C . LEU B 1 282 ? -3.523 10.484 5.047 1 98.12 282 LEU B C 1
ATOM 5240 O O . LEU B 1 282 ? -3.428 11.328 5.938 1 98.12 282 LEU B O 1
ATOM 5244 N N . ARG B 1 283 ? -2.73 9.43 4.957 1 95.69 283 ARG B N 1
ATOM 5245 C CA . ARG B 1 283 ? -1.523 9.242 5.754 1 95.69 283 ARG B CA 1
ATOM 5246 C C . ARG B 1 283 ? -1.85 9.211 7.242 1 95.69 283 ARG B C 1
ATOM 5248 O O . ARG B 1 283 ? -1.171 9.859 8.047 1 95.69 283 ARG B O 1
ATOM 5255 N N . THR B 1 284 ? -2.891 8.508 7.523 1 95.81 284 THR B N 1
ATOM 5256 C CA . THR B 1 284 ? -3.338 8.438 8.914 1 95.81 284 THR B CA 1
ATOM 5257 C C . THR B 1 284 ? -2.889 7.129 9.555 1 95.81 284 THR B C 1
ATOM 5259 O O . THR B 1 284 ? -3.047 6.941 10.766 1 95.81 284 THR B O 1
ATOM 5262 N N . ALA B 1 285 ? -2.344 6.215 8.648 1 92.38 285 ALA B N 1
ATOM 5263 C CA . ALA B 1 285 ? -2.01 4.883 9.156 1 92.38 285 ALA B CA 1
ATOM 5264 C C . ALA B 1 285 ? -0.566 4.832 9.648 1 92.38 285 ALA B C 1
ATOM 5266 O O . ALA B 1 285 ? 0.312 5.492 9.094 1 92.38 285 ALA B O 1
ATOM 5267 N N . GLU B 1 286 ? -0.336 4.234 10.68 1 76.75 286 GLU B N 1
ATOM 5268 C CA . GLU B 1 286 ? 1.009 3.92 11.156 1 76.75 286 GLU B CA 1
ATOM 5269 C C . GLU B 1 286 ? 1.364 2.461 10.883 1 76.75 286 GLU B C 1
ATOM 5271 O O . GLU B 1 286 ? 1.498 2.053 9.727 1 76.75 286 GLU B O 1
ATOM 5276 N N . SER B 1 287 ? 0.901 1.525 11.945 1 73.25 287 SER B N 1
ATOM 5277 C CA . SER B 1 287 ? 1.192 0.1 11.828 1 73.25 287 SER B CA 1
ATOM 5278 C C . SER B 1 287 ? -0.006 -0.667 11.281 1 73.25 287 SER B C 1
ATOM 5280 O O . SER B 1 287 ? -1.154 -0.28 11.508 1 73.25 287 SER B O 1
ATOM 5282 N N . ASP B 1 288 ? 0.094 -1.667 10.438 1 81.19 288 ASP B N 1
ATOM 5283 C CA . ASP B 1 288 ? -0.887 -2.664 10.016 1 81.19 288 ASP B CA 1
ATOM 5284 C C . ASP B 1 288 ? -2.016 -2.021 9.211 1 81.19 288 ASP B C 1
ATOM 5286 O O . ASP B 1 288 ? -3.168 -2.451 9.297 1 81.19 288 ASP B O 1
ATOM 5290 N N . CYS B 1 289 ? -1.852 -0.814 8.609 1 91.94 289 CYS B N 1
ATOM 5291 C CA . CYS B 1 289 ? -2.762 -0.13 7.703 1 91.94 289 CYS B CA 1
ATOM 5292 C C . CYS B 1 289 ? -3.887 0.557 8.469 1 91.94 289 CYS B C 1
ATOM 5294 O O . CYS B 1 289 ? -4.73 1.228 7.871 1 91.94 289 CYS B O 1
ATOM 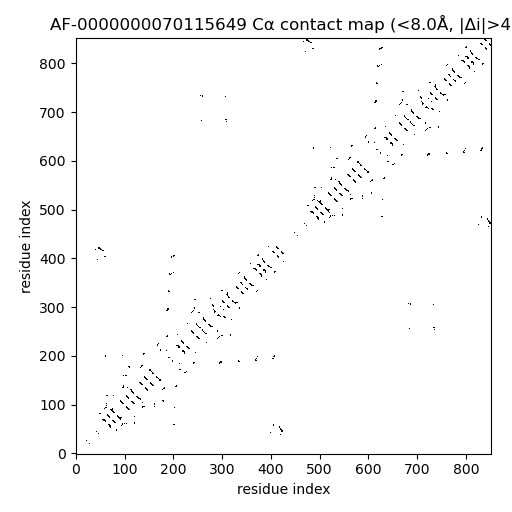5296 N N . ARG B 1 290 ? -3.941 0.425 9.828 1 91.31 290 ARG B N 1
ATOM 5297 C CA . ARG B 1 290 ? -5 1.017 10.641 1 91.31 290 ARG B CA 1
ATOM 5298 C C . ARG B 1 290 ? -4.77 2.512 10.836 1 91.31 290 ARG B C 1
ATOM 5300 O O . ARG B 1 290 ? -3.697 2.924 11.281 1 91.31 290 ARG B O 1
ATOM 5307 N N . PRO B 1 291 ? -5.793 3.287 10.5 1 92.69 291 PRO B N 1
ATOM 5308 C CA . PRO B 1 291 ? -5.66 4.723 10.75 1 92.69 291 PRO B CA 1
ATOM 5309 C C . PRO B 1 291 ? -5.602 5.059 12.242 1 92.69 291 PRO B C 1
ATOM 5311 O O . PRO B 1 291 ? -6.484 4.66 13 1 92.69 291 PRO B O 1
ATOM 5314 N N . GLU B 1 292 ? -4.512 5.734 12.664 1 91.5 292 GLU B N 1
ATOM 5315 C CA . GLU B 1 292 ? -4.316 6.016 14.086 1 91.5 292 GLU B CA 1
ATOM 5316 C C . GLU B 1 292 ? -4.109 7.508 14.328 1 91.5 292 GLU B C 1
ATOM 5318 O O . GLU B 1 292 ? -4.184 7.973 15.469 1 91.5 292 GLU B O 1
ATOM 5323 N N . ARG B 1 293 ? -3.896 8.289 13.336 1 92.94 293 ARG B N 1
ATOM 5324 C CA . ARG B 1 293 ? -3.693 9.727 13.508 1 92.94 293 ARG B CA 1
ATOM 5325 C C . ARG B 1 293 ? -4.629 10.516 12.602 1 92.94 293 ARG B C 1
ATOM 5327 O O . ARG B 1 293 ? -5.199 9.977 11.656 1 92.94 293 ARG B O 1
ATOM 5334 N N . ASP B 1 294 ? -4.77 11.75 12.883 1 94.5 294 ASP B N 1
ATOM 5335 C CA . ASP B 1 294 ? -5.609 12.633 12.078 1 94.5 294 ASP B CA 1
ATOM 5336 C C . ASP B 1 294 ? -4.91 13.016 10.781 1 94.5 294 ASP B C 1
ATOM 5338 O O . ASP B 1 294 ? -3.68 13.07 10.719 1 94.5 294 ASP B O 1
ATOM 5342 N N . PRO B 1 295 ? -5.676 13.266 9.766 1 97.56 295 PRO B N 1
ATOM 5343 C CA . PRO B 1 295 ? -5.066 13.719 8.516 1 97.56 295 PRO B CA 1
ATOM 5344 C C . PRO B 1 295 ? -4.48 15.125 8.617 1 97.56 295 PRO B C 1
ATOM 5346 O O . PRO B 1 295 ? -4.809 15.867 9.555 1 97.56 295 PRO B O 1
ATOM 5349 N N . ALA B 1 296 ? -3.602 15.43 7.719 1 97.31 296 ALA B N 1
ATOM 5350 C CA . ALA B 1 296 ? -3.041 16.781 7.656 1 97.31 296 ALA B CA 1
ATOM 5351 C C . ALA B 1 296 ? -3.895 17.688 6.777 1 97.31 296 ALA B C 1
ATOM 5353 O O . ALA B 1 296 ? -4.48 17.234 5.789 1 97.31 296 ALA B O 1
ATOM 5354 N N . GLY B 1 297 ? -4 18.906 7.109 1 97.75 297 GLY B N 1
ATOM 5355 C CA . GLY B 1 297 ? -4.75 19.875 6.316 1 97.75 297 GLY B CA 1
ATOM 5356 C C . GLY B 1 297 ? -5.199 21.078 7.113 1 97.75 297 GLY B C 1
ATOM 5357 O O . GLY B 1 297 ? -4.5 21.531 8.031 1 97.75 297 GLY B O 1
ATOM 5358 N N . GLY B 1 298 ? -6.219 21.75 6.562 1 96.62 298 GLY B N 1
ATOM 5359 C CA . GLY B 1 298 ? -6.938 22.812 7.242 1 96.62 298 GLY B CA 1
ATOM 5360 C C . GLY B 1 298 ? -8.328 22.406 7.684 1 96.62 298 GLY B C 1
ATOM 5361 O O . GLY B 1 298 ? -8.562 21.25 8.039 1 96.62 298 GLY B O 1
ATOM 5362 N N . TYR B 1 299 ? -9.172 23.375 7.781 1 96.44 299 TYR B N 1
ATOM 5363 C CA . TYR B 1 299 ? -10.547 23.109 8.164 1 96.44 299 TYR B CA 1
ATOM 5364 C C . TYR B 1 299 ? -11.367 22.609 6.977 1 96.44 299 TYR B C 1
ATOM 5366 O O . TYR B 1 299 ? -12.406 21.984 7.148 1 96.44 299 TYR B O 1
ATOM 5374 N N . ASP B 1 300 ? -10.797 22.906 5.762 1 97.62 300 ASP B N 1
ATOM 5375 C CA . ASP B 1 300 ? -11.562 22.562 4.566 1 97.62 300 ASP B CA 1
ATOM 5376 C C . ASP B 1 300 ? -10.711 21.766 3.578 1 97.62 300 ASP B C 1
ATOM 5378 O O . ASP B 1 300 ? -11.234 21.188 2.629 1 97.62 300 ASP B O 1
ATOM 5382 N N . VAL B 1 301 ? -9.445 21.797 3.74 1 98.44 301 VAL B N 1
ATOM 5383 C CA . VAL B 1 301 ? -8.516 21.203 2.785 1 98.44 301 VAL B CA 1
ATOM 5384 C C . VAL B 1 301 ? -7.777 20.031 3.445 1 98.44 301 VAL B C 1
ATOM 5386 O O . VAL B 1 301 ? -7.371 20.125 4.605 1 98.44 301 VAL B O 1
ATOM 5389 N N . LEU B 1 302 ? -7.598 18.953 2.736 1 98.56 302 LEU B N 1
ATOM 5390 C CA . LEU B 1 302 ? -6.875 17.766 3.201 1 98.56 302 LEU B CA 1
ATOM 5391 C C . LEU B 1 302 ? -5.676 17.484 2.305 1 98.56 302 LEU B C 1
ATOM 5393 O O . LEU B 1 302 ? -5.75 17.656 1.086 1 98.56 302 LEU B O 1
ATOM 5397 N N . LEU B 1 303 ? -4.641 17.016 2.945 1 98.69 303 LEU B N 1
ATOM 5398 C CA . LEU B 1 303 ? -3.514 16.453 2.213 1 98.69 303 LEU B CA 1
ATOM 5399 C C . LEU B 1 303 ? -3.682 14.938 2.039 1 98.69 303 LEU B C 1
ATOM 5401 O O . LEU B 1 303 ? -3.938 14.227 3.01 1 98.69 303 LEU B O 1
ATOM 5405 N N . GLY B 1 304 ? -3.615 14.5 0.803 1 98.31 304 GLY B N 1
ATOM 5406 C CA . GLY B 1 304 ? -3.668 13.078 0.496 1 98.31 304 GLY B CA 1
ATOM 5407 C C . GLY B 1 304 ? -2.584 12.633 -0.471 1 98.31 304 GLY B C 1
ATOM 5408 O O . GLY B 1 304 ? -1.864 13.469 -1.027 1 98.31 304 GLY B O 1
ATOM 5409 N N . VAL B 1 305 ? -2.465 11.344 -0.618 1 97.31 305 VAL B N 1
ATOM 5410 C CA . VAL B 1 305 ? -1.565 10.711 -1.578 1 97.31 305 VAL B CA 1
ATOM 5411 C C . VAL B 1 305 ? -2.336 9.695 -2.414 1 97.31 305 VAL B C 1
ATOM 5413 O O . VAL B 1 305 ? -3.117 8.906 -1.879 1 97.31 305 VAL B O 1
ATOM 5416 N N . ASP B 1 306 ? -2.178 9.781 -3.717 1 96.25 306 ASP B N 1
ATOM 5417 C CA . ASP B 1 306 ? -2.871 8.828 -4.574 1 96.25 306 ASP B CA 1
ATOM 5418 C C . ASP B 1 306 ? -2.135 7.488 -4.609 1 96.25 306 ASP B C 1
ATOM 5420 O O . ASP B 1 306 ? -1.076 7.34 -3.998 1 96.25 306 ASP B O 1
ATOM 5424 N N . PRO B 1 307 ? -2.688 6.496 -5.234 1 94.12 307 PRO B N 1
ATOM 5425 C CA . PRO B 1 307 ? -2.094 5.16 -5.176 1 94.12 307 PRO B CA 1
ATOM 5426 C C . PRO B 1 307 ? -0.734 5.086 -5.863 1 94.12 307 PRO B C 1
ATOM 5428 O O . PRO B 1 307 ? -0.045 4.066 -5.77 1 94.12 307 PRO B O 1
ATOM 5431 N N . TYR B 1 308 ? -0.307 6.105 -6.555 1 93.81 308 TYR B N 1
ATOM 5432 C CA . TYR B 1 308 ? 0.97 6.117 -7.262 1 93.81 308 TYR B CA 1
ATOM 5433 C C . TYR B 1 308 ? 2.004 6.941 -6.5 1 93.81 308 TYR B C 1
ATOM 5435 O O . TYR B 1 308 ? 3.117 7.148 -6.984 1 93.81 308 TYR B O 1
ATOM 5443 N N . GLY B 1 309 ? 1.624 7.449 -5.324 1 94.38 309 GLY B N 1
ATOM 5444 C CA . GLY B 1 309 ? 2.562 8.141 -4.457 1 94.38 309 GLY B CA 1
ATOM 5445 C C . GLY B 1 309 ? 2.619 9.641 -4.711 1 94.38 309 GLY B C 1
ATOM 5446 O O . GLY B 1 309 ? 3.561 10.312 -4.281 1 94.38 309 GLY B O 1
ATOM 5447 N N . ARG B 1 310 ? 1.704 10.141 -5.438 1 96.75 310 ARG B N 1
ATOM 5448 C CA . ARG B 1 310 ? 1.661 11.578 -5.715 1 96.75 310 ARG B CA 1
ATOM 5449 C C . ARG B 1 310 ? 0.774 12.305 -4.711 1 96.75 310 ARG B C 1
ATOM 5451 O O . ARG B 1 310 ? -0.358 11.883 -4.457 1 96.75 310 ARG B O 1
ATOM 5458 N N . GLN B 1 311 ? 1.288 13.391 -4.16 1 98.12 311 GLN B N 1
ATOM 5459 C CA . GLN B 1 311 ? 0.524 14.164 -3.182 1 98.12 311 GLN B CA 1
ATOM 5460 C C . GLN B 1 311 ? -0.547 15.008 -3.865 1 98.12 311 GLN B C 1
ATOM 5462 O O . GLN B 1 311 ? -0.346 15.492 -4.98 1 98.12 311 GLN B O 1
ATOM 5467 N N . GLU B 1 312 ? -1.64 15.109 -3.232 1 98.38 312 GLU B N 1
ATOM 5468 C CA . GLU B 1 312 ? -2.723 15.961 -3.719 1 98.38 312 GLU B CA 1
ATOM 5469 C C . GLU B 1 312 ? -3.398 16.703 -2.572 1 98.38 312 GLU B C 1
ATOM 5471 O O . GLU B 1 312 ? -3.391 16.234 -1.432 1 98.38 312 GLU B O 1
ATOM 5476 N N . LEU B 1 313 ? -3.852 17.859 -2.777 1 98.81 313 LEU B N 1
ATOM 5477 C CA . LEU B 1 313 ? -4.715 18.609 -1.873 1 98.81 313 LEU B CA 1
ATOM 5478 C C . LEU B 1 313 ? -6.172 18.531 -2.314 1 98.81 313 LEU B C 1
ATOM 5480 O O . LEU B 1 313 ? -6.48 18.734 -3.49 1 98.81 313 LEU B O 1
ATOM 5484 N N . ILE B 1 314 ? -7.02 18.203 -1.357 1 98.69 314 ILE B N 1
ATOM 5485 C CA . ILE B 1 314 ? -8.406 17.859 -1.667 1 98.69 314 ILE B CA 1
ATOM 5486 C C . ILE B 1 314 ? -9.352 18.719 -0.831 1 98.69 314 ILE B C 1
ATOM 5488 O O . ILE B 1 314 ? -9.086 18.969 0.348 1 98.69 314 ILE B O 1
ATOM 5492 N N . SER B 1 315 ? -10.438 19.125 -1.457 1 98.69 315 SER B N 1
ATOM 5493 C CA . SER B 1 315 ? -11.508 19.781 -0.701 1 98.69 315 SER B CA 1
ATOM 5494 C C . SER B 1 315 ? -12.258 18.766 0.163 1 98.69 315 SER B C 1
ATOM 5496 O O . SER B 1 315 ? -12.844 17.812 -0.354 1 98.69 315 SER B O 1
ATOM 5498 N N . GLY B 1 316 ? -12.289 18.969 1.412 1 98.38 316 GLY B N 1
ATOM 5499 C CA . GLY B 1 316 ? -13.039 18.094 2.303 1 98.38 316 GLY B CA 1
ATOM 5500 C C . GLY B 1 316 ? -14.531 18.141 2.055 1 98.38 316 GLY B C 1
ATOM 5501 O O . GLY B 1 316 ? -15.242 17.172 2.348 1 98.38 316 GLY B O 1
ATOM 5502 N N . SER B 1 317 ? -15.047 19.172 1.442 1 98.25 317 SER B N 1
ATOM 5503 C CA . SER B 1 317 ? -16.484 19.406 1.302 1 98.25 317 SER B CA 1
ATOM 5504 C C . SER B 1 317 ? -17.062 18.562 0.173 1 98.25 317 SER B C 1
ATOM 5506 O O . SER B 1 317 ? -18.172 18.016 0.3 1 98.25 317 SER B O 1
ATOM 5508 N N . ASP B 1 318 ? -16.219 18.453 -0.947 1 98.38 318 ASP B N 1
ATOM 5509 C CA . ASP B 1 318 ? -16.828 17.781 -2.096 1 98.38 318 ASP B CA 1
ATOM 5510 C C . ASP B 1 318 ? -15.836 16.812 -2.742 1 98.38 318 ASP B C 1
ATOM 5512 O O . ASP B 1 318 ? -16.156 16.203 -3.764 1 98.38 318 ASP B O 1
ATOM 5516 N N . GLY B 1 319 ? -14.672 16.688 -2.248 1 98.38 319 GLY B N 1
ATOM 5517 C CA . GLY B 1 319 ? -13.727 15.68 -2.707 1 98.38 319 GLY B CA 1
ATOM 5518 C C . GLY B 1 319 ? -12.938 16.109 -3.932 1 98.38 319 GLY B C 1
ATOM 5519 O O . GLY B 1 319 ? -12.102 15.367 -4.434 1 98.38 319 GLY B O 1
ATOM 5520 N N . ARG B 1 320 ? -13.117 17.328 -4.469 1 97.69 320 ARG B N 1
ATOM 5521 C CA . ARG B 1 320 ? -12.414 17.812 -5.648 1 97.69 320 ARG B CA 1
ATOM 5522 C C . ARG B 1 320 ? -10.922 17.953 -5.371 1 97.69 320 ARG B C 1
ATOM 5524 O O . ARG B 1 320 ? -10.523 18.328 -4.266 1 97.69 320 ARG B O 1
ATOM 5531 N N . ILE B 1 321 ? -10.125 17.703 -6.359 1 98.5 321 ILE B N 1
ATOM 5532 C CA . ILE B 1 321 ? -8.688 17.938 -6.285 1 98.5 321 ILE B CA 1
ATOM 5533 C C . ILE B 1 321 ? -8.391 19.422 -6.461 1 98.5 321 ILE B C 1
ATOM 5535 O O . ILE B 1 321 ? -8.734 20.016 -7.488 1 98.5 321 ILE B O 1
ATOM 5539 N N . LEU B 1 322 ? -7.762 20 -5.523 1 98.56 322 LEU B N 1
ATOM 5540 C CA . LEU B 1 322 ? -7.434 21.422 -5.551 1 98.56 322 LEU B CA 1
ATOM 5541 C C . LEU B 1 322 ? -6.023 21.641 -6.086 1 98.56 322 LEU B C 1
ATOM 5543 O O . LEU B 1 322 ? -5.703 22.719 -6.578 1 98.56 322 LEU B O 1
ATOM 5547 N N . TRP B 1 323 ? -5.215 20.719 -5.938 1 98.5 323 TRP B N 1
ATOM 5548 C CA . TRP B 1 323 ? -3.844 20.672 -6.43 1 98.5 323 TRP B CA 1
ATOM 5549 C C . TRP B 1 323 ? -3.361 19.234 -6.57 1 98.5 323 TRP B C 1
ATOM 5551 O O . TRP B 1 323 ? -3.66 18.391 -5.727 1 98.5 323 TRP B O 1
ATOM 5561 N N . TYR B 1 324 ? -2.635 18.969 -7.574 1 98 324 TYR B N 1
ATOM 5562 C CA . TYR B 1 324 ? -2.092 17.641 -7.848 1 98 324 TYR B CA 1
ATOM 5563 C C . TYR B 1 324 ? -0.604 17.719 -8.172 1 98 324 TYR B C 1
ATOM 5565 O O . TYR B 1 324 ? -0.208 18.328 -9.164 1 98 324 TYR B O 1
ATOM 5573 N N . GLY B 1 325 ? 0.251 17.109 -7.355 1 97.06 325 GLY B N 1
ATOM 5574 C CA . GLY B 1 325 ? 1.695 17.219 -7.488 1 97.06 325 GLY B CA 1
ATOM 5575 C C . GLY B 1 325 ? 2.295 16.141 -8.375 1 97.06 325 GLY B C 1
ATOM 5576 O O . GLY B 1 325 ? 1.705 15.062 -8.547 1 97.06 325 GLY B O 1
ATOM 5577 N N . ASP B 1 326 ? 3.414 16.484 -8.875 1 93.94 326 ASP B N 1
ATOM 5578 C CA . ASP B 1 326 ? 4.199 15.406 -9.477 1 93.94 326 ASP B CA 1
ATOM 5579 C C . ASP B 1 326 ? 4.902 14.57 -8.398 1 93.94 326 ASP B C 1
ATOM 5581 O O . ASP B 1 326 ? 4.746 14.836 -7.207 1 93.94 326 ASP B O 1
ATOM 5585 N N . ARG B 1 327 ? 5.621 13.547 -8.773 1 88.75 327 ARG B N 1
ATOM 5586 C CA . ARG B 1 327 ? 6.199 12.578 -7.844 1 88.75 327 ARG B CA 1
ATOM 5587 C C . ARG B 1 327 ? 7.223 13.25 -6.926 1 88.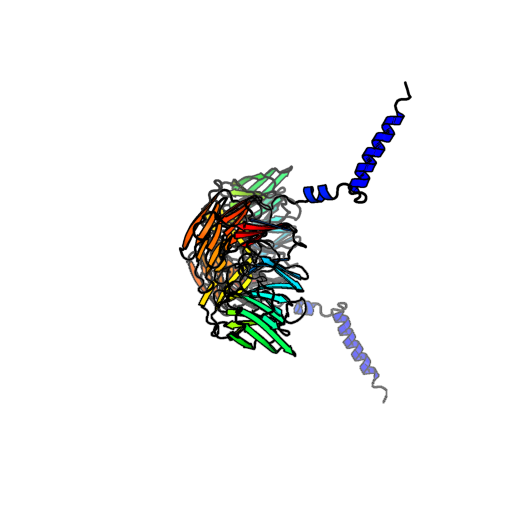75 327 ARG B C 1
ATOM 5589 O O . ARG B 1 327 ? 7.441 12.805 -5.801 1 88.75 327 ARG B O 1
ATOM 5596 N N . SER B 1 328 ? 7.789 14.359 -7.328 1 91.75 328 SER B N 1
ATOM 5597 C CA . SER B 1 328 ? 8.867 14.984 -6.562 1 91.75 328 SER B CA 1
ATOM 5598 C C . SER B 1 328 ? 8.344 16.141 -5.711 1 91.75 328 SER B C 1
ATOM 5600 O O . SER B 1 328 ? 9.078 16.688 -4.895 1 91.75 328 SER B O 1
ATOM 5602 N N . ALA B 1 329 ? 7.098 16.469 -5.891 1 96.5 329 ALA B N 1
ATOM 5603 C CA . ALA B 1 329 ? 6.551 17.609 -5.176 1 96.5 329 ALA B CA 1
ATOM 5604 C C . ALA B 1 329 ? 6.16 17.234 -3.748 1 96.5 329 ALA B C 1
ATOM 5606 O O . ALA B 1 329 ? 5.684 16.125 -3.5 1 96.5 329 ALA B O 1
ATOM 5607 N N . GLU B 1 330 ? 6.371 18.172 -2.844 1 97.38 330 GLU B N 1
ATOM 5608 C CA . GLU B 1 330 ? 6.047 17.969 -1.433 1 97.38 330 GLU B CA 1
ATOM 5609 C C . GLU B 1 330 ? 5.309 19.172 -0.86 1 97.38 330 GLU B C 1
ATOM 5611 O O . GLU B 1 330 ? 5.766 20.312 -0.992 1 97.38 330 GLU B O 1
ATOM 5616 N N . VAL B 1 331 ? 4.172 18.906 -0.265 1 98.31 331 VAL B N 1
ATOM 5617 C CA . VAL B 1 331 ? 3.459 19.969 0.432 1 98.31 331 VAL B CA 1
ATOM 5618 C C . VAL B 1 331 ? 4.105 20.234 1.791 1 98.31 331 VAL B C 1
ATOM 5620 O O . VAL B 1 331 ? 4.16 19.328 2.639 1 98.31 331 VAL B O 1
ATOM 5623 N N . LEU B 1 332 ? 4.566 21.469 2.039 1 98 332 LEU B N 1
ATOM 5624 C CA . LEU B 1 332 ? 5.242 21.797 3.287 1 98 332 LEU B CA 1
ATOM 5625 C C . LEU B 1 332 ? 4.25 22.328 4.316 1 98 332 LEU B C 1
ATOM 5627 O O . LEU B 1 332 ? 4.441 22.156 5.52 1 98 332 LEU B O 1
ATOM 5631 N N . ALA B 1 333 ? 3.262 23.031 3.867 1 98.31 333 ALA B N 1
ATOM 5632 C CA . ALA B 1 333 ? 2.264 23.672 4.719 1 98.31 333 ALA B CA 1
ATOM 5633 C C . ALA B 1 333 ? 0.987 23.969 3.939 1 98.31 333 ALA B C 1
ATOM 5635 O O . ALA B 1 333 ? 1.026 24.156 2.721 1 98.31 333 ALA B O 1
ATOM 5636 N N . VAL B 1 334 ? -0.084 23.984 4.637 1 98.19 334 VAL B N 1
ATOM 5637 C CA . VAL B 1 334 ? -1.354 24.25 3.965 1 98.19 334 VAL B CA 1
ATOM 5638 C C . VAL B 1 334 ? -2.373 24.781 4.977 1 98.19 334 VAL B C 1
ATOM 5640 O O . VAL B 1 334 ? -2.389 24.344 6.133 1 98.19 334 VAL B O 1
ATOM 5643 N N . ASP B 1 335 ? -3.117 25.75 4.598 1 97.06 335 ASP B N 1
ATOM 5644 C CA . ASP B 1 335 ? -4.383 26.094 5.238 1 97.06 335 ASP B CA 1
ATOM 5645 C C . ASP B 1 335 ? -5.523 26.125 4.227 1 97.06 335 ASP B C 1
ATOM 5647 O O . ASP B 1 335 ? -5.469 25.438 3.207 1 97.06 335 ASP B O 1
ATOM 5651 N N . ASP B 1 336 ? -6.59 26.828 4.484 1 97.69 336 ASP B N 1
ATOM 5652 C CA . ASP B 1 336 ? -7.762 26.719 3.621 1 97.69 336 ASP B CA 1
ATOM 5653 C C . ASP B 1 336 ? -7.66 27.672 2.434 1 97.69 336 ASP B C 1
ATOM 5655 O O . ASP B 1 336 ? -8.5 27.656 1.535 1 97.69 336 ASP B O 1
ATOM 5659 N N . ARG B 1 337 ? -6.574 28.484 2.35 1 97.94 337 ARG B N 1
ATOM 5660 C CA . ARG B 1 337 ? -6.469 29.484 1.29 1 97.94 337 ARG B CA 1
ATOM 5661 C C . ARG B 1 337 ? -5.23 29.234 0.432 1 97.94 337 ARG B C 1
ATOM 5663 O O . ARG B 1 337 ? -5.262 29.453 -0.782 1 97.94 337 ARG B O 1
ATOM 5670 N N . TYR B 1 338 ? -4.129 28.781 1.143 1 98.5 338 TYR B N 1
ATOM 5671 C CA . TYR B 1 338 ? -2.855 28.672 0.438 1 98.5 338 TYR B CA 1
ATOM 5672 C C . TYR B 1 338 ? -2.121 27.391 0.848 1 98.5 338 TYR B C 1
ATOM 5674 O O . TYR B 1 338 ? -2.389 26.828 1.911 1 98.5 338 TYR B O 1
ATOM 5682 N N . ALA B 1 339 ? -1.252 26.938 0.025 1 98.75 339 ALA B N 1
ATOM 5683 C CA . ALA B 1 339 ? -0.302 25.875 0.322 1 98.75 339 ALA B CA 1
ATOM 5684 C C . ALA B 1 339 ? 1.109 26.25 -0.112 1 98.75 339 ALA B C 1
ATOM 5686 O O . ALA B 1 339 ? 1.286 27.094 -0.993 1 98.75 339 ALA B O 1
ATOM 5687 N N . VAL B 1 340 ? 2.09 25.703 0.543 1 98.69 340 VAL B N 1
ATOM 5688 C CA . VAL B 1 340 ? 3.49 25.844 0.161 1 98.69 340 VAL B CA 1
ATOM 5689 C C . VAL B 1 340 ? 4.023 24.5 -0.349 1 98.69 340 VAL B C 1
ATOM 5691 O O . VAL B 1 340 ? 4.031 23.516 0.382 1 98.69 340 VAL B O 1
ATOM 5694 N N . ILE B 1 341 ? 4.473 24.531 -1.572 1 98.62 341 ILE B N 1
ATOM 5695 C CA . ILE B 1 341 ? 4.898 23.312 -2.256 1 98.62 341 ILE B CA 1
ATOM 5696 C C . ILE B 1 341 ? 6.395 23.391 -2.549 1 98.62 341 ILE B C 1
ATOM 5698 O O . ILE B 1 341 ? 6.891 24.406 -3.027 1 98.62 341 ILE B O 1
ATOM 5702 N N . ARG B 1 342 ? 7.094 22.344 -2.24 1 98.19 342 ARG B N 1
ATOM 5703 C CA . ARG B 1 342 ? 8.5 22.25 -2.607 1 98.19 342 ARG B CA 1
ATOM 5704 C C . ARG B 1 342 ? 8.688 21.328 -3.814 1 98.19 342 ARG B C 1
ATOM 5706 O O . ARG B 1 342 ? 8.055 20.266 -3.9 1 98.19 342 ARG B O 1
ATOM 5713 N N . SER B 1 343 ? 9.422 21.719 -4.707 1 96.12 343 SER B N 1
ATOM 5714 C CA . SER B 1 343 ? 9.945 20.906 -5.809 1 96.12 343 SER B CA 1
ATOM 5715 C C . SER B 1 343 ? 11.422 21.203 -6.055 1 96.12 343 SER B C 1
ATOM 5717 O O . SER B 1 343 ? 11.781 22.281 -6.531 1 96.12 343 SER B O 1
ATOM 5719 N N . GLY B 1 344 ? 12.25 20.25 -5.77 1 95.06 344 GLY B N 1
ATOM 5720 C CA . GLY B 1 344 ? 13.68 20.5 -5.844 1 95.06 344 GLY B CA 1
ATOM 5721 C C . GLY B 1 344 ? 14.156 21.531 -4.844 1 95.06 344 GLY B C 1
ATOM 5722 O O . GLY B 1 344 ? 13.93 21.391 -3.641 1 95.06 344 GLY B O 1
ATOM 5723 N N . ASP B 1 345 ? 14.773 22.578 -5.391 1 95.25 345 ASP B N 1
ATOM 5724 C CA . ASP B 1 345 ? 15.32 23.641 -4.547 1 95.25 345 ASP B CA 1
ATOM 5725 C C . ASP B 1 345 ? 14.398 24.844 -4.512 1 95.25 345 ASP B C 1
ATOM 5727 O O . ASP B 1 345 ? 14.805 25.938 -4.094 1 95.25 345 ASP B O 1
ATOM 5731 N N . THR B 1 346 ? 13.203 24.609 -4.98 1 96.62 346 THR B N 1
ATOM 5732 C CA . THR B 1 346 ? 12.273 25.734 -5.098 1 96.62 346 THR B CA 1
ATOM 5733 C C . THR B 1 346 ? 11.039 25.5 -4.234 1 96.62 346 THR B C 1
ATOM 5735 O O . THR B 1 346 ? 10.531 24.375 -4.16 1 96.62 346 THR B O 1
ATOM 5738 N N . ILE B 1 347 ? 10.602 26.562 -3.529 1 97.62 347 ILE B N 1
ATOM 5739 C CA . ILE B 1 347 ? 9.297 26.516 -2.879 1 97.62 347 ILE B CA 1
ATOM 5740 C C . ILE B 1 347 ? 8.352 27.5 -3.561 1 97.62 347 ILE B C 1
ATOM 5742 O O . ILE B 1 347 ? 8.766 28.578 -4.004 1 97.62 347 ILE B O 1
ATOM 5746 N N . ARG B 1 348 ? 7.113 27.109 -3.719 1 98.31 348 ARG B N 1
ATOM 5747 C CA . ARG B 1 348 ? 6.086 27.906 -4.379 1 98.31 348 ARG B CA 1
ATOM 5748 C C . ARG B 1 348 ? 4.836 28.016 -3.512 1 98.31 348 ARG B C 1
ATOM 5750 O O . ARG B 1 348 ? 4.516 27.094 -2.756 1 98.31 348 ARG B O 1
ATOM 5757 N N . GLY B 1 349 ? 4.234 29.203 -3.6 1 98.69 349 GLY B N 1
ATOM 5758 C CA . GLY B 1 349 ? 2.93 29.375 -2.982 1 98.69 349 GLY B CA 1
ATOM 5759 C C . GLY B 1 349 ? 1.779 29.078 -3.93 1 98.69 349 GLY B C 1
ATOM 5760 O O . GLY B 1 349 ? 1.783 29.531 -5.078 1 98.69 349 GLY B O 1
ATOM 5761 N N . TRP B 1 350 ? 0.842 28.219 -3.529 1 98.62 350 TRP B N 1
ATOM 5762 C CA . TRP B 1 350 ? -0.356 27.859 -4.281 1 98.62 350 TRP B CA 1
ATOM 5763 C C . TRP B 1 350 ? -1.591 28.531 -3.686 1 98.62 350 TRP B C 1
ATOM 5765 O O . TRP B 1 350 ? -1.815 28.469 -2.475 1 98.62 350 TRP B O 1
ATOM 5775 N N . SER B 1 351 ? -2.328 29.203 -4.516 1 98.75 351 SER B N 1
ATOM 5776 C CA . SER B 1 351 ? -3.588 29.797 -4.09 1 98.75 351 SER B CA 1
ATOM 5777 C C . SER B 1 351 ? -4.777 28.938 -4.504 1 98.75 351 SER B C 1
ATOM 5779 O O . SER B 1 351 ? -4.969 28.656 -5.688 1 98.75 351 SER B O 1
ATOM 5781 N N . PHE B 1 352 ? -5.602 28.547 -3.631 1 98.38 352 PHE B N 1
ATOM 5782 C CA . PHE B 1 352 ? -6.766 27.75 -3.957 1 98.38 352 PHE B CA 1
ATOM 5783 C C . PHE B 1 352 ? -7.809 28.562 -4.699 1 98.38 352 PHE B C 1
ATOM 5785 O O . PHE B 1 352 ? -8.477 28.062 -5.605 1 98.38 352 PHE B O 1
ATOM 5792 N N . ALA B 1 353 ? -7.945 29.828 -4.332 1 97.56 353 ALA B N 1
ATOM 5793 C CA . ALA B 1 353 ? -8.93 30.688 -4.98 1 97.56 353 ALA B CA 1
ATOM 5794 C C . ALA B 1 353 ? -8.578 30.922 -6.445 1 97.56 353 ALA B C 1
ATOM 5796 O O . ALA B 1 353 ? -9.453 30.938 -7.309 1 97.56 353 ALA B O 1
ATOM 5797 N N . LYS B 1 354 ? -7.27 30.984 -6.688 1 97.69 354 LYS B N 1
ATOM 5798 C CA . LYS B 1 354 ? -6.828 31.281 -8.047 1 97.69 354 LYS B CA 1
ATOM 5799 C C . LYS B 1 354 ? -6.535 29.984 -8.812 1 97.69 354 LYS B C 1
ATOM 5801 O O . LYS B 1 354 ? -6.5 29.984 -10.047 1 97.69 354 LYS B O 1
ATOM 5806 N N . GLY B 1 355 ? -6.207 28.938 -8.133 1 97.5 355 GLY B N 1
ATOM 5807 C CA . GLY B 1 355 ? -5.91 27.656 -8.75 1 97.5 355 GLY B CA 1
ATOM 5808 C C . GLY B 1 355 ? -4.57 27.625 -9.453 1 97.5 355 GLY B C 1
ATOM 5809 O O . GLY B 1 355 ? -4.43 27 -10.508 1 97.5 355 GLY B O 1
ATOM 5810 N N . ARG B 1 356 ? -3.658 28.406 -8.914 1 97.75 356 ARG B N 1
ATOM 5811 C CA . ARG B 1 356 ? -2.344 28.453 -9.547 1 97.75 356 ARG B CA 1
ATOM 5812 C C . ARG B 1 356 ? -1.269 28.859 -8.539 1 97.75 356 ARG B C 1
ATOM 5814 O O . ARG B 1 356 ? -1.581 29.266 -7.418 1 97.75 356 ARG B O 1
ATOM 5821 N N . MET B 1 357 ? -0.04 28.719 -8.938 1 97.56 357 MET B N 1
ATOM 5822 C CA . MET B 1 357 ? 1.094 29.203 -8.156 1 97.56 357 MET B CA 1
ATOM 5823 C C . MET B 1 357 ? 1.15 30.719 -8.172 1 97.56 357 MET B C 1
ATOM 5825 O O . MET B 1 357 ? 1.019 31.344 -9.234 1 97.56 357 MET B O 1
ATOM 5829 N N . VAL B 1 358 ? 1.372 31.344 -7.078 1 98.31 358 VAL B N 1
ATOM 5830 C CA . VAL B 1 358 ? 1.277 32.812 -7.031 1 98.31 358 VAL B CA 1
ATOM 5831 C C . VAL B 1 358 ? 2.633 33.406 -6.66 1 98.31 358 VAL B C 1
ATOM 5833 O O . VAL B 1 358 ? 2.869 34.594 -6.852 1 98.31 358 VAL B O 1
ATOM 5836 N N . TRP B 1 359 ? 3.609 32.688 -6.203 1 98.19 359 TRP B N 1
ATOM 5837 C CA . TRP B 1 359 ? 4.969 33.156 -5.949 1 98.19 359 TRP B CA 1
ATOM 5838 C C . TRP B 1 359 ? 5.945 32 -5.91 1 98.19 359 TRP B C 1
ATOM 5840 O O . TRP B 1 359 ? 5.535 30.844 -5.871 1 98.19 359 TRP B O 1
ATOM 5850 N N . ARG B 1 360 ? 7.184 32.281 -5.992 1 97.5 360 ARG B N 1
ATOM 5851 C CA . ARG B 1 360 ? 8.266 31.312 -6.02 1 97.5 360 ARG B CA 1
ATOM 5852 C C . ARG B 1 360 ? 9.492 31.844 -5.27 1 97.5 360 ARG B C 1
ATOM 5854 O O . ARG B 1 360 ? 9.812 33.031 -5.355 1 97.5 360 ARG B O 1
ATOM 5861 N N . GLN B 1 361 ? 10.07 30.984 -4.5 1 95.31 361 GLN B N 1
ATOM 5862 C CA . GLN B 1 361 ? 11.359 31.234 -3.865 1 95.31 361 GLN B CA 1
ATOM 5863 C C . GLN B 1 361 ? 12.375 30.141 -4.227 1 95.31 361 GLN B C 1
ATOM 5865 O O . GLN B 1 361 ? 12.109 28.953 -4.039 1 95.31 361 GLN B O 1
ATOM 5870 N N . ASN B 1 362 ? 13.562 30.562 -4.652 1 95.25 362 ASN B N 1
ATOM 5871 C CA . ASN B 1 362 ? 14.609 29.609 -5.004 1 95.25 362 ASN B CA 1
ATOM 5872 C C . ASN B 1 362 ? 15.602 29.422 -3.857 1 95.25 362 ASN B C 1
ATOM 5874 O O . ASN B 1 362 ? 15.633 30.219 -2.92 1 95.25 362 ASN B O 1
ATOM 5878 N N . GLY B 1 363 ? 16.391 28.375 -3.939 1 91.81 363 GLY B N 1
ATOM 5879 C CA . GLY B 1 363 ? 17.422 28.109 -2.957 1 91.81 363 GLY B CA 1
ATOM 5880 C C . GLY B 1 363 ? 16.875 27.672 -1.609 1 91.81 363 GLY B C 1
ATOM 5881 O O . GLY B 1 363 ? 17.406 28.047 -0.566 1 91.81 363 GLY B O 1
ATOM 5882 N N . ARG B 1 364 ? 15.773 26.953 -1.604 1 89.5 364 ARG B N 1
ATOM 5883 C CA . ARG B 1 364 ? 15.07 26.609 -0.373 1 89.5 364 ARG B CA 1
ATOM 5884 C C . ARG B 1 364 ? 14.891 25.094 -0.259 1 89.5 364 ARG B C 1
ATOM 5886 O O . ARG B 1 364 ? 13.852 24.625 0.208 1 89.5 364 ARG B O 1
ATOM 5893 N N . ALA B 1 365 ? 15.875 24.312 -0.622 1 90.12 365 ALA B N 1
ATOM 5894 C CA . ALA B 1 365 ? 15.75 22.859 -0.708 1 90.12 365 ALA B CA 1
ATOM 5895 C C . ALA B 1 365 ? 15.484 22.25 0.666 1 90.12 365 ALA B C 1
ATOM 5897 O O . ALA B 1 365 ? 14.805 21.219 0.776 1 90.12 365 ALA B O 1
ATOM 5898 N N . LYS B 1 366 ? 15.914 22.828 1.756 1 92.56 366 LYS B N 1
ATOM 5899 C CA . LYS B 1 366 ? 15.766 22.234 3.084 1 92.56 366 LYS B CA 1
ATOM 5900 C C . LYS B 1 366 ? 14.875 23.109 3.973 1 92.56 366 LYS B C 1
ATOM 5902 O O . LYS B 1 366 ? 14.875 22.953 5.195 1 92.56 366 LYS B O 1
ATOM 5907 N N . ALA B 1 367 ? 14.117 23.953 3.367 1 95.56 367 ALA B N 1
ATOM 5908 C CA . ALA B 1 367 ? 13.32 24.906 4.137 1 95.56 367 ALA B CA 1
ATOM 5909 C C . ALA B 1 367 ? 12.078 24.234 4.723 1 95.56 367 ALA B C 1
ATOM 5911 O O . ALA B 1 367 ? 11.539 23.297 4.133 1 95.56 367 ALA B O 1
ATOM 5912 N N . GLY B 1 368 ? 11.688 24.672 5.922 1 97.38 368 GLY B N 1
ATOM 5913 C CA . GLY B 1 368 ? 10.352 24.469 6.441 1 97.38 368 GLY B CA 1
ATOM 5914 C C . GLY B 1 368 ? 9.43 25.656 6.219 1 97.38 368 GLY B C 1
ATOM 5915 O O . GLY B 1 368 ? 9.891 26.75 5.887 1 97.38 368 GLY B O 1
ATOM 5916 N N . ALA B 1 369 ? 8.156 25.344 6.332 1 98.25 369 ALA B N 1
ATOM 5917 C CA . ALA B 1 369 ? 7.223 26.438 6.129 1 98.25 369 ALA B CA 1
ATOM 5918 C C . ALA B 1 369 ? 5.973 26.266 6.988 1 98.25 369 ALA B C 1
ATOM 5920 O O . ALA B 1 369 ? 5.633 25.141 7.379 1 98.25 369 ALA B O 1
ATOM 5921 N N . ALA B 1 370 ? 5.355 27.344 7.254 1 98.31 370 ALA B N 1
ATOM 5922 C CA . ALA B 1 370 ? 4.035 27.422 7.879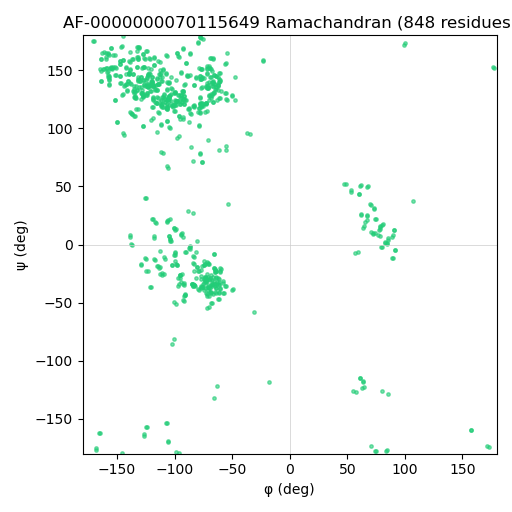 1 98.31 370 ALA B CA 1
ATOM 5923 C C . ALA B 1 370 ? 3.188 28.516 7.25 1 98.31 370 ALA B C 1
ATOM 5925 O O . ALA B 1 370 ? 3.701 29.578 6.895 1 98.31 370 ALA B O 1
ATOM 5926 N N . VAL B 1 371 ? 1.941 28.219 7.102 1 98.25 371 VAL B N 1
ATOM 5927 C CA . VAL B 1 371 ? 1.023 29.203 6.551 1 98.25 371 VAL B CA 1
ATOM 5928 C C . VAL B 1 371 ? 0.145 29.766 7.664 1 98.25 371 VAL B C 1
ATOM 5930 O O . VAL B 1 371 ? -0.427 29.016 8.453 1 98.25 371 VAL B O 1
ATOM 5933 N N . THR B 1 372 ? 0.118 31.109 7.773 1 97.56 372 THR B N 1
ATOM 5934 C CA . THR B 1 372 ? -0.78 31.828 8.664 1 97.56 372 THR B CA 1
ATOM 5935 C C . THR B 1 372 ? -1.611 32.844 7.891 1 97.56 372 THR B C 1
ATOM 5937 O O . THR B 1 372 ? -1.343 33.094 6.719 1 97.56 372 THR B O 1
ATOM 5940 N N . PRO B 1 373 ? -2.652 33.375 8.516 1 96.44 373 PRO B N 1
ATOM 5941 C CA . PRO B 1 373 ? -3.457 34.375 7.832 1 96.44 373 PRO B CA 1
ATOM 5942 C C . PRO B 1 373 ? -2.646 35.625 7.441 1 96.44 373 PRO B C 1
ATOM 5944 O O . PRO B 1 373 ? -2.992 36.312 6.48 1 96.44 373 PRO B O 1
ATOM 5947 N N . HIS B 1 374 ? -1.534 35.844 8.062 1 97.5 374 HIS B N 1
ATOM 5948 C CA . HIS B 1 374 ? -0.864 37.125 7.898 1 97.5 374 HIS B CA 1
ATOM 5949 C C . HIS B 1 374 ? 0.462 36.969 7.16 1 97.5 374 HIS B C 1
ATOM 5951 O O . HIS B 1 374 ? 1.009 37.938 6.641 1 97.5 374 HIS B O 1
ATOM 5957 N N . ALA B 1 375 ? 0.941 35.719 7.191 1 98.62 375 ALA B N 1
ATOM 5958 C CA . ALA B 1 375 ? 2.227 35.531 6.531 1 98.62 375 ALA B CA 1
ATOM 5959 C C . ALA B 1 375 ? 2.482 34.031 6.293 1 98.62 375 ALA B C 1
ATOM 5961 O O . ALA B 1 375 ? 1.961 33.188 7.016 1 98.62 375 ALA B O 1
ATOM 5962 N N . VAL B 1 376 ? 3.207 33.75 5.27 1 98.69 376 VAL B N 1
ATOM 5963 C CA . VAL B 1 376 ? 3.902 32.469 5.129 1 98.69 376 VAL B CA 1
ATOM 5964 C C . VAL B 1 376 ? 5.301 32.594 5.734 1 98.69 376 VAL B C 1
ATOM 5966 O O . VAL B 1 376 ? 6.094 33.438 5.336 1 98.69 376 VAL B O 1
ATOM 5969 N N . ILE B 1 377 ? 5.598 31.719 6.664 1 98.75 377 ILE B N 1
ATOM 5970 C CA . ILE B 1 377 ? 6.902 31.719 7.316 1 98.75 377 ILE B CA 1
ATOM 5971 C C . ILE B 1 377 ? 7.777 30.609 6.73 1 98.75 377 ILE B C 1
ATOM 5973 O O . ILE B 1 377 ? 7.422 29.438 6.789 1 98.75 377 ILE B O 1
ATOM 5977 N N . VAL B 1 378 ? 8.844 30.984 6.168 1 98.38 378 VAL B N 1
ATOM 5978 C CA . VAL B 1 378 ? 9.828 30.047 5.637 1 98.38 378 VAL B CA 1
ATOM 5979 C C . VAL B 1 378 ? 11.078 30.062 6.516 1 98.38 378 VAL B C 1
ATOM 5981 O O . VAL B 1 378 ? 11.625 31.125 6.809 1 98.38 378 VAL B O 1
ATOM 5984 N N . VAL B 1 379 ? 11.477 28.938 6.969 1 97.56 379 VAL B N 1
ATOM 5985 C CA . VAL B 1 379 ? 12.664 28.828 7.812 1 97.56 379 VAL B CA 1
ATOM 5986 C C . VAL B 1 379 ? 13.695 27.938 7.121 1 97.56 379 VAL B C 1
ATOM 5988 O O . VAL B 1 379 ? 13.391 26.812 6.711 1 97.56 379 VAL B O 1
ATOM 5991 N N . SER B 1 380 ? 14.844 28.453 6.992 1 92.69 380 SER B N 1
ATOM 5992 C CA . SER B 1 380 ? 15.922 27.688 6.375 1 92.69 380 SER B CA 1
ATOM 5993 C C . SER B 1 380 ? 17.281 28.125 6.91 1 92.69 380 SER B C 1
ATOM 5995 O O . SER B 1 380 ? 17.656 29.297 6.789 1 92.69 380 SER B O 1
ATOM 5997 N N . SER B 1 381 ? 18.094 27.25 7.449 1 88.75 381 SER B N 1
ATOM 5998 C CA . SER B 1 381 ? 19.5 27.484 7.785 1 88.75 381 SER B CA 1
ATOM 5999 C C . SER B 1 381 ? 19.656 28.734 8.656 1 88.75 381 SER B C 1
ATOM 6001 O O . SER B 1 381 ? 20.453 29.609 8.328 1 88.75 381 SER B O 1
ATOM 6003 N N . GLY B 1 382 ? 18.891 28.938 9.672 1 91.69 382 GLY B N 1
ATOM 6004 C CA . GLY B 1 382 ? 19.047 30.062 10.586 1 91.69 382 GLY B CA 1
ATOM 6005 C C . GLY B 1 382 ? 18.453 31.359 10.047 1 91.69 382 GLY B C 1
ATOM 6006 O O . GLY B 1 382 ? 18.891 32.438 10.422 1 91.69 382 GLY B O 1
ATOM 6007 N N . ARG B 1 383 ? 17.656 31.203 9.086 1 95.69 383 ARG B N 1
ATOM 6008 C CA . ARG B 1 383 ? 16.984 32.375 8.492 1 95.69 383 ARG B CA 1
ATOM 6009 C C . ARG B 1 383 ? 15.477 32.219 8.531 1 95.69 383 ARG B C 1
ATOM 6011 O O . ARG B 1 383 ? 14.953 31.125 8.289 1 95.69 383 ARG B O 1
ATOM 6018 N N . VAL B 1 384 ? 14.812 33.281 8.906 1 97.56 384 VAL B N 1
ATOM 6019 C CA . VAL B 1 384 ? 13.352 33.344 8.898 1 97.56 384 VAL B CA 1
ATOM 6020 C C . VAL B 1 384 ? 12.883 34.375 7.887 1 97.56 384 VAL B C 1
ATOM 6022 O O . VAL B 1 384 ? 13.305 35.531 7.93 1 97.56 384 VAL B O 1
ATOM 6025 N N . THR B 1 385 ? 12.086 33.906 6.941 1 97.81 385 THR B N 1
ATOM 6026 C CA . THR B 1 385 ? 11.477 34.781 5.953 1 97.81 385 THR B CA 1
ATOM 6027 C C . THR B 1 385 ? 9.953 34.781 6.074 1 97.81 385 THR B C 1
ATOM 6029 O O . THR B 1 385 ? 9.336 33.719 6.082 1 97.81 385 THR B O 1
ATOM 6032 N N . ALA B 1 386 ? 9.367 35.938 6.289 1 98.62 386 ALA B N 1
ATOM 6033 C CA . ALA B 1 386 ? 7.914 36.094 6.254 1 98.62 386 ALA B CA 1
ATOM 6034 C C . ALA B 1 386 ? 7.453 36.656 4.91 1 98.62 386 ALA B C 1
ATOM 6036 O O . ALA B 1 386 ? 7.926 37.688 4.477 1 98.62 386 ALA B O 1
ATOM 6037 N N . LEU B 1 387 ? 6.566 35.938 4.258 1 98.69 387 LEU B N 1
ATOM 6038 C CA . LEU B 1 387 ? 6.055 36.312 2.953 1 98.69 387 LEU B CA 1
ATOM 6039 C C . LEU B 1 387 ? 4.562 36.625 3.025 1 98.69 387 LEU B C 1
ATOM 6041 O O . LEU B 1 387 ? 3.826 35.969 3.771 1 98.69 387 LEU B O 1
ATOM 6045 N N . ASP B 1 388 ? 4.207 37.625 2.26 1 98.5 388 ASP B N 1
ATOM 6046 C CA . ASP B 1 388 ? 2.771 37.781 2.041 1 98.5 388 ASP B CA 1
ATOM 6047 C C . ASP B 1 388 ? 2.178 36.531 1.366 1 98.5 388 ASP B C 1
ATOM 6049 O O . ASP B 1 388 ? 2.641 36.125 0.302 1 98.5 388 ASP B O 1
ATOM 6053 N N . PRO B 1 389 ? 1.183 35.938 1.894 1 98.12 389 PRO B N 1
ATOM 6054 C CA . PRO B 1 389 ? 0.688 34.688 1.358 1 98.12 389 PRO B CA 1
ATOM 6055 C C . PRO B 1 389 ? 0.179 34.781 -0.076 1 98.12 389 PRO B C 1
ATOM 6057 O O . PRO B 1 389 ? 0.336 33.875 -0.872 1 98.12 389 PRO B O 1
ATOM 6060 N N . ALA B 1 390 ? -0.412 35.906 -0.46 1 97.94 390 ALA B N 1
ATOM 6061 C CA . ALA B 1 390 ? -1.056 36.062 -1.762 1 97.94 390 ALA B CA 1
ATOM 6062 C C . ALA B 1 390 ? -0.035 36.438 -2.838 1 97.94 390 ALA B C 1
ATOM 6064 O O . ALA B 1 390 ? -0.124 35.938 -3.971 1 97.94 390 ALA B O 1
ATOM 6065 N N . SER B 1 391 ? 0.982 37.25 -2.441 1 97.69 391 SER B N 1
ATOM 6066 C CA . SER B 1 391 ? 1.866 37.781 -3.469 1 97.69 391 SER B CA 1
ATOM 6067 C C . SER B 1 391 ? 3.27 37.219 -3.354 1 97.69 391 SER B C 1
ATOM 6069 O O . SER B 1 391 ? 4.043 37.25 -4.316 1 97.69 391 SER B O 1
ATOM 6071 N N . GLY B 1 392 ? 3.627 36.812 -2.176 1 98.06 392 GLY B N 1
ATOM 6072 C CA . GLY B 1 392 ? 4.988 36.344 -1.951 1 98.06 392 GLY B CA 1
ATOM 6073 C C . GLY B 1 392 ? 5.953 37.5 -1.64 1 98.06 392 GLY B C 1
ATOM 6074 O O . GLY B 1 392 ? 7.16 37.281 -1.519 1 98.06 392 GLY B O 1
ATOM 6075 N N . ALA B 1 393 ? 5.363 38.688 -1.513 1 98.12 393 ALA B N 1
ATOM 6076 C CA . ALA B 1 393 ? 6.223 39.812 -1.135 1 98.12 393 ALA B CA 1
ATOM 6077 C C . ALA B 1 393 ? 6.859 39.562 0.232 1 98.12 393 ALA B C 1
ATOM 6079 O O . ALA B 1 393 ? 6.199 39.094 1.155 1 98.12 393 ALA B O 1
ATOM 6080 N N . VAL B 1 394 ? 8.102 39.906 0.378 1 98.06 394 VAL B N 1
ATOM 6081 C CA . VAL B 1 394 ? 8.828 39.688 1.625 1 98.06 394 VAL B CA 1
ATOM 6082 C C . VAL B 1 394 ? 8.391 40.75 2.658 1 98.06 394 VAL B C 1
ATOM 6084 O O . VAL B 1 394 ? 8.5 41.938 2.428 1 98.06 394 VAL B O 1
ATOM 6087 N N . ARG B 1 395 ? 7.91 40.312 3.717 1 98.19 395 ARG B N 1
ATOM 6088 C CA . ARG B 1 395 ? 7.496 41.188 4.812 1 98.19 395 ARG B CA 1
ATOM 6089 C C . ARG B 1 395 ? 8.594 41.281 5.863 1 98.19 395 ARG B C 1
ATOM 6091 O O . ARG B 1 395 ? 8.672 42.281 6.578 1 98.19 395 ARG B O 1
ATOM 6098 N N . ALA B 1 396 ? 9.383 40.281 6.008 1 98 396 ALA B N 1
ATOM 6099 C CA . ALA B 1 396 ? 10.539 40.219 6.895 1 98 396 ALA B CA 1
ATOM 6100 C C . ALA B 1 396 ? 11.531 39.156 6.438 1 98 396 ALA B C 1
ATOM 6102 O O . ALA B 1 396 ? 11.133 38.156 5.879 1 98 396 ALA B O 1
ATOM 6103 N N . ASP B 1 397 ? 12.805 39.406 6.594 1 96.94 397 ASP B N 1
ATOM 6104 C CA . ASP B 1 397 ? 13.898 38.5 6.258 1 96.94 397 ASP B CA 1
ATOM 6105 C C . ASP B 1 397 ? 15.102 38.719 7.172 1 96.94 397 ASP B C 1
ATOM 6107 O O . ASP B 1 397 ? 15.836 39.688 7.02 1 96.94 397 ASP B O 1
ATOM 6111 N N . VAL B 1 398 ? 15.234 37.75 8.086 1 97.12 398 VAL B N 1
ATOM 6112 C CA . VAL B 1 398 ? 16.281 37.969 9.07 1 97.12 398 VAL B CA 1
ATOM 6113 C C . VAL B 1 398 ? 17.016 36.688 9.367 1 97.12 398 VAL B C 1
ATOM 6115 O O . VAL B 1 398 ? 16.438 35.594 9.281 1 97.12 398 VAL B O 1
ATOM 6118 N N . ARG B 1 399 ? 18.297 36.812 9.672 1 96.31 399 ARG B N 1
ATOM 6119 C CA . ARG B 1 399 ? 19.047 35.688 10.219 1 96.31 399 ARG B CA 1
ATOM 6120 C C . ARG B 1 399 ? 18.766 35.5 11.711 1 96.31 399 ARG B C 1
ATOM 6122 O O . ARG B 1 399 ? 18.922 36.438 12.492 1 96.31 399 ARG B O 1
ATOM 6129 N N . THR B 1 400 ? 18.234 34.438 12.094 1 96.81 400 THR B N 1
ATOM 6130 C CA . THR B 1 400 ? 17.938 34.156 13.492 1 96.81 400 THR B CA 1
ATOM 6131 C C . THR B 1 400 ? 17.719 32.656 13.688 1 96.81 400 THR B C 1
ATOM 6133 O O . THR B 1 400 ? 17.25 31.953 12.773 1 96.81 400 THR B O 1
ATOM 6136 N N . ASP B 1 401 ? 18.016 32.219 14.844 1 94.31 401 ASP B N 1
ATOM 6137 C CA . ASP B 1 401 ? 17.734 30.844 15.211 1 94.31 401 ASP B CA 1
ATOM 6138 C C . ASP B 1 401 ? 16.531 30.766 16.141 1 94.31 401 ASP B C 1
ATOM 6140 O O . ASP B 1 401 ? 16.203 29.688 16.656 1 94.31 401 ASP B O 1
ATOM 6144 N N . ALA B 1 402 ? 15.883 31.938 16.312 1 96.81 402 ALA B N 1
ATOM 6145 C CA . ALA B 1 402 ? 14.727 31.969 17.203 1 96.81 402 ALA B CA 1
ATOM 6146 C C . ALA B 1 402 ? 13.531 31.25 16.562 1 96.81 402 ALA B C 1
ATOM 6148 O O . ALA B 1 402 ? 13.414 31.203 15.336 1 96.81 402 ALA B O 1
ATOM 6149 N N . LYS B 1 403 ? 12.688 30.719 17.406 1 97.44 403 LYS B N 1
ATOM 6150 C CA . LYS B 1 403 ? 11.422 30.109 16.984 1 97.44 403 LYS B CA 1
ATOM 6151 C C . LYS B 1 403 ? 10.344 31.172 16.797 1 97.44 403 LYS B C 1
ATOM 6153 O O . LYS B 1 403 ? 10.258 32.125 17.578 1 97.44 403 LYS B O 1
ATOM 6158 N N . VAL B 1 404 ? 9.602 31.031 15.727 1 98.38 404 VAL B N 1
ATOM 6159 C CA . VAL B 1 404 ? 8.461 31.922 15.539 1 98.38 404 VAL B CA 1
ATOM 6160 C C . VAL B 1 404 ? 7.258 31.391 16.328 1 98.38 404 VAL B C 1
ATOM 6162 O O . VAL B 1 404 ? 6.715 30.344 16.016 1 98.38 404 VAL B O 1
ATOM 6165 N N . PHE B 1 405 ? 6.758 32.094 17.25 1 98.25 405 PHE B N 1
ATOM 6166 C CA . PHE B 1 405 ? 5.652 31.641 18.078 1 98.25 405 PHE B CA 1
ATOM 6167 C C . PHE B 1 405 ? 4.324 32.156 17.562 1 98.25 405 PHE B C 1
ATOM 6169 O O . PHE B 1 405 ? 3.285 31.531 17.734 1 98.25 405 PHE B O 1
ATOM 6176 N N . THR B 1 406 ? 4.41 33.375 17.016 1 98.31 406 THR B N 1
ATOM 6177 C CA . THR B 1 406 ? 3.17 33.969 16.531 1 98.31 406 THR B CA 1
ATOM 6178 C C . THR B 1 406 ? 3.428 34.844 15.312 1 98.31 406 THR B C 1
ATOM 6180 O O . THR B 1 406 ? 4.414 35.594 15.273 1 98.31 406 THR B O 1
ATOM 6183 N N . ALA B 1 407 ? 2.568 34.75 14.391 1 98.31 407 ALA B N 1
ATOM 6184 C CA . ALA B 1 407 ? 2.521 35.688 13.258 1 98.31 407 ALA B CA 1
ATOM 6185 C C . ALA B 1 407 ? 1.265 36.562 13.305 1 98.31 407 ALA B C 1
ATOM 6187 O O . ALA B 1 407 ? 0.172 36.094 12.977 1 98.31 407 ALA B O 1
ATOM 6188 N N . GLY B 1 408 ? 1.453 37.75 13.711 1 96.94 408 GLY B N 1
ATOM 6189 C CA . GLY B 1 408 ? 0.338 38.688 13.773 1 96.94 408 GLY B CA 1
ATOM 6190 C C . GLY B 1 408 ? 0.234 39.594 12.555 1 96.94 408 GLY B C 1
ATOM 6191 O O . GLY B 1 408 ? 1.017 39.469 11.617 1 96.94 408 GLY B O 1
ATOM 6192 N N . PRO B 1 409 ? -0.736 40.469 12.562 1 95.75 409 PRO B N 1
ATOM 6193 C CA . PRO B 1 409 ? -0.947 41.375 11.406 1 95.75 409 PRO B CA 1
ATOM 6194 C C . PRO B 1 409 ? 0.235 42.281 11.156 1 95.75 409 PRO B C 1
ATOM 6196 O O . PRO B 1 409 ? 0.486 42.688 10.016 1 95.75 409 PRO B O 1
ATOM 6199 N N . GLY B 1 410 ? 0.93 42.594 12.211 1 97.12 410 GLY B N 1
ATOM 6200 C CA . GLY B 1 410 ? 1.961 43.625 12.062 1 97.12 410 GLY B CA 1
ATOM 6201 C C . GLY B 1 410 ? 3.367 43.062 12.125 1 97.12 410 GLY B C 1
ATOM 6202 O O . GLY B 1 410 ? 4.34 43.781 11.883 1 97.12 410 GLY B O 1
ATOM 6203 N N . GLY B 1 411 ? 3.449 41.875 12.531 1 98.19 411 GLY B N 1
ATOM 6204 C CA . GLY B 1 411 ? 4.789 41.312 12.672 1 98.19 411 GLY B CA 1
ATOM 6205 C C . GLY B 1 411 ? 4.812 39.969 13.344 1 98.19 411 GLY B C 1
ATOM 6206 O O . GLY B 1 411 ? 3.764 39.344 13.539 1 98.19 411 GLY B O 1
ATOM 6207 N N . LEU B 1 412 ? 6.043 39.5 13.609 1 98.56 412 LEU B N 1
ATOM 6208 C CA . LEU B 1 412 ? 6.281 38.188 14.203 1 98.56 412 LEU B CA 1
ATOM 6209 C C . LEU B 1 412 ? 6.734 38.312 15.648 1 98.56 412 LEU B C 1
ATOM 6211 O O . LEU B 1 412 ? 7.426 39.281 16 1 98.56 412 LEU B O 1
ATOM 6215 N N . LEU B 1 413 ? 6.375 37.375 16.469 1 98.69 413 LEU B N 1
ATOM 6216 C CA . LEU B 1 413 ? 6.973 37.219 17.781 1 98.69 413 LEU B CA 1
ATOM 6217 C C . LEU B 1 413 ? 7.977 36.062 17.766 1 98.69 413 LEU B C 1
ATOM 6219 O O . LEU B 1 413 ? 7.617 34.906 17.469 1 98.69 413 LEU B O 1
ATOM 6223 N N . LEU B 1 414 ? 9.227 36.375 18.078 1 98.38 414 LEU B N 1
ATOM 6224 C CA . LEU B 1 414 ? 10.336 35.406 18.109 1 98.38 414 LEU B CA 1
ATOM 6225 C C . LEU B 1 414 ? 10.742 35.094 19.547 1 98.38 414 LEU B C 1
ATOM 6227 O O . LEU B 1 414 ? 10.75 36 20.406 1 98.38 414 LEU B O 1
ATOM 6231 N N . VAL B 1 415 ? 11.031 33.812 19.781 1 97.94 415 VAL B N 1
ATOM 6232 C CA . VAL B 1 415 ? 11.484 33.406 21.109 1 97.94 415 VAL B CA 1
ATOM 6233 C C . VAL B 1 415 ? 12.688 32.5 21 1 97.94 415 VAL B C 1
ATOM 6235 O O . VAL B 1 415 ? 12.711 31.594 20.156 1 97.94 415 VAL B O 1
ATOM 6238 N N . SER B 1 416 ? 13.656 32.688 21.781 1 96.56 416 SER B N 1
ATOM 6239 C CA . SER B 1 416 ? 14.789 31.797 22.031 1 96.56 416 SER B CA 1
ATOM 6240 C C . SER B 1 416 ? 15.125 31.75 23.531 1 96.56 416 SER B C 1
ATOM 6242 O O . SER B 1 416 ? 15.547 32.75 24.109 1 96.56 416 SER B O 1
ATOM 6244 N N . GLY B 1 417 ? 14.898 30.562 24.125 1 94.62 417 GLY B N 1
ATOM 6245 C CA . GLY B 1 417 ? 15.031 30.5 25.578 1 94.62 417 GLY B CA 1
ATOM 6246 C C . GLY B 1 417 ? 14.07 31.406 26.312 1 94.62 417 GLY B C 1
ATOM 6247 O O . GLY B 1 417 ? 12.852 31.25 26.188 1 94.62 417 GLY B O 1
ATOM 6248 N N . ARG B 1 418 ? 14.719 32.406 27 1 95.31 418 ARG B N 1
ATOM 6249 C CA . ARG B 1 418 ? 13.898 33.344 27.781 1 95.31 418 ARG B CA 1
ATOM 6250 C C . ARG B 1 418 ? 13.773 34.688 27.078 1 95.31 418 ARG B C 1
ATOM 6252 O O . ARG B 1 418 ? 13.18 35.625 27.609 1 95.31 418 ARG B O 1
ATOM 6259 N N . ASP B 1 419 ? 14.32 34.75 25.891 1 96.44 419 ASP B N 1
ATOM 6260 C CA . ASP B 1 419 ? 14.266 36.031 25.172 1 96.44 419 ASP B CA 1
ATOM 6261 C C . ASP B 1 419 ? 13.094 36.062 24.188 1 96.44 419 ASP B C 1
ATOM 6263 O O . ASP B 1 419 ? 12.922 35.156 23.391 1 96.44 419 ASP B O 1
ATOM 6267 N N . MET B 1 420 ? 12.312 37.062 24.266 1 97.94 420 MET B N 1
ATOM 6268 C CA . MET B 1 420 ? 11.203 37.312 23.344 1 97.94 420 MET B CA 1
ATOM 6269 C C . MET B 1 420 ? 11.406 38.625 22.594 1 97.94 420 MET B C 1
ATOM 6271 O O . MET B 1 420 ? 11.836 39.625 23.188 1 97.94 420 MET B O 1
ATOM 6275 N N . ALA B 1 421 ? 11.164 38.625 21.328 1 98.06 421 ALA B N 1
ATOM 6276 C CA . ALA B 1 421 ? 11.312 39.844 20.531 1 98.06 421 ALA B CA 1
ATOM 6277 C C . ALA B 1 421 ? 10.172 40 19.531 1 98.06 421 ALA B C 1
ATOM 6279 O O . ALA B 1 421 ? 9.555 39 19.125 1 98.06 421 ALA B O 1
ATOM 6280 N N . TYR B 1 422 ? 9.883 41.219 19.25 1 98.19 422 TYR B N 1
ATOM 6281 C CA . TYR B 1 422 ? 8.898 41.531 18.219 1 98.19 422 TYR B CA 1
ATOM 6282 C C . TYR B 1 422 ? 9.578 42.062 16.953 1 98.19 422 TYR B C 1
ATOM 6284 O O . TYR B 1 422 ? 10.305 43.031 17 1 98.19 422 TYR B O 1
ATOM 6292 N N . LEU B 1 423 ? 9.367 41.312 15.859 1 98 423 LEU B N 1
ATOM 6293 C CA . LEU B 1 423 ? 9.898 41.688 14.555 1 98 423 LEU B CA 1
ATOM 6294 C C . LEU B 1 423 ? 8.797 42.25 13.656 1 98 423 LEU B C 1
ATOM 6296 O O . LEU B 1 423 ? 8.008 41.5 13.102 1 98 423 LEU B O 1
ATOM 6300 N N . PRO B 1 424 ? 8.703 43.562 13.523 1 97.69 424 PRO B N 1
ATOM 6301 C CA . PRO B 1 424 ? 7.66 44.156 12.672 1 97.69 424 PRO B CA 1
ATOM 6302 C C . PRO B 1 424 ? 7.879 43.844 11.188 1 97.69 424 PRO B C 1
ATOM 6304 O O . PRO B 1 424 ? 9.016 43.656 10.758 1 97.69 424 PRO B O 1
ATOM 6307 N N . TYR B 1 425 ? 6.75 43.781 10.547 1 97.75 425 TYR B N 1
ATOM 6308 C CA . TYR B 1 425 ? 6.844 43.688 9.094 1 97.75 425 TYR B CA 1
ATOM 6309 C C . TYR B 1 425 ? 7.332 45 8.492 1 97.75 425 TYR B C 1
ATOM 6311 O O . TYR B 1 425 ? 7.164 46.062 9.094 1 97.75 425 TYR B O 1
ATOM 6319 N N . GLY B 1 426 ? 7.988 44.938 7.297 1 89.62 426 GLY B N 1
ATOM 6320 C CA . GLY B 1 426 ? 8.422 46.125 6.582 1 89.62 426 GLY B CA 1
ATOM 6321 C C . GLY B 1 426 ? 7.555 46.469 5.383 1 89.62 426 GLY B C 1
ATOM 6322 O O . GLY B 1 426 ? 6.781 45.625 4.922 1 89.62 426 GLY B O 1
#

Nearest PDB structures (foldseek):
  3vu4-assembly3_A  TM=4.384E-01  e=1.786E-07  Kluyveromyces marxianus
  3vu4-assembly3_B  TM=4.401E-01  e=2.080E-07  Kluyveromyces marxianus
  4av8-assembly1_A  TM=3.904E-01  e=1.076E-07  Kluyveromyces lactis
  4av9-assembly1_A  TM=3.632E-01  e=1.132E-07  Kluyveromyces lactis
  4exv-assembly1_A  TM=3.867E-01  e=6.678E-07  Kluyveromyces lactis NRRL Y-1140

Solvent-accessible surface area (backbone atoms only — not comparable to full-atom values): 42621 Å² total; per-residue (Å²): 142,76,74,74,68,64,64,63,56,57,56,53,51,51,56,50,44,53,52,48,36,49,71,64,65,74,50,60,84,54,59,63,55,49,55,56,68,61,46,71,66,78,70,36,78,76,42,78,47,74,44,79,48,98,49,58,60,78,45,47,44,75,33,56,65,15,33,40,38,19,31,81,63,30,33,37,24,22,32,61,89,76,62,45,74,55,41,73,45,85,21,36,44,66,48,50,20,23,51,55,87,41,22,23,32,39,32,27,39,66,84,36,57,20,38,35,33,22,39,44,72,66,54,47,76,75,43,79,46,71,56,29,37,35,39,36,54,10,31,72,21,34,36,33,33,33,54,65,78,76,51,51,18,35,38,33,32,23,33,50,66,82,59,45,76,70,39,60,24,79,36,65,39,50,52,87,59,70,29,52,73,53,68,90,58,42,29,44,36,76,39,56,25,94,58,37,42,93,59,17,49,54,53,49,71,69,58,60,45,43,38,43,62,29,79,78,26,32,40,30,29,31,62,84,77,31,37,73,44,39,76,46,66,60,56,91,40,34,33,65,31,37,29,29,67,18,48,31,43,37,38,26,41,69,53,83,53,30,48,44,30,24,39,40,28,19,36,76,66,77,60,47,75,66,32,73,39,84,26,40,33,43,58,20,30,64,69,85,20,28,41,75,51,63,30,38,17,20,66,35,26,34,43,32,27,42,57,81,62,24,37,30,34,27,32,40,58,62,60,48,75,64,43,78,44,54,78,71,38,41,78,41,15,32,39,74,54,41,33,33,36,34,47,74,41,28,33,31,32,33,30,59,88,75,63,41,75,49,33,77,44,74,84,38,61,81,45,38,25,33,59,36,92,52,27,28,39,36,37,45,94,43,26,42,33,30,19,33,67,74,60,48,49,72,29,40,77,36,62,28,80,46,31,37,32,23,48,45,91,60,28,34,35,35,36,50,72,35,37,36,31,37,35,54,51,106,134,76,76,72,64,65,67,62,55,58,57,52,50,52,56,50,45,53,52,48,38,49,70,64,66,74,54,63,85,55,60,64,56,49,54,56,68,61,46,72,67,76,71,35,79,76,43,79,47,73,45,78,50,98,49,57,62,78,45,46,43,75,30,57,66,15,32,39,37,21,31,81,61,30,34,36,24,21,32,62,89,75,62,46,74,54,39,74,44,88,23,37,43,67,48,50,20,24,51,55,88,42,22,23,32,40,33,27,40,66,84,38,56,21,37,36,33,23,38,44,73,66,55,47,75,76,44,79,44,71,56,29,38,35,38,37,55,11,31,73,21,33,36,32,33,32,52,62,82,77,50,52,18,36,40,35,31,23,33,47,65,81,60,44,76,72,39,62,26,76,68,41,43,54,68,75,74,47,40,49,74,55,67,88,57,44,27,44,37,75,38,55,24,94,59,38,40,93,59,17,49,56,52,47,71,68,57,60,45,45,38,43,64,29,80,78,28,32,40,29,29,31,61,83,77,32,37,72,44,40,78,46,65,61,56,91,40,34,35,63,30,36,29,28,68,18,47,31,42,37,36,26,41,69,54,81,52,29,47,44,29,24,37,40,28,19,37,74,64,78,59,46,75,68,34,71,39,83,26,39,32,43,60,20,30,59,70,84,21,28,42,76,51,62,31,38,17,21,65,35,27,33,43,33,27,43,57,81,63,26,37,31,33,27,31,40,60,63,60,49,76,65,43,77,44,53,78,72,38,41,79,41,15,32,40,74,54,41,33,34,37,33,47,75,41,29,34,33,31,34,31,60,90,75,63,41,75,51,31,76,44,74,84,38,59,78,46,39,24,34,59,34,94,53,26,26,38,36,37,45,94,46,27,41,34,32,20,33,67,74,61,48,49,72,30,39,77,35,63,28,82,46,32,37,32,23,47,46,92,59,28,35,35,35,37,49,72,34,38,37,31,37,35,54,52,106

Sequence (852 aa):
MASSGAVKGLTLVAAVTVTVLAATGMWNPFPGLWKWISTSGPLAPGTRWQQQLGGAPQSVAIAGESVIVEYRTSVEAYNLTTAVRLWEADADWATVAGRGADAVVVTGRLLTKGYQVLDPRTGTVRRSDTEATAVWTYQNGIVDLRCADGDDCRLTAWDPRAGTRLWSVPTGGIGFVLHAANPDLPDARRLGSADVDDDAAGPAVMPGLLGIPDDGRIRVVDTARGRVAQTVRPGAGQRIAVVGGRVLTVTGTARDGTCYYGVVATSPPSGRVVWKRDGLNLRTAESDCRPERDPAGGYDVLLGVDPYGRQELISGSDGRILWYGDRSAEVLAVDDRYAVIRSGDTIRGWSFAKGRMVWRQNGRAKAGAAVTPHAVIVVSSGRVTALDPASGAVRADVRTDAKVFTAGPGGLLLVSGRDMAYLPYGMASSGAVKGLTLVAAVTVTVLAATGMWNPFPGLWKWISTSGPLAPGTRWQQQLGGAPQSVAIAGESVIVEYRTSVEAYNLTTAVRLWEADADWATVAGRGADAVVVTGRLLTKGYQVLDPRTGTVRRSDTEATAVWTYQNGIVDLRCADGDDCRLTAWDPRAGTRLWSVPTGGIGFVLHAANPDLPDARRLGSADVDDDAAGPAVMPGLLGIPDDGRIRVVDTARGRVAQTVRPGAGQRIAVVGGRVLTVTGTARDGTCYYGVVATSPPSGRVVWKRDGLNLRTAESDCRPERDPAGGYDVLLGVDPYGRQELISGSDGRILWYGDRSAEVLAVDDRYAVIRSGDTIRGWSFAKGRMVWRQNGRAKAGAAVTPHAVIVVSSGRVTALDPASGAVRADVRTDAKVFTAGPGGLLLVSGRDMAYLPYG